Protein AF-0000000070555330 (afdb_homodimer)

Sequence (1190 aa):
LAATTPLTAVFNSAGLRGSVDVEPALAAAAGFSVRASLVGGQPRETFRWAVHRLPPRHDSSAPCDYEWIGERIQDLTGEFGQLASEQETRLATKALLPIAPRYWAGRALVLRSVQTGREACAALQPPAAPVTTYAARFEGPPVAGTLFLRQWPRFGSVYAELHWTNGTRRDAQVRWSVHRKQLGPRQQPPPGGPQAPNLTHVTPPQVPKPPERPPVAVPCYSPPDTCSQLNVGKRPGTVGTRTYHVIEGANPVLDKCKGGGDSTRDQLAVTLVDVPTGQPLAEGTLHEWVARHAVADLGTRHGKAVFHQPSPFEPTLSIVQLQNLDYVASELLIGSISIGTADTLCPGPADPYNPAKVDRAASPPEGQGTADQFPVGDLSGKYGPVAGHRAVYRHLLDPTLPLSGHESVVGRMLLVRGSDGRPLVCANLLPVSARPLTRARATFEGPLRGSVTITRADQADDPLGDAYVDLGLCWQDGRNGSADHNWHLHSVPLAAGSSDCAATKGHYNPHHVDTGPAYGCECSARAPLRCEAGDLAGRQGAVSIPNCRAGLARYHFSDSHVALSGPTGVIGLPIVFHESHFRMPRVACANLKRLLAATTPLTAVFNSAGLRGSVDVEPALAAAAGFSVRASLVGGQPRETFRWAVHRLPPRHDSSAPCDYEWIGERIQDLTGEFGQLASEQETRLATKALLPIAPRYWAGRALVLRSVQTGREACAALQPPAAPVTTYAARFEGPPVAGTLFLRQWPRFGSVYAELHWTNGTRRDAQVRWSVHRKQLGPRQQPPPGGPQAPNLTHVTPPQVPKPPERPPVAVPCYSPPDTCSQLNVGKRPGTVGTRTYHVIEGANPVLDKCKGGGDSTRDQLAVTLVDVPTGQPLAEGTLHEWVARHAVADLGTRHGKAVFHQPSPFEPTLSIVQLQNLDYVASELLIGSISIGTADTLCPGPADPYNPAKVDRAASPPEGQGTADQFPVGDLSGKYGPVAGHRAVYRHLLDPTLPLSGHESVVGRMLLVRGSDGRPLVCANLLPVSARPLTRARATFEGPLRGSVTITRADQADDPLGDAYVDLGLCWQDGRNGSADHNWHLHSVPLAAGSSDCAATKGHYNPHHVDTGPAYGCECSARAPLRCEAGDLAGRQGAVSIPNCRAGLARYHFSDSHVALSGPTGVIGLPIVFHESHFRMPRVACANLKRL

Structure (mmCIF, N/CA/C/O backbone):
data_AF-0000000070555330-model_v1
#
loop_
_entity.id
_entity.type
_entity.pdbx_description
1 polymer 'Copper/zinc superoxide dismutase'
#
loop_
_atom_site.group_PDB
_atom_site.id
_atom_site.type_symbol
_atom_site.label_atom_id
_atom_site.label_alt_id
_atom_site.label_comp_id
_atom_site.label_asym_id
_atom_site.label_entity_id
_atom_site.label_seq_id
_atom_site.pdbx_PDB_ins_code
_atom_site.Cartn_x
_atom_site.Cartn_y
_atom_site.Cartn_z
_atom_site.occupancy
_atom_site.B_iso_or_equiv
_atom_site.auth_seq_id
_atom_site.auth_comp_id
_atom_site.auth_asym_id
_atom_site.auth_atom_id
_atom_site.pdbx_PDB_model_num
ATOM 1 N N . LEU A 1 1 ? -28.703 25.328 5.406 1 33.53 1 LEU A N 1
ATOM 2 C CA . LEU A 1 1 ? -27.922 25.641 4.219 1 33.53 1 LEU A CA 1
ATOM 3 C C . LEU A 1 1 ? -28.812 26.172 3.107 1 33.53 1 LEU A C 1
ATOM 5 O O . LEU A 1 1 ? -29.828 25.578 2.777 1 33.53 1 LEU A O 1
ATOM 9 N N . ALA A 1 2 ? -28.906 27.25 2.889 1 42.56 2 ALA A N 1
ATOM 10 C CA . ALA A 1 2 ? -29.719 27.672 1.756 1 42.56 2 ALA A CA 1
ATOM 11 C C . ALA A 1 2 ? -29.422 26.812 0.523 1 42.56 2 ALA A C 1
ATOM 13 O O . ALA A 1 2 ? -28.312 26.312 0.365 1 42.56 2 ALA A O 1
ATOM 14 N N . ALA A 1 3 ? -30.422 26.094 -0.148 1 51.25 3 ALA A N 1
ATOM 15 C CA . ALA A 1 3 ? -30.547 25.359 -1.405 1 51.25 3 ALA A CA 1
ATOM 16 C C . ALA A 1 3 ? -29.5 25.828 -2.418 1 51.25 3 ALA A C 1
ATOM 18 O O . ALA A 1 3 ? -29.328 25.203 -3.469 1 51.25 3 ALA A O 1
ATOM 19 N N . THR A 1 4 ? -28.594 26.984 -2.082 1 60.88 4 THR A N 1
ATOM 20 C CA . THR A 1 4 ? -28.125 27.672 -3.285 1 60.88 4 THR A CA 1
ATOM 21 C C . THR A 1 4 ? -26.609 27.828 -3.27 1 60.88 4 THR A C 1
ATOM 23 O O . THR A 1 4 ? -26.078 28.797 -3.812 1 60.88 4 THR A O 1
ATOM 26 N N . THR A 1 5 ? -25.703 27.047 -2.459 1 78.38 5 THR A N 1
ATOM 27 C CA . THR A 1 5 ? -24.297 27.453 -2.529 1 78.38 5 THR A CA 1
ATOM 28 C C . THR A 1 5 ? -23.625 26.828 -3.742 1 78.38 5 THR A C 1
ATOM 30 O O . THR A 1 5 ? -23.609 25.609 -3.896 1 78.38 5 THR A O 1
ATOM 33 N N . PRO A 1 6 ? -23.078 27.797 -4.547 1 89.75 6 PRO A N 1
ATOM 34 C CA . PRO A 1 6 ? -22.312 27.25 -5.668 1 89.75 6 PRO A CA 1
ATOM 35 C C . PRO A 1 6 ? -21.031 26.547 -5.219 1 89.75 6 PRO A C 1
ATOM 37 O O . PRO A 1 6 ? -20.469 26.875 -4.168 1 89.75 6 PRO A O 1
ATOM 40 N N . LEU A 1 7 ? -20.625 25.547 -5.887 1 94.62 7 LEU A N 1
ATOM 41 C CA . LEU A 1 7 ? -19.391 24.812 -5.625 1 94.62 7 LEU A CA 1
ATOM 42 C C . LEU A 1 7 ? -18.484 24.812 -6.855 1 94.62 7 LEU A C 1
ATOM 44 O O . LEU A 1 7 ? -18.969 24.75 -7.988 1 94.62 7 LEU A O 1
ATOM 48 N N . THR A 1 8 ? -17.219 24.906 -6.625 1 96.12 8 THR A N 1
ATOM 49 C CA . THR A 1 8 ? -16.234 24.859 -7.707 1 96.12 8 THR A CA 1
ATOM 50 C C . THR A 1 8 ? -15.109 23.875 -7.371 1 96.12 8 THR A C 1
ATOM 52 O O . THR A 1 8 ? -14.617 23.859 -6.242 1 96.12 8 THR A O 1
ATOM 55 N N . ALA A 1 9 ? -14.742 23.047 -8.312 1 97.31 9 ALA A N 1
ATOM 56 C CA . ALA A 1 9 ? -13.562 22.188 -8.25 1 97.31 9 ALA A CA 1
ATOM 57 C C . ALA A 1 9 ? -12.484 22.672 -9.219 1 97.31 9 ALA A C 1
ATOM 59 O O . ALA A 1 9 ? -12.711 22.703 -10.438 1 97.31 9 ALA A O 1
ATOM 60 N N . VAL A 1 10 ? -11.383 23.031 -8.695 1 96.38 10 VAL A N 1
ATOM 61 C CA . VAL A 1 10 ? -10.281 23.5 -9.531 1 96.38 10 VAL A CA 1
ATOM 62 C C . VAL A 1 10 ? -9.234 22.406 -9.664 1 96.38 10 VAL A C 1
ATOM 64 O O . VAL A 1 10 ? -8.578 22.031 -8.688 1 96.38 10 VAL A O 1
ATOM 67 N N . PHE A 1 11 ? -9.008 22.016 -10.906 1 95.81 11 PHE A N 1
ATOM 68 C CA . PHE A 1 11 ? -8.164 20.859 -11.164 1 95.81 11 PHE A CA 1
ATOM 69 C C . PHE A 1 11 ? -6.738 21.281 -11.484 1 95.81 11 PHE A C 1
ATOM 71 O O . PHE A 1 11 ? -6.52 22.266 -12.18 1 95.81 11 PHE A O 1
ATOM 78 N N . ASN A 1 12 ? -5.816 20.578 -10.938 1 93.88 12 ASN A N 1
ATOM 79 C CA . ASN A 1 12 ? -4.383 20.594 -11.203 1 93.88 12 ASN A CA 1
ATOM 80 C C . ASN A 1 12 ? -3.746 19.234 -10.891 1 93.88 12 ASN A C 1
ATOM 82 O O . ASN A 1 12 ? -2.861 19.141 -10.039 1 93.88 12 ASN A O 1
ATOM 86 N N . SER A 1 13 ? -4.199 18.25 -11.594 1 93 13 SER A N 1
ATOM 87 C CA . SER A 1 13 ? -3.789 16.875 -11.328 1 93 13 SER A CA 1
ATOM 88 C C . SER A 1 13 ? -3.959 15.992 -12.555 1 93 13 SER A C 1
ATOM 90 O O . SER A 1 13 ? -4.832 16.25 -13.391 1 93 13 SER A O 1
ATOM 92 N N . ALA A 1 14 ? -3.109 15.078 -12.664 1 90.12 14 ALA A N 1
ATOM 93 C CA . ALA A 1 14 ? -3.135 14.078 -13.727 1 90.12 14 ALA A CA 1
ATOM 94 C C . ALA A 1 14 ? -3.086 14.734 -15.102 1 90.12 14 ALA A C 1
ATOM 96 O O . ALA A 1 14 ? -3.773 14.297 -16.031 1 90.12 14 ALA A O 1
ATOM 97 N N . GLY A 1 15 ? -2.418 15.836 -15.148 1 87.69 15 GLY A N 1
ATOM 98 C CA . GLY A 1 15 ? -2.221 16.516 -16.406 1 87.69 15 GLY A CA 1
ATOM 99 C C . GLY A 1 15 ? -3.41 17.375 -16.828 1 87.69 15 GLY A C 1
ATOM 100 O O . GLY A 1 15 ? -3.432 17.922 -17.922 1 87.69 15 GLY A O 1
ATOM 101 N N . LEU A 1 16 ? -4.391 17.438 -15.977 1 91.19 16 LEU A N 1
ATOM 102 C CA . LEU A 1 16 ? -5.602 18.188 -16.266 1 91.19 16 LEU A CA 1
ATOM 103 C C . LEU A 1 16 ? -5.652 19.469 -15.43 1 91.19 16 LEU A C 1
ATOM 105 O O . LEU A 1 16 ? -5.328 19.453 -14.242 1 91.19 16 LEU A O 1
ATOM 109 N N . ARG A 1 17 ? -6.012 20.547 -16.141 1 92.81 17 ARG A N 1
ATOM 110 C CA . ARG A 1 17 ? -6.254 21.828 -15.477 1 92.81 17 ARG A CA 1
ATOM 111 C C . ARG A 1 17 ? -7.625 22.391 -15.852 1 92.81 17 ARG A C 1
ATOM 113 O O . ARG A 1 17 ? -8.234 21.953 -16.828 1 92.81 17 ARG A O 1
ATOM 120 N N . GLY A 1 18 ? -8.07 23.266 -14.992 1 94.88 18 GLY A N 1
ATOM 121 C CA . GLY A 1 18 ? -9.375 23.875 -15.219 1 94.88 18 GLY A CA 1
ATOM 122 C C . GLY A 1 18 ? -10.305 23.734 -14.031 1 94.88 18 GLY A C 1
ATOM 123 O O . GLY A 1 18 ? -9.859 23.609 -12.891 1 94.88 18 GLY A O 1
ATOM 124 N N . SER A 1 19 ? -11.625 23.891 -14.344 1 96.31 19 SER A N 1
ATOM 125 C CA . SER A 1 19 ? -12.562 23.875 -13.227 1 96.31 19 SER A CA 1
ATOM 126 C C . SER A 1 19 ? -13.906 23.297 -13.641 1 96.31 19 SER A C 1
ATOM 128 O O . SER A 1 19 ? -14.219 23.219 -14.828 1 96.31 19 SER A O 1
ATOM 130 N N . VAL A 1 20 ? -14.547 22.75 -12.711 1 96.81 20 VAL A N 1
ATOM 131 C CA . VAL A 1 20 ? -15.953 22.359 -12.797 1 96.81 20 VAL A CA 1
ATOM 132 C C . VAL A 1 20 ? -16.781 23.156 -11.789 1 96.81 20 VAL A C 1
ATOM 134 O O . VAL A 1 20 ? -16.531 23.078 -10.586 1 96.81 20 VAL A O 1
ATOM 137 N N . ASP A 1 21 ? -17.766 23.906 -12.32 1 95.44 21 ASP A N 1
ATOM 138 C CA . ASP A 1 21 ? -18.625 24.75 -11.5 1 95.44 21 ASP A CA 1
ATOM 139 C C . ASP A 1 21 ? -20.031 24.172 -11.398 1 95.44 21 ASP A C 1
ATOM 141 O O . ASP A 1 21 ? -20.641 23.812 -12.414 1 95.44 21 ASP A O 1
ATOM 145 N N . VAL A 1 22 ? -20.422 24 -10.188 1 93 22 VAL A N 1
ATOM 146 C CA . VAL A 1 22 ? -21.781 23.531 -9.914 1 93 22 VAL A CA 1
ATOM 147 C C . VAL A 1 22 ? -22.609 24.672 -9.312 1 93 22 VAL A C 1
ATOM 149 O O . VAL A 1 22 ? -22.297 25.156 -8.219 1 93 22 VAL A O 1
ATOM 152 N N . GLU A 1 23 ? -23.641 25.031 -10.039 1 89.88 23 GLU A N 1
ATOM 153 C CA . GLU A 1 23 ? -24.469 26.156 -9.602 1 89.88 23 GLU A CA 1
ATOM 154 C C . GLU A 1 23 ? -25.922 25.734 -9.398 1 89.88 23 GLU A C 1
ATOM 156 O O . GLU A 1 23 ? -26.562 25.234 -10.32 1 89.88 23 GLU A O 1
ATOM 161 N N . PRO A 1 24 ? -26.344 25.969 -8.188 1 83.94 24 PRO A N 1
ATOM 162 C CA . PRO A 1 24 ? -27.766 25.688 -7.977 1 83.94 24 PRO A CA 1
ATOM 163 C C . PRO A 1 24 ? -28.672 26.562 -8.828 1 83.94 24 PRO A C 1
ATOM 165 O O . PRO A 1 24 ? -28.359 27.734 -9.07 1 83.94 24 PRO A O 1
ATOM 168 N N . ALA A 1 25 ? -29.75 25.891 -9.383 1 75.5 25 ALA A N 1
ATOM 169 C CA . ALA A 1 25 ? -30.719 26.641 -10.188 1 75.5 25 ALA A CA 1
ATOM 170 C C . ALA A 1 25 ? -31.609 27.5 -9.312 1 75.5 25 ALA A C 1
ATOM 172 O O . ALA A 1 25 ? -31.984 27.109 -8.211 1 75.5 25 ALA A O 1
ATOM 173 N N . LEU A 1 26 ? -31.703 28.812 -9.508 1 60.66 26 LEU A N 1
ATOM 174 C CA . LEU A 1 26 ? -32.5 29.766 -8.734 1 60.66 26 LEU A CA 1
ATOM 175 C C . LEU A 1 26 ? -33.969 29.359 -8.719 1 60.66 26 LEU A C 1
ATOM 177 O O . LEU A 1 26 ? -34.656 29.562 -7.723 1 60.66 26 LEU A O 1
ATOM 181 N N . ALA A 1 27 ? -34.469 28.922 -9.844 1 56.28 27 ALA A N 1
ATOM 182 C CA . ALA A 1 27 ? -35.906 28.781 -9.992 1 56.28 27 ALA A CA 1
ATOM 183 C C . ALA A 1 27 ? -36.375 27.406 -9.523 1 56.28 27 ALA A C 1
ATOM 185 O O . ALA A 1 27 ? -37.562 27.203 -9.266 1 56.28 27 ALA A O 1
ATOM 186 N N . ALA A 1 28 ? -35.562 26.406 -9.641 1 55.34 28 ALA A N 1
ATOM 187 C CA . ALA A 1 28 ? -36.062 25.078 -9.32 1 55.34 28 ALA A CA 1
ATOM 188 C C . ALA A 1 28 ? -35.344 24.5 -8.117 1 55.34 28 ALA A C 1
ATOM 190 O O . ALA A 1 28 ? -34.125 24.672 -7.977 1 55.34 28 ALA A O 1
ATOM 191 N N . ALA A 1 29 ? -36.125 24.109 -7.012 1 57.75 29 ALA A N 1
ATOM 192 C CA . ALA A 1 29 ? -35.688 23.625 -5.699 1 57.75 29 ALA A CA 1
ATOM 193 C C . ALA A 1 29 ? -34.594 22.562 -5.832 1 57.75 29 ALA A C 1
ATOM 195 O O . ALA A 1 29 ? -33.719 22.469 -4.977 1 57.75 29 ALA A O 1
ATOM 196 N N . ALA A 1 30 ? -34.562 21.797 -6.895 1 64.62 30 ALA A N 1
ATOM 197 C CA . ALA A 1 30 ? -33.656 20.672 -6.922 1 64.62 30 ALA A CA 1
ATOM 198 C C . ALA A 1 30 ? -32.75 20.734 -8.141 1 64.62 30 ALA A C 1
ATOM 200 O O . ALA A 1 30 ? -31.812 19.938 -8.273 1 64.62 30 ALA A O 1
ATOM 201 N N . GLY A 1 31 ? -32.812 21.859 -8.875 1 78.19 31 GLY A N 1
ATOM 202 C CA . GLY A 1 31 ? -32.062 21.891 -10.109 1 78.19 31 GLY A CA 1
ATOM 203 C C . GLY A 1 31 ? -30.719 22.578 -9.969 1 78.19 31 GLY A C 1
ATOM 204 O O . GLY A 1 31 ? -30.516 23.391 -9.055 1 78.19 31 GLY A O 1
ATOM 205 N N . PHE A 1 32 ? -29.719 22.141 -10.68 1 87.25 32 PHE A N 1
ATOM 206 C CA . PHE A 1 32 ? -28.422 22.812 -10.734 1 87.25 32 PHE A CA 1
ATOM 207 C C . PHE A 1 32 ? -27.797 22.703 -12.117 1 87.25 32 PHE A C 1
ATOM 209 O O . PHE A 1 32 ? -28.281 21.922 -12.953 1 87.25 32 PHE A O 1
ATOM 216 N N . SER A 1 33 ? -26.938 23.609 -12.375 1 90.06 33 SER A N 1
ATOM 217 C CA . SER A 1 33 ? -26.188 23.609 -13.617 1 90.06 33 SER A CA 1
ATOM 218 C C . SER A 1 33 ? -24.703 23.328 -13.367 1 90.06 33 SER A C 1
ATOM 220 O O . SER A 1 33 ? -24.219 23.547 -12.258 1 90.06 33 SER A O 1
ATOM 222 N N . VAL A 1 34 ? -24.094 22.766 -14.414 1 93.25 34 VAL A N 1
ATOM 223 C CA . VAL A 1 34 ? -22.672 22.438 -14.344 1 93.25 34 VAL A CA 1
ATOM 224 C C . VAL A 1 34 ? -21.953 23.062 -15.523 1 93.25 34 VAL A C 1
ATOM 226 O O . VAL A 1 34 ? -22.422 23.016 -16.656 1 93.25 34 VAL A O 1
ATOM 229 N N . ARG A 1 35 ? -20.969 23.766 -15.219 1 94.62 35 ARG A N 1
ATOM 230 C CA . ARG A 1 35 ? -20.047 24.266 -16.234 1 94.62 35 ARG A CA 1
ATOM 231 C C . ARG A 1 35 ? -18.656 23.656 -16.047 1 94.62 35 ARG A C 1
ATOM 233 O O . ARG A 1 35 ? -18.047 23.812 -14.977 1 94.62 35 ARG A O 1
ATOM 240 N N . ALA A 1 36 ? -18.109 22.969 -17.062 1 95.94 36 ALA A N 1
ATOM 241 C CA . ALA A 1 36 ? -16.781 22.359 -16.984 1 95.94 36 ALA A CA 1
ATOM 242 C C . ALA A 1 36 ? -15.844 22.922 -18.047 1 95.94 36 ALA A C 1
ATOM 244 O O . ALA A 1 36 ? -16.188 22.984 -19.234 1 95.94 36 ALA A O 1
ATOM 245 N N . SER A 1 37 ? -14.805 23.453 -17.594 1 95.19 37 SER A N 1
ATOM 246 C CA . SER A 1 37 ? -13.719 23.922 -18.453 1 95.19 37 SER A CA 1
ATOM 247 C C . SER A 1 37 ? -12.398 23.234 -18.109 1 95.19 37 SER A C 1
ATOM 249 O O . SER A 1 37 ? -11.727 23.625 -17.141 1 95.19 37 SER A O 1
ATOM 251 N N . LEU A 1 38 ? -12.039 22.266 -18.906 1 93.75 38 LEU A N 1
ATOM 252 C CA . LEU A 1 38 ? -10.875 21.438 -18.641 1 93.75 38 LEU A CA 1
ATOM 253 C C . LEU A 1 38 ? -9.867 21.516 -19.781 1 93.75 38 LEU A C 1
ATOM 255 O O . LEU A 1 38 ? -10.25 21.5 -20.953 1 93.75 38 LEU A O 1
ATOM 259 N N . VAL A 1 39 ? -8.602 21.656 -19.422 1 90.38 39 VAL A N 1
ATOM 260 C CA . VAL A 1 39 ? -7.535 21.688 -20.406 1 90.38 39 VAL A CA 1
ATOM 261 C C . VAL A 1 39 ? -6.445 20.688 -20.031 1 90.38 39 VAL A C 1
ATOM 263 O O . VAL A 1 39 ? -6.305 20.328 -18.859 1 90.38 39 VAL A O 1
ATOM 266 N N . GLY A 1 40 ? -5.586 20.359 -21.031 1 82.56 40 GLY A N 1
ATOM 267 C CA . GLY A 1 40 ? -4.531 19.375 -20.797 1 82.56 40 GLY A CA 1
ATOM 268 C C . GLY A 1 40 ? -4.91 17.984 -21.266 1 82.56 40 GLY A C 1
ATOM 269 O O . GLY A 1 40 ? -4.09 17.062 -21.203 1 82.56 40 GLY A O 1
ATOM 270 N N . GLY A 1 41 ? -6.102 17.812 -21.656 1 70.81 41 GLY A N 1
ATOM 271 C CA . GLY A 1 41 ? -6.531 16.547 -22.234 1 70.81 41 GLY A CA 1
ATOM 272 C C . GLY A 1 41 ? -6.207 16.406 -23.703 1 70.81 41 GLY A C 1
ATOM 273 O O . GLY A 1 41 ? -5.758 17.359 -24.328 1 70.81 41 GLY A O 1
ATOM 274 N N . GLN A 1 42 ? -6.246 15.188 -24.109 1 71.56 42 GLN A N 1
ATOM 275 C CA . GLN A 1 42 ? -6.086 14.898 -25.531 1 71.56 42 GLN A CA 1
ATOM 276 C C . GLN A 1 42 ? -7.355 15.242 -26.312 1 71.56 42 GLN A C 1
ATOM 278 O O . GLN A 1 42 ? -8.438 15.344 -25.734 1 71.56 42 GLN A O 1
ATOM 283 N N . PRO A 1 43 ? -7.066 15.516 -27.656 1 71.69 43 PRO A N 1
ATOM 284 C CA . PRO A 1 43 ? -8.281 15.719 -28.453 1 71.69 43 PRO A CA 1
ATOM 285 C C . PRO A 1 43 ? -9.266 14.562 -28.328 1 71.69 43 PRO A C 1
ATOM 287 O O . PRO A 1 43 ? -8.867 13.398 -28.359 1 71.69 43 PRO A O 1
ATOM 290 N N . ARG A 1 44 ? -10.469 14.789 -27.953 1 73.75 44 ARG A N 1
ATOM 291 C CA . ARG A 1 44 ? -11.578 13.844 -27.875 1 73.75 44 ARG A CA 1
ATOM 292 C C . ARG A 1 44 ? -11.516 13.047 -26.578 1 73.75 44 ARG A C 1
ATOM 294 O O . ARG A 1 44 ? -12.141 11.984 -26.469 1 73.75 44 ARG A O 1
ATOM 301 N N . GLU A 1 45 ? -10.641 13.461 -25.734 1 81.19 45 GLU A N 1
ATOM 302 C CA . GLU A 1 45 ? -10.633 12.781 -24.453 1 81.19 45 GLU A CA 1
ATOM 303 C C . GLU A 1 45 ? -11.867 13.141 -23.625 1 81.19 45 GLU A C 1
ATOM 305 O O . GLU A 1 45 ? -12.219 14.32 -23.5 1 81.19 45 GLU A O 1
ATOM 310 N N . THR A 1 46 ? -12.539 12.055 -23.172 1 87.31 46 THR A N 1
ATOM 311 C CA . THR A 1 46 ? -13.719 12.273 -22.344 1 87.31 46 THR A CA 1
ATOM 312 C C . THR A 1 46 ? -13.531 11.672 -20.953 1 87.31 46 THR A C 1
ATOM 314 O O . THR A 1 46 ? -12.672 10.812 -20.766 1 87.31 46 THR A O 1
ATOM 317 N N . PHE A 1 47 ? -14.32 12.211 -20 1 90.62 47 PHE A N 1
ATOM 318 C CA . PHE A 1 47 ? -14.133 11.82 -18.594 1 90.62 47 PHE A CA 1
ATOM 319 C C . PHE A 1 47 ? -15.461 11.438 -17.953 1 90.62 47 PHE A C 1
ATOM 321 O O . PHE A 1 47 ? -16.453 12.172 -18.078 1 90.62 47 PHE A O 1
ATOM 328 N N . ARG A 1 48 ? -15.375 10.305 -17.344 1 91.44 48 ARG A N 1
ATOM 329 C CA . ARG A 1 48 ? -16.406 10.031 -16.344 1 91.44 48 ARG A CA 1
ATOM 330 C C . ARG A 1 48 ? -16.141 10.797 -15.062 1 91.44 48 ARG A C 1
ATOM 332 O O . ARG A 1 48 ? -14.984 11.117 -14.75 1 91.44 48 ARG A O 1
ATOM 339 N N . TRP A 1 49 ? -17.203 11.148 -14.391 1 94.5 49 TRP A N 1
ATOM 340 C CA . TRP A 1 49 ? -16.969 11.969 -13.211 1 94.5 49 TRP A CA 1
ATOM 341 C C . TRP A 1 49 ? -17.938 11.609 -12.094 1 94.5 49 TRP A C 1
ATOM 343 O O . TRP A 1 49 ? -19.062 11.172 -12.359 1 94.5 49 TRP A O 1
ATOM 353 N N . ALA A 1 50 ? -17.391 11.648 -10.867 1 95.06 50 ALA A N 1
ATOM 354 C CA . ALA A 1 50 ? -18.156 11.258 -9.688 1 95.06 50 ALA A CA 1
ATOM 355 C C . ALA A 1 50 ? -17.672 12.016 -8.453 1 95.06 50 ALA A C 1
ATOM 357 O O . ALA A 1 50 ? -16.531 12.5 -8.414 1 95.06 50 ALA A O 1
ATOM 358 N N . VAL A 1 51 ? -18.594 12.148 -7.445 1 96.44 51 VAL A N 1
ATOM 359 C CA . VAL A 1 51 ? -18.25 12.711 -6.148 1 96.44 51 VAL A CA 1
ATOM 360 C C . VAL A 1 51 ? -17.875 11.586 -5.18 1 96.44 51 VAL A C 1
ATOM 362 O O . VAL A 1 51 ? -18.594 10.578 -5.09 1 96.44 51 VAL A O 1
ATOM 365 N N . HIS A 1 52 ? -16.766 11.805 -4.516 1 96.44 52 HIS A N 1
ATOM 366 C CA . HIS A 1 52 ? -16.297 10.812 -3.551 1 96.44 52 HIS A CA 1
ATOM 367 C C . HIS A 1 52 ? -16.625 11.242 -2.123 1 96.44 52 HIS A C 1
ATOM 369 O O . HIS A 1 52 ? -17.016 12.383 -1.887 1 96.44 52 HIS A O 1
ATOM 375 N N . ARG A 1 53 ? -16.469 10.352 -1.205 1 96.69 53 ARG A N 1
ATOM 376 C CA . ARG A 1 53 ? -17 10.469 0.151 1 96.69 53 ARG A CA 1
ATOM 377 C C . ARG A 1 53 ? -16.234 11.523 0.947 1 96.69 53 ARG A C 1
ATOM 379 O O . ARG A 1 53 ? -16.812 12.227 1.778 1 96.69 53 ARG A O 1
ATOM 386 N N . LEU A 1 54 ? -14.922 11.641 0.7 1 98 54 LEU A N 1
ATOM 387 C CA . LEU A 1 54 ? -14.062 12.422 1.586 1 98 54 LEU A CA 1
ATOM 388 C C . LEU A 1 54 ? -13.352 13.531 0.814 1 98 54 LEU A C 1
ATOM 390 O O . LEU A 1 54 ? -13.234 13.461 -0.411 1 98 54 LEU A O 1
ATOM 394 N N . PRO A 1 55 ? -12.953 14.539 1.559 1 97.88 55 PRO A N 1
ATOM 395 C CA . PRO A 1 55 ? -12.141 15.578 0.917 1 97.88 55 PRO A CA 1
ATOM 396 C C . PRO A 1 55 ? -10.711 15.133 0.646 1 97.88 55 PRO A C 1
ATOM 398 O O . PRO A 1 55 ? -10.156 14.328 1.403 1 97.88 55 PRO A O 1
ATOM 401 N N . PRO A 1 56 ? -10.133 15.664 -0.467 1 97.69 56 PRO A N 1
ATOM 402 C CA . PRO A 1 56 ? -8.688 15.484 -0.603 1 97.69 56 PRO A CA 1
ATOM 403 C C . PRO A 1 56 ? -7.902 16.094 0.563 1 97.69 56 PRO A C 1
ATOM 405 O O . PRO A 1 56 ? -8.32 17.109 1.129 1 97.69 56 PRO A O 1
ATOM 408 N N . ARG A 1 57 ? -6.84 15.461 0.918 1 97.44 57 ARG A N 1
ATOM 409 C CA . ARG A 1 57 ? -5.98 15.914 2.01 1 97.44 57 ARG A CA 1
ATOM 410 C C . ARG A 1 57 ? -4.668 16.484 1.477 1 97.44 57 ARG A C 1
ATOM 412 O O . ARG A 1 57 ? -3.783 15.719 1.071 1 97.44 57 ARG A O 1
ATOM 419 N N . HIS A 1 58 ? -4.488 17.766 1.652 1 97.81 58 HIS A N 1
ATOM 420 C CA . HIS A 1 58 ? -3.332 18.438 1.07 1 97.81 58 HIS A CA 1
ATOM 421 C C . HIS A 1 58 ? -2.158 18.453 2.045 1 97.81 58 HIS A C 1
ATOM 423 O O . HIS A 1 58 ? -1.117 19.047 1.754 1 97.81 58 HIS A O 1
ATOM 429 N N . ASP A 1 59 ? -2.326 17.828 3.176 1 97.06 59 ASP A N 1
ATOM 430 C CA . ASP A 1 59 ? -1.172 17.547 4.02 1 97.06 59 ASP A CA 1
ATOM 431 C C . ASP A 1 59 ? -0.511 16.234 3.604 1 97.06 59 ASP A C 1
ATOM 433 O O . ASP A 1 59 ? 0.388 15.734 4.289 1 97.06 59 ASP A O 1
ATOM 437 N N . SER A 1 60 ? -0.968 15.734 2.482 1 96.44 60 SER A N 1
ATOM 438 C CA . SER A 1 60 ? -0.347 14.617 1.771 1 96.44 60 SER A CA 1
ATOM 439 C C . SER A 1 60 ? 0.181 15.055 0.409 1 96.44 60 SER A C 1
ATOM 441 O O . SER A 1 60 ? -0.33 16.016 -0.182 1 96.44 60 SER A O 1
ATOM 443 N N . SER A 1 61 ? 1.173 14.281 -0.026 1 97.06 61 SER A N 1
ATOM 444 C CA . SER A 1 61 ? 1.737 14.539 -1.347 1 97.06 61 SER A CA 1
ATOM 445 C C . SER A 1 61 ? 0.885 13.914 -2.445 1 97.06 61 SER A C 1
ATOM 447 O O . SER A 1 61 ? 1.119 14.148 -3.633 1 97.06 61 SER A O 1
ATOM 449 N N . ALA A 1 62 ? -0.081 13.156 -2.043 1 95.75 62 ALA A N 1
ATOM 450 C CA . ALA A 1 62 ? -1.001 12.516 -2.977 1 95.75 62 ALA A CA 1
ATOM 451 C C . ALA A 1 62 ? -2.445 12.648 -2.502 1 95.75 62 ALA A C 1
ATOM 453 O O . ALA A 1 62 ? -3.113 11.641 -2.236 1 95.75 62 ALA A O 1
ATOM 454 N N . PRO A 1 63 ? -2.945 13.797 -2.549 1 96.06 63 PRO A N 1
ATOM 455 C CA . PRO A 1 63 ? -4.254 14.055 -1.946 1 96.06 63 PRO A CA 1
ATOM 456 C C . PRO A 1 63 ? -5.383 13.281 -2.629 1 96.06 63 PRO A C 1
ATOM 458 O O . PRO A 1 63 ? -6.434 13.055 -2.027 1 96.06 63 PRO A O 1
ATOM 461 N N . CYS A 1 64 ? -5.172 12.758 -3.879 1 90.94 64 CYS A N 1
ATOM 462 C CA . CYS A 1 64 ? -6.238 12.148 -4.66 1 90.94 64 CYS A CA 1
ATOM 463 C C . CYS A 1 64 ? -6.18 10.633 -4.57 1 90.94 64 CYS A C 1
ATOM 465 O O . CYS A 1 64 ? -6.98 9.938 -5.195 1 90.94 64 CYS A O 1
ATOM 467 N N . ASP A 1 65 ? -5.344 10.195 -3.732 1 90.25 65 ASP A N 1
ATOM 468 C CA . ASP A 1 65 ? -5.301 8.75 -3.539 1 90.25 65 ASP A CA 1
ATOM 469 C C . ASP A 1 65 ? -6.598 8.242 -2.912 1 90.25 65 ASP A C 1
ATOM 471 O O . ASP A 1 65 ? -7.176 8.906 -2.045 1 90.25 65 ASP A O 1
ATOM 475 N N . TYR A 1 66 ? -7.016 7.051 -3.322 1 86.25 66 TYR A N 1
ATOM 476 C CA . TYR A 1 66 ? -8.234 6.434 -2.814 1 86.25 66 TYR A CA 1
ATOM 477 C C . TYR A 1 66 ? -8.242 6.398 -1.29 1 86.25 66 TYR A C 1
ATOM 479 O O . TYR A 1 66 ? -9.289 6.562 -0.661 1 86.25 66 TYR A O 1
ATOM 487 N N . GLU A 1 67 ? -7.094 6.211 -0.756 1 88.25 67 GLU A N 1
ATOM 488 C CA . GLU A 1 67 ? -6.98 6.129 0.696 1 88.25 67 GLU A CA 1
ATOM 489 C C . GLU A 1 67 ? -7.438 7.426 1.361 1 88.25 67 GLU A C 1
ATOM 491 O O . GLU A 1 67 ? -7.852 7.422 2.521 1 88.25 67 GLU A O 1
ATOM 496 N N . TRP A 1 68 ? -7.387 8.461 0.608 1 94.06 68 TRP A N 1
ATOM 497 C CA . TRP A 1 68 ? -7.758 9.75 1.194 1 94.06 68 TRP A CA 1
ATOM 498 C C . TRP A 1 68 ? -9.188 10.125 0.818 1 94.06 68 TRP A C 1
ATOM 500 O O . TRP A 1 68 ? -9.938 10.641 1.648 1 94.06 68 TRP A O 1
ATOM 510 N N . ILE A 1 69 ? -9.602 9.844 -0.382 1 96.06 69 ILE A N 1
ATOM 511 C CA . ILE A 1 69 ? -10.859 10.414 -0.846 1 96.06 69 ILE A CA 1
ATOM 512 C C . ILE A 1 69 ? -11.984 9.383 -0.706 1 96.06 69 ILE A C 1
ATOM 514 O O . ILE A 1 69 ? -13.164 9.727 -0.78 1 96.06 69 ILE A O 1
ATOM 518 N N . GLY A 1 70 ? -11.688 8.102 -0.562 1 93.56 70 GLY A N 1
ATOM 519 C CA . GLY A 1 70 ? -12.664 7.055 -0.308 1 93.56 70 GLY A CA 1
ATOM 520 C C . GLY A 1 70 ? -13.484 6.695 -1.533 1 93.56 70 GLY A C 1
ATOM 521 O O . GLY A 1 70 ? -13.078 6.969 -2.664 1 93.56 70 GLY A O 1
ATOM 522 N N . GLU A 1 71 ? -14.633 6.074 -1.315 1 89.69 71 GLU A N 1
ATOM 523 C CA . GLU A 1 71 ? -15.453 5.52 -2.389 1 89.69 71 GLU A CA 1
ATOM 524 C C . GLU A 1 71 ? -16.312 6.594 -3.037 1 89.69 71 GLU A C 1
ATOM 526 O O . GLU A 1 71 ? -16.547 7.652 -2.451 1 89.69 71 GLU A O 1
ATOM 531 N N . ARG A 1 72 ? -16.828 6.297 -4.172 1 91.44 72 ARG A N 1
ATOM 532 C CA . ARG A 1 72 ? -17.781 7.16 -4.863 1 91.44 72 ARG A CA 1
ATOM 533 C C . ARG A 1 72 ? -19.125 7.145 -4.168 1 91.44 72 ARG A C 1
ATOM 535 O O . ARG A 1 72 ? -19.609 6.09 -3.74 1 91.44 72 ARG A O 1
ATOM 542 N N . ILE A 1 73 ? -19.719 8.266 -4.039 1 93.31 73 ILE A N 1
ATOM 543 C CA . ILE A 1 73 ? -21.031 8.305 -3.4 1 93.31 73 ILE A CA 1
ATOM 544 C C . ILE A 1 73 ? -22.078 8.812 -4.395 1 93.31 73 ILE A C 1
ATOM 546 O O . ILE A 1 73 ? -23.281 8.656 -4.172 1 93.31 73 ILE A O 1
ATOM 550 N N . GLN A 1 74 ? -21.578 9.391 -5.5 1 92.81 74 GLN A N 1
ATOM 551 C CA . GLN A 1 74 ? -22.484 9.906 -6.531 1 92.81 74 GLN A CA 1
ATOM 552 C C . GLN A 1 74 ? -21.844 9.812 -7.91 1 92.81 74 GLN A C 1
ATOM 554 O O . GLN A 1 74 ? -20.812 10.453 -8.172 1 92.81 74 GLN A O 1
ATOM 559 N N . ASP A 1 75 ? -22.453 9.031 -8.727 1 90.31 75 ASP A N 1
ATOM 560 C CA . ASP A 1 75 ? -22.047 8.984 -10.117 1 90.31 75 ASP A CA 1
ATOM 561 C C . ASP A 1 75 ? -22.734 10.07 -10.945 1 90.31 75 ASP A C 1
ATOM 563 O O . ASP A 1 75 ? -23.953 10.078 -11.062 1 90.31 75 ASP A O 1
ATOM 567 N N . LEU A 1 76 ? -22.031 10.891 -11.531 1 92.31 76 LEU A N 1
ATOM 568 C CA . LEU A 1 76 ? -22.609 12.008 -12.266 1 92.31 76 LEU A CA 1
ATOM 569 C C . LEU A 1 76 ? -22.625 11.727 -13.766 1 92.31 76 LEU A C 1
ATOM 571 O O . LEU A 1 76 ? -23.344 12.383 -14.523 1 92.31 76 LEU A O 1
ATOM 575 N N . THR A 1 77 ? -21.828 10.844 -14.156 1 89.94 77 THR A N 1
ATOM 576 C CA . THR A 1 77 ? -21.781 10.492 -15.57 1 89.94 77 THR A CA 1
ATOM 577 C C . THR A 1 77 ? -23.109 9.938 -16.047 1 89.94 77 THR A C 1
ATOM 579 O O . THR A 1 77 ? -23.562 10.242 -17.141 1 89.94 77 THR A O 1
ATOM 582 N N . GLY A 1 78 ? -23.672 9.031 -15.25 1 82.25 78 GLY A N 1
ATOM 583 C CA . GLY A 1 78 ? -24.969 8.453 -15.617 1 82.25 78 GLY A CA 1
ATOM 584 C C . GLY A 1 78 ? -26.047 9.492 -15.812 1 82.25 78 GLY A C 1
ATOM 585 O O . GLY A 1 78 ? -26.922 9.336 -16.672 1 82.25 78 GLY A O 1
ATOM 586 N N . GLU A 1 79 ? -25.938 10.586 -15.141 1 79.56 79 GLU A N 1
ATOM 587 C CA . GLU A 1 79 ? -26.969 11.633 -15.18 1 79.56 79 GLU A CA 1
ATOM 588 C C . GLU A 1 79 ? -26.672 12.648 -16.281 1 79.56 79 GLU A C 1
ATOM 590 O O . GLU A 1 79 ? -27.594 13.148 -16.922 1 79.56 79 GLU A O 1
ATOM 595 N N . PHE A 1 80 ? -25.375 12.938 -16.438 1 87.44 80 PHE A N 1
ATOM 596 C CA . PHE A 1 80 ? -25.062 14.109 -17.234 1 87.44 80 PHE A CA 1
ATOM 597 C C . PHE A 1 80 ? -24.234 13.727 -18.453 1 87.44 80 PHE A C 1
ATOM 599 O O . PHE A 1 80 ? -23.984 14.562 -19.328 1 87.44 80 PHE A O 1
ATOM 606 N N . GLY A 1 81 ? -23.922 12.586 -18.469 1 88.25 81 GLY A N 1
ATOM 607 C CA . GLY A 1 81 ? -22.984 12.203 -19.5 1 88.25 81 GLY A CA 1
ATOM 608 C C . GLY A 1 81 ? -21.531 12.5 -19.156 1 88.25 81 GLY A C 1
ATOM 609 O O . GLY A 1 81 ? -21.234 12.844 -18 1 88.25 81 GLY A O 1
ATOM 610 N N . GLN A 1 82 ? -20.688 12.383 -20.125 1 90.69 82 GLN A N 1
ATOM 611 C CA . GLN A 1 82 ? -19.25 12.547 -19.938 1 90.69 82 GLN A CA 1
ATOM 612 C C . GLN A 1 82 ? -18.828 13.992 -20.141 1 90.69 82 GLN A C 1
ATOM 614 O O . GLN A 1 82 ? -19.516 14.766 -20.812 1 90.69 82 GLN A O 1
ATOM 619 N N . LEU A 1 83 ? -17.766 14.312 -19.484 1 93.19 83 LEU A N 1
ATOM 620 C CA . LEU A 1 83 ? -17.141 15.617 -19.703 1 93.19 83 LEU A CA 1
ATOM 621 C C . LEU A 1 83 ? -16.031 15.523 -20.75 1 93.19 83 LEU A C 1
ATOM 623 O O . LEU A 1 83 ? -15.445 14.453 -20.938 1 93.19 83 LEU A O 1
ATOM 627 N N . ALA A 1 84 ? -15.836 16.656 -21.406 1 90.5 84 ALA A N 1
ATOM 628 C CA . ALA A 1 84 ? -14.789 16.688 -22.422 1 90.5 84 ALA A CA 1
ATOM 629 C C . ALA A 1 84 ? -13.68 17.656 -22.031 1 90.5 84 ALA A C 1
ATOM 631 O O . ALA A 1 84 ? -13.906 18.594 -21.266 1 90.5 84 ALA A O 1
ATOM 632 N N . SER A 1 85 ? -12.516 17.344 -22.531 1 87.31 85 SER A N 1
ATOM 633 C CA . SER A 1 85 ? -11.398 18.281 -22.375 1 87.31 85 SER A CA 1
ATOM 634 C C . SER A 1 85 ? -11.281 19.188 -23.578 1 87.31 85 SER A C 1
ATOM 636 O O . SER A 1 85 ? -11.797 18.875 -24.656 1 87.31 85 SER A O 1
ATOM 638 N N . GLU A 1 86 ? -10.703 20.344 -23.422 1 86.88 86 GLU A N 1
ATOM 639 C CA . GLU A 1 86 ? -10.391 21.328 -24.453 1 86.88 86 GLU A CA 1
ATOM 640 C C . GLU A 1 86 ? -11.656 21.969 -25.016 1 86.88 86 GLU A C 1
ATOM 642 O O . GLU A 1 86 ? -11.617 22.625 -26.062 1 86.88 86 GLU A O 1
ATOM 647 N N . GLN A 1 87 ? -12.812 21.594 -24.438 1 87.5 87 GLN A N 1
ATOM 648 C CA . GLN A 1 87 ? -14.094 22.203 -24.766 1 87.5 87 GLN A CA 1
A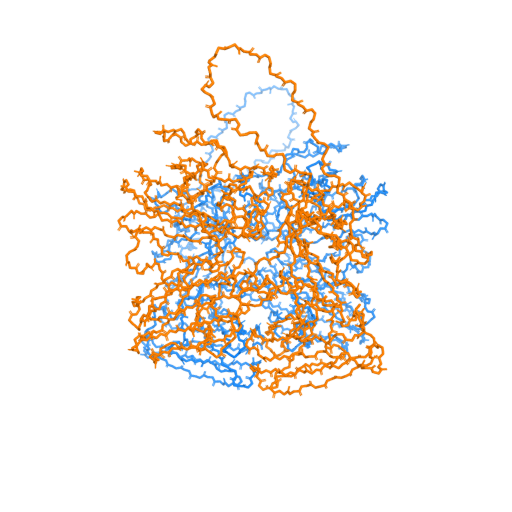TOM 649 C C . GLN A 1 87 ? -14.93 22.438 -23.516 1 87.5 87 GLN A C 1
ATOM 651 O O . GLN A 1 87 ? -14.961 21.609 -22.609 1 87.5 87 GLN A O 1
ATOM 656 N N . GLU A 1 88 ? -15.547 23.625 -23.516 1 90.94 88 GLU A N 1
ATOM 657 C CA . GLU A 1 88 ? -16.422 23.906 -22.375 1 90.94 88 GLU A CA 1
ATOM 658 C C . GLU A 1 88 ? -17.719 23.109 -22.484 1 90.94 88 GLU A C 1
ATOM 660 O O . GLU A 1 88 ? -18.328 23.031 -23.547 1 90.94 88 GLU A O 1
ATOM 665 N N . THR A 1 89 ? -18.031 22.469 -21.422 1 91.56 89 THR A N 1
ATOM 666 C CA . THR A 1 89 ? -19.281 21.719 -21.344 1 91.56 89 THR A CA 1
ATOM 667 C C . THR A 1 89 ? -20.25 22.375 -20.391 1 91.56 89 THR A C 1
ATOM 669 O O . THR A 1 89 ? -19.875 22.781 -19.281 1 91.56 89 THR A O 1
ATOM 672 N N . ARG A 1 90 ? -21.469 22.594 -20.859 1 92.25 90 ARG A N 1
ATOM 673 C CA . ARG A 1 90 ? -22.547 23.125 -20.031 1 92.25 90 ARG A CA 1
ATOM 674 C C . ARG A 1 90 ? -23.703 22.125 -19.922 1 92.25 90 ARG A C 1
ATOM 676 O O . ARG A 1 90 ? -24.188 21.609 -20.922 1 92.25 90 ARG A O 1
ATOM 683 N N . LEU A 1 91 ? -23.969 21.859 -18.703 1 90.69 91 LEU A N 1
ATOM 684 C CA . LEU A 1 91 ? -25.031 20.906 -18.422 1 90.69 91 LEU A CA 1
ATOM 685 C C . LEU A 1 91 ? -26.031 21.484 -17.422 1 90.69 91 LEU A C 1
ATOM 687 O O . LEU A 1 91 ? -25.703 22.391 -16.656 1 90.69 91 LEU A O 1
ATOM 691 N N . ALA A 1 92 ? -27.25 21.047 -17.547 1 87.19 92 ALA A N 1
ATOM 692 C CA . ALA A 1 92 ? -28.281 21.438 -16.578 1 87.19 92 ALA A CA 1
ATOM 693 C C . ALA A 1 92 ? -29.266 20.312 -16.328 1 87.19 92 ALA A C 1
ATOM 695 O O . ALA A 1 92 ? -29.516 19.484 -17.203 1 87.19 92 ALA A O 1
ATOM 696 N N . THR A 1 93 ? -29.547 20.188 -15.141 1 83.19 93 THR A N 1
ATOM 697 C CA . THR A 1 93 ? -30.562 19.188 -14.82 1 83.19 93 THR A CA 1
ATOM 698 C C . THR A 1 93 ? -31.531 19.719 -13.766 1 83.19 93 THR A C 1
ATOM 700 O O . THR A 1 93 ? -31.203 20.656 -13.031 1 83.19 93 THR A O 1
ATOM 703 N N . LYS A 1 94 ? -32.75 19.141 -13.844 1 79.56 94 LYS A N 1
ATOM 704 C CA . LYS A 1 94 ? -33.75 19.391 -12.805 1 79.56 94 LYS A CA 1
ATOM 705 C C . LYS A 1 94 ? -34 18.141 -11.977 1 79.56 94 LYS A C 1
ATOM 707 O O . LYS A 1 94 ? -34.875 18.156 -11.078 1 79.56 94 LYS A O 1
ATOM 712 N N . ALA A 1 95 ? -33.156 17.125 -12.328 1 78.19 95 ALA A N 1
ATOM 713 C CA . ALA A 1 95 ? -33.375 15.852 -11.664 1 78.19 95 ALA A CA 1
ATOM 714 C C . ALA A 1 95 ? -32.844 15.891 -10.227 1 78.19 95 ALA A C 1
ATOM 716 O O . ALA A 1 95 ? -31.859 16.562 -9.938 1 78.19 95 ALA A O 1
ATOM 717 N N . LEU A 1 96 ? -33.688 15.242 -9.383 1 81.69 96 LEU A N 1
ATOM 718 C CA . LEU A 1 96 ? -33.25 15.078 -8.008 1 81.69 96 LEU A CA 1
ATOM 719 C C . LEU A 1 96 ? -32.219 13.969 -7.902 1 81.69 96 LEU A C 1
ATOM 721 O O . LEU A 1 96 ? -32.469 12.836 -8.305 1 81.69 96 LEU A O 1
ATOM 725 N N . LEU A 1 97 ? -31.078 14.406 -7.418 1 86 97 LEU A N 1
ATOM 726 C CA . LEU A 1 97 ? -30.031 13.414 -7.203 1 86 97 LEU A CA 1
ATOM 727 C C . LEU A 1 97 ? -30.141 12.805 -5.809 1 86 97 LEU A C 1
ATOM 729 O O . LEU A 1 97 ? -30.672 13.43 -4.895 1 86 97 LEU A O 1
ATOM 733 N N . PRO A 1 98 ? -29.641 11.578 -5.648 1 86.5 98 PRO A N 1
ATOM 734 C CA . PRO A 1 98 ? -29.688 10.953 -4.324 1 86.5 98 PRO A CA 1
ATOM 735 C C . PRO A 1 98 ? -29 11.797 -3.252 1 86.5 98 PRO A C 1
ATOM 737 O O . PRO A 1 98 ? -29.453 11.828 -2.107 1 86.5 98 PRO A O 1
ATOM 740 N N . ILE A 1 99 ? -27.953 12.43 -3.582 1 90.12 99 ILE A N 1
ATOM 741 C CA . ILE A 1 99 ? -27.266 13.367 -2.707 1 90.12 99 ILE A CA 1
ATOM 742 C C . ILE A 1 99 ? -27.297 14.766 -3.316 1 90.12 99 ILE A C 1
ATOM 744 O O . ILE A 1 99 ? -26.766 14.984 -4.41 1 90.12 99 ILE A O 1
ATOM 748 N N . ALA A 1 100 ? -27.875 15.633 -2.561 1 87.44 100 ALA A N 1
ATOM 749 C CA . ALA A 1 100 ? -28 17 -3.057 1 87.44 100 ALA A CA 1
ATOM 750 C C . ALA A 1 100 ? -26.625 17.656 -3.174 1 87.44 100 ALA A C 1
ATOM 752 O O . ALA A 1 100 ? -25.75 17.438 -2.332 1 87.44 100 ALA A O 1
ATOM 753 N N . PRO A 1 101 ? -26.438 18.578 -4.137 1 87.69 101 PRO A N 1
ATOM 754 C CA . PRO A 1 101 ? -25.125 19.203 -4.398 1 87.69 101 PRO A CA 1
ATOM 755 C C . PRO A 1 101 ? -24.562 19.922 -3.178 1 87.69 101 PRO A C 1
ATOM 757 O O . PRO A 1 101 ? -23.344 19.984 -3.002 1 87.69 101 PRO A O 1
ATOM 760 N N . ARG A 1 102 ? -25.391 20.453 -2.385 1 84.62 102 ARG A N 1
ATOM 761 C CA . ARG A 1 102 ? -24.891 21.156 -1.209 1 84.62 102 ARG A CA 1
ATOM 762 C C . ARG A 1 102 ? -24.078 20.234 -0.311 1 84.62 102 ARG A C 1
ATOM 764 O O . ARG A 1 102 ? -23.172 20.672 0.383 1 84.62 102 ARG A O 1
ATOM 771 N N . TYR A 1 103 ? -24.344 18.938 -0.366 1 91.19 103 TYR A N 1
ATOM 772 C CA . TYR A 1 103 ? -23.641 17.969 0.469 1 91.19 103 TYR A CA 1
ATOM 773 C C . TYR A 1 103 ? -22.344 17.516 -0.186 1 91.19 103 TYR A C 1
ATOM 775 O O . TYR A 1 103 ? -21.625 16.688 0.371 1 91.19 103 TYR A O 1
ATOM 783 N N . TRP A 1 104 ? -22.031 18.125 -1.373 1 94.94 104 TRP A N 1
ATOM 784 C CA . TRP A 1 104 ? -20.781 17.797 -2.043 1 94.94 104 TRP A CA 1
ATOM 785 C C . TRP A 1 104 ? -19.656 18.703 -1.545 1 94.94 104 TRP A C 1
ATOM 787 O O . TRP A 1 104 ? -18.484 18.453 -1.829 1 94.94 104 TRP A O 1
ATOM 797 N N . ALA A 1 105 ? -20.016 19.672 -0.75 1 93.88 105 ALA A N 1
ATOM 798 C CA . ALA A 1 105 ? -19.031 20.656 -0.327 1 93.88 105 ALA A CA 1
ATOM 799 C C . ALA A 1 105 ? -17.875 20 0.411 1 93.88 105 ALA A C 1
ATOM 801 O O . ALA A 1 105 ? -18.078 19.266 1.378 1 93.88 105 ALA A O 1
ATOM 802 N N . GLY A 1 106 ? -16.688 20.328 -0.083 1 95.44 106 GLY A N 1
ATOM 803 C CA . GLY A 1 106 ? -15.469 19.828 0.535 1 95.44 106 GLY A CA 1
ATOM 804 C C . GLY A 1 106 ? -15.039 18.484 -0.018 1 95.44 106 GLY A C 1
ATOM 805 O O . GLY A 1 106 ? -13.875 18.094 0.123 1 95.44 106 GLY A O 1
ATOM 806 N N . ARG A 1 107 ? -15.906 17.734 -0.698 1 97.69 107 ARG A N 1
ATOM 807 C CA . ARG A 1 107 ? -15.625 16.391 -1.165 1 97.69 107 ARG A CA 1
ATOM 808 C C . ARG A 1 107 ? -14.859 16.406 -2.48 1 97.69 107 ARG A C 1
ATOM 810 O O . ARG A 1 107 ? -14.805 17.438 -3.156 1 97.69 107 ARG A O 1
ATOM 817 N N . ALA A 1 108 ? -14.266 15.281 -2.746 1 98.12 108 ALA A N 1
ATOM 818 C CA . ALA A 1 108 ? -13.469 15.172 -3.965 1 98.12 108 ALA A CA 1
ATOM 819 C C . ALA A 1 108 ? -14.352 14.906 -5.18 1 98.12 108 ALA A C 1
ATOM 821 O O . ALA A 1 108 ? -15.219 14.031 -5.141 1 98.12 108 ALA A O 1
ATOM 822 N N . LEU A 1 109 ? -14.172 15.711 -6.164 1 97.94 109 LEU A N 1
ATOM 823 C CA . LEU A 1 109 ? -14.664 15.391 -7.5 1 97.94 109 LEU A CA 1
ATOM 824 C C . LEU A 1 109 ? -13.586 14.695 -8.328 1 97.94 109 LEU A C 1
ATOM 826 O O . LEU A 1 109 ? -12.484 15.219 -8.484 1 97.94 109 LEU A O 1
ATOM 830 N N . VAL A 1 110 ? -13.953 13.531 -8.805 1 96.62 110 VAL A N 1
ATOM 831 C CA . VAL A 1 110 ? -12.969 12.742 -9.539 1 96.62 110 VAL A CA 1
ATOM 832 C C . VAL A 1 110 ? -13.383 12.633 -11.008 1 96.62 110 VAL A C 1
ATOM 834 O O . VAL A 1 110 ? -14.547 12.359 -11.312 1 96.62 110 VAL A O 1
ATOM 837 N N . LEU A 1 111 ? -12.414 12.945 -11.875 1 94.69 111 LEU A N 1
ATOM 838 C CA . LEU A 1 111 ? -12.547 12.742 -13.312 1 94.69 111 LEU A CA 1
ATOM 839 C C . LEU A 1 111 ? -11.688 11.57 -13.773 1 94.69 111 LEU A C 1
ATOM 841 O O . LEU A 1 111 ? -10.477 11.547 -13.539 1 94.69 111 LEU A O 1
ATOM 845 N N . ARG A 1 112 ? -12.281 10.648 -14.398 1 89.12 112 ARG A N 1
ATOM 846 C CA . ARG A 1 112 ? -11.547 9.508 -14.93 1 89.12 112 ARG A CA 1
ATOM 847 C C . ARG A 1 112 ? -11.688 9.422 -16.453 1 89.12 112 ARG A C 1
ATOM 849 O O . ARG A 1 112 ? -12.797 9.32 -16.969 1 89.12 112 ARG A O 1
ATOM 856 N N . SER A 1 113 ? -10.617 9.43 -17.078 1 85.81 113 SER A N 1
ATOM 857 C CA . SER A 1 113 ? -10.633 9.367 -18.531 1 85.81 113 SER A CA 1
ATOM 858 C C . SER A 1 113 ? -11.133 8.016 -19.031 1 85.81 113 SER A C 1
ATOM 860 O O . SER A 1 113 ? -10.742 6.973 -18.5 1 85.81 113 SER A O 1
ATOM 862 N N . VAL A 1 114 ? -11.969 8.125 -20 1 77.81 114 VAL A N 1
ATOM 863 C CA . VAL A 1 114 ? -12.492 6.91 -20.594 1 77.81 114 VAL A CA 1
ATOM 864 C C . VAL A 1 114 ? -11.422 6.258 -21.469 1 77.81 114 VAL A C 1
ATOM 866 O O . VAL A 1 114 ? -11.336 5.031 -21.547 1 77.81 114 VAL A O 1
ATOM 869 N N . GLN A 1 115 ? -10.633 7.102 -22.078 1 70.56 115 GLN A N 1
ATOM 870 C CA . GLN A 1 115 ? -9.672 6.621 -23.078 1 70.56 115 GLN A CA 1
ATOM 871 C C . GLN A 1 115 ? -8.375 6.18 -22.406 1 70.56 115 GLN A C 1
ATOM 873 O O . GLN A 1 115 ? -7.777 5.172 -22.797 1 70.56 115 GLN A O 1
ATOM 878 N N . THR A 1 116 ? -7.938 6.941 -21.375 1 72.56 116 THR A N 1
ATOM 879 C CA . THR A 1 116 ? -6.594 6.727 -20.844 1 72.56 116 THR A CA 1
ATOM 880 C C . THR A 1 116 ? -6.656 6.117 -19.453 1 72.56 116 THR A C 1
ATOM 882 O O . THR A 1 116 ? -5.66 5.574 -18.953 1 72.56 116 THR A O 1
ATOM 885 N N . GLY A 1 117 ? -7.727 6.254 -18.781 1 76.94 117 GLY A N 1
ATOM 886 C CA . GLY A 1 117 ? -7.867 5.75 -17.422 1 76.94 117 GLY A CA 1
ATOM 887 C C . GLY A 1 117 ? -7.223 6.652 -16.391 1 76.94 117 GLY A C 1
ATOM 888 O O . GLY A 1 117 ? -7.305 6.379 -15.188 1 76.94 117 GLY A O 1
ATOM 889 N N . ARG A 1 118 ? -6.633 7.77 -16.812 1 81 118 ARG A N 1
ATOM 890 C CA . ARG A 1 118 ? -6.051 8.672 -15.828 1 81 118 ARG A CA 1
ATOM 891 C C . ARG A 1 118 ? -7.133 9.281 -14.938 1 81 118 ARG A C 1
ATOM 893 O O . ARG A 1 118 ? -8.266 9.484 -15.383 1 81 118 ARG A O 1
ATOM 900 N N . GLU A 1 119 ? -6.738 9.555 -13.719 1 88.44 119 GLU A N 1
ATOM 901 C CA . GLU A 1 119 ? -7.695 10.078 -12.75 1 88.44 119 GLU A CA 1
ATOM 902 C C . GLU A 1 119 ? -7.238 11.414 -12.18 1 88.44 119 GLU A C 1
ATOM 904 O O . GLU A 1 119 ? -6.148 11.516 -11.617 1 88.44 119 GLU A O 1
ATOM 909 N N . ALA A 1 120 ? -8.047 12.453 -12.398 1 93 120 ALA A N 1
ATOM 910 C CA . ALA A 1 120 ? -7.836 13.766 -11.797 1 93 120 ALA A CA 1
ATOM 911 C C . ALA A 1 120 ? -8.844 14.023 -10.672 1 93 120 ALA A C 1
ATOM 913 O O . ALA A 1 120 ? -9.953 13.484 -10.688 1 93 120 ALA A O 1
ATOM 914 N N . CYS A 1 121 ? -8.367 14.797 -9.703 1 96.25 121 CYS A N 1
ATOM 915 C CA . CYS A 1 121 ? -9.328 15.094 -8.648 1 96.25 121 CYS A CA 1
ATOM 916 C C . CYS A 1 121 ? -9.133 16.5 -8.109 1 96.25 121 CYS A C 1
ATOM 918 O O . CYS A 1 121 ? -8.062 17.094 -8.289 1 96.25 121 CYS A O 1
ATOM 920 N N . ALA A 1 122 ? -10.18 17.031 -7.562 1 97.38 122 ALA A N 1
ATOM 921 C CA . ALA A 1 122 ? -10.203 18.344 -6.906 1 97.38 122 ALA A CA 1
ATOM 922 C C . ALA A 1 122 ? -11.344 18.422 -5.898 1 97.38 122 ALA A C 1
ATOM 924 O O . ALA A 1 122 ? -12.359 17.734 -6.031 1 97.38 122 ALA A O 1
ATOM 925 N N . ALA A 1 123 ? -11.117 19.25 -4.914 1 97.25 123 ALA A N 1
ATOM 926 C CA . ALA A 1 123 ? -12.164 19.438 -3.912 1 97.25 123 ALA A CA 1
ATOM 927 C C . ALA A 1 123 ? -13.25 20.375 -4.426 1 97.25 123 ALA A C 1
ATOM 929 O O . ALA A 1 123 ? -12.953 21.406 -5.039 1 97.25 123 ALA A O 1
ATOM 930 N N . LEU A 1 124 ? -14.5 19.984 -4.195 1 96.75 124 LEU A N 1
ATOM 931 C CA . LEU A 1 124 ? -15.617 20.891 -4.426 1 96.75 124 LEU A CA 1
ATOM 932 C C . LEU A 1 124 ? -15.758 21.891 -3.287 1 96.75 124 LEU A C 1
ATOM 934 O O . LEU A 1 124 ? -16.109 21.516 -2.166 1 96.75 124 LEU A O 1
ATOM 938 N N . GLN A 1 125 ? -15.492 23.141 -3.57 1 93.81 125 GLN A N 1
ATOM 939 C CA . GLN A 1 125 ? -15.516 24.172 -2.529 1 93.81 125 GLN A CA 1
ATOM 940 C C . GLN A 1 125 ? -16.328 25.391 -2.969 1 93.81 125 GLN A C 1
ATOM 942 O O . GLN A 1 125 ? -16.406 25.688 -4.164 1 93.81 125 GLN A O 1
ATOM 947 N N . PRO A 1 126 ? -16.953 26.062 -1.935 1 90.38 126 PRO A N 1
ATOM 948 C CA . PRO A 1 126 ? -17.516 27.375 -2.289 1 90.38 126 PRO A CA 1
ATOM 949 C C . PRO A 1 126 ? -16.453 28.344 -2.789 1 90.38 126 PRO A C 1
ATOM 951 O O . PRO A 1 126 ? -15.414 28.516 -2.145 1 90.38 126 PRO A O 1
ATOM 954 N N . PRO A 1 127 ? -16.828 28.844 -3.906 1 87.56 127 PRO A N 1
ATOM 955 C CA . PRO A 1 127 ? -15.812 29.75 -4.445 1 87.56 127 PRO A CA 1
ATOM 956 C C . PRO A 1 127 ? -15.602 30.984 -3.574 1 87.56 127 PRO A C 1
ATOM 958 O O . PRO A 1 127 ? -16.578 31.625 -3.154 1 87.56 127 PRO A O 1
ATOM 961 N N . ALA A 1 128 ? -14.477 31.391 -3.258 1 78.5 128 ALA A N 1
ATOM 962 C CA . ALA A 1 128 ? -14.023 32.625 -2.607 1 78.5 128 ALA A CA 1
ATOM 963 C C . ALA A 1 128 ? -14.727 32.844 -1.27 1 78.5 128 ALA A C 1
ATOM 965 O O . ALA A 1 128 ? -14.852 33.969 -0.792 1 78.5 128 ALA A O 1
ATOM 966 N N . ALA A 1 129 ? -15.234 31.812 -0.664 1 80.44 129 ALA A N 1
ATOM 967 C CA . ALA A 1 129 ? -15.859 31.969 0.649 1 80.44 129 ALA A CA 1
ATOM 968 C C . ALA A 1 129 ? -14.844 31.766 1.766 1 80.44 129 ALA A C 1
ATOM 970 O O . ALA A 1 129 ? -14.055 30.812 1.725 1 80.44 129 ALA A O 1
ATOM 971 N N . PRO A 1 130 ? -14.859 32.688 2.654 1 86.75 130 PRO A N 1
ATOM 972 C CA . PRO A 1 130 ? -13.945 32.5 3.781 1 86.75 130 PRO A CA 1
ATOM 973 C C . PRO A 1 130 ? -14.312 31.266 4.621 1 86.75 130 PRO A C 1
ATOM 975 O O . PRO A 1 130 ? -15.5 30.984 4.812 1 86.75 130 PRO A O 1
ATOM 978 N N . VAL A 1 131 ? -13.367 30.547 5.027 1 92 131 VAL A N 1
ATOM 979 C CA . VAL A 1 131 ? -13.578 29.375 5.855 1 92 131 VAL A CA 1
ATOM 980 C C . VAL A 1 131 ? -12.648 29.406 7.062 1 92 131 VAL A C 1
ATOM 982 O O . VAL A 1 131 ? -11.492 29.812 6.945 1 92 131 VAL A O 1
ATOM 985 N N . THR A 1 132 ? -13.188 29.156 8.25 1 92.88 132 THR A N 1
ATOM 986 C CA . THR A 1 132 ? -12.383 28.969 9.453 1 92.88 132 THR A CA 1
ATOM 987 C C . THR A 1 132 ? -12.328 27.484 9.828 1 92.88 132 THR A C 1
ATOM 989 O O . THR A 1 132 ? -13.367 26.812 9.883 1 92.88 132 THR A O 1
ATOM 992 N N . THR A 1 133 ? -11.156 27 10.062 1 95.62 133 THR A N 1
ATOM 993 C CA . THR A 1 133 ? -10.969 25.609 10.414 1 95.62 133 THR A CA 1
ATOM 994 C C . THR A 1 133 ? -10.578 25.453 11.883 1 95.62 133 THR A C 1
ATOM 996 O O . THR A 1 133 ? -9.727 26.203 12.383 1 95.62 133 THR A O 1
ATOM 999 N N . TYR A 1 134 ? -11.266 24.625 12.586 1 95.12 134 TYR A N 1
ATOM 1000 C CA . TYR A 1 134 ? -10.938 24.234 13.945 1 95.12 134 TYR A CA 1
ATOM 1001 C C . TYR A 1 134 ? -10.531 22.766 14.008 1 95.12 134 TYR A C 1
ATOM 1003 O O . TYR A 1 134 ? -10.906 21.969 13.133 1 95.12 134 TYR A O 1
ATOM 1011 N N . ALA A 1 135 ? -9.766 22.438 15.023 1 97.25 135 ALA A N 1
ATOM 1012 C CA . ALA A 1 135 ? -9.367 21.031 15.156 1 97.25 135 ALA A CA 1
ATOM 1013 C C . ALA A 1 135 ? -9.258 20.641 16.625 1 97.25 135 ALA A C 1
ATOM 1015 O O . ALA A 1 135 ? -8.891 21.453 17.469 1 97.25 135 ALA A O 1
ATOM 1016 N N . ALA A 1 136 ? -9.609 19.453 16.875 1 97.19 136 ALA A N 1
ATOM 1017 C CA . ALA A 1 136 ? -9.422 18.812 18.172 1 97.19 136 ALA A CA 1
ATOM 1018 C C . ALA A 1 136 ? -8.641 17.5 18.047 1 97.19 136 ALA A C 1
ATOM 1020 O O . ALA A 1 136 ? -8.938 16.688 17.188 1 97.19 136 ALA A O 1
ATOM 1021 N N . ARG A 1 137 ? -7.66 17.375 18.859 1 96.94 137 ARG A N 1
ATOM 1022 C CA . ARG A 1 137 ? -6.855 16.172 18.891 1 96.94 137 ARG A CA 1
ATOM 1023 C C . ARG A 1 137 ? -7.191 15.336 20.125 1 96.94 137 ARG A C 1
ATOM 1025 O O . ARG A 1 137 ? -7.336 15.875 21.234 1 96.94 137 ARG A O 1
ATOM 1032 N N . PHE A 1 138 ? -7.406 14.055 19.906 1 97.62 138 PHE A N 1
ATOM 1033 C CA . PHE A 1 138 ? -7.613 13.078 20.969 1 97.62 138 PHE A CA 1
ATOM 1034 C C . PHE A 1 138 ? -6.395 12.18 21.125 1 97.62 138 PHE A C 1
ATOM 1036 O O . PHE A 1 138 ? -5.934 11.57 20.156 1 97.62 138 PHE A O 1
ATOM 1043 N N . GLU A 1 139 ? -5.891 12.078 22.25 1 93.62 139 GLU A N 1
ATOM 1044 C CA . GLU A 1 139 ? -4.648 11.336 22.422 1 93.62 139 GLU A CA 1
ATOM 1045 C C . GLU A 1 139 ? -4.902 9.984 23.094 1 93.62 139 GLU A C 1
ATOM 1047 O O . GLU A 1 139 ? -4.008 9.141 23.172 1 93.62 139 GLU A O 1
ATOM 1052 N N . GLY A 1 140 ? -6.176 9.711 23.469 1 90.75 140 GLY A N 1
ATOM 1053 C CA . GLY A 1 140 ? -6.48 8.453 24.125 1 90.75 140 GLY A CA 1
ATOM 1054 C C . GLY A 1 140 ? -5.848 8.328 25.5 1 90.75 140 GLY A C 1
ATOM 1055 O O . GLY A 1 140 ? -5.234 9.273 26 1 90.75 140 GLY A O 1
ATOM 1056 N N . PRO A 1 141 ? -5.973 7.094 26.078 1 94.25 141 PRO A N 1
ATOM 1057 C CA . PRO A 1 141 ? -6.883 6.051 25.609 1 94.25 141 PRO A CA 1
ATOM 1058 C C . PRO A 1 141 ? -8.344 6.367 25.891 1 94.25 141 PRO A C 1
ATOM 1060 O O . PRO A 1 141 ? -8.641 7.188 26.766 1 94.25 141 PRO A O 1
ATOM 1063 N N . PRO A 1 142 ? -9.352 5.68 25.312 1 97.19 142 PRO A N 1
ATOM 1064 C CA . PRO A 1 142 ? -9.078 4.57 24.391 1 97.19 142 PRO A CA 1
ATOM 1065 C C . PRO A 1 142 ? -9.07 5.004 22.922 1 97.19 142 PRO A C 1
ATOM 1067 O O . PRO A 1 142 ? -8.68 4.227 22.047 1 97.19 142 PRO A O 1
ATOM 1070 N N . VAL A 1 143 ? -9.586 6.23 22.594 1 98.25 143 VAL A N 1
ATOM 1071 C CA . VAL A 1 143 ? -9.727 6.668 21.203 1 98.25 143 VAL A CA 1
ATOM 1072 C C . VAL A 1 143 ? -8.789 7.84 20.938 1 98.25 143 VAL A C 1
ATOM 1074 O O . VAL A 1 143 ? -8.727 8.789 21.734 1 98.25 143 VAL A O 1
ATOM 1077 N N . ALA A 1 144 ? -8.078 7.703 19.906 1 98.12 144 ALA A N 1
ATOM 1078 C CA . ALA A 1 144 ? -7.184 8.773 19.469 1 98.12 144 ALA A CA 1
ATOM 1079 C C . ALA A 1 144 ? -7.512 9.195 18.031 1 98.12 144 ALA A C 1
ATOM 1081 O O . ALA A 1 144 ? -8.258 8.5 17.328 1 98.12 144 ALA A O 1
ATOM 1082 N N . GLY A 1 145 ? -7.008 10.344 17.641 1 97.94 145 GLY A N 1
ATOM 1083 C CA . GLY A 1 145 ? -7.215 10.883 16.312 1 97.94 145 GLY A CA 1
ATOM 1084 C C . GLY A 1 145 ? -7.473 12.383 16.312 1 97.94 145 GLY A C 1
ATOM 1085 O O . GLY A 1 145 ? -7.105 13.078 17.25 1 97.94 145 GLY A O 1
ATOM 1086 N N . THR A 1 146 ? -7.973 12.836 15.172 1 98 146 THR A N 1
ATOM 1087 C CA . THR A 1 146 ? -8.211 14.266 15.016 1 98 146 THR A CA 1
ATOM 1088 C C . THR A 1 146 ? -9.594 14.523 14.414 1 98 146 THR A C 1
ATOM 1090 O O . THR A 1 146 ? -10.078 13.727 13.602 1 98 146 THR A O 1
ATOM 1093 N N . LEU A 1 147 ? -10.195 15.562 14.906 1 98.06 147 LEU A N 1
ATOM 1094 C CA . LEU A 1 147 ? -11.453 16.062 14.367 1 98.06 147 LEU A CA 1
ATOM 1095 C C . LEU A 1 147 ? -11.305 17.5 13.875 1 98.06 147 LEU A C 1
ATOM 1097 O O . LEU A 1 147 ? -10.758 18.344 14.586 1 98.06 147 LEU A O 1
ATOM 1101 N N . PHE A 1 148 ? -11.727 17.766 12.656 1 97.69 148 PHE A N 1
ATOM 1102 C CA . PHE A 1 148 ? -11.75 19.109 12.102 1 97.69 148 PHE A CA 1
ATOM 1103 C C . PHE A 1 148 ? -13.18 19.609 11.961 1 97.69 148 PHE A C 1
ATOM 1105 O O . PHE A 1 148 ? -14.062 18.891 11.492 1 97.69 148 PHE A O 1
ATOM 1112 N N . LEU A 1 149 ? -13.391 20.75 12.43 1 95.56 149 LEU A N 1
ATOM 1113 C CA . LEU A 1 149 ? -14.617 21.5 12.188 1 95.56 149 LEU A CA 1
ATOM 1114 C C . LEU A 1 149 ? -14.352 22.719 11.297 1 95.56 149 LEU A C 1
ATOM 1116 O O . LEU A 1 149 ? -13.547 23.578 11.648 1 95.56 149 LEU A O 1
ATOM 1120 N N . ARG A 1 150 ? -14.992 22.703 10.195 1 94.31 150 ARG A N 1
ATOM 1121 C CA . ARG A 1 150 ? -14.812 23.812 9.266 1 94.31 150 ARG A CA 1
ATOM 1122 C C . ARG A 1 150 ? -16.094 24.625 9.109 1 94.31 150 ARG A C 1
ATOM 1124 O O . ARG A 1 150 ? -17.172 24.047 8.906 1 94.31 150 ARG A O 1
ATOM 1131 N N . GLN A 1 151 ? -15.93 25.906 9.195 1 91.31 151 GLN A N 1
ATOM 1132 C CA . GLN A 1 151 ? -17.094 26.781 9.219 1 91.31 151 GLN A CA 1
ATOM 1133 C C . GLN A 1 151 ? -17.078 27.766 8.055 1 91.31 151 GLN A C 1
ATOM 1135 O O . GLN A 1 151 ? -16.125 28.547 7.922 1 91.31 151 GLN A O 1
ATOM 1140 N N . TRP A 1 152 ? -18.078 27.656 7.219 1 87.94 152 TRP A N 1
ATOM 1141 C CA . TRP A 1 152 ? -18.406 28.672 6.227 1 87.94 152 TRP A CA 1
ATOM 1142 C C . TRP A 1 152 ? -19.547 29.547 6.703 1 87.94 152 TRP A C 1
ATOM 1144 O O . TRP A 1 152 ? -20.172 29.266 7.727 1 87.94 152 TRP A O 1
ATOM 1154 N N . PRO A 1 153 ? -19.875 30.625 5.969 1 80.44 153 PRO A N 1
ATOM 1155 C CA . PRO A 1 153 ? -20.938 31.516 6.418 1 80.44 153 PRO A CA 1
ATOM 1156 C C . PRO A 1 153 ? -22.297 30.828 6.496 1 80.44 153 PRO A C 1
ATOM 1158 O O . PRO A 1 153 ? -23.094 31.156 7.375 1 80.44 153 PRO A O 1
ATOM 1161 N N . ARG A 1 154 ? -22.5 29.797 5.699 1 80.12 154 ARG A N 1
ATOM 1162 C CA . ARG A 1 154 ? -23.859 29.266 5.605 1 80.12 154 ARG A CA 1
ATOM 1163 C C . ARG A 1 154 ? -23.906 27.797 6.02 1 80.12 154 ARG A C 1
ATOM 1165 O O . ARG A 1 154 ? -24.984 27.203 6.09 1 80.12 154 ARG A O 1
ATOM 1172 N N . PHE A 1 155 ? -22.812 27.219 6.254 1 86.88 155 PHE A N 1
ATOM 1173 C CA . PHE A 1 155 ? -22.781 25.812 6.637 1 86.88 155 PHE A CA 1
ATOM 1174 C C . PHE A 1 155 ? -21.438 25.438 7.223 1 86.88 155 PHE A C 1
ATOM 1176 O O . PHE A 1 155 ? -20.547 26.281 7.355 1 86.88 155 PHE A O 1
ATOM 1183 N N . GLY A 1 156 ? -21.344 24.281 7.73 1 90.38 156 GLY A N 1
ATOM 1184 C CA . GLY A 1 156 ? -20.094 23.719 8.242 1 90.38 156 GLY A CA 1
ATOM 1185 C C . GLY A 1 156 ? -19.875 22.281 7.844 1 90.38 156 GLY A C 1
ATOM 1186 O O . GLY A 1 156 ? -20.703 21.688 7.133 1 90.38 156 GLY A O 1
ATOM 1187 N N . SER A 1 157 ? -18.766 21.812 8.094 1 93.88 157 SER A N 1
ATOM 1188 C CA . SER A 1 157 ? -18.469 20.406 7.914 1 93.88 157 SER A CA 1
ATOM 1189 C C . SER A 1 157 ? -17.641 19.859 9.07 1 93.88 157 SER A C 1
ATOM 1191 O O . SER A 1 157 ? -17.047 20.625 9.82 1 93.88 157 SER A O 1
ATOM 1193 N N . VAL A 1 158 ? -17.75 18.578 9.266 1 96.19 158 VAL A N 1
ATOM 1194 C CA . VAL A 1 158 ? -16.922 17.891 10.234 1 96.19 158 VAL A CA 1
ATOM 1195 C C . VAL A 1 158 ? -16.172 16.734 9.547 1 96.19 158 VAL A C 1
ATOM 1197 O O . VAL A 1 158 ? -16.766 15.992 8.766 1 96.19 158 VAL A O 1
ATOM 1200 N N . TYR A 1 159 ? -14.891 16.719 9.633 1 97.81 159 TYR A N 1
ATOM 1201 C CA . TYR A 1 159 ? -14.008 15.633 9.219 1 97.81 159 TYR A CA 1
ATOM 1202 C C . TYR A 1 159 ? -13.312 15 10.422 1 97.81 159 TYR A C 1
ATOM 1204 O O . TYR A 1 159 ? -12.68 15.695 11.219 1 97.81 159 TYR A O 1
ATOM 1212 N N . ALA A 1 160 ? -13.438 13.664 10.602 1 98.5 160 ALA A N 1
ATOM 1213 C CA . ALA A 1 160 ? -12.781 13.008 11.727 1 98.5 160 ALA A CA 1
ATOM 1214 C C . ALA A 1 160 ? -12.047 11.75 11.273 1 98.5 160 ALA A C 1
ATOM 1216 O O . ALA A 1 160 ? -12.516 11.031 10.398 1 98.5 160 ALA A O 1
ATOM 1217 N N . GLU A 1 161 ? -10.93 11.531 11.766 1 97.94 161 GLU A N 1
ATOM 1218 C CA . GLU A 1 161 ? -10.164 10.289 11.672 1 97.94 161 GLU A CA 1
ATOM 1219 C C . GLU A 1 161 ? -9.836 9.742 13.055 1 97.94 161 GLU A C 1
ATOM 1221 O O . GLU A 1 161 ? -8.992 10.297 13.766 1 97.94 161 GLU A O 1
ATOM 1226 N N . LEU A 1 162 ? -10.516 8.602 13.445 1 98.62 162 LEU A N 1
ATOM 1227 C CA . LEU A 1 162 ? -10.422 8.109 14.812 1 98.62 162 LEU A CA 1
ATOM 1228 C C . LEU A 1 162 ? -10.086 6.625 14.836 1 98.62 162 LEU A C 1
ATOM 1230 O O . LEU A 1 162 ? -10.539 5.867 13.977 1 98.62 162 LEU A O 1
ATOM 1234 N N . HIS A 1 163 ? -9.312 6.199 15.758 1 98.19 163 HIS A N 1
ATOM 1235 C CA . HIS A 1 163 ? -8.945 4.801 15.953 1 98.19 163 HIS A CA 1
ATOM 1236 C C . HIS A 1 163 ? -8.742 4.484 17.422 1 98.19 163 HIS A C 1
ATOM 1238 O O . HIS A 1 163 ? -8.68 5.391 18.266 1 98.19 163 HIS A O 1
ATOM 1244 N N . TRP A 1 164 ? -8.625 3.244 17.734 1 97.69 164 TRP A N 1
ATOM 1245 C CA . TRP A 1 164 ? -8.445 2.781 19.109 1 97.69 164 TRP A CA 1
ATOM 1246 C C . TRP A 1 164 ? -6.969 2.793 19.484 1 97.69 164 TRP A C 1
ATOM 1248 O O . TRP A 1 164 ? -6.094 2.641 18.641 1 97.69 164 TRP A O 1
ATOM 1258 N N . THR A 1 165 ? -6.66 2.951 20.797 1 97.5 165 THR A N 1
ATOM 1259 C CA . THR A 1 165 ? -5.281 2.91 21.281 1 97.5 165 THR A CA 1
ATOM 1260 C C . THR A 1 165 ? -5.137 1.931 22.438 1 97.5 165 THR A C 1
ATOM 1262 O O . THR A 1 165 ? -4.074 1.84 23.047 1 97.5 165 THR A O 1
ATOM 1265 N N . ASN A 1 166 ? -6.18 1.214 22.812 1 96.25 166 ASN A N 1
ATOM 1266 C CA . ASN A 1 166 ? -6.156 0.361 24 1 96.25 166 ASN A CA 1
ATOM 1267 C C . ASN A 1 166 ? -6.195 -1.118 23.625 1 96.25 166 ASN A C 1
ATOM 1269 O O . ASN A 1 166 ? -6.574 -1.959 24.438 1 96.25 166 ASN A O 1
ATOM 1273 N N . GLY A 1 167 ? -5.941 -1.408 22.438 1 93.88 167 GLY A N 1
ATOM 1274 C CA . GLY A 1 167 ? -5.918 -2.795 22 1 93.88 167 GLY A CA 1
ATOM 1275 C C . GLY A 1 167 ? -7.215 -3.234 21.344 1 93.88 167 GLY A C 1
ATOM 1276 O O . GLY A 1 167 ? -7.273 -4.301 20.734 1 93.88 167 GLY A O 1
ATOM 1277 N N . THR A 1 168 ? -8.266 -2.369 21.438 1 94.12 168 THR A N 1
ATOM 1278 C CA . THR A 1 168 ? -9.531 -2.658 20.766 1 94.12 168 THR A CA 1
ATOM 1279 C C . THR A 1 168 ? -9.344 -2.666 19.25 1 94.12 168 THR A C 1
ATOM 1281 O O . THR A 1 168 ? -8.656 -1.809 18.688 1 94.12 168 THR A O 1
ATOM 1284 N N . ARG A 1 169 ? -9.938 -3.721 18.625 1 93.5 169 ARG A N 1
ATOM 1285 C CA . ARG A 1 169 ? -9.867 -3.82 17.172 1 93.5 169 ARG A CA 1
ATOM 1286 C C . ARG A 1 169 ? -11.242 -4.098 16.578 1 93.5 169 ARG A C 1
ATOM 1288 O O . ARG A 1 169 ? -11.445 -5.117 15.906 1 93.5 169 ARG A O 1
ATOM 1295 N N . ARG A 1 170 ? -12.117 -3.215 16.734 1 94.06 170 ARG A N 1
ATOM 1296 C CA . ARG A 1 170 ? -13.461 -3.277 16.156 1 94.06 170 ARG A CA 1
ATOM 1297 C C . ARG A 1 170 ? -13.883 -1.919 15.609 1 94.06 170 ARG A C 1
ATOM 1299 O O . ARG A 1 170 ? -13.461 -0.879 16.125 1 94.06 170 ARG A O 1
ATOM 1306 N N . ASP A 1 171 ? -14.734 -1.956 14.586 1 94.69 171 ASP A N 1
ATOM 1307 C CA . ASP A 1 171 ? -15.344 -0.721 14.109 1 94.69 171 ASP A CA 1
ATOM 1308 C C . ASP A 1 171 ? -16.453 -0.255 15.055 1 94.69 171 ASP A C 1
ATOM 1310 O O . ASP A 1 171 ? -17.188 -1.073 15.602 1 94.69 171 ASP A O 1
ATOM 1314 N N . ALA A 1 172 ? -16.469 1 15.266 1 95.88 172 ALA A N 1
ATOM 1315 C CA . ALA A 1 172 ? -17.484 1.556 16.172 1 95.88 172 ALA A CA 1
ATOM 1316 C C . ALA A 1 172 ? -17.922 2.943 15.719 1 95.88 172 ALA A C 1
ATOM 1318 O O . ALA A 1 172 ? -17.344 3.508 14.781 1 95.88 172 ALA A O 1
ATOM 1319 N N . GLN A 1 173 ? -19.031 3.361 16.344 1 96.69 173 GLN A N 1
ATOM 1320 C CA . GLN A 1 173 ? -19.531 4.715 16.141 1 96.69 173 GLN A CA 1
ATOM 1321 C C . GLN A 1 173 ? -19.547 5.5 17.453 1 96.69 173 GLN A C 1
ATOM 1323 O O . GLN A 1 173 ? -19.828 4.941 18.516 1 96.69 173 GLN A O 1
ATOM 1328 N N . VAL A 1 174 ? -19.203 6.73 17.312 1 98.12 174 VAL A N 1
ATOM 1329 C CA . VAL A 1 174 ? -19.266 7.633 18.453 1 98.12 174 VAL A CA 1
ATOM 1330 C C . VAL A 1 174 ? -20.062 8.883 18.094 1 98.12 174 VAL A C 1
ATOM 1332 O O . VAL A 1 174 ? -20.125 9.266 16.922 1 98.12 174 VAL A O 1
ATOM 1335 N N . ARG A 1 175 ? -20.656 9.477 19.109 1 97.69 175 ARG A N 1
ATOM 1336 C CA . ARG A 1 175 ? -21.312 10.766 18.953 1 97.69 175 ARG A CA 1
ATOM 1337 C C . ARG A 1 175 ? -20.406 11.898 19.438 1 97.69 175 ARG A C 1
ATOM 1339 O O . ARG A 1 175 ? -19.719 11.758 20.453 1 97.69 175 ARG A O 1
ATOM 1346 N N . TRP A 1 176 ? -20.375 12.961 18.688 1 97 176 TRP A N 1
ATOM 1347 C CA . TRP A 1 176 ? -19.531 14.086 19.078 1 97 176 TRP A CA 1
ATOM 1348 C C . TRP A 1 176 ? -20.375 15.305 19.422 1 97 176 TRP A C 1
ATOM 1350 O O . TRP A 1 176 ? -21.516 15.445 18.938 1 97 176 TRP A O 1
ATOM 1360 N N . SER A 1 177 ? -19.922 16.141 20.312 1 94.75 177 SER A N 1
ATOM 1361 C CA . SER A 1 177 ? -20.5 17.422 20.688 1 94.75 177 SER A CA 1
ATOM 1362 C C . SER A 1 177 ? -19.422 18.391 21.172 1 94.75 177 SER A C 1
ATOM 1364 O O . SER A 1 177 ? -18.281 17.984 21.422 1 94.75 177 SER A O 1
ATOM 1366 N N . VAL A 1 178 ? -19.781 19.641 21.172 1 94.5 178 VAL A N 1
ATOM 1367 C CA . VAL A 1 178 ? -18.859 20.672 21.641 1 94.5 178 VAL A CA 1
ATOM 1368 C C . VAL A 1 178 ? -19.312 21.188 23 1 94.5 178 VAL A C 1
ATOM 1370 O O . VAL A 1 178 ? -20.516 21.438 23.219 1 94.5 178 VAL A O 1
ATOM 1373 N N . HIS A 1 179 ? -18.328 21.297 23.812 1 92.19 179 HIS A N 1
ATOM 1374 C CA . HIS A 1 179 ? -18.578 21.766 25.172 1 92.19 179 HIS A CA 1
ATOM 1375 C C . HIS A 1 179 ? -17.703 22.969 25.516 1 92.19 179 HIS A C 1
ATOM 1377 O O . HIS A 1 179 ? -16.625 23.125 24.953 1 92.19 179 HIS A O 1
ATOM 1383 N N . ARG A 1 180 ? -18.203 23.781 26.391 1 89.81 180 ARG A N 1
ATOM 1384 C CA . ARG A 1 180 ? -17.438 24.906 26.953 1 89.81 180 ARG A CA 1
ATOM 1385 C C . ARG A 1 180 ? -16.938 24.578 28.344 1 89.81 180 ARG A C 1
ATOM 1387 O O . ARG A 1 180 ? -17.703 24.125 29.203 1 89.81 180 ARG A O 1
ATOM 1394 N N . LYS A 1 181 ? -15.656 24.719 28.422 1 83.12 181 LYS A N 1
ATOM 1395 C CA . LYS A 1 181 ? -15.055 24.5 29.734 1 83.12 181 LYS A CA 1
ATOM 1396 C C . LYS A 1 181 ? -14.68 25.828 30.391 1 83.12 181 LYS A C 1
ATOM 1398 O O . LYS A 1 181 ? -14.047 26.688 29.766 1 83.12 181 LYS A O 1
ATOM 1403 N N . GLN A 1 182 ? -15.273 26.156 31.578 1 72.06 182 GLN A N 1
ATOM 1404 C CA . GLN A 1 182 ? -14.938 27.375 32.312 1 72.06 182 GLN A CA 1
ATOM 1405 C C . GLN A 1 182 ? -13.68 27.188 33.156 1 72.06 182 GLN A C 1
ATOM 1407 O O . GLN A 1 182 ? -13.578 26.219 33.938 1 72.06 182 GLN A O 1
ATOM 1412 N N . LEU A 1 183 ? -12.562 27.594 32.625 1 59.03 183 LEU A N 1
ATOM 1413 C CA . LEU A 1 183 ? -11.336 27.5 33.406 1 59.03 183 LEU A CA 1
ATOM 1414 C C . LEU A 1 183 ? -11.43 28.359 34.656 1 59.03 183 LEU A C 1
ATOM 1416 O O . LEU A 1 183 ? -11.844 29.516 34.594 1 59.03 183 LEU A O 1
ATOM 1420 N N . GLY A 1 184 ? -11.703 27.812 35.781 1 53.34 184 GLY A N 1
ATOM 1421 C CA . GLY A 1 184 ? -11.695 28.562 37.031 1 53.34 184 GLY A CA 1
ATOM 1422 C C . GLY A 1 184 ? -10.547 29.547 37.125 1 53.34 184 GLY A C 1
ATOM 1423 O O . GLY A 1 184 ? -9.609 29.5 36.344 1 53.34 184 GLY A O 1
ATOM 1424 N N . PRO A 1 185 ? -10.625 30.656 37.875 1 46.19 185 PRO A N 1
ATOM 1425 C CA . PRO A 1 185 ? -9.555 31.656 38.062 1 46.19 185 PRO A CA 1
ATOM 1426 C C . PRO A 1 185 ? -8.195 31.016 38.312 1 46.19 185 PRO A C 1
ATOM 1428 O O . PRO A 1 185 ? -8.109 30 39.031 1 46.19 185 PRO A O 1
ATOM 1431 N N . ARG A 1 186 ? -7.223 31.234 37.438 1 44.84 186 ARG A N 1
ATOM 1432 C CA . ARG A 1 186 ? -5.859 30.797 37.75 1 44.84 186 ARG A CA 1
ATOM 1433 C C . ARG A 1 186 ? -5.48 31.172 39.188 1 44.84 186 ARG A C 1
ATOM 1435 O O . ARG A 1 186 ? -5.539 32.344 39.562 1 44.84 186 ARG A O 1
ATOM 1442 N N . GLN A 1 187 ? -5.547 30.344 40.094 1 36.72 187 GLN A N 1
ATOM 1443 C CA . GLN A 1 187 ? -4.887 30.734 41.344 1 36.72 187 GLN A CA 1
ATOM 1444 C C . GLN A 1 187 ? -3.43 31.109 41.094 1 36.72 187 GLN A C 1
ATOM 1446 O O . GLN A 1 187 ? -2.684 30.359 40.469 1 36.72 187 GLN A O 1
ATOM 1451 N N . GLN A 1 188 ? -3.1 32.438 41.125 1 33.69 188 GLN A N 1
ATOM 1452 C CA . GLN A 1 188 ? -1.727 32.938 41.156 1 33.69 188 GLN A CA 1
ATOM 1453 C C . GLN A 1 188 ? -0.865 32.094 42.094 1 33.69 188 GLN A C 1
ATOM 1455 O O . GLN A 1 188 ? -1.26 31.812 43.25 1 33.69 188 GLN A O 1
ATOM 1460 N N . PRO A 1 189 ? 0.084 31.422 41.594 1 38.94 189 PRO A N 1
ATOM 1461 C CA . PRO A 1 189 ? 0.971 30.812 42.562 1 38.94 189 PRO A CA 1
ATOM 1462 C C . PRO A 1 189 ? 1.382 31.766 43.688 1 38.94 189 PRO A C 1
ATOM 1464 O O . PRO A 1 189 ? 1.463 32.969 43.469 1 38.94 189 PRO A O 1
ATOM 1467 N N . PRO A 1 190 ? 1.2 31.469 44.906 1 35.5 190 PRO A N 1
ATOM 1468 C CA . PRO A 1 190 ? 1.687 32.375 45.938 1 35.5 190 PRO A CA 1
ATOM 1469 C C . PRO A 1 190 ? 3.133 32.812 45.719 1 35.5 190 PRO A C 1
ATOM 1471 O O . PRO A 1 190 ? 3.916 32.062 45.125 1 35.5 190 PRO A O 1
ATOM 1474 N N . PRO A 1 191 ? 3.494 34.094 45.719 1 34.84 191 PRO A N 1
ATOM 1475 C CA . PRO A 1 191 ? 4.836 34.656 45.5 1 34.84 191 PRO A CA 1
ATOM 1476 C C . PRO A 1 191 ? 5.902 33.969 46.344 1 34.84 191 PRO A C 1
ATOM 1478 O O . PRO A 1 191 ? 6.988 34.531 46.531 1 34.84 191 PRO A O 1
ATOM 1481 N N . GLY A 1 192 ? 5.586 32.875 47.188 1 32.44 192 GLY A N 1
ATOM 1482 C CA . GLY A 1 192 ? 6.582 32.562 48.219 1 32.44 192 GLY A CA 1
ATOM 1483 C C . GLY A 1 192 ? 7.93 32.188 47.625 1 32.44 192 GLY A C 1
ATOM 1484 O O . GLY A 1 192 ? 8 31.594 46.562 1 32.44 192 GLY A O 1
ATOM 1485 N N . GLY A 1 193 ? 8.945 33.094 47.844 1 31.58 193 GLY A N 1
ATOM 1486 C CA . GLY A 1 193 ? 10.383 32.938 47.625 1 31.58 193 GLY A CA 1
ATOM 1487 C C . GLY A 1 193 ? 10.906 31.578 48.031 1 31.58 193 GLY A C 1
ATOM 1488 O O . GLY A 1 193 ? 10.258 30.828 48.75 1 31.58 193 GLY A O 1
ATOM 1489 N N . PRO A 1 194 ? 11.609 30.938 47.125 1 32.19 194 PRO A N 1
ATOM 1490 C CA . PRO A 1 194 ? 12.234 29.656 47.469 1 32.19 194 PRO A CA 1
ATOM 1491 C C . PRO A 1 194 ? 12.883 29.656 48.844 1 32.19 194 PRO A C 1
ATOM 1493 O O . PRO A 1 194 ? 13.875 30.359 49.062 1 32.19 194 PRO A O 1
ATOM 1496 N N . GLN A 1 195 ? 12.07 29.891 49.906 1 29.78 195 GLN A N 1
ATOM 1497 C CA . GLN A 1 195 ? 12.859 29.734 51.125 1 29.78 195 GLN A CA 1
ATOM 1498 C C . GLN A 1 195 ? 13.562 28.375 51.156 1 29.78 195 GLN A C 1
ATOM 1500 O O . GLN A 1 195 ? 13.047 27.391 50.625 1 29.78 195 GLN A O 1
ATOM 1505 N N . ALA A 1 196 ? 14.828 28.391 51.562 1 34 196 ALA A N 1
ATOM 1506 C CA . ALA A 1 196 ? 15.812 27.312 51.719 1 34 196 ALA A CA 1
ATOM 1507 C C . ALA A 1 196 ? 15.227 26.156 52.5 1 34 196 ALA A C 1
ATOM 1509 O O . ALA A 1 196 ? 14.789 26.312 53.656 1 34 196 ALA A O 1
ATOM 1510 N N . PRO A 1 197 ? 14.516 25.156 51.812 1 28.98 197 PRO A N 1
ATOM 1511 C CA . PRO A 1 197 ? 13.906 24.094 52.625 1 28.98 197 PRO A CA 1
ATOM 1512 C C . PRO A 1 197 ? 14.875 23.484 53.625 1 28.98 197 PRO A C 1
ATOM 1514 O O . PRO A 1 197 ? 15.977 23.062 53.25 1 28.98 197 PRO A O 1
ATOM 1517 N N . ASN A 1 198 ? 14.938 24.141 54.812 1 27.14 198 ASN A N 1
ATOM 1518 C CA . ASN A 1 198 ? 15.594 23.453 55.906 1 27.14 198 ASN A CA 1
ATOM 1519 C C . ASN A 1 198 ? 15.141 22 56.031 1 27.14 198 ASN A C 1
ATOM 1521 O O . ASN A 1 198 ? 13.961 21.688 55.812 1 27.14 198 ASN A O 1
ATOM 1525 N N . LEU A 1 199 ? 16.062 20.984 56.094 1 28.11 199 LEU A N 1
ATOM 1526 C CA . LEU A 1 199 ? 16.156 19.531 56.062 1 28.11 199 LEU A CA 1
ATOM 1527 C C . LEU A 1 199 ? 15.172 18.891 57.031 1 28.11 199 LEU A C 1
ATOM 1529 O O . LEU A 1 199 ? 15.086 17.656 57.094 1 28.11 199 LEU A O 1
ATOM 1533 N N . THR A 1 200 ? 14.836 19.688 58.094 1 27.64 200 THR A N 1
ATOM 1534 C CA . THR A 1 200 ? 14.555 18.797 59.219 1 27.64 200 THR A CA 1
ATOM 1535 C C . THR A 1 200 ? 13.258 18.031 59 1 27.64 200 THR A C 1
ATOM 1537 O O . THR A 1 200 ? 13.227 16.797 59.125 1 27.64 200 THR A O 1
ATOM 1540 N N . HIS A 1 201 ? 12.195 18.5 59.75 1 29.08 201 HIS A N 1
ATOM 1541 C CA . HIS A 1 201 ? 11.133 17.703 60.344 1 29.08 201 HIS A CA 1
ATOM 1542 C C . HIS A 1 201 ? 10.109 17.281 59.281 1 29.08 201 HIS A C 1
ATOM 1544 O O . HIS A 1 201 ? 9.734 18.094 58.438 1 29.08 201 HIS A O 1
ATOM 1550 N N . VAL A 1 202 ? 9.992 15.961 59.062 1 32.16 202 VAL A N 1
ATOM 1551 C CA . VAL A 1 202 ? 9.125 15.141 58.219 1 32.16 202 VAL A CA 1
ATOM 1552 C C . VAL A 1 202 ? 7.668 15.531 58.438 1 32.16 202 VAL A C 1
ATOM 1554 O O . VAL A 1 202 ? 7.074 15.164 59.469 1 32.16 202 VAL A O 1
ATOM 1557 N N . THR A 1 203 ? 7.395 16.844 58.438 1 34.09 203 THR A N 1
ATOM 1558 C CA . THR A 1 203 ? 5.992 17.062 58.75 1 34.09 203 THR A CA 1
ATOM 1559 C C . THR A 1 203 ? 5.078 16.25 57.844 1 34.09 203 THR A C 1
ATOM 1561 O O . THR A 1 203 ? 5.352 16.109 56.656 1 34.09 203 THR A O 1
ATOM 1564 N N . PRO A 1 204 ? 4.145 15.539 58.531 1 35.16 204 PRO A N 1
ATOM 1565 C CA . PRO A 1 204 ? 3.234 14.602 57.844 1 35.16 204 PRO A CA 1
ATOM 1566 C C . PRO A 1 204 ? 2.555 15.219 56.625 1 35.16 204 PRO A C 1
ATOM 1568 O O . PRO A 1 204 ? 2.328 16.438 56.594 1 35.16 204 PRO A O 1
ATOM 1571 N N . PRO A 1 205 ? 2.699 14.578 55.469 1 31 205 PRO A N 1
ATOM 1572 C CA . PRO A 1 205 ? 2.225 15.125 54.219 1 31 205 PRO A CA 1
ATOM 1573 C C . PRO A 1 205 ? 0.781 15.617 54.281 1 31 205 PRO A C 1
ATOM 1575 O O . PRO A 1 205 ? -0.077 14.945 54.875 1 31 205 PRO A O 1
ATOM 1578 N N . GLN A 1 206 ? 0.62 16.906 54.5 1 32.03 206 GLN A N 1
ATOM 1579 C CA . GLN A 1 206 ? -0.702 17.516 54.531 1 32.03 206 GLN A CA 1
ATOM 1580 C C . GLN A 1 206 ? -1.607 16.922 53.469 1 32.03 206 GLN A C 1
ATOM 1582 O O . GLN A 1 206 ? -1.139 16.531 52.375 1 32.03 206 GLN A O 1
ATOM 1587 N N . VAL A 1 207 ? -2.764 16.438 53.875 1 35.03 207 VAL A N 1
ATOM 1588 C CA . VAL A 1 207 ? -3.879 15.891 53.094 1 35.03 207 VAL A CA 1
ATOM 1589 C C . VAL A 1 207 ? -4.145 16.766 51.875 1 35.03 207 VAL A C 1
ATOM 1591 O O . VAL A 1 207 ? -4.324 17.984 52 1 35.03 207 VAL A O 1
ATOM 1594 N N . PRO A 1 208 ? -3.678 16.281 50.719 1 33.53 208 PRO A N 1
ATOM 1595 C CA . PRO A 1 208 ? -3.883 17.109 49.531 1 33.53 208 PRO A CA 1
ATOM 1596 C C . PRO A 1 208 ? -5.297 17.672 49.438 1 33.53 208 PRO A C 1
ATOM 1598 O O . PRO A 1 208 ? -6.258 17.016 49.875 1 33.53 208 PRO A O 1
ATOM 1601 N N . LYS A 1 209 ? -5.477 18.922 49.531 1 41.41 209 LYS A N 1
ATOM 1602 C CA . LYS A 1 209 ? -6.77 19.578 49.406 1 41.41 209 LYS A CA 1
ATOM 1603 C C . LYS A 1 209 ? -7.605 18.906 48.312 1 41.41 209 LYS A C 1
ATOM 1605 O O . LYS A 1 209 ? -7.062 18.391 47.312 1 41.41 209 LYS A O 1
ATOM 1610 N N . PRO A 1 210 ? -8.781 18.531 48.75 1 36.97 210 PRO A N 1
ATOM 1611 C CA . PRO A 1 210 ? -9.648 17.906 47.75 1 36.97 210 PRO A CA 1
ATOM 1612 C C . PRO A 1 210 ? -9.562 18.578 46.375 1 36.97 210 PRO A C 1
ATOM 1614 O O . PRO A 1 210 ? -9.438 19.812 46.312 1 36.97 210 PRO A O 1
ATOM 1617 N N . PRO A 1 211 ? -8.992 17.922 45.344 1 36.97 211 PRO A N 1
ATOM 1618 C CA . PRO A 1 211 ? -8.875 18.562 44.031 1 36.97 211 PRO A CA 1
ATOM 1619 C C . PRO A 1 211 ? -10.086 19.422 43.719 1 36.97 211 PRO A C 1
ATOM 1621 O O . PRO A 1 211 ? -11.211 19.125 44.125 1 36.97 211 PRO A O 1
ATOM 1624 N N . GLU A 1 212 ? -9.93 20.734 43.531 1 40.59 212 GLU A N 1
ATOM 1625 C CA . GLU A 1 212 ? -10.938 21.656 43.031 1 40.59 212 GLU A CA 1
ATOM 1626 C C . GLU A 1 212 ? -11.844 20.953 42 1 40.59 212 GLU A C 1
ATOM 1628 O O . GLU A 1 212 ? -11.438 19.984 41.375 1 40.59 212 GLU A O 1
ATOM 1633 N N . ARG A 1 213 ? -13.117 21.156 42.062 1 45.97 213 ARG A N 1
ATOM 1634 C CA . ARG A 1 213 ? -14.156 20.609 41.219 1 45.97 213 ARG A CA 1
ATOM 1635 C C . ARG A 1 213 ? -13.758 20.688 39.719 1 45.97 213 ARG A C 1
ATOM 1637 O O . ARG A 1 213 ? -13.312 21.719 39.25 1 45.97 213 ARG A O 1
ATOM 1644 N N . PRO A 1 214 ? -13.547 19.609 39.031 1 51.44 214 PRO A N 1
ATOM 1645 C CA . PRO A 1 214 ? -13.242 19.656 37.625 1 51.44 214 PRO A CA 1
ATOM 1646 C C . PRO A 1 214 ? -14.156 20.594 36.844 1 51.44 214 PRO A C 1
ATOM 1648 O O . PRO A 1 214 ? -15.32 20.781 37.219 1 51.44 214 PRO A O 1
ATOM 1651 N N . PRO A 1 215 ? -13.57 21.609 36.156 1 55.31 215 PRO A N 1
ATOM 1652 C CA . PRO A 1 215 ? -14.43 22.5 35.375 1 55.31 215 PRO A CA 1
ATOM 1653 C C . PRO A 1 215 ? -15.594 21.766 34.688 1 55.31 215 PRO A C 1
ATOM 1655 O O . PRO A 1 215 ? -15.414 20.656 34.188 1 55.31 215 PRO A O 1
ATOM 1658 N N . VAL A 1 216 ? -16.766 22.078 35.125 1 62.03 216 VAL A N 1
ATOM 1659 C CA . VAL A 1 216 ? -17.984 21.5 34.594 1 62.03 216 VAL A CA 1
ATOM 1660 C C . VAL A 1 216 ? -18.109 21.844 33.094 1 62.03 216 VAL A C 1
ATOM 1662 O O . VAL A 1 216 ? -18.078 23.016 32.719 1 62.03 216 VAL A O 1
ATOM 1665 N N . ALA A 1 217 ? -17.906 20.969 32.156 1 74.88 217 ALA A N 1
ATOM 1666 C CA . ALA A 1 217 ? -18.141 21.125 30.719 1 74.88 217 ALA A CA 1
ATOM 1667 C C . ALA A 1 217 ? -19.625 21.234 30.406 1 74.88 217 ALA A C 1
ATOM 1669 O O . ALA A 1 217 ? -20.422 20.406 30.828 1 74.88 217 ALA A O 1
ATOM 1670 N N . VAL A 1 218 ? -20.047 22.453 29.969 1 83.12 218 VAL A N 1
ATOM 1671 C CA . VAL A 1 218 ? -21.422 22.672 29.547 1 83.12 218 VAL A CA 1
ATOM 1672 C C . VAL A 1 218 ? -21.531 22.5 28.031 1 83.12 218 VAL A C 1
ATOM 1674 O O . VAL A 1 218 ? -20.766 23.094 27.281 1 83.12 218 VAL A O 1
ATOM 1677 N N . PRO A 1 219 ? -22.406 21.641 27.641 1 87.62 219 PRO A N 1
ATOM 1678 C CA . PRO A 1 219 ? -22.594 21.484 26.188 1 87.62 219 PRO A CA 1
ATOM 1679 C C . PRO A 1 219 ? -23.016 22.797 25.516 1 87.62 219 PRO A C 1
ATOM 1681 O O . PRO A 1 219 ? -23.891 23.5 26.016 1 87.62 219 PRO A O 1
ATOM 1684 N N . CYS A 1 220 ? -22.391 23.125 24.438 1 89.19 220 CYS A N 1
ATOM 1685 C CA . CYS A 1 220 ? -22.766 24.359 23.766 1 89.19 220 CYS A CA 1
ATOM 1686 C C . CYS A 1 220 ? -23.188 24.078 22.328 1 89.19 220 CYS A C 1
ATOM 1688 O O . CYS A 1 220 ? -23.859 24.906 21.703 1 89.19 220 CYS A O 1
ATOM 1690 N N . TYR A 1 221 ? -22.781 22.969 21.75 1 90.38 221 TYR A N 1
ATOM 1691 C CA . TYR A 1 221 ? -23.234 22.609 20.422 1 90.38 221 TYR A CA 1
ATOM 1692 C C . TYR A 1 221 ? -23.422 21.109 20.281 1 90.38 221 TYR A C 1
ATOM 1694 O O . TYR A 1 221 ? -22.516 20.344 20.641 1 90.38 221 TYR A O 1
ATOM 1702 N N . SER A 1 222 ? -24.547 20.719 19.812 1 90.44 222 SER A N 1
ATOM 1703 C CA . SER A 1 222 ? -24.844 19.359 19.406 1 90.44 222 SER A CA 1
ATOM 1704 C C . SER A 1 222 ? -25.266 19.281 17.953 1 90.44 222 SER A C 1
ATOM 1706 O O . SER A 1 222 ? -26.234 19.906 17.531 1 90.44 222 SER A O 1
ATOM 1708 N N . PRO A 1 223 ? -24.5 18.531 17.234 1 90.44 223 PRO A N 1
ATOM 1709 C CA . PRO A 1 223 ? -24.859 18.453 15.82 1 90.44 223 PRO A CA 1
ATOM 1710 C C . PRO A 1 223 ? -26.188 17.734 15.594 1 90.44 223 PRO A C 1
ATOM 1712 O O . PRO A 1 223 ? -26.656 17 16.469 1 90.44 223 PRO A O 1
ATOM 1715 N N . PRO A 1 224 ? -26.766 17.984 14.398 1 89.81 224 PRO A N 1
ATOM 1716 C CA . PRO A 1 224 ? -27.953 17.203 14.039 1 89.81 224 PRO A CA 1
ATOM 1717 C C . PRO A 1 224 ? -27.688 15.703 13.969 1 89.81 224 PRO A C 1
ATOM 1719 O O . PRO A 1 224 ? -26.531 15.289 13.812 1 89.81 224 PRO A O 1
ATOM 1722 N N . ASP A 1 225 ? -28.688 14.93 14.055 1 90.56 225 ASP A N 1
ATOM 1723 C CA . ASP A 1 225 ? -28.594 13.477 14.125 1 90.56 225 ASP A CA 1
ATOM 1724 C C . ASP A 1 225 ? -27.875 12.922 12.891 1 90.56 225 ASP A C 1
ATOM 1726 O O . ASP A 1 225 ? -27.109 11.969 12.992 1 90.56 225 ASP A O 1
ATOM 1730 N N . THR A 1 226 ? -28.094 13.547 11.758 1 89.69 226 THR A N 1
ATOM 1731 C CA . THR A 1 226 ? -27.531 13.055 10.5 1 89.69 226 THR A CA 1
ATOM 1732 C C . THR A 1 226 ? -26.016 13.234 10.461 1 89.69 226 THR A C 1
ATOM 1734 O O . THR A 1 226 ? -25.344 12.617 9.648 1 89.69 226 THR A O 1
ATOM 1737 N N . CYS A 1 227 ? -25.531 14.078 11.352 1 93.12 227 CYS A N 1
ATOM 1738 C CA . CYS A 1 227 ? -24.109 14.367 11.336 1 93.12 227 CYS A CA 1
ATOM 1739 C C . CYS A 1 227 ? -23.484 14.164 12.711 1 93.12 227 CYS A C 1
ATOM 1741 O O . CYS A 1 227 ? -22.406 14.68 12.992 1 93.12 227 CYS A O 1
ATOM 1743 N N . SER A 1 228 ? -24.188 13.477 13.555 1 94.19 228 SER A N 1
ATOM 1744 C CA . SER A 1 228 ? -23.766 13.414 14.945 1 94.19 228 SER A CA 1
ATOM 1745 C C . SER A 1 228 ? -22.828 12.234 15.195 1 94.19 228 SER A C 1
ATOM 1747 O O . SER A 1 228 ? -22.172 12.156 16.234 1 94.19 228 SER A O 1
ATOM 1749 N N . GLN A 1 229 ? -22.781 11.336 14.219 1 97.25 229 GLN A N 1
ATOM 1750 C CA . GLN A 1 229 ? -22 10.125 14.453 1 97.25 229 GLN A CA 1
ATOM 1751 C C . GLN A 1 229 ? -20.719 10.117 13.633 1 97.25 229 GLN A C 1
ATOM 1753 O O . GLN A 1 229 ? -20.719 10.555 12.477 1 97.25 229 GLN A O 1
ATOM 1758 N N . LEU A 1 230 ? -19.641 9.625 14.25 1 98.25 230 LEU A N 1
ATOM 1759 C CA . LEU A 1 230 ? -18.328 9.469 13.625 1 98.25 230 LEU A CA 1
ATOM 1760 C C . LEU A 1 230 ? -17.844 8.023 13.719 1 98.25 230 LEU A C 1
ATOM 1762 O O . LEU A 1 230 ? -18.234 7.297 14.641 1 98.25 230 LEU A O 1
ATOM 1766 N N . ASN A 1 231 ? -16.984 7.66 12.789 1 97.81 231 ASN A N 1
ATOM 1767 C CA . ASN A 1 231 ? -16.422 6.312 12.766 1 97.81 231 ASN A CA 1
ATOM 1768 C C . ASN A 1 231 ? -15.164 6.219 13.609 1 97.81 231 ASN A C 1
ATOM 1770 O O . ASN A 1 231 ? -14.328 7.129 13.594 1 97.81 231 ASN A O 1
ATOM 1774 N N . VAL A 1 232 ? -15.039 5.199 14.406 1 98.19 232 VAL A N 1
ATOM 1775 C CA . VAL A 1 232 ? -13.781 4.742 14.992 1 98.19 232 VAL A CA 1
ATOM 1776 C C . VAL A 1 232 ? -13.359 3.428 14.336 1 98.19 232 VAL A C 1
ATOM 1778 O O . VAL A 1 232 ? -14.039 2.41 14.477 1 98.19 232 VAL A O 1
ATOM 1781 N N . GLY A 1 233 ? -12.227 3.451 13.672 1 96.94 233 GLY A N 1
ATOM 1782 C CA . GLY A 1 233 ? -11.859 2.303 12.859 1 96.94 233 GLY A CA 1
ATOM 1783 C C . GLY A 1 233 ? -10.992 1.302 13.594 1 96.94 233 GLY A C 1
ATOM 1784 O O . GLY A 1 233 ? -10.188 1.679 14.445 1 96.94 233 GLY A O 1
ATOM 1785 N N . LYS A 1 234 ? -11.07 0.061 13.227 1 95.31 234 LYS A N 1
ATOM 1786 C CA . LYS A 1 234 ? -10.312 -1.025 13.844 1 95.31 234 LYS A CA 1
ATOM 1787 C C . LYS A 1 234 ? -8.867 -1.029 13.359 1 95.31 234 LYS A C 1
ATOM 1789 O O . LYS A 1 234 ? -8.008 -1.69 13.953 1 95.31 234 LYS A O 1
ATOM 1794 N N . ARG A 1 235 ? -8.586 -0.379 12.266 1 91.94 235 ARG A N 1
ATOM 1795 C CA . ARG A 1 235 ? -7.238 -0.283 11.719 1 91.94 235 ARG A CA 1
ATOM 1796 C C . ARG A 1 235 ? -6.852 1.17 11.469 1 91.94 235 ARG A C 1
ATOM 1798 O O . ARG A 1 235 ? -7.305 1.78 10.5 1 91.94 235 ARG A O 1
ATOM 1805 N N . PRO A 1 236 ? -5.918 1.652 12.211 1 94.25 236 PRO A N 1
ATOM 1806 C CA . PRO A 1 236 ? -5.516 3.053 12.055 1 94.25 236 PRO A CA 1
ATOM 1807 C C . PRO A 1 236 ? -4.973 3.359 10.664 1 94.25 236 PRO A C 1
ATOM 1809 O O . PRO A 1 236 ? -4.277 2.529 10.07 1 94.25 236 PRO A O 1
ATOM 1812 N N . GLY A 1 237 ? -5.312 4.52 10.188 1 89.12 237 GLY A N 1
ATOM 1813 C CA . GLY A 1 237 ? -4.75 5.012 8.945 1 89.12 237 GLY A CA 1
ATOM 1814 C C . GLY A 1 237 ? -5.52 4.559 7.719 1 89.12 237 GLY A C 1
ATOM 1815 O O . GLY A 1 237 ? -5.137 4.867 6.586 1 89.12 237 GLY A O 1
ATOM 1816 N N . THR A 1 238 ? -6.609 3.877 7.887 1 89.12 238 THR A N 1
ATOM 1817 C CA . THR A 1 238 ? -7.383 3.385 6.75 1 89.12 238 THR A CA 1
ATOM 1818 C C . THR A 1 238 ? -8.633 4.23 6.535 1 89.12 238 THR A C 1
ATOM 1820 O O . THR A 1 238 ? -9.023 5.008 7.41 1 89.12 238 THR A O 1
ATOM 1823 N N . VAL A 1 239 ? -9.227 4.059 5.395 1 88.44 239 VAL A N 1
ATOM 1824 C CA . VAL A 1 239 ? -10.367 4.875 4.988 1 88.44 239 VAL A CA 1
ATOM 1825 C C . VAL A 1 239 ? -11.531 4.645 5.945 1 88.44 239 VAL A C 1
ATOM 1827 O O . VAL A 1 239 ? -12.328 5.555 6.191 1 88.44 239 VAL A O 1
ATOM 1830 N N . GLY A 1 240 ? -11.594 3.525 6.621 1 89.88 240 GLY A N 1
ATOM 1831 C CA . GLY A 1 240 ? -12.68 3.188 7.527 1 89.88 240 GLY A CA 1
ATOM 1832 C C . GLY A 1 240 ? -12.656 3.99 8.812 1 89.88 240 GLY A C 1
ATOM 1833 O O . GLY A 1 240 ? -13.648 4.051 9.539 1 89.88 240 GLY A O 1
ATOM 1834 N N . THR A 1 241 ? -11.531 4.633 9.047 1 96.38 241 THR A N 1
ATOM 1835 C CA . THR A 1 241 ? -11.398 5.438 10.258 1 96.38 241 THR A CA 1
ATOM 1836 C C . THR A 1 241 ? -11.938 6.848 10.031 1 96.38 241 THR A C 1
ATOM 1838 O O . THR A 1 241 ? -12 7.648 10.961 1 96.38 241 THR A O 1
ATOM 1841 N N . ARG A 1 242 ? -12.359 7.184 8.859 1 97.56 242 ARG A N 1
ATOM 1842 C CA . ARG A 1 242 ? -12.641 8.57 8.508 1 97.56 242 ARG A CA 1
ATOM 1843 C C . ARG A 1 242 ? -14.133 8.797 8.305 1 97.56 242 ARG A C 1
ATOM 1845 O O . ARG A 1 242 ? -14.836 7.918 7.793 1 97.56 242 ARG A O 1
ATOM 1852 N N . THR A 1 243 ? -14.547 9.93 8.766 1 98.06 243 THR A N 1
ATOM 1853 C CA . THR A 1 243 ? -15.922 10.398 8.586 1 98.06 243 THR A CA 1
ATOM 1854 C C . THR A 1 243 ? -15.938 11.836 8.07 1 98.06 243 THR A C 1
ATOM 1856 O O . THR A 1 243 ? -15.094 12.648 8.445 1 98.06 243 THR A O 1
ATOM 1859 N N . TYR A 1 244 ? -16.859 12.125 7.18 1 97.69 244 TYR A N 1
ATOM 1860 C CA . TYR A 1 244 ? -17.078 13.492 6.711 1 97.69 244 TYR A CA 1
ATOM 1861 C C . TYR A 1 244 ? -18.562 13.805 6.602 1 97.69 244 TYR A C 1
ATOM 1863 O O . TYR A 1 244 ? -19.312 13.055 5.98 1 97.69 244 TYR A O 1
ATOM 1871 N N . HIS A 1 245 ? -19.031 14.883 7.262 1 96.06 245 HIS A N 1
ATOM 1872 C CA . HIS A 1 245 ? -20.391 15.375 7.172 1 96.06 245 HIS A CA 1
ATOM 1873 C C . HIS A 1 245 ? -20.422 16.859 6.832 1 96.06 245 HIS A C 1
ATOM 1875 O O . HIS A 1 245 ? -19.594 17.625 7.316 1 96.06 245 HIS A O 1
ATOM 1881 N N . VAL A 1 246 ? -21.359 17.156 5.98 1 93.81 246 VAL A N 1
ATOM 1882 C CA . VAL A 1 246 ? -21.719 18.562 5.789 1 93.81 246 VAL A CA 1
ATOM 1883 C C . VAL A 1 246 ? -22.875 18.938 6.727 1 93.81 246 VAL A C 1
ATOM 1885 O O . VAL A 1 246 ? -23.891 18.234 6.781 1 93.81 246 VAL A O 1
ATOM 1888 N N . ILE A 1 247 ? -22.641 19.953 7.535 1 90.94 247 ILE A N 1
ATOM 1889 C CA . ILE A 1 247 ? -23.609 20.391 8.523 1 90.94 247 ILE A CA 1
ATOM 1890 C C . ILE A 1 247 ? -24.391 21.594 7.992 1 90.94 247 ILE A C 1
ATOM 1892 O O . ILE A 1 247 ? -23.812 22.656 7.727 1 90.94 247 ILE A O 1
ATOM 1896 N N . GLU A 1 248 ? -25.734 21.312 7.879 1 80.31 248 GLU A N 1
ATOM 1897 C CA . GLU A 1 248 ? -26.578 22.375 7.355 1 80.31 248 GLU A CA 1
ATOM 1898 C C . GLU A 1 248 ? -27.031 23.312 8.461 1 80.31 248 GLU A C 1
ATOM 1900 O O . GLU A 1 248 ? -27.203 22.906 9.609 1 80.31 248 GLU A O 1
ATOM 1905 N N . GLY A 1 249 ? -27.438 24.578 8.055 1 65.69 249 GLY A N 1
ATOM 1906 C CA . GLY A 1 249 ? -28.062 25.609 8.875 1 65.69 249 GLY A CA 1
ATOM 1907 C C . GLY A 1 249 ? -27.109 26.75 9.211 1 65.69 249 GLY A C 1
ATOM 1908 O O . GLY A 1 249 ? -25.891 26.609 9.078 1 65.69 249 GLY A O 1
ATOM 1909 N N . ALA A 1 250 ? -27.75 28 9.195 1 54.03 250 ALA A N 1
ATOM 1910 C CA . ALA A 1 250 ? -27.219 29.359 9.211 1 54.03 250 ALA A CA 1
ATOM 1911 C C . ALA A 1 250 ? -26.141 29.516 10.273 1 54.03 250 ALA A C 1
ATOM 1913 O O . ALA A 1 250 ? -25.125 30.188 10.047 1 54.03 250 ALA A O 1
ATOM 1914 N N . ASN A 1 251 ? -26.297 29.391 11.57 1 57.88 251 ASN A N 1
ATOM 1915 C CA . ASN A 1 251 ? -25.312 29.938 12.508 1 57.88 251 ASN A CA 1
ATOM 1916 C C . ASN A 1 251 ? -24.078 29.031 12.594 1 57.88 251 ASN A C 1
ATOM 1918 O O . ASN A 1 251 ? -24.203 27.812 12.68 1 57.88 251 ASN A O 1
ATOM 1922 N N . PRO A 1 252 ? -23.016 29.734 12.266 1 61.66 252 PRO A N 1
ATOM 1923 C CA . PRO A 1 252 ? -21.766 28.953 12.367 1 61.66 252 PRO A CA 1
ATOM 1924 C C . PRO A 1 252 ? -21.75 28.031 13.578 1 61.66 252 PRO A C 1
ATOM 1926 O O . PRO A 1 252 ? -22.312 28.359 14.625 1 61.66 252 PRO A O 1
ATOM 1929 N N . VAL A 1 253 ? -21.547 26.688 13.406 1 64.06 253 VAL A N 1
ATOM 1930 C CA . VAL A 1 253 ? -21.516 25.578 14.352 1 64.06 253 VAL A CA 1
ATOM 1931 C C . VAL A 1 253 ? -20.984 26.062 15.703 1 64.06 253 VAL A C 1
ATOM 1933 O O . VAL A 1 253 ? -21.516 25.672 16.75 1 64.06 253 VAL A O 1
ATOM 1936 N N . LEU A 1 254 ? -20.109 27.031 15.617 1 78 254 LEU A N 1
ATOM 1937 C CA . LEU A 1 254 ? -19.438 27.375 16.859 1 78 254 LEU A CA 1
ATOM 1938 C C . LEU A 1 254 ? -19.938 28.719 17.391 1 78 254 LEU A C 1
ATOM 1940 O O . LEU A 1 254 ? -19.594 29.109 18.5 1 78 254 LEU A O 1
ATOM 1944 N N . ASP A 1 255 ? -20.781 29.438 16.609 1 76.38 255 ASP A N 1
ATOM 1945 C CA . ASP A 1 255 ? -21.266 30.75 17.047 1 76.38 255 ASP A CA 1
ATOM 1946 C C . ASP A 1 255 ? -22.094 30.625 18.328 1 76.38 255 ASP A C 1
ATOM 1948 O O . ASP A 1 255 ? -22.078 31.531 19.172 1 76.38 255 ASP A O 1
ATOM 1952 N N . LYS A 1 256 ? -22.641 29.469 18.422 1 69.88 256 LYS A N 1
ATOM 1953 C CA . LYS A 1 256 ? -23.453 29.234 19.609 1 69.88 256 LYS A CA 1
ATOM 1954 C C . LYS A 1 256 ? -22.594 29.078 20.859 1 69.88 256 LYS A C 1
ATOM 1956 O O . LYS A 1 256 ? -23.062 29.266 21.984 1 69.88 256 LYS A O 1
ATOM 1961 N N . CYS A 1 257 ? -21.453 28.672 20.578 1 79.62 257 CYS A N 1
ATOM 1962 C CA . CYS A 1 257 ? -20.547 28.422 21.703 1 79.62 257 CYS A CA 1
ATOM 1963 C C . CYS A 1 257 ? -19.766 29.672 22.078 1 79.62 257 CYS A C 1
ATOM 1965 O O . CYS A 1 257 ? -19.219 29.766 23.172 1 79.62 257 CYS A O 1
ATOM 1967 N N . LYS A 1 258 ? -19.734 30.609 21.156 1 67.5 258 LYS A N 1
ATOM 1968 C CA . LYS A 1 258 ? -18.984 31.844 21.438 1 67.5 258 LYS A CA 1
ATOM 1969 C C . LYS A 1 258 ? -19.828 32.812 22.266 1 67.5 258 LYS A C 1
ATOM 1971 O O . LYS A 1 258 ? -20.938 33.188 21.859 1 67.5 258 LYS A O 1
ATOM 1976 N N . GLY A 1 259 ? -20.406 32.469 23.406 1 56.06 259 GLY A N 1
ATOM 1977 C CA . GLY A 1 259 ? -21.188 33.312 24.281 1 56.06 259 GLY A CA 1
ATOM 1978 C C . GLY A 1 259 ? -20.875 34.781 24.094 1 56.06 259 GLY A C 1
ATOM 1979 O O . GLY A 1 259 ? -19.828 35.156 23.547 1 56.06 259 GLY A O 1
ATOM 1980 N N . GLY A 1 260 ? -21.906 35.719 23.922 1 47.22 260 GLY A N 1
ATOM 1981 C CA . GLY A 1 260 ? -21.844 37.156 23.969 1 47.22 260 GLY A CA 1
ATOM 1982 C C . GLY A 1 260 ? -20.859 37.688 25 1 47.22 260 GLY A C 1
ATOM 1983 O O . GLY A 1 260 ? -20.672 38.906 25.125 1 47.22 260 GLY A O 1
ATOM 1984 N N . GLY A 1 261 ? -20.891 37.156 26.297 1 42.81 261 GLY A N 1
ATOM 1985 C CA . GLY A 1 261 ? -20.156 37.875 27.328 1 42.81 261 GLY A CA 1
ATOM 1986 C C . GLY A 1 261 ? -18.656 37.875 27.125 1 42.81 261 GLY A C 1
ATOM 1987 O O . GLY A 1 261 ? -18.141 37.062 26.328 1 42.81 261 GLY A O 1
ATOM 1988 N N . ASP A 1 262 ? -17.844 38.875 27.609 1 40.03 262 ASP A N 1
ATOM 1989 C CA . ASP A 1 262 ? -16.438 39.312 27.656 1 40.03 262 ASP A CA 1
ATOM 1990 C C . ASP A 1 262 ? -15.523 38.125 27.984 1 40.03 262 ASP A C 1
ATOM 1992 O O . ASP A 1 262 ? -14.352 38.344 28.312 1 40.03 262 ASP A O 1
ATOM 1996 N N . SER A 1 263 ? -15.93 36.969 28.562 1 44.34 263 SER A N 1
ATOM 1997 C CA . SER A 1 263 ? -14.844 36.188 29.172 1 44.34 263 SER A CA 1
ATOM 1998 C C . SER A 1 263 ? -14.062 35.406 28.125 1 44.34 263 SER A C 1
ATOM 2000 O O . SER A 1 263 ? -14.578 34.469 27.516 1 44.34 263 SER A O 1
ATOM 2002 N N . THR A 1 264 ? -13.133 35.938 27.422 1 49.97 264 THR A N 1
ATOM 2003 C CA . THR A 1 264 ? -11.992 35.594 26.578 1 49.97 264 THR A CA 1
ATOM 2004 C C . THR A 1 264 ? -11.352 34.281 27.016 1 49.97 264 THR A C 1
ATOM 2006 O O . THR A 1 264 ? -10.406 33.812 26.391 1 49.97 264 THR A O 1
ATOM 2009 N N . ARG A 1 265 ? -11.852 33.719 28.203 1 57.25 265 ARG A N 1
ATOM 2010 C CA . ARG A 1 265 ? -11.023 32.688 28.797 1 57.25 265 ARG A CA 1
ATOM 2011 C C . ARG A 1 265 ? -11.656 31.297 28.594 1 57.25 265 ARG A C 1
ATOM 2013 O O . ARG A 1 265 ? -11.164 30.297 29.125 1 57.25 265 ARG A O 1
ATOM 2020 N N . ASP A 1 266 ? -12.727 31.125 27.766 1 70.19 266 ASP A N 1
ATOM 2021 C CA . ASP A 1 266 ? -13.344 29.812 27.688 1 70.19 266 ASP A CA 1
ATOM 2022 C C . ASP A 1 266 ? -12.695 28.953 26.609 1 70.19 266 ASP A C 1
ATOM 2024 O O . ASP A 1 266 ? -12.414 29.438 25.516 1 70.19 266 ASP A O 1
ATOM 2028 N N . GLN A 1 267 ? -12.344 27.719 27.141 1 85.81 267 GLN A N 1
ATOM 2029 C CA . GLN A 1 267 ? -11.758 26.734 26.234 1 85.81 267 GLN A CA 1
ATOM 2030 C C . GLN A 1 267 ? -12.82 25.781 25.703 1 85.81 267 GLN A C 1
ATOM 2032 O O . GLN A 1 267 ? -13.68 25.328 26.453 1 85.81 267 GLN A O 1
ATOM 2037 N N . LEU A 1 268 ? -12.969 25.656 24.391 1 91.44 268 LEU A N 1
ATOM 2038 C CA . LEU A 1 268 ? -13.898 24.703 23.781 1 91.44 268 LEU A CA 1
ATOM 2039 C C . LEU A 1 268 ? -13.273 23.312 23.703 1 91.44 268 LEU A C 1
ATOM 2041 O O . LEU A 1 268 ? -12.062 23.188 23.531 1 91.44 268 LEU A O 1
ATOM 2045 N N . ALA A 1 269 ? -14.141 22.344 23.953 1 94.25 269 ALA A N 1
ATOM 2046 C CA . ALA A 1 269 ? -13.703 20.953 23.875 1 94.25 269 ALA A CA 1
ATOM 2047 C C . ALA A 1 269 ? -14.711 20.109 23.109 1 94.25 269 ALA A C 1
ATOM 2049 O O . ALA A 1 269 ? -15.906 20.375 23.125 1 94.25 269 ALA A O 1
ATOM 2050 N N . VAL A 1 270 ? -14.18 19.188 22.359 1 96.44 270 VAL A N 1
ATOM 2051 C CA . VAL A 1 270 ? -15.023 18.188 21.703 1 96.44 270 VAL A CA 1
ATOM 2052 C C . VAL A 1 270 ? -15.039 16.906 22.531 1 96.44 270 VAL A C 1
ATOM 2054 O O . VAL A 1 270 ? -13.992 16.422 22.969 1 96.44 270 VAL A O 1
ATOM 2057 N N . THR A 1 271 ? -16.234 16.359 22.719 1 96.56 271 THR A N 1
ATOM 2058 C CA . THR A 1 271 ? -16.375 15.109 23.453 1 96.56 271 THR A CA 1
ATOM 2059 C C . THR A 1 271 ? -16.891 14.008 22.531 1 96.56 271 THR A C 1
ATOM 2061 O O . THR A 1 271 ? -17.734 14.25 21.672 1 96.56 271 THR A O 1
ATOM 2064 N N . LEU A 1 272 ? -16.375 12.812 22.703 1 98.12 272 LEU A N 1
ATOM 2065 C CA . LEU A 1 272 ? -16.812 11.609 22 1 98.12 272 LEU A CA 1
ATOM 2066 C C . LEU A 1 272 ? -17.469 10.625 22.969 1 98.12 272 LEU A C 1
ATOM 2068 O O . LEU A 1 272 ? -16.875 10.25 23.984 1 98.12 272 LEU A O 1
ATOM 2072 N N . VAL A 1 273 ? -18.641 10.242 22.594 1 97.44 273 VAL A N 1
ATOM 2073 C CA . VAL A 1 273 ? -19.406 9.328 23.438 1 97.44 273 VAL A CA 1
ATOM 2074 C C . VAL A 1 273 ? -19.781 8.086 22.641 1 97.44 273 VAL A C 1
ATOM 2076 O O . VAL A 1 273 ? -20.219 8.188 21.484 1 97.44 273 VAL A O 1
ATOM 2079 N N . ASP A 1 274 ? -19.547 6.98 23.297 1 96.69 274 ASP A N 1
ATOM 2080 C CA . ASP A 1 274 ? -19.922 5.723 22.641 1 96.69 274 ASP A CA 1
ATOM 2081 C C . ASP A 1 274 ? -21.422 5.672 22.359 1 96.69 274 ASP A C 1
ATOM 2083 O O . ASP A 1 274 ? -22.234 5.883 23.25 1 96.69 274 ASP A O 1
ATOM 2087 N N . VAL A 1 275 ? -21.828 5.312 21.203 1 94.56 275 VAL A N 1
ATOM 2088 C CA . VAL A 1 275 ? -23.234 5.359 20.812 1 94.56 275 VAL A CA 1
ATOM 2089 C C . VAL A 1 275 ? -24.016 4.277 21.562 1 94.56 275 VAL A C 1
ATOM 2091 O O . VAL A 1 275 ? -25.047 4.559 22.172 1 94.56 275 VAL A O 1
ATOM 2094 N N . PRO A 1 276 ? -23.5 3.053 21.547 1 91.62 276 PRO A N 1
ATOM 2095 C CA . PRO A 1 276 ? -24.297 1.996 22.188 1 91.62 276 PRO A CA 1
ATOM 2096 C C . PRO A 1 276 ? -24.391 2.164 23.703 1 91.62 276 PRO A C 1
ATOM 2098 O O . PRO A 1 276 ? -25.438 1.888 24.297 1 91.62 276 PRO A O 1
ATOM 2101 N N . THR A 1 277 ? -23.375 2.629 24.438 1 92.75 277 THR A N 1
ATOM 2102 C CA . THR A 1 277 ? -23.328 2.602 25.891 1 92.75 277 THR A CA 1
ATOM 2103 C C . THR A 1 277 ? -23.531 4 26.469 1 92.75 277 THR A C 1
ATOM 2105 O O . THR A 1 277 ? -23.844 4.152 27.656 1 92.75 277 THR A O 1
ATOM 2108 N N . GLY A 1 278 ? -23.219 5.023 25.719 1 93.19 278 GLY A N 1
ATOM 2109 C CA . GLY A 1 278 ? -23.297 6.391 26.203 1 93.19 278 GLY A CA 1
ATOM 2110 C C . GLY A 1 278 ? -22.094 6.797 27.047 1 93.19 278 GLY A C 1
ATOM 2111 O O . GLY A 1 278 ? -22.047 7.914 27.562 1 93.19 278 GLY A O 1
ATOM 2112 N N . GLN A 1 279 ? -21.141 5.938 27.094 1 94.81 279 GLN A N 1
ATOM 2113 C CA . GLN A 1 279 ? -19.969 6.215 27.906 1 94.81 279 GLN A CA 1
ATOM 2114 C C . GLN A 1 279 ? -19 7.156 27.172 1 94.81 279 GLN A C 1
ATOM 2116 O O . GLN A 1 279 ? -18.781 7.008 25.969 1 94.81 279 GLN A O 1
ATOM 2121 N N . PRO A 1 280 ? -18.469 8.133 27.922 1 95.25 280 PRO A N 1
ATOM 2122 C CA . PRO A 1 280 ? -17.453 8.992 27.312 1 95.25 280 PRO A CA 1
ATOM 2123 C C . PRO A 1 280 ? -16.188 8.227 26.938 1 95.25 280 PRO A C 1
ATOM 2125 O O . PRO A 1 280 ? -15.695 7.422 27.719 1 95.25 280 PRO A O 1
ATOM 2128 N N . LEU A 1 281 ? -15.656 8.5 25.734 1 97.5 281 LEU A N 1
ATOM 2129 C CA . LEU A 1 281 ? -14.492 7.766 25.25 1 97.5 281 LEU A CA 1
ATOM 2130 C C . LEU A 1 281 ? -13.281 8.688 25.109 1 97.5 281 LEU A C 1
ATOM 2132 O O . LEU A 1 281 ? -12.141 8.242 25.219 1 97.5 281 LEU A O 1
ATOM 2136 N N . ALA A 1 282 ? -13.547 9.93 24.781 1 97.56 282 ALA A N 1
ATOM 2137 C CA . ALA A 1 282 ? -12.422 10.844 24.578 1 97.56 282 ALA A CA 1
ATOM 2138 C C . ALA A 1 282 ? -12.883 12.297 24.641 1 97.56 282 ALA A C 1
ATOM 2140 O O . ALA A 1 282 ? -14.062 12.594 24.438 1 97.56 282 ALA A O 1
ATOM 2141 N N . GLU A 1 283 ? -12 13.125 24.922 1 96.19 283 GLU A N 1
ATOM 2142 C CA . GLU A 1 283 ? -12.188 14.57 24.922 1 96.19 283 GLU A CA 1
ATOM 2143 C C . GLU A 1 283 ? -10.945 15.289 24.391 1 96.19 283 GLU A C 1
ATOM 2145 O O . GLU A 1 283 ? -9.82 14.906 24.719 1 96.19 283 GLU A O 1
ATOM 2150 N N . GLY A 1 284 ? -11.148 16.25 23.531 1 96.06 284 GLY A N 1
ATOM 2151 C CA . GLY A 1 284 ? -10.062 17.047 22.984 1 96.06 284 GLY A CA 1
ATOM 2152 C C . GLY A 1 284 ? -10.375 18.531 22.953 1 96.06 284 GLY A C 1
ATOM 2153 O O . GLY A 1 284 ? -11.5 18.922 22.641 1 96.06 284 GLY A O 1
ATOM 2154 N N . THR A 1 285 ? -9.375 19.328 23.297 1 94.19 285 THR A N 1
ATOM 2155 C CA . THR A 1 285 ? -9.555 20.781 23.203 1 94.19 285 THR A CA 1
ATOM 2156 C C . THR A 1 285 ? -9.68 21.219 21.75 1 94.19 285 THR A C 1
ATOM 2158 O O . THR A 1 285 ? -8.914 20.781 20.891 1 94.19 285 THR A O 1
ATOM 2161 N N . LEU A 1 286 ? -10.664 22.016 21.5 1 94.75 286 LEU A N 1
ATOM 2162 C CA . LEU A 1 286 ? -10.883 22.547 20.172 1 94.75 286 LEU A CA 1
ATOM 2163 C C . LEU A 1 286 ? -10.094 23.828 19.953 1 94.75 286 LEU A C 1
ATOM 2165 O O . LEU A 1 286 ? -10.289 24.797 20.688 1 94.75 286 LEU A O 1
ATOM 2169 N N . HIS A 1 287 ? -9.172 23.812 18.984 1 94.38 287 HIS A N 1
ATOM 2170 C CA . HIS A 1 287 ? -8.359 24.969 18.641 1 94.38 287 HIS A CA 1
ATOM 2171 C C . HIS A 1 287 ? -8.672 25.469 17.234 1 94.38 287 HIS A C 1
ATOM 2173 O O . HIS A 1 287 ? -8.969 24.672 16.344 1 94.38 287 HIS A O 1
ATOM 2179 N N . GLU A 1 288 ? -8.68 26.75 17.125 1 93.62 288 GLU A N 1
ATOM 2180 C CA . GLU A 1 288 ? -8.617 27.234 15.75 1 93.62 288 GLU A CA 1
ATOM 2181 C C . GLU A 1 288 ? -7.312 26.812 15.078 1 93.62 288 GLU A C 1
ATOM 2183 O O . GLU A 1 288 ? -6.234 26.984 15.648 1 93.62 288 GLU A O 1
ATOM 2188 N N . TRP A 1 289 ? -7.371 26.25 13.977 1 96.25 289 TRP A N 1
ATOM 2189 C CA . TRP A 1 289 ? -6.191 25.797 13.25 1 96.25 289 TRP A CA 1
ATOM 2190 C C . TRP A 1 289 ? -5.328 26.984 12.82 1 96.25 289 TRP A C 1
ATOM 2192 O O . TRP A 1 289 ? -5.832 27.953 12.242 1 96.25 289 TRP A O 1
ATOM 2202 N N . VAL A 1 290 ? -4.09 26.875 13.156 1 95.19 290 VAL A N 1
ATOM 2203 C CA . VAL A 1 290 ? -3.152 27.922 12.75 1 95.19 290 VAL A CA 1
ATOM 2204 C C . VAL A 1 290 ? -2.592 27.609 11.367 1 95.19 290 VAL A C 1
ATOM 2206 O O . VAL A 1 290 ? -1.984 26.547 11.164 1 95.19 290 VAL A O 1
ATOM 2209 N N . ALA A 1 291 ? -2.787 28.5 10.438 1 95.94 291 ALA A N 1
ATOM 2210 C CA . ALA A 1 291 ? -2.215 28.328 9.109 1 95.94 291 ALA A CA 1
ATOM 2211 C C . ALA A 1 291 ? -0.698 28.172 9.18 1 95.94 291 ALA A C 1
ATOM 2213 O O . ALA A 1 291 ? -0.042 28.797 10.016 1 95.94 291 ALA A O 1
ATOM 2214 N N . ARG A 1 292 ? -0.178 27.406 8.289 1 96.5 292 ARG A N 1
ATOM 2215 C CA . ARG A 1 292 ? 1.265 27.188 8.266 1 96.5 292 ARG A CA 1
ATOM 2216 C C . ARG A 1 292 ? 1.945 28.109 7.266 1 96.5 292 ARG A C 1
ATOM 2218 O O . ARG A 1 292 ? 1.474 28.266 6.141 1 96.5 292 ARG A O 1
ATOM 2225 N N . HIS A 1 293 ? 2.984 28.734 7.762 1 96 293 HIS A N 1
ATOM 2226 C CA . HIS A 1 293 ? 3.846 29.594 6.965 1 96 293 HIS A CA 1
ATOM 2227 C C . HIS A 1 293 ? 5.305 29.172 7.07 1 96 293 HIS A C 1
ATOM 2229 O O . HIS A 1 293 ? 5.797 28.891 8.164 1 96 293 HIS A O 1
ATOM 2235 N N . ALA A 1 294 ? 5.918 29.016 5.965 1 97.81 294 ALA A N 1
ATOM 2236 C CA . ALA A 1 294 ? 7.34 28.672 5.949 1 97.81 294 ALA A CA 1
ATOM 2237 C C . ALA A 1 294 ? 8.094 29.547 4.949 1 97.81 294 ALA A C 1
ATOM 2239 O O . ALA A 1 294 ? 7.582 29.859 3.871 1 97.81 294 ALA A O 1
ATOM 2240 N N . VAL A 1 295 ? 9.32 29.922 5.328 1 97.94 295 VAL A N 1
ATOM 2241 C CA . VAL A 1 295 ? 10.117 30.812 4.488 1 97.94 295 VAL A CA 1
ATOM 2242 C C . VAL A 1 295 ? 11.539 30.25 4.359 1 97.94 295 VAL A C 1
ATOM 2244 O O . VAL A 1 295 ? 12.125 29.797 5.344 1 97.94 295 VAL A O 1
ATOM 2247 N N . ALA A 1 296 ? 12 30.156 3.207 1 98.38 296 ALA A N 1
ATOM 2248 C CA . ALA A 1 296 ? 13.414 29.969 2.92 1 98.38 296 ALA A CA 1
ATOM 2249 C C . ALA A 1 296 ? 14.039 31.266 2.414 1 98.38 296 ALA A C 1
ATOM 2251 O O . ALA A 1 296 ? 13.742 31.719 1.307 1 98.38 296 ALA A O 1
ATOM 2252 N N . ASP A 1 297 ? 14.906 31.828 3.205 1 97.38 297 ASP A N 1
ATOM 2253 C CA . ASP A 1 297 ? 15.562 33.094 2.879 1 97.38 297 ASP A CA 1
ATOM 2254 C C . ASP A 1 297 ? 16.969 32.844 2.338 1 97.38 297 ASP A C 1
ATOM 2256 O O . ASP A 1 297 ? 17.875 32.5 3.094 1 97.38 297 ASP A O 1
ATOM 2260 N N . LEU A 1 298 ? 17.188 33.125 1.092 1 96.75 298 LEU A N 1
ATOM 2261 C CA . LEU A 1 298 ? 18.469 32.875 0.437 1 96.75 298 LEU A CA 1
ATOM 2262 C C . LEU A 1 298 ? 19.328 34.125 0.46 1 96.75 298 LEU A C 1
ATOM 2264 O O . LEU A 1 298 ? 20.344 34.219 -0.247 1 96.75 298 LEU A O 1
ATOM 2268 N N . GLY A 1 299 ? 18.891 35.156 1.24 1 95.69 299 GLY A N 1
ATOM 2269 C CA . GLY A 1 299 ? 19.641 36.375 1.377 1 95.69 299 GLY A CA 1
ATOM 2270 C C . GLY A 1 299 ? 19.188 37.469 0.414 1 95.69 299 GLY A C 1
ATOM 2271 O O . GLY A 1 299 ? 18.391 37.188 -0.5 1 95.69 299 GLY A O 1
ATOM 2272 N N . THR A 1 300 ? 19.734 38.625 0.611 1 94.88 300 THR A N 1
ATOM 2273 C CA . THR A 1 300 ? 19.359 39.781 -0.191 1 94.88 300 THR A CA 1
ATOM 2274 C C . THR A 1 300 ? 19.797 39.625 -1.642 1 94.88 300 THR A C 1
ATOM 2276 O O . THR A 1 300 ? 19.172 40.156 -2.557 1 94.88 300 THR A O 1
ATOM 2279 N N . ARG A 1 301 ? 20.734 38.875 -1.818 1 95.44 301 ARG A N 1
ATOM 2280 C CA . ARG A 1 301 ? 21.297 38.719 -3.154 1 95.44 301 ARG A CA 1
ATOM 2281 C C . ARG A 1 301 ? 20.422 37.781 -3.994 1 95.44 301 ARG A C 1
ATOM 2283 O O . ARG A 1 301 ? 20.266 38 -5.195 1 95.44 301 ARG A O 1
ATOM 2290 N N . HIS A 1 302 ? 19.891 36.781 -3.363 1 96.75 302 HIS A N 1
ATOM 2291 C CA . HIS A 1 302 ? 19.266 35.719 -4.172 1 96.75 302 HIS A CA 1
ATOM 2292 C C . HIS A 1 302 ? 17.75 35.688 -3.963 1 96.75 302 HIS A C 1
ATOM 2294 O O . HIS A 1 302 ? 17.031 35.094 -4.754 1 96.75 302 HIS A O 1
ATOM 2300 N N . GLY A 1 303 ? 17.281 36.281 -2.902 1 97.62 303 GLY A N 1
ATOM 2301 C CA . GLY A 1 303 ? 15.844 36.344 -2.701 1 97.62 303 GLY A CA 1
ATOM 2302 C C . GLY A 1 303 ? 15.32 35.312 -1.722 1 97.62 303 GLY A C 1
ATOM 2303 O O . GLY A 1 303 ? 15.969 35.031 -0.721 1 97.62 303 GLY A O 1
ATOM 2304 N N . LYS A 1 304 ? 13.992 34.938 -1.87 1 97.94 304 LYS A N 1
ATOM 2305 C CA . LYS A 1 304 ? 13.383 34.031 -0.903 1 97.94 304 LYS A CA 1
ATOM 2306 C C . LYS A 1 304 ? 12.211 33.281 -1.521 1 97.94 304 LYS A C 1
ATOM 2308 O O . LYS A 1 304 ? 11.766 33.625 -2.619 1 97.94 304 LYS A O 1
ATOM 2313 N N . ALA A 1 305 ? 11.82 32.25 -0.929 1 98.5 305 ALA A N 1
ATOM 2314 C CA . ALA A 1 305 ? 10.602 31.5 -1.216 1 98.5 305 ALA A CA 1
ATOM 2315 C C . ALA A 1 305 ? 9.688 31.438 0.008 1 98.5 305 ALA A C 1
ATOM 2317 O O . ALA A 1 305 ? 10.156 31.219 1.127 1 98.5 305 ALA A O 1
ATOM 2318 N N . VAL A 1 306 ? 8.406 31.703 -0.198 1 98.5 306 VAL A N 1
ATOM 2319 C CA . VAL A 1 306 ? 7.414 31.734 0.871 1 98.5 306 VAL A CA 1
ATOM 2320 C C . VAL A 1 306 ? 6.289 30.75 0.547 1 98.5 306 VAL A C 1
ATOM 2322 O O . VAL A 1 306 ? 5.77 30.734 -0.572 1 98.5 306 VAL A O 1
ATOM 2325 N N . PHE A 1 307 ? 5.965 29.953 1.482 1 98.75 307 PHE A N 1
ATOM 2326 C CA . PHE A 1 307 ? 4.887 28.984 1.328 1 98.75 307 PHE A CA 1
ATOM 2327 C C . PHE A 1 307 ? 3.83 29.172 2.412 1 98.75 307 PHE A C 1
ATOM 2329 O O . PHE A 1 307 ? 4.164 29.438 3.57 1 98.75 307 PHE A O 1
ATOM 2336 N N . HIS A 1 308 ? 2.568 29.094 2.01 1 98.31 308 HIS A N 1
ATOM 2337 C CA . HIS A 1 308 ? 1.447 29.297 2.92 1 98.31 308 HIS A CA 1
ATOM 2338 C C . HIS A 1 308 ? 0.362 28.25 2.703 1 98.31 308 HIS A C 1
ATOM 2340 O O . HIS A 1 308 ? -0.12 28.062 1.581 1 98.31 308 HIS A O 1
ATOM 2346 N N . GLN A 1 309 ? -0.038 27.547 3.734 1 97.62 309 GLN A N 1
ATOM 2347 C CA . GLN A 1 309 ? -1.14 26.594 3.684 1 97.62 309 GLN A CA 1
ATOM 2348 C C . GLN A 1 309 ? -2.152 26.859 4.793 1 97.62 309 GLN A C 1
ATOM 2350 O O . GLN A 1 309 ? -1.85 26.688 5.973 1 97.62 309 GLN A O 1
ATOM 2355 N N . PRO A 1 310 ? -3.387 27.203 4.461 1 96.88 310 PRO A N 1
ATOM 2356 C CA . PRO A 1 310 ? -4.383 27.578 5.469 1 96.88 310 PRO A CA 1
ATOM 2357 C C . PRO A 1 310 ? -4.762 26.406 6.379 1 96.88 310 PRO A C 1
ATOM 2359 O O . PRO A 1 310 ? -4.941 26.594 7.586 1 96.88 310 PRO A O 1
ATOM 2362 N N . SER A 1 311 ? -4.945 25.312 5.82 1 97.56 311 SER A N 1
ATOM 2363 C CA . SER A 1 311 ? -5.289 24.078 6.531 1 97.56 311 SER A CA 1
ATOM 2364 C C . SER A 1 311 ? -4.941 22.844 5.703 1 97.56 311 SER A C 1
ATOM 2366 O O . SER A 1 311 ? -4.523 22.969 4.551 1 97.56 311 SER A O 1
ATOM 2368 N N . PRO A 1 312 ? -5.102 21.609 6.25 1 97.44 312 PRO A N 1
ATOM 2369 C CA . PRO A 1 312 ? -4.805 20.391 5.492 1 97.44 312 PRO A CA 1
ATOM 2370 C C . PRO A 1 312 ? -5.762 20.172 4.32 1 97.44 312 PRO A C 1
ATOM 2372 O O . PRO A 1 312 ? -5.566 19.266 3.518 1 97.44 312 PRO A O 1
ATOM 2375 N N . PHE A 1 313 ? -6.766 21.078 4.16 1 97.5 313 PHE A N 1
ATOM 2376 C CA . PHE A 1 313 ? -7.785 20.875 3.137 1 97.5 313 PHE A CA 1
ATOM 2377 C C . PHE A 1 313 ? -7.602 21.859 1.986 1 97.5 313 PHE A C 1
ATOM 2379 O O . PHE A 1 313 ? -8.367 21.844 1.02 1 97.5 313 PHE A O 1
ATOM 2386 N N . GLU A 1 314 ? -6.605 22.688 2.08 1 96.19 314 GLU A N 1
ATOM 2387 C CA . GLU A 1 314 ? -6.305 23.641 1.015 1 96.19 314 GLU A CA 1
ATOM 2388 C C . GLU A 1 314 ? -4.914 23.391 0.432 1 96.19 314 GLU A C 1
ATOM 2390 O O . GLU A 1 314 ? -3.986 23.031 1.157 1 96.19 314 GLU A O 1
ATOM 2395 N N . PRO A 1 315 ? -4.781 23.625 -0.862 1 96.75 315 PRO A N 1
ATOM 2396 C CA . PRO A 1 315 ? -3.434 23.594 -1.437 1 96.75 315 PRO A CA 1
ATOM 2397 C C . PRO A 1 315 ? -2.512 24.656 -0.85 1 96.75 315 PRO A C 1
ATOM 2399 O O . PRO A 1 315 ? -2.979 25.594 -0.194 1 96.75 315 PRO A O 1
ATOM 2402 N N . THR A 1 316 ? -1.272 24.5 -1.043 1 98.44 316 THR A N 1
ATOM 2403 C CA . THR A 1 316 ? -0.26 25.438 -0.581 1 98.44 316 THR A CA 1
ATOM 2404 C C . THR A 1 316 ? -0.047 26.547 -1.604 1 98.44 316 THR A C 1
ATOM 2406 O O . THR A 1 316 ? 0.134 26.281 -2.793 1 98.44 316 THR A O 1
ATOM 2409 N N . LEU A 1 317 ? -0.136 27.781 -1.108 1 97.88 317 LEU A N 1
ATOM 2410 C CA . LEU A 1 317 ? 0.286 28.906 -1.924 1 97.88 317 LEU A CA 1
ATOM 2411 C C . LEU A 1 317 ? 1.805 29.062 -1.908 1 97.88 317 LEU A C 1
ATOM 2413 O O . LEU A 1 317 ? 2.408 29.188 -0.841 1 97.88 317 LEU A O 1
ATOM 2417 N N . SER A 1 318 ? 2.365 29.016 -3.096 1 98.44 318 SER A N 1
ATOM 2418 C CA . SER A 1 318 ? 3.812 29.141 -3.238 1 98.44 318 SER A CA 1
ATOM 2419 C C . SER A 1 318 ? 4.188 30.469 -3.891 1 98.44 318 SER A C 1
ATOM 2421 O O . SER A 1 318 ? 3.691 30.797 -4.969 1 98.44 318 SER A O 1
ATOM 2423 N N . ILE A 1 319 ? 5.035 31.156 -3.213 1 98.12 319 ILE A N 1
ATOM 2424 C CA . ILE A 1 319 ? 5.598 32.406 -3.75 1 98.12 319 ILE A CA 1
ATOM 2425 C C . ILE A 1 319 ? 7.121 32.281 -3.803 1 98.12 319 ILE A C 1
ATOM 2427 O O . ILE A 1 319 ? 7.781 32.219 -2.764 1 98.12 319 ILE A O 1
ATOM 2431 N N . VAL A 1 320 ? 7.641 32.281 -5.008 1 98.31 320 VAL A N 1
ATOM 2432 C CA . VAL A 1 320 ? 9.078 32.156 -5.207 1 98.31 320 VAL A CA 1
ATOM 2433 C C . VAL A 1 320 ? 9.617 33.406 -5.906 1 98.31 320 VAL A C 1
ATOM 2435 O O . VAL A 1 320 ? 9.164 33.75 -7 1 98.31 320 VAL A O 1
ATOM 2438 N N . GLN A 1 321 ? 10.453 34.094 -5.219 1 97.88 321 GLN A N 1
ATOM 2439 C CA . GLN A 1 321 ? 11.109 35.25 -5.77 1 97.88 321 GLN A CA 1
ATOM 2440 C C . GLN A 1 321 ? 12.625 35.156 -5.672 1 97.88 321 GLN A C 1
ATOM 2442 O O . GLN A 1 321 ? 13.211 35.406 -4.613 1 97.88 321 GLN A O 1
ATOM 2447 N N . LEU A 1 322 ? 13.258 34.875 -6.746 1 97.56 322 LEU A N 1
ATOM 2448 C CA . LEU A 1 322 ? 14.703 34.656 -6.777 1 97.56 322 LEU A CA 1
ATOM 2449 C C . LEU A 1 322 ? 15.375 35.656 -7.734 1 97.56 322 LEU A C 1
ATOM 2451 O O . LEU A 1 322 ? 14.766 36.062 -8.719 1 97.56 322 LEU A O 1
ATOM 2455 N N . GLN A 1 323 ? 16.578 35.969 -7.398 1 96.25 323 GLN A N 1
ATOM 2456 C CA . GLN A 1 323 ? 17.391 36.875 -8.219 1 96.25 323 GLN A CA 1
ATOM 2457 C C . GLN A 1 323 ? 18.828 36.375 -8.312 1 96.25 323 GLN A C 1
ATOM 2459 O O . GLN A 1 323 ? 19.234 35.469 -7.586 1 96.25 323 GLN A O 1
ATOM 2464 N N . ASN A 1 324 ? 19.562 36.938 -9.312 1 94.88 324 ASN A N 1
ATOM 2465 C CA . ASN A 1 324 ? 20.984 36.688 -9.516 1 94.88 324 ASN A CA 1
ATOM 2466 C C . ASN A 1 324 ? 21.25 35.188 -9.766 1 94.88 324 ASN A C 1
ATOM 2468 O O . ASN A 1 324 ? 22.141 34.594 -9.141 1 94.88 324 ASN A O 1
ATOM 2472 N N . LEU A 1 325 ? 20.484 34.594 -10.516 1 91.88 325 LEU A N 1
ATOM 2473 C CA . LEU A 1 325 ? 20.688 33.188 -10.906 1 91.88 325 LEU A CA 1
ATOM 2474 C C . LEU A 1 325 ? 21.719 33.094 -12.031 1 91.88 325 LEU A C 1
ATOM 2476 O O . LEU A 1 325 ? 22.25 32.031 -12.305 1 91.88 325 LEU A O 1
ATOM 2480 N N . ASP A 1 326 ? 22.125 34.219 -12.672 1 82.44 326 ASP A N 1
ATOM 2481 C CA . ASP A 1 326 ? 23.188 34.469 -13.633 1 82.44 326 ASP A CA 1
ATOM 2482 C C . ASP A 1 326 ? 23.25 33.375 -14.703 1 82.44 326 ASP A C 1
ATOM 2484 O O . ASP A 1 326 ? 24.328 32.969 -15.125 1 82.44 326 ASP A O 1
ATOM 2488 N N . TYR A 1 327 ? 22.141 32.812 -14.984 1 84.12 327 TYR A N 1
ATOM 2489 C CA . TYR A 1 327 ? 21.984 31.844 -16.078 1 84.12 327 TYR A CA 1
ATOM 2490 C C . TYR A 1 327 ? 22.781 30.562 -15.797 1 84.12 327 TYR A C 1
ATOM 2492 O O . TYR A 1 327 ? 23.125 29.828 -16.719 1 84.12 327 TYR A O 1
ATOM 2500 N N . VAL A 1 328 ? 23.078 30.438 -14.461 1 90.12 328 VAL A N 1
ATOM 2501 C CA . VAL A 1 328 ? 23.828 29.234 -14.117 1 90.12 328 VAL A CA 1
ATOM 2502 C C . VAL A 1 328 ? 22.922 28.25 -13.375 1 90.12 328 VAL A C 1
ATOM 2504 O O . VAL A 1 328 ? 23.234 27.062 -13.297 1 90.12 328 VAL A O 1
ATOM 2507 N N . ALA A 1 329 ? 21.859 28.797 -12.875 1 93.69 329 ALA A N 1
ATOM 2508 C CA . ALA A 1 329 ? 20.922 27.922 -12.164 1 93.69 329 ALA A CA 1
ATOM 2509 C C . ALA A 1 329 ? 20.25 26.938 -13.117 1 93.69 329 ALA A C 1
ATOM 2511 O O . ALA A 1 329 ? 19.922 27.297 -14.25 1 93.69 329 ALA A O 1
ATOM 2512 N N . SER A 1 330 ? 20.078 25.75 -12.641 1 94.88 330 SER A N 1
ATOM 2513 C CA . SER A 1 330 ? 19.453 24.719 -13.469 1 94.88 330 SER A CA 1
ATOM 2514 C C . SER A 1 330 ? 18.203 24.141 -12.812 1 94.88 330 SER A C 1
ATOM 2516 O O . SER A 1 330 ? 17.234 23.812 -13.492 1 94.88 330 SER A O 1
ATOM 2518 N N . GLU A 1 331 ? 18.234 23.984 -11.5 1 95.62 331 GLU A N 1
ATOM 2519 C CA . GLU A 1 331 ? 17.109 23.391 -10.797 1 95.62 331 GLU A CA 1
ATOM 2520 C C . GLU A 1 331 ? 16.812 24.125 -9.492 1 95.62 331 GLU A C 1
ATOM 2522 O O . GLU A 1 331 ? 17.734 24.672 -8.867 1 95.62 331 GLU A O 1
ATOM 2527 N N . LEU A 1 332 ? 15.609 24.234 -9.148 1 97.19 332 LEU A N 1
ATOM 2528 C CA . LEU A 1 332 ? 15.125 24.656 -7.84 1 97.19 332 LEU A CA 1
ATOM 2529 C C . LEU A 1 332 ? 14.453 23.5 -7.105 1 97.19 332 LEU A C 1
ATOM 2531 O O . LEU A 1 332 ? 13.422 22.984 -7.551 1 97.19 332 LEU A O 1
ATOM 2535 N N . LEU A 1 333 ? 15.039 23.109 -5.922 1 97.5 333 LEU A N 1
ATOM 2536 C CA . LEU A 1 333 ? 14.609 21.875 -5.27 1 97.5 333 LEU A CA 1
ATOM 2537 C C . LEU A 1 333 ? 14.398 22.094 -3.775 1 97.5 333 LEU A C 1
ATOM 2539 O O . LEU A 1 333 ? 15.055 22.953 -3.17 1 97.5 333 LEU A O 1
ATOM 2543 N N . ILE A 1 334 ? 13.406 21.438 -3.262 1 98.06 334 ILE A N 1
ATOM 2544 C CA . ILE A 1 334 ? 13.383 21.156 -1.829 1 98.06 334 ILE A CA 1
ATOM 2545 C C . ILE A 1 334 ? 13.914 19.75 -1.567 1 98.06 334 ILE A C 1
ATOM 2547 O O . ILE A 1 334 ? 13.398 18.766 -2.119 1 98.06 334 ILE A O 1
ATOM 2551 N N . GLY A 1 335 ? 14.891 19.656 -0.736 1 96.56 335 GLY A N 1
ATOM 2552 C CA . GLY A 1 335 ? 15.523 18.375 -0.477 1 96.56 335 GLY A CA 1
ATOM 2553 C C . GLY A 1 335 ? 14.852 17.594 0.628 1 96.56 335 GLY A C 1
ATOM 2554 O O . GLY A 1 335 ? 13.875 18.047 1.224 1 96.56 335 GLY A O 1
ATOM 2555 N N . SER A 1 336 ? 15.383 16.391 0.887 1 95.5 336 SER A N 1
ATOM 2556 C CA . SER A 1 336 ? 14.836 15.508 1.915 1 95.5 336 SER A CA 1
ATOM 2557 C C . SER A 1 336 ? 15.422 15.828 3.287 1 95.5 336 SER A C 1
ATOM 2559 O O . SER A 1 336 ? 14.93 15.336 4.305 1 95.5 336 SER A O 1
ATOM 2561 N N . ILE A 1 337 ? 16.453 16.656 3.291 1 95.44 337 ILE A N 1
ATOM 2562 C CA . ILE A 1 337 ? 17.172 16.922 4.531 1 95.44 337 ILE A CA 1
ATOM 2563 C C . ILE A 1 337 ? 17.172 18.422 4.82 1 95.44 337 ILE A C 1
ATOM 2565 O O . ILE A 1 337 ? 16.688 19.219 4.012 1 95.44 337 ILE A O 1
ATOM 2569 N N . SER A 1 338 ? 17.641 18.734 6.016 1 94.88 338 SER A N 1
ATOM 2570 C CA . SER A 1 338 ? 17.875 20.125 6.43 1 94.88 338 SER A CA 1
ATOM 2571 C C . SER A 1 338 ? 19.359 20.438 6.457 1 94.88 338 SER A C 1
ATOM 2573 O O . SER A 1 338 ? 20.203 19.547 6.434 1 94.88 338 SER A O 1
ATOM 2575 N N . ILE A 1 339 ? 19.594 21.734 6.41 1 93.75 339 ILE A N 1
ATOM 2576 C CA . ILE A 1 339 ? 20.953 22.203 6.672 1 93.75 339 ILE A CA 1
ATOM 2577 C C . ILE A 1 339 ? 21.25 22.141 8.172 1 93.75 339 ILE A C 1
ATOM 2579 O O . ILE A 1 339 ? 20.5 22.703 8.969 1 93.75 339 ILE A O 1
ATOM 2583 N N . GLY A 1 340 ? 22.266 21.406 8.453 1 86.69 340 GLY A N 1
ATOM 2584 C CA . GLY A 1 340 ? 22.625 21.281 9.859 1 86.69 340 GLY A CA 1
ATOM 2585 C C . GLY A 1 340 ? 23.516 22.406 10.352 1 86.69 340 GLY A C 1
ATOM 2586 O O . GLY A 1 340 ? 24 23.203 9.562 1 86.69 340 GLY A O 1
ATOM 2587 N N . THR A 1 341 ? 23.719 22.406 11.648 1 78.38 341 THR A N 1
ATOM 2588 C CA . THR A 1 341 ? 24.516 23.453 12.273 1 78.38 341 THR A CA 1
ATOM 2589 C C . THR A 1 341 ? 25.984 23.328 11.867 1 78.38 341 THR A C 1
ATOM 2591 O O . THR A 1 341 ? 26.719 24.328 11.844 1 78.38 341 THR A O 1
ATOM 2594 N N . ALA A 1 342 ? 26.312 22.156 11.57 1 77.38 342 ALA A N 1
ATOM 2595 C CA . ALA A 1 342 ? 27.719 21.906 11.242 1 77.38 342 ALA A CA 1
ATOM 2596 C C . ALA A 1 342 ? 28 22.188 9.766 1 77.38 342 ALA A C 1
ATOM 2598 O O . ALA A 1 342 ? 29.156 22.203 9.336 1 77.38 342 ALA A O 1
ATOM 2599 N N . ASP A 1 343 ? 26.953 22.469 9.055 1 84.75 343 ASP A N 1
ATOM 2600 C CA . ASP A 1 343 ? 27.125 22.625 7.617 1 84.75 343 ASP A CA 1
ATOM 2601 C C . ASP A 1 343 ? 27.531 24.047 7.258 1 84.75 343 ASP A C 1
ATOM 2603 O O . ASP A 1 343 ? 26.922 25.016 7.734 1 84.75 343 ASP A O 1
ATOM 2607 N N . THR A 1 344 ? 28.547 24.094 6.477 1 83.31 344 THR A N 1
ATOM 2608 C CA . THR A 1 344 ? 29 25.406 6 1 83.31 344 THR A CA 1
ATOM 2609 C C . THR A 1 344 ? 28.625 25.594 4.535 1 83.31 344 THR A C 1
ATOM 2611 O O . THR A 1 344 ? 28.625 26.719 4.035 1 83.31 344 THR A O 1
ATOM 2614 N N . LEU A 1 345 ? 28.406 24.531 3.869 1 88.75 345 LEU A N 1
ATOM 2615 C CA . LEU A 1 345 ? 27.938 24.516 2.488 1 88.75 345 LEU A CA 1
ATOM 2616 C C . LEU A 1 345 ? 26.609 23.781 2.381 1 88.75 345 LEU A C 1
ATOM 2618 O O . LEU A 1 345 ? 26.188 23.109 3.326 1 88.75 345 LEU A O 1
ATOM 2622 N N . CYS A 1 346 ? 26.031 23.984 1.233 1 93.12 346 CYS A N 1
ATOM 2623 C CA . CYS A 1 346 ? 24.812 23.234 1.001 1 93.12 346 CYS A CA 1
ATOM 2624 C C . CYS A 1 346 ? 25.078 21.734 0.989 1 93.12 346 CYS A C 1
ATOM 2626 O O . CYS A 1 346 ? 25.828 21.234 0.133 1 93.12 346 CYS A O 1
ATOM 2628 N N . PRO A 1 347 ? 24.469 21.016 1.89 1 87.62 347 PRO A N 1
ATOM 2629 C CA . PRO A 1 347 ? 24.797 19.594 1.985 1 87.62 347 PRO A CA 1
ATOM 2630 C C . PRO A 1 347 ? 24.078 18.75 0.931 1 87.62 347 PRO A C 1
ATOM 2632 O O . PRO A 1 347 ? 23.078 19.188 0.355 1 87.62 347 PRO A O 1
ATOM 2635 N N . GLY A 1 348 ? 24.719 17.484 0.475 1 78.62 348 GLY A N 1
ATOM 2636 C CA . GLY A 1 348 ? 24.078 16.469 -0.331 1 78.62 348 GLY A CA 1
ATOM 2637 C C . GLY A 1 348 ? 23.562 15.297 0.49 1 78.62 348 GLY A C 1
ATOM 2638 O O . GLY A 1 348 ? 23.75 15.25 1.706 1 78.62 348 GLY A O 1
ATOM 2639 N N . PRO A 1 349 ? 22.781 14.273 -0.037 1 68.12 349 PRO A N 1
ATOM 2640 C CA . PRO A 1 349 ? 22.359 14.289 -1.441 1 68.12 349 PRO A CA 1
ATOM 2641 C C . PRO A 1 349 ? 21.281 15.328 -1.722 1 68.12 349 PRO A C 1
ATOM 2643 O O . PRO A 1 349 ? 20.516 15.688 -0.821 1 68.12 349 PRO A O 1
ATOM 2646 N N . ALA A 1 350 ? 21.359 15.758 -2.994 1 77.12 350 ALA A N 1
ATOM 2647 C CA . ALA A 1 350 ? 20.469 16.859 -3.355 1 77.12 350 ALA A CA 1
ATOM 2648 C C . ALA A 1 350 ? 19.297 16.375 -4.215 1 77.12 350 ALA A C 1
ATOM 2650 O O . ALA A 1 350 ? 18.891 17.047 -5.16 1 77.12 350 ALA A O 1
ATOM 2651 N N . ASP A 1 351 ? 18.703 15.227 -3.84 1 88.81 351 ASP A N 1
ATOM 2652 C CA . ASP A 1 351 ? 17.516 14.789 -4.57 1 88.81 351 ASP A CA 1
ATOM 2653 C C . ASP A 1 351 ? 16.266 15.461 -4.031 1 88.81 351 ASP A C 1
ATOM 2655 O O . ASP A 1 351 ? 16.188 15.781 -2.842 1 88.81 351 ASP A O 1
ATOM 2659 N N . PRO A 1 352 ? 15.359 15.734 -4.984 1 96.12 352 PRO A N 1
ATOM 2660 C CA . PRO A 1 352 ? 14.117 16.344 -4.496 1 96.12 352 PRO A CA 1
ATOM 2661 C C . PRO A 1 352 ? 13.359 15.438 -3.533 1 96.12 352 PRO A C 1
ATOM 2663 O O . PRO A 1 352 ? 13.336 14.219 -3.713 1 96.12 352 PRO A O 1
ATOM 2666 N N . TYR A 1 353 ? 12.758 16.062 -2.504 1 97.5 353 TYR A N 1
ATOM 2667 C CA . TYR A 1 353 ? 11.883 15.328 -1.587 1 97.5 353 TYR A CA 1
ATOM 2668 C C . TYR A 1 353 ? 10.742 14.656 -2.34 1 97.5 353 TYR A C 1
ATOM 2670 O O . TYR A 1 353 ? 10.016 15.312 -3.094 1 97.5 353 TYR A O 1
ATOM 2678 N N . ASN A 1 354 ? 10.57 13.336 -2.174 1 96.69 354 ASN A N 1
ATOM 2679 C CA . ASN A 1 354 ? 9.656 12.594 -3.033 1 96.69 354 ASN A CA 1
ATOM 2680 C C . ASN A 1 354 ? 8.898 11.523 -2.252 1 96.69 354 ASN A C 1
ATOM 2682 O O . ASN A 1 354 ? 8.961 10.336 -2.588 1 96.69 354 ASN A O 1
ATOM 2686 N N . PRO A 1 355 ? 8.094 11.953 -1.273 1 95.31 355 PRO A N 1
ATOM 2687 C CA . PRO A 1 355 ? 7.359 10.953 -0.49 1 95.31 355 PRO A CA 1
ATOM 2688 C C . PRO A 1 355 ? 6.332 10.188 -1.319 1 95.31 355 PRO A C 1
ATOM 2690 O O . PRO A 1 355 ? 5.98 9.055 -0.985 1 95.31 355 PRO A O 1
ATOM 2693 N N . ALA A 1 356 ? 5.855 10.758 -2.418 1 93.69 356 ALA A N 1
ATOM 2694 C CA . ALA A 1 356 ? 4.871 10.109 -3.277 1 93.69 356 ALA A CA 1
ATOM 2695 C C . ALA A 1 356 ? 5.547 9.141 -4.246 1 93.69 356 ALA A C 1
ATOM 2697 O O . ALA A 1 356 ? 4.871 8.414 -4.984 1 93.69 356 ALA A O 1
ATOM 2698 N N . LYS A 1 357 ? 6.895 9.133 -4.285 1 87.94 357 LYS A N 1
ATOM 2699 C CA . LYS A 1 357 ? 7.684 8.234 -5.117 1 87.94 357 LYS A CA 1
ATOM 2700 C C . LYS A 1 357 ? 7.336 8.406 -6.594 1 87.94 357 LYS A C 1
ATOM 2702 O O . LYS A 1 357 ? 7.117 7.418 -7.305 1 87.94 357 LYS A O 1
ATOM 2707 N N . VAL A 1 358 ? 7.25 9.578 -6.953 1 87.94 358 VAL A N 1
ATOM 2708 C CA . VAL A 1 358 ? 7.031 9.906 -8.359 1 87.94 358 VAL A CA 1
ATOM 2709 C C . VAL A 1 358 ? 8.273 9.562 -9.172 1 87.94 358 VAL A C 1
ATOM 2711 O O . VAL A 1 358 ? 9.398 9.836 -8.742 1 87.94 358 VAL A O 1
ATOM 2714 N N . ASP A 1 359 ? 8.109 8.945 -10.297 1 77.69 359 ASP A N 1
ATOM 2715 C CA . ASP A 1 359 ? 9.219 8.688 -11.211 1 77.69 359 ASP A CA 1
ATOM 2716 C C . ASP A 1 359 ? 9.633 9.953 -11.953 1 77.69 359 ASP A C 1
ATOM 2718 O O . ASP A 1 359 ? 8.953 10.375 -12.898 1 77.69 359 ASP A O 1
ATOM 2722 N N . ARG A 1 360 ? 10.742 10.414 -11.625 1 80.5 360 ARG A N 1
ATOM 2723 C CA . ARG A 1 360 ? 11.195 11.688 -12.18 1 80.5 360 ARG A CA 1
ATOM 2724 C C . ARG A 1 360 ? 11.414 11.586 -13.688 1 80.5 360 ARG A C 1
ATOM 2726 O O . ARG A 1 360 ? 11.203 12.555 -14.414 1 80.5 360 ARG A O 1
ATOM 2733 N N . ALA A 1 361 ? 11.844 10.562 -14.039 1 73.69 361 ALA A N 1
ATOM 2734 C CA . ALA A 1 361 ? 12.117 10.367 -15.461 1 73.69 361 ALA A CA 1
ATOM 2735 C C . ALA A 1 361 ? 10.82 10.398 -16.281 1 73.69 361 ALA A C 1
ATOM 2737 O O . ALA A 1 361 ? 10.852 10.664 -17.484 1 73.69 361 ALA A O 1
ATOM 2738 N N . ALA A 1 362 ? 9.781 10.164 -15.516 1 72.31 362 ALA A N 1
ATOM 2739 C CA . ALA A 1 362 ? 8.484 10.141 -16.188 1 72.31 362 ALA A CA 1
ATOM 2740 C C . ALA A 1 362 ? 7.793 11.5 -16.109 1 72.31 362 ALA A C 1
ATOM 2742 O O . ALA A 1 362 ? 6.723 11.695 -16.688 1 72.31 362 ALA A O 1
ATOM 2743 N N . SER A 1 363 ? 8.375 12.414 -15.5 1 84.25 363 SER A N 1
ATOM 2744 C CA . SER A 1 363 ? 7.793 13.75 -15.367 1 84.25 363 SER A CA 1
ATOM 2745 C C . SER A 1 363 ? 7.812 14.492 -16.703 1 84.25 363 SER A C 1
ATOM 2747 O O . SER A 1 363 ? 8.766 14.375 -17.469 1 84.25 363 SER A O 1
ATOM 2749 N N . PRO A 1 364 ? 6.73 15.258 -17.016 1 81.56 364 PRO A N 1
ATOM 2750 C CA . PRO A 1 364 ? 6.75 16.125 -18.203 1 81.56 364 PRO A CA 1
ATOM 2751 C C . PRO A 1 364 ? 7.836 17.203 -18.109 1 81.56 364 PRO A C 1
ATOM 2753 O O . PRO A 1 364 ? 8.469 17.359 -17.078 1 81.56 364 PRO A O 1
ATOM 2756 N N . PRO A 1 365 ? 7.996 17.859 -19.266 1 83.25 365 PRO A N 1
ATOM 2757 C CA . PRO A 1 365 ? 8.938 18.984 -19.203 1 83.25 365 PRO A CA 1
ATOM 2758 C C . PRO A 1 365 ? 8.562 20.016 -18.125 1 83.25 365 PRO A C 1
ATOM 2760 O O . PRO A 1 365 ? 7.395 20.125 -17.766 1 83.25 365 PRO A O 1
ATOM 2763 N N . GLU A 1 366 ? 9.5 20.75 -17.688 1 90.88 366 GLU A N 1
ATOM 2764 C CA . GLU A 1 366 ? 9.328 21.703 -16.609 1 90.88 366 GLU A CA 1
ATOM 2765 C C . GLU A 1 366 ? 8.203 22.688 -16.906 1 90.88 366 GLU A C 1
ATOM 2767 O O . GLU A 1 366 ? 8.148 23.266 -17.984 1 90.88 366 GLU A O 1
ATOM 2772 N N . GLY A 1 367 ? 7.336 22.75 -16.016 1 89.62 367 GLY A N 1
ATOM 2773 C CA . GLY A 1 367 ? 6.262 23.734 -16.094 1 89.62 367 GLY A CA 1
ATOM 2774 C C . GLY A 1 367 ? 5.105 23.281 -16.969 1 89.62 367 GLY A C 1
ATOM 2775 O O . GLY A 1 367 ? 4.105 24 -17.094 1 89.62 367 GLY A O 1
ATOM 2776 N N . GLN A 1 368 ? 5.129 22.141 -17.578 1 84.44 368 GLN A N 1
ATOM 2777 C CA . GLN A 1 368 ? 4.098 21.734 -18.531 1 84.44 368 GLN A CA 1
ATOM 2778 C C . GLN A 1 368 ? 3.146 20.719 -17.906 1 84.44 368 GLN A C 1
ATOM 2780 O O . GLN A 1 368 ? 2.039 20.516 -18.406 1 84.44 368 GLN A O 1
ATOM 2785 N N . GLY A 1 369 ? 3.41 20.141 -16.875 1 87.75 369 GLY A N 1
ATOM 2786 C CA . GLY A 1 369 ? 2.533 19.172 -16.234 1 87.75 369 GLY A CA 1
ATOM 2787 C C . GLY A 1 369 ? 1.847 19.703 -14.992 1 87.75 369 GLY A C 1
ATOM 2788 O O . GLY A 1 369 ? 1.816 20.922 -14.773 1 87.75 369 GLY A O 1
ATOM 2789 N N . THR A 1 370 ? 1.09 18.859 -14.391 1 92.44 370 THR A N 1
ATOM 2790 C CA . THR A 1 370 ? 0.454 19.203 -13.125 1 92.44 370 THR A CA 1
ATOM 2791 C C . THR A 1 370 ? 1.345 18.812 -11.953 1 92.44 370 THR A C 1
ATOM 2793 O O . THR A 1 370 ? 2.318 18.078 -12.117 1 92.44 370 THR A O 1
ATOM 2796 N N . ALA A 1 371 ? 1.034 19.312 -10.812 1 94.69 371 ALA A N 1
ATOM 2797 C CA . ALA A 1 371 ? 1.908 19.219 -9.641 1 94.69 371 ALA A CA 1
ATOM 2798 C C . ALA A 1 371 ? 2.186 17.766 -9.266 1 94.69 371 ALA A C 1
ATOM 2800 O O . ALA A 1 371 ? 3.297 17.438 -8.852 1 94.69 371 ALA A O 1
ATOM 2801 N N . ASP A 1 372 ? 1.214 16.922 -9.43 1 93.19 372 ASP A N 1
ATOM 2802 C CA . ASP A 1 372 ? 1.309 15.531 -8.984 1 93.19 372 ASP A CA 1
ATOM 2803 C C . ASP A 1 372 ? 2.193 14.711 -9.914 1 93.19 372 ASP A C 1
ATOM 2805 O O . ASP A 1 372 ? 2.572 13.586 -9.594 1 93.19 372 ASP A O 1
ATOM 2809 N N . GLN A 1 373 ? 2.59 15.258 -11 1 90.06 373 GLN A N 1
ATOM 2810 C CA . GLN A 1 373 ? 3.418 14.547 -11.969 1 90.06 373 GLN A CA 1
ATOM 2811 C C . GLN A 1 373 ? 4.902 14.758 -11.68 1 90.06 373 GLN A C 1
ATOM 2813 O O . GLN A 1 373 ? 5.758 14.258 -12.414 1 90.06 373 GLN A O 1
ATOM 2818 N N . PHE A 1 374 ? 5.199 15.508 -10.602 1 93.56 374 PHE A N 1
ATOM 2819 C CA . PHE A 1 374 ? 6.562 15.789 -10.18 1 93.56 374 PHE A CA 1
ATOM 2820 C C . PHE A 1 374 ? 6.758 15.422 -8.711 1 93.56 374 PHE A C 1
ATOM 2822 O O . PHE A 1 374 ? 5.809 15.445 -7.926 1 93.56 374 PHE A O 1
ATOM 2829 N N . PRO A 1 375 ? 8.055 15.07 -8.375 1 96.06 375 PRO A N 1
ATOM 2830 C CA . PRO A 1 375 ? 8.312 14.961 -6.938 1 96.06 375 PRO A CA 1
ATOM 2831 C C . PRO A 1 375 ? 7.922 16.219 -6.172 1 96.06 375 PRO A C 1
ATOM 2833 O O . PRO A 1 375 ? 8.008 17.328 -6.711 1 96.06 375 PRO A O 1
ATOM 2836 N N . VAL A 1 376 ? 7.613 16.047 -4.953 1 98.06 376 VAL A N 1
ATOM 2837 C CA . VAL A 1 376 ? 7.16 17.141 -4.094 1 98.06 376 VAL A CA 1
ATOM 2838 C C . VAL A 1 376 ? 8.188 18.281 -4.117 1 98.06 376 VAL A C 1
ATOM 2840 O O . VAL A 1 376 ? 7.816 19.453 -4.238 1 98.06 376 VAL A O 1
ATOM 2843 N N . GLY A 1 377 ? 9.438 17.906 -4.066 1 98.25 377 GLY A N 1
ATOM 2844 C CA . GLY A 1 377 ? 10.484 18.906 -3.902 1 98.25 377 GLY A CA 1
ATOM 2845 C C . GLY A 1 377 ? 10.984 19.469 -5.219 1 98.25 377 GLY A C 1
ATOM 2846 O O . GLY A 1 377 ? 11.82 20.375 -5.234 1 98.25 377 GLY A O 1
ATOM 2847 N N . ASP A 1 378 ? 10.508 19.016 -6.34 1 97.5 378 ASP A N 1
ATOM 2848 C CA . ASP A 1 378 ? 10.953 19.516 -7.641 1 97.5 378 ASP A CA 1
ATOM 2849 C C . ASP A 1 378 ? 10.188 20.766 -8.047 1 97.5 378 ASP A C 1
ATOM 2851 O O . ASP A 1 378 ? 9.367 20.719 -8.969 1 97.5 378 ASP A O 1
ATOM 2855 N N . LEU A 1 379 ? 10.586 21.844 -7.559 1 98 379 LEU A N 1
ATOM 2856 C CA . LEU A 1 379 ? 9.859 23.078 -7.789 1 98 379 LEU A CA 1
ATOM 2857 C C . LEU A 1 379 ? 10.07 23.578 -9.219 1 98 379 LEU A C 1
ATOM 2859 O O . LEU A 1 379 ? 9.164 24.156 -9.82 1 98 379 LEU A O 1
ATOM 2863 N N . SER A 1 380 ? 11.281 23.469 -9.742 1 96.88 380 SER A N 1
ATOM 2864 C CA . SER A 1 380 ? 11.492 23.891 -11.125 1 96.88 380 SER A CA 1
ATOM 2865 C C . SER A 1 380 ? 10.672 23.047 -12.094 1 96.88 380 SER A C 1
ATOM 2867 O O . SER A 1 380 ? 10.219 23.547 -13.125 1 96.88 380 SER A O 1
ATOM 2869 N N . GLY A 1 381 ? 10.516 21.75 -11.742 1 95.88 381 GLY A N 1
ATOM 2870 C CA . GLY A 1 381 ? 9.617 20.922 -12.523 1 95.88 381 GLY A CA 1
ATOM 2871 C C . GLY A 1 381 ? 8.172 21.359 -12.453 1 95.88 381 GLY A C 1
ATOM 2872 O O . GLY A 1 381 ? 7.516 21.531 -13.477 1 95.88 381 GLY A O 1
ATOM 2873 N N . LYS A 1 382 ? 7.75 21.641 -11.289 1 96.25 382 LYS A N 1
ATOM 2874 C CA . LYS A 1 382 ? 6.352 21.969 -11.023 1 96.25 382 LYS A CA 1
ATOM 2875 C C . LYS A 1 382 ? 6.008 23.375 -11.5 1 96.25 382 LYS A C 1
ATOM 2877 O O . LYS A 1 382 ? 4.938 23.609 -12.062 1 96.25 382 LYS A O 1
ATOM 2882 N N . TYR A 1 383 ? 6.934 24.344 -11.219 1 97 383 TYR A N 1
ATOM 2883 C CA . TYR A 1 383 ? 6.582 25.766 -11.344 1 97 383 TYR A CA 1
ATOM 2884 C C . TYR A 1 383 ? 7.164 26.359 -12.617 1 97 383 TYR A C 1
ATOM 2886 O O . TYR A 1 383 ? 6.789 27.453 -13.023 1 97 383 TYR A O 1
ATOM 2894 N N . GLY A 1 384 ? 8.039 25.609 -13.234 1 95.69 384 GLY A N 1
ATOM 2895 C CA . GLY A 1 384 ? 8.719 26.109 -14.414 1 95.69 384 GLY A CA 1
ATOM 2896 C C . GLY A 1 384 ? 10.227 26.203 -14.25 1 95.69 384 GLY A C 1
ATOM 2897 O O . GLY A 1 384 ? 10.727 26.203 -13.117 1 95.69 384 GLY A O 1
ATOM 2898 N N . PRO A 1 385 ? 10.922 26.375 -15.336 1 95.06 385 PRO A N 1
ATOM 2899 C CA . PRO A 1 385 ? 12.383 26.328 -15.305 1 95.06 385 PRO A CA 1
ATOM 2900 C C . PRO A 1 385 ? 12.992 27.578 -14.656 1 95.06 385 PRO A C 1
ATOM 2902 O O . PRO A 1 385 ? 12.469 28.688 -14.812 1 95.06 385 PRO A O 1
ATOM 2905 N N . VAL A 1 386 ? 14.078 27.344 -13.945 1 96 386 VAL A N 1
ATOM 2906 C CA . VAL A 1 386 ? 14.914 28.438 -13.469 1 96 386 VAL A CA 1
ATOM 2907 C C . VAL A 1 386 ? 16.109 28.625 -14.406 1 96 386 VAL A C 1
ATOM 2909 O O . VAL A 1 386 ? 16.734 29.672 -14.422 1 96 386 VAL A O 1
ATOM 2912 N N . ALA A 1 387 ? 16.328 27.562 -15.094 1 94.38 387 ALA A N 1
ATOM 2913 C CA . ALA A 1 387 ? 17.406 27.609 -16.078 1 94.38 387 ALA A CA 1
ATOM 2914 C C . ALA A 1 387 ? 17.141 28.688 -17.125 1 94.38 387 ALA A C 1
ATOM 2916 O O . ALA A 1 387 ? 16.016 28.844 -17.594 1 94.38 387 ALA A O 1
ATOM 2917 N N . GLY A 1 388 ? 18.234 29.391 -17.469 1 92.62 388 GLY A N 1
ATOM 2918 C CA . GLY A 1 388 ? 18.125 30.406 -18.5 1 92.62 388 GLY A CA 1
ATOM 2919 C C . GLY A 1 388 ? 17.547 31.719 -17.984 1 92.62 388 GLY A C 1
ATOM 2920 O O . GLY A 1 388 ? 17.281 32.625 -18.781 1 92.62 388 GLY A O 1
ATOM 2921 N N . HIS A 1 389 ? 17.359 31.859 -16.703 1 93.62 389 HIS A N 1
ATOM 2922 C CA . HIS A 1 389 ? 16.781 33.062 -16.141 1 93.62 389 HIS A CA 1
ATOM 2923 C C . HIS A 1 389 ? 17.75 33.75 -15.188 1 93.62 389 HIS A C 1
ATOM 2925 O O . HIS A 1 389 ? 18.5 33.094 -14.477 1 93.62 389 HIS A O 1
ATOM 2931 N N . ARG A 1 390 ? 17.719 35 -15.227 1 93.62 390 ARG A N 1
ATOM 2932 C CA . ARG A 1 390 ? 18.469 35.781 -14.25 1 93.62 390 ARG A CA 1
ATOM 2933 C C . ARG A 1 390 ? 17.688 35.938 -12.945 1 93.62 390 ARG A C 1
ATOM 2935 O O . ARG A 1 390 ? 18.281 36 -11.867 1 93.62 390 ARG A O 1
ATOM 2942 N N . ALA A 1 391 ? 16.422 36.094 -13.102 1 95.12 391 ALA A N 1
ATOM 2943 C CA . ALA A 1 391 ? 15.484 36.219 -11.984 1 95.12 391 ALA A CA 1
ATOM 2944 C C . ALA A 1 391 ? 14.188 35.438 -12.273 1 95.12 391 ALA A C 1
ATOM 2946 O O . ALA A 1 391 ? 13.828 35.25 -13.438 1 95.12 391 ALA A O 1
ATOM 2947 N N . VAL A 1 392 ? 13.609 34.938 -11.242 1 96.5 392 VAL A N 1
ATOM 2948 C CA . VAL A 1 392 ? 12.359 34.188 -11.422 1 96.5 392 VAL A CA 1
ATOM 2949 C C . VAL A 1 392 ? 11.352 34.656 -10.367 1 96.5 392 VAL A C 1
ATOM 2951 O O . VAL A 1 392 ? 11.711 34.906 -9.211 1 96.5 392 VAL A O 1
ATOM 2954 N N . TYR A 1 393 ? 10.117 34.844 -10.758 1 96.06 393 TYR A N 1
ATOM 2955 C CA . TYR A 1 393 ? 8.984 35.062 -9.867 1 96.06 393 TYR A CA 1
ATOM 2956 C C . TYR A 1 393 ? 7.859 34.062 -10.164 1 96.06 393 TYR A C 1
ATOM 2958 O O . TYR A 1 393 ? 7.41 33.969 -11.312 1 96.06 393 TYR A O 1
ATOM 2966 N N . ARG A 1 394 ? 7.492 33.25 -9.203 1 96.94 394 ARG A N 1
ATOM 2967 C CA . ARG A 1 394 ? 6.383 32.312 -9.305 1 96.94 394 ARG A CA 1
ATOM 2968 C C . ARG A 1 394 ? 5.348 32.562 -8.211 1 96.94 394 ARG A C 1
ATOM 2970 O O . ARG A 1 394 ? 5.703 32.875 -7.074 1 96.94 394 ARG A O 1
ATOM 2977 N N . HIS A 1 395 ? 4.113 32.5 -8.523 1 95.31 395 HIS A N 1
ATOM 2978 C CA . HIS A 1 395 ? 2.965 32.625 -7.633 1 95.31 395 HIS A CA 1
ATOM 2979 C C . HIS A 1 395 ? 1.845 31.672 -8.023 1 95.31 395 HIS A C 1
ATOM 2981 O O . HIS A 1 395 ? 1.131 31.906 -9 1 95.31 395 HIS A O 1
ATOM 2987 N N . LEU A 1 396 ? 1.705 30.578 -7.293 1 96.19 396 LEU A N 1
ATOM 2988 C CA . LEU A 1 396 ? 0.742 29.578 -7.715 1 96.19 396 LEU A CA 1
ATOM 2989 C C . LEU A 1 396 ? 0.339 28.688 -6.543 1 96.19 396 LEU A C 1
ATOM 2991 O O . LEU A 1 396 ? 0.996 28.688 -5.5 1 96.19 396 LEU A O 1
ATOM 2995 N N . LEU A 1 397 ? -0.741 27.938 -6.723 1 96.31 397 LEU A N 1
ATOM 2996 C CA . LEU A 1 397 ? -1.218 26.969 -5.742 1 96.31 397 LEU A CA 1
ATOM 2997 C C . LEU A 1 397 ? -0.692 25.562 -6.066 1 96.31 397 LEU A C 1
ATOM 2999 O O . LEU A 1 397 ? -0.779 25.125 -7.207 1 96.31 397 LEU A O 1
ATOM 3003 N N . ASP A 1 398 ? -0.11 24.922 -5.129 1 97.75 398 ASP A N 1
ATOM 3004 C CA . ASP A 1 398 ? 0.41 23.562 -5.258 1 97.75 398 ASP A CA 1
ATOM 3005 C C . ASP A 1 398 ? -0.359 22.594 -4.367 1 97.75 398 ASP A C 1
ATOM 3007 O O . ASP A 1 398 ? -0.19 22.594 -3.145 1 97.75 398 ASP A O 1
ATOM 3011 N N . PRO A 1 399 ? -1.152 21.703 -4.949 1 97.88 399 PRO A N 1
ATOM 3012 C CA . PRO A 1 399 ? -1.969 20.797 -4.141 1 97.88 399 PRO A CA 1
ATOM 3013 C C . PRO A 1 399 ? -1.158 19.641 -3.549 1 97.88 399 PRO A C 1
ATOM 3015 O O . PRO A 1 399 ? -1.684 18.859 -2.752 1 97.88 399 PRO A O 1
ATOM 3018 N N . THR A 1 400 ? 0.146 19.5 -3.893 1 98.12 400 THR A N 1
ATOM 3019 C CA . THR A 1 400 ? 0.912 18.344 -3.467 1 98.12 400 THR A CA 1
ATOM 3020 C C . THR A 1 400 ? 2.111 18.766 -2.621 1 98.12 400 THR A C 1
ATOM 3022 O O . THR A 1 400 ? 3.08 18.016 -2.49 1 98.12 400 THR A O 1
ATOM 3025 N N . LEU A 1 401 ? 2.088 19.969 -2.09 1 98.62 401 LEU A N 1
ATOM 3026 C CA . LEU A 1 401 ? 3.164 20.469 -1.245 1 98.62 401 LEU A CA 1
ATOM 3027 C C . LEU A 1 401 ? 2.684 20.672 0.188 1 98.62 401 LEU A C 1
ATOM 3029 O O . LEU A 1 401 ? 2.273 21.766 0.562 1 98.62 401 LEU A O 1
ATOM 3033 N N . PRO A 1 402 ? 2.889 19.672 1.012 1 98.5 402 PRO A N 1
ATOM 3034 C CA . PRO A 1 402 ? 2.357 19.781 2.373 1 98.5 402 PRO A CA 1
ATOM 3035 C C . PRO A 1 402 ? 3.227 20.656 3.279 1 98.5 402 PRO A C 1
ATOM 3037 O O . PRO A 1 402 ? 4.457 20.547 3.238 1 98.5 402 PRO A O 1
ATOM 3040 N N . LEU A 1 403 ? 2.541 21.453 4.109 1 98.38 403 LEU A N 1
ATOM 3041 C CA . LEU A 1 403 ? 3.242 22.219 5.141 1 98.38 403 LEU A CA 1
ATOM 3042 C C . LEU A 1 403 ? 2.91 21.688 6.531 1 98.38 403 LEU A C 1
ATOM 3044 O O . LEU A 1 403 ? 3.447 22.172 7.527 1 98.38 403 LEU A O 1
ATOM 3048 N N . SER A 1 404 ? 2.061 20.719 6.551 1 96.88 404 SER A N 1
ATOM 3049 C CA . SER A 1 404 ? 1.726 20.047 7.793 1 96.88 404 SER A CA 1
ATOM 3050 C C . SER A 1 404 ? 1.701 18.531 7.602 1 96.88 404 SER A C 1
ATOM 3052 O O . SER A 1 404 ? 1.674 18.047 6.469 1 96.88 404 SER A O 1
ATOM 3054 N N . GLY A 1 405 ? 1.797 17.844 8.727 1 96.38 405 GLY A N 1
ATOM 3055 C CA . GLY A 1 405 ? 1.772 16.391 8.664 1 96.38 405 GLY A CA 1
ATOM 3056 C C . GLY A 1 405 ? 3.143 15.773 8.438 1 96.38 405 GLY A C 1
ATOM 3057 O O . GLY A 1 405 ? 4.145 16.484 8.375 1 96.38 405 GLY A O 1
ATOM 3058 N N . HIS A 1 406 ? 3.174 14.508 8.289 1 96.75 406 HIS A N 1
ATOM 3059 C CA . HIS A 1 406 ? 4.445 13.789 8.266 1 96.75 406 HIS A CA 1
ATOM 3060 C C . HIS A 1 406 ? 5.188 14.023 6.953 1 96.75 406 HIS A C 1
ATOM 3062 O O . HIS A 1 406 ? 6.387 13.758 6.859 1 96.75 406 HIS A O 1
ATOM 3068 N N . GLU A 1 407 ? 4.5 14.539 5.949 1 97.81 407 GLU A N 1
ATOM 3069 C CA . GLU A 1 407 ? 5.152 14.773 4.668 1 97.81 407 GLU A CA 1
ATOM 3070 C C . GLU A 1 407 ? 5.477 16.25 4.477 1 97.81 407 GLU A C 1
ATOM 3072 O O . GLU A 1 407 ? 5.801 16.688 3.369 1 97.81 407 GLU A O 1
ATOM 3077 N N . SER A 1 408 ? 5.414 17 5.523 1 98.12 408 SER A N 1
ATOM 3078 C CA . SER A 1 408 ? 5.656 18.453 5.473 1 98.12 408 SER A CA 1
ATOM 3079 C C . SER A 1 408 ? 7.051 18.75 4.941 1 98.12 408 SER A C 1
ATOM 3081 O O . SER A 1 408 ? 8.008 18.047 5.262 1 98.12 408 SER A O 1
ATOM 3083 N N . VAL A 1 409 ? 7.156 19.844 4.195 1 98.31 409 VAL A N 1
ATOM 3084 C CA . VAL A 1 409 ? 8.453 20.266 3.672 1 98.31 409 VAL A CA 1
ATOM 3085 C C . VAL A 1 409 ? 9.109 21.234 4.645 1 98.31 409 VAL A C 1
ATOM 3087 O O . VAL A 1 409 ? 10.266 21.625 4.457 1 98.31 409 VAL A O 1
ATOM 3090 N N . VAL A 1 410 ? 8.406 21.609 5.66 1 97.94 410 VAL A N 1
ATOM 3091 C CA . VAL A 1 410 ? 8.953 22.562 6.613 1 97.94 410 VAL A CA 1
ATOM 3092 C C . VAL A 1 410 ? 10.195 21.984 7.285 1 97.94 410 VAL A C 1
ATOM 3094 O O . VAL A 1 410 ? 10.195 20.828 7.699 1 97.94 410 VAL A O 1
ATOM 3097 N N . GLY A 1 411 ? 11.172 22.781 7.375 1 96.56 411 GLY A N 1
ATOM 3098 C CA . GLY A 1 411 ? 12.445 22.375 7.945 1 96.56 411 GLY A CA 1
ATOM 3099 C C . GLY A 1 411 ? 13.438 21.891 6.902 1 96.56 411 GLY A C 1
ATOM 3100 O O . GLY A 1 411 ? 14.648 21.875 7.148 1 96.56 411 GLY A O 1
ATOM 3101 N N . ARG A 1 412 ? 12.977 21.516 5.77 1 97.19 412 ARG A N 1
ATOM 3102 C CA . ARG A 1 412 ? 13.828 20.969 4.723 1 97.19 412 ARG A CA 1
ATOM 3103 C C . ARG A 1 412 ? 14.539 22.078 3.951 1 97.19 412 ARG A C 1
ATOM 3105 O O . ARG A 1 412 ? 14.164 23.234 4.043 1 97.19 412 ARG A O 1
ATOM 3112 N N . MET A 1 413 ? 15.508 21.656 3.225 1 97.06 413 MET A N 1
ATOM 3113 C CA . MET A 1 413 ? 16.391 22.594 2.543 1 97.06 413 MET A CA 1
ATOM 3114 C C . MET A 1 413 ? 15.844 22.953 1.164 1 97.06 413 MET A C 1
ATOM 3116 O O . MET A 1 413 ? 15.547 22.078 0.363 1 97.06 413 MET A O 1
ATOM 3120 N N . LEU A 1 414 ? 15.703 24.219 0.947 1 97.69 414 LEU A N 1
ATOM 3121 C CA . LEU A 1 414 ? 15.562 24.734 -0.409 1 97.69 414 LEU A CA 1
ATOM 3122 C C . LEU A 1 414 ? 16.922 24.891 -1.077 1 97.69 414 LEU A C 1
ATOM 3124 O O . LEU A 1 414 ? 17.859 25.422 -0.479 1 97.69 414 LEU A O 1
ATOM 3128 N N . LEU A 1 415 ? 17.062 24.422 -2.312 1 96.94 415 LEU A N 1
ATOM 3129 C CA . LEU A 1 415 ? 18.359 24.391 -2.992 1 96.94 415 LEU A CA 1
ATOM 3130 C C . LEU A 1 415 ? 18.234 24.891 -4.434 1 96.94 415 LEU A C 1
ATOM 3132 O O . LEU A 1 415 ? 17.344 24.422 -5.168 1 96.94 415 LEU A O 1
ATOM 3136 N N . VAL A 1 416 ? 19.047 25.812 -4.785 1 96.44 416 VAL A N 1
ATOM 3137 C CA . VAL A 1 416 ? 19.266 26.141 -6.188 1 96.44 416 VAL A CA 1
ATOM 3138 C C . VAL A 1 416 ? 20.531 25.438 -6.688 1 96.44 416 VAL A C 1
ATOM 3140 O O . VAL A 1 416 ? 21.625 25.641 -6.16 1 96.44 416 VAL A O 1
ATOM 3143 N N . ARG A 1 417 ? 20.344 24.656 -7.656 1 95.25 417 ARG A N 1
ATOM 3144 C CA . ARG A 1 417 ? 21.453 23.891 -8.203 1 95.25 417 ARG A CA 1
ATOM 3145 C C . ARG A 1 417 ? 21.875 24.422 -9.57 1 95.25 417 ARG A C 1
ATOM 3147 O O . ARG A 1 417 ? 21.016 24.812 -10.375 1 95.25 417 ARG A O 1
ATOM 3154 N N . GLY A 1 418 ? 23.188 24.312 -9.766 1 93.12 418 GLY A N 1
ATOM 3155 C CA . GLY A 1 418 ? 23.719 24.781 -11.039 1 93.12 418 GLY A CA 1
ATOM 3156 C C . GLY A 1 418 ? 23.719 23.703 -12.109 1 93.12 418 GLY A C 1
ATOM 3157 O O . GLY A 1 418 ? 23.453 22.531 -11.82 1 93.12 418 GLY A O 1
ATOM 3158 N N . SER A 1 419 ? 24 24.109 -13.336 1 89.75 419 SER A N 1
ATOM 3159 C CA . SER A 1 419 ? 24.031 23.219 -14.484 1 89.75 419 SER A CA 1
ATOM 3160 C C . SER A 1 419 ? 25.125 22.172 -14.352 1 89.75 419 SER A C 1
ATOM 3162 O O . SER A 1 419 ? 25.062 21.109 -14.977 1 89.75 419 SER A O 1
ATOM 3164 N N . ASP A 1 420 ? 26.062 22.5 -13.531 1 87.56 420 ASP A N 1
ATOM 3165 C CA . ASP A 1 420 ? 27.141 21.547 -13.305 1 87.56 420 ASP A CA 1
ATOM 3166 C C . ASP A 1 420 ? 26.781 20.562 -12.195 1 87.56 420 ASP A C 1
ATOM 3168 O O . ASP A 1 420 ? 27.594 19.703 -11.828 1 87.56 420 ASP A O 1
ATOM 3172 N N . GLY A 1 421 ? 25.641 20.75 -11.695 1 87 421 GLY A N 1
ATOM 3173 C CA . GLY A 1 421 ? 25.188 19.828 -10.664 1 87 421 GLY A CA 1
ATOM 3174 C C . GLY A 1 421 ? 25.562 20.281 -9.266 1 87 421 GLY A C 1
ATOM 3175 O O . GLY A 1 421 ? 25.141 19.656 -8.281 1 87 421 GLY A O 1
ATOM 3176 N N . ARG A 1 422 ? 26.344 21.422 -9.203 1 89.19 422 ARG A N 1
ATOM 3177 C CA . ARG A 1 422 ? 26.781 21.891 -7.898 1 89.19 422 ARG A CA 1
ATOM 3178 C C . ARG A 1 422 ? 25.766 22.844 -7.277 1 89.19 422 ARG A C 1
ATOM 3180 O O . ARG A 1 422 ? 25.062 23.562 -7.984 1 89.19 422 ARG A O 1
ATOM 3187 N N . PRO A 1 423 ? 25.656 22.859 -5.91 1 93.31 423 PRO A N 1
ATOM 3188 C CA . PRO A 1 423 ? 24.75 23.797 -5.23 1 93.31 423 PRO A CA 1
ATOM 3189 C C . PRO A 1 423 ? 25.188 25.25 -5.367 1 93.31 423 PRO A C 1
ATOM 3191 O O . PRO A 1 423 ? 26.375 25.547 -5.234 1 93.31 423 PRO A O 1
ATOM 3194 N N . LEU A 1 424 ? 24.297 26.078 -5.664 1 93.31 424 LEU A N 1
ATOM 3195 C CA . LEU A 1 424 ? 24.594 27.516 -5.766 1 93.31 424 LEU A CA 1
ATOM 3196 C C . LEU A 1 424 ? 24.281 28.219 -4.453 1 93.31 424 LEU A C 1
ATOM 3198 O O . LEU A 1 424 ? 25.125 28.969 -3.939 1 93.31 424 LEU A O 1
ATOM 3202 N N . VAL A 1 425 ? 23.141 28.047 -4.008 1 94.56 425 VAL A N 1
ATOM 3203 C CA . VAL A 1 425 ? 22.703 28.641 -2.752 1 94.56 425 VAL A CA 1
ATOM 3204 C C . VAL A 1 425 ? 21.609 27.797 -2.123 1 94.56 425 VAL A C 1
ATOM 3206 O O . VAL A 1 425 ? 20.891 27.078 -2.826 1 94.56 425 VAL A O 1
ATOM 3209 N N . CYS A 1 426 ? 21.531 27.781 -0.848 1 96.44 426 CYS A N 1
ATOM 3210 C CA . CYS A 1 426 ? 20.516 26.984 -0.159 1 96.44 426 CYS A CA 1
ATOM 3211 C C . CYS A 1 426 ? 20.125 27.641 1.159 1 96.44 426 CYS A C 1
ATOM 3213 O O . CYS A 1 426 ? 20.844 28.5 1.673 1 96.44 426 CYS A O 1
ATOM 3215 N N . ALA A 1 427 ? 18.938 27.328 1.667 1 96.81 427 ALA A N 1
ATOM 3216 C CA . ALA A 1 427 ? 18.422 27.75 2.963 1 96.81 427 ALA A CA 1
ATOM 3217 C C . ALA A 1 427 ? 17.328 26.812 3.455 1 96.81 427 ALA A C 1
ATOM 3219 O O . ALA A 1 427 ? 16.609 26.219 2.65 1 96.81 427 ALA A O 1
ATOM 3220 N N . ASN A 1 428 ? 17.219 26.625 4.754 1 96.75 428 ASN A N 1
ATOM 3221 C CA . ASN A 1 428 ? 16.141 25.828 5.297 1 96.75 428 ASN A CA 1
ATOM 3222 C C . ASN A 1 428 ? 14.805 26.562 5.234 1 96.75 428 ASN A C 1
ATOM 3224 O O . ASN A 1 428 ? 14.758 27.781 5.391 1 96.75 428 ASN A O 1
ATOM 3228 N N . LEU A 1 429 ? 13.773 25.812 4.969 1 97.88 429 LEU A N 1
ATOM 3229 C CA . LEU A 1 429 ? 12.414 26.328 5.141 1 97.88 429 LEU A CA 1
ATOM 3230 C C . LEU A 1 429 ? 12.055 26.422 6.617 1 97.88 429 LEU A C 1
ATOM 3232 O O . LEU A 1 429 ? 11.719 25.406 7.242 1 97.88 429 LEU A O 1
ATOM 3236 N N . LEU A 1 430 ? 11.953 27.625 7.117 1 95.19 430 LEU A N 1
ATOM 3237 C CA . LEU A 1 430 ? 11.68 27.797 8.539 1 95.19 430 LEU A CA 1
ATOM 3238 C C . LEU A 1 430 ? 10.234 28.219 8.766 1 95.19 430 LEU A C 1
ATOM 3240 O O . LEU A 1 430 ? 9.695 29.031 8.008 1 95.19 430 LEU A O 1
ATOM 3244 N N . PRO A 1 431 ? 9.664 27.609 9.797 1 94.69 431 PRO A N 1
ATOM 3245 C CA . PRO A 1 431 ? 8.312 28.078 10.109 1 94.69 431 PRO A CA 1
ATOM 3246 C C . PRO A 1 431 ? 8.289 29.516 10.641 1 94.69 431 PRO A C 1
ATOM 3248 O O . PRO A 1 431 ? 9.195 29.922 11.375 1 94.69 431 PRO A O 1
ATOM 3251 N N . VAL A 1 432 ? 7.312 30.219 10.25 1 90.69 432 VAL A N 1
ATOM 3252 C CA . VAL A 1 432 ? 7.121 31.578 10.75 1 90.69 432 VAL A CA 1
ATOM 3253 C C . VAL A 1 432 ? 6.219 31.547 11.977 1 90.69 432 VAL A C 1
ATOM 3255 O O . VAL A 1 432 ? 5.129 30.984 11.945 1 90.69 432 VAL A O 1
ATOM 3258 N N . SER A 1 433 ? 6.711 32.062 13.039 1 87.38 433 SER A N 1
ATOM 3259 C CA . SER A 1 433 ? 5.961 32.094 14.289 1 87.38 433 SER A CA 1
ATOM 3260 C C . SER A 1 433 ? 6.137 33.438 15 1 87.38 433 SER A C 1
ATOM 3262 O O . SER A 1 433 ? 7.113 34.125 14.758 1 87.38 433 SER A O 1
ATOM 3264 N N . ALA A 1 434 ? 5.125 33.75 15.805 1 86.31 434 ALA A N 1
ATOM 3265 C CA . ALA A 1 434 ? 5.184 35 16.562 1 86.31 434 ALA A CA 1
ATOM 3266 C C . ALA A 1 434 ? 6.211 34.938 17.688 1 86.31 434 ALA A C 1
ATOM 3268 O O . ALA A 1 434 ? 6.852 35.938 18.031 1 86.31 434 ALA A O 1
ATOM 3269 N N . ARG A 1 435 ? 6.344 33.781 18.234 1 88.62 435 ARG A N 1
ATOM 3270 C CA . ARG A 1 435 ? 7.305 33.5 19.297 1 88.62 435 ARG A CA 1
ATOM 3271 C C . ARG A 1 435 ? 8.508 32.75 18.781 1 88.62 435 ARG A C 1
ATOM 3273 O O . ARG A 1 435 ? 8.445 32.125 17.703 1 88.62 435 ARG A O 1
ATOM 3280 N N . PRO A 1 436 ? 9.547 32.875 19.562 1 90.31 436 PRO A N 1
ATOM 3281 C CA . PRO A 1 436 ? 10.711 32.062 19.156 1 90.31 436 PRO A CA 1
ATOM 3282 C C . PRO A 1 436 ? 10.422 30.562 19.141 1 90.31 436 PRO A C 1
ATOM 3284 O O . PRO A 1 436 ? 9.664 30.078 19.984 1 90.31 436 PRO A O 1
ATOM 3287 N N . LEU A 1 437 ? 11.039 29.922 18.266 1 92.31 437 LEU A N 1
ATOM 3288 C CA . LEU A 1 437 ? 10.898 28.484 18.172 1 92.31 437 LEU A CA 1
ATOM 3289 C C . LEU A 1 437 ? 11.516 27.797 19.391 1 92.31 437 LEU A C 1
ATOM 3291 O O . LEU A 1 437 ? 12.5 28.281 19.953 1 92.31 437 LEU A O 1
ATOM 3295 N N . THR A 1 438 ? 10.898 26.781 19.859 1 93.94 438 THR A N 1
ATOM 3296 C CA . THR A 1 438 ? 11.484 25.922 20.875 1 93.94 438 THR A CA 1
ATOM 3297 C C . THR A 1 438 ? 12.375 24.859 20.25 1 93.94 438 THR A C 1
ATOM 3299 O O . THR A 1 438 ? 11.953 24.172 19.312 1 93.94 438 THR A O 1
ATOM 3302 N N . ARG A 1 439 ? 13.617 24.719 20.797 1 94.88 439 ARG A N 1
ATOM 3303 C CA . ARG A 1 439 ? 14.57 23.766 20.25 1 94.88 439 ARG A CA 1
ATOM 3304 C C . ARG A 1 439 ? 15.234 22.953 21.375 1 94.88 439 ARG A C 1
ATOM 3306 O O . ARG A 1 439 ? 15.539 23.5 22.438 1 94.88 439 ARG A O 1
ATOM 3313 N N . ALA A 1 440 ? 15.344 21.734 21.109 1 97.19 440 ALA A N 1
ATOM 3314 C CA . ALA A 1 440 ? 16.078 20.828 22 1 97.19 440 ALA A CA 1
ATOM 3315 C C . ALA A 1 440 ? 17.031 19.938 21.203 1 97.19 440 ALA A C 1
ATOM 3317 O O . ALA A 1 440 ? 16.766 19.594 20.047 1 97.19 440 ALA A O 1
ATOM 3318 N N . ARG A 1 441 ? 18.141 19.578 21.875 1 97.75 441 ARG A N 1
ATOM 3319 C CA . ARG A 1 441 ? 19.156 18.812 21.156 1 97.75 441 ARG A CA 1
ATOM 3320 C C . ARG A 1 441 ? 19.75 17.734 22.047 1 97.75 441 ARG A C 1
ATOM 3322 O O . ARG A 1 441 ? 20.016 17.969 23.219 1 97.75 441 ARG A O 1
ATOM 3329 N N . ALA A 1 442 ? 19.844 16.562 21.547 1 97.88 442 ALA A N 1
ATOM 3330 C CA . ALA A 1 442 ? 20.672 15.5 22.109 1 97.88 442 ALA A CA 1
ATOM 3331 C C . ALA A 1 442 ? 22 15.383 21.375 1 97.88 442 ALA A C 1
ATOM 3333 O O . ALA A 1 442 ? 22.016 15.148 20.156 1 97.88 442 ALA A O 1
ATOM 3334 N N . THR A 1 443 ? 23.078 15.461 22.109 1 97 443 THR A N 1
ATOM 3335 C CA . THR A 1 443 ? 24.406 15.438 21.5 1 97 443 THR A CA 1
ATOM 3336 C C . THR A 1 443 ? 25.125 14.141 21.859 1 97 443 THR A C 1
ATOM 3338 O O . THR A 1 443 ? 25.188 13.758 23.031 1 97 443 THR A O 1
ATOM 3341 N N . PHE A 1 444 ? 25.656 13.508 20.875 1 96.94 444 PHE A N 1
ATOM 3342 C CA . PHE A 1 444 ? 26.406 12.258 21.031 1 96.94 444 PHE A CA 1
ATOM 3343 C C . PHE A 1 444 ? 27.891 12.484 20.797 1 96.94 444 PHE A C 1
ATOM 3345 O O . PHE A 1 444 ? 28.281 13.008 19.75 1 96.94 444 PHE A O 1
ATOM 3352 N N . GLU A 1 445 ? 28.75 11.992 21.75 1 93.88 445 GLU A N 1
ATOM 3353 C CA . GLU A 1 445 ? 30.188 12.234 21.656 1 93.88 445 GLU A CA 1
ATOM 3354 C C . GLU A 1 445 ? 30.984 10.945 21.859 1 93.88 445 GLU A C 1
ATOM 3356 O O . GLU A 1 445 ? 32.219 10.977 21.984 1 93.88 445 GLU A O 1
ATOM 3361 N N . GLY A 1 446 ? 30.359 9.852 21.938 1 94.62 446 GLY A N 1
ATOM 3362 C CA . GLY A 1 446 ? 31.031 8.562 22.031 1 94.62 446 GLY A CA 1
ATOM 3363 C C . GLY A 1 446 ? 31.297 7.922 20.688 1 94.62 446 GLY A C 1
ATOM 3364 O O . GLY A 1 446 ? 31.703 8.594 19.75 1 94.62 446 GLY A O 1
ATOM 3365 N N . PRO A 1 447 ? 31.172 6.605 20.641 1 95.88 447 PRO A N 1
ATOM 3366 C CA . PRO A 1 447 ? 31.328 5.961 19.328 1 95.88 447 PRO A CA 1
ATOM 3367 C C . PRO A 1 447 ? 30.406 6.559 18.266 1 95.88 447 PRO A C 1
ATOM 3369 O O . PRO A 1 447 ? 30.797 6.664 17.094 1 95.88 447 PRO A O 1
ATOM 3372 N N . LEU A 1 448 ? 29.219 6.762 18.688 1 97.69 448 LEU A N 1
ATOM 3373 C CA . LEU A 1 448 ? 28.328 7.531 17.844 1 97.69 448 LEU A CA 1
ATOM 3374 C C . LEU A 1 448 ? 28.562 9.031 18.016 1 97.69 448 LEU A C 1
ATOM 3376 O O . LEU A 1 448 ? 28.562 9.531 19.141 1 97.69 448 LEU A O 1
ATOM 3380 N N . ARG A 1 449 ? 28.766 9.688 16.906 1 96.88 449 ARG A N 1
ATOM 3381 C CA . ARG A 1 449 ? 28.984 11.133 16.922 1 96.88 449 ARG A CA 1
ATOM 3382 C C . ARG A 1 449 ? 27.859 11.859 16.188 1 96.88 449 ARG A C 1
ATOM 3384 O O . ARG A 1 449 ? 27.406 11.398 15.133 1 96.88 449 ARG A O 1
ATOM 3391 N N . GLY A 1 450 ? 27.438 13.008 16.734 1 96.56 450 GLY A N 1
ATOM 3392 C CA . GLY A 1 450 ? 26.453 13.828 16.047 1 96.56 450 GLY A CA 1
ATOM 3393 C C . GLY A 1 450 ? 25.359 14.328 16.984 1 96.56 450 GLY A C 1
ATOM 3394 O O . GLY A 1 450 ? 25.609 14.602 18.156 1 96.56 450 GLY A O 1
ATOM 3395 N N . SER A 1 451 ? 24.219 14.562 16.406 1 96.88 451 SER A N 1
ATOM 3396 C CA . SER A 1 451 ? 23.156 15.117 17.25 1 96.88 451 SER A CA 1
ATOM 3397 C C . SER A 1 451 ? 21.781 14.883 16.625 1 96.88 451 SER A C 1
ATOM 3399 O O . SER A 1 451 ? 21.672 14.555 15.445 1 96.88 451 SER A O 1
ATOM 3401 N N . VAL A 1 452 ? 20.828 14.883 17.453 1 97.62 452 VAL A N 1
ATOM 3402 C CA . VAL A 1 452 ? 19.422 14.953 17.094 1 97.62 452 VAL A CA 1
ATOM 3403 C C . VAL A 1 452 ? 18.828 16.25 17.625 1 97.62 452 VAL A C 1
ATOM 3405 O O . VAL A 1 452 ? 18.891 16.531 18.828 1 97.62 452 VAL A O 1
ATOM 3408 N N . THR A 1 453 ? 18.266 17.047 16.75 1 97.19 453 THR A N 1
ATOM 3409 C CA . THR A 1 453 ? 17.656 18.312 17.141 1 97.19 453 THR A CA 1
ATOM 3410 C C . THR A 1 453 ? 16.156 18.312 16.812 1 97.19 453 THR A C 1
ATOM 3412 O O . THR A 1 453 ? 15.758 17.938 15.719 1 97.19 453 THR A O 1
ATOM 3415 N N . ILE A 1 454 ? 15.367 18.688 17.766 1 97.06 454 ILE A N 1
ATOM 3416 C CA . ILE A 1 454 ? 13.922 18.812 17.578 1 97.06 454 ILE A CA 1
ATOM 3417 C C . ILE A 1 454 ? 13.516 20.281 17.688 1 97.06 454 ILE A C 1
ATOM 3419 O O . ILE A 1 454 ? 13.883 20.969 18.656 1 97.06 454 ILE A O 1
ATOM 3423 N N . THR A 1 455 ? 12.828 20.75 16.703 1 95.25 455 THR A N 1
ATOM 3424 C CA . THR A 1 455 ? 12.352 22.125 16.641 1 95.25 455 THR A CA 1
ATOM 3425 C C . THR A 1 455 ? 10.836 22.172 16.516 1 95.25 455 THR A C 1
ATOM 3427 O O . THR A 1 455 ? 10.242 21.375 15.797 1 95.25 455 THR A O 1
ATOM 3430 N N . ARG A 1 456 ? 10.242 23.062 17.203 1 93.06 456 ARG A N 1
ATOM 3431 C CA . ARG A 1 456 ? 8.797 23.234 17.109 1 93.06 456 ARG A CA 1
ATOM 3432 C C . ARG A 1 456 ? 8.398 24.672 17.422 1 93.06 456 ARG A C 1
ATOM 3434 O O . ARG A 1 456 ? 9.094 25.359 18.188 1 93.06 456 ARG A O 1
ATOM 3441 N N . ALA A 1 457 ? 7.348 25.078 16.766 1 88.69 457 ALA A N 1
ATOM 3442 C CA . ALA A 1 457 ? 6.754 26.344 17.219 1 88.69 457 ALA A CA 1
ATOM 3443 C C . ALA A 1 457 ? 6.242 26.234 18.656 1 88.69 457 ALA A C 1
ATOM 3445 O O . ALA A 1 457 ? 5.891 25.156 19.109 1 88.69 457 ALA A O 1
ATOM 3446 N N . ASP A 1 458 ? 6.191 27.312 19.25 1 82.62 458 ASP A N 1
ATOM 3447 C CA . ASP A 1 458 ? 5.703 27.344 20.625 1 82.62 458 ASP A CA 1
ATOM 3448 C C . ASP A 1 458 ? 4.273 26.828 20.719 1 82.62 458 ASP A C 1
ATOM 3450 O O . ASP A 1 458 ? 3.436 27.156 19.875 1 82.62 458 ASP A O 1
ATOM 3454 N N . GLN A 1 459 ? 4.039 26.062 21.75 1 80.69 459 GLN A N 1
ATOM 3455 C CA . GLN A 1 459 ? 2.732 25.438 21.922 1 80.69 459 GLN A CA 1
ATOM 3456 C C . GLN A 1 459 ? 1.635 26.484 22.078 1 80.69 459 GLN A C 1
ATOM 3458 O O . GLN A 1 459 ? 0.486 26.25 21.703 1 80.69 459 GLN A O 1
ATOM 3463 N N . ALA A 1 460 ? 2.008 27.531 22.625 1 81.44 460 ALA A N 1
ATOM 3464 C CA . ALA A 1 460 ? 1.041 28.609 22.797 1 81.44 460 ALA A CA 1
ATOM 3465 C C . ALA A 1 460 ? 0.634 29.203 21.453 1 81.44 460 ALA A C 1
ATOM 3467 O O . ALA A 1 460 ? -0.514 29.625 21.281 1 81.44 460 ALA A O 1
ATOM 3468 N N . ASP A 1 461 ? 1.601 29.172 20.594 1 83.31 461 ASP A N 1
ATOM 3469 C CA . ASP A 1 461 ? 1.343 29.719 19.266 1 83.31 461 ASP A CA 1
ATOM 3470 C C . ASP A 1 461 ? 0.622 28.719 18.375 1 83.31 461 ASP A C 1
ATOM 3472 O O . ASP A 1 461 ? -0.262 29.078 17.594 1 83.31 461 ASP A O 1
ATOM 3476 N N . ASP A 1 462 ? 1.021 27.531 18.531 1 88.5 462 ASP A N 1
ATOM 3477 C CA . ASP A 1 462 ? 0.448 26.484 17.688 1 88.5 462 ASP A CA 1
ATOM 3478 C C . ASP A 1 462 ? 0.307 25.172 18.453 1 88.5 462 ASP A C 1
ATOM 3480 O O . ASP A 1 462 ? 1.167 24.297 18.359 1 88.5 462 ASP A O 1
ATOM 3484 N N . PRO A 1 463 ? -0.811 25.062 19.094 1 88.5 463 PRO A N 1
ATOM 3485 C CA . PRO A 1 463 ? -1.001 23.875 19.922 1 88.5 463 PRO A CA 1
ATOM 3486 C C . PRO A 1 463 ? -1.011 22.578 19.125 1 88.5 463 PRO A C 1
ATOM 3488 O O . PRO A 1 463 ? -0.732 21.5 19.672 1 88.5 463 PRO A O 1
ATOM 3491 N N . LEU A 1 464 ? -1.309 22.656 17.844 1 92.75 464 LEU A N 1
ATOM 3492 C CA . LEU A 1 464 ? -1.431 21.453 17.031 1 92.75 464 LEU A CA 1
ATOM 3493 C C . LEU A 1 464 ? -0.309 21.375 15.992 1 92.75 464 LEU A C 1
ATOM 3495 O O . LEU A 1 464 ? -0.399 20.625 15.023 1 92.75 464 LEU A O 1
ATOM 3499 N N . GLY A 1 465 ? 0.725 22.141 16.234 1 93 465 GLY A N 1
ATOM 3500 C CA . GLY A 1 465 ? 1.824 22.219 15.289 1 93 465 GLY A CA 1
ATOM 3501 C C . GLY A 1 465 ? 2.67 20.953 15.266 1 93 465 GLY A C 1
ATOM 3502 O O . GLY A 1 465 ? 2.631 20.156 16.203 1 93 465 GLY A O 1
ATOM 3503 N N . ASP A 1 466 ? 3.449 20.75 14.203 1 95.75 466 ASP A N 1
ATOM 3504 C CA . ASP A 1 466 ? 4.363 19.625 14.055 1 95.75 466 ASP A CA 1
ATOM 3505 C C . ASP A 1 466 ? 5.723 19.922 14.68 1 95.75 466 ASP A C 1
ATOM 3507 O O . ASP A 1 466 ? 6.086 21.094 14.836 1 95.75 466 ASP A O 1
ATOM 3511 N N . ALA A 1 467 ? 6.383 18.875 15.031 1 96.56 467 ALA A N 1
ATOM 3512 C CA . ALA A 1 467 ? 7.797 18.969 15.398 1 96.56 467 ALA A CA 1
ATOM 3513 C C . ALA A 1 467 ? 8.688 18.562 14.227 1 96.56 467 ALA A C 1
ATOM 3515 O O . ALA A 1 467 ? 8.359 17.641 13.477 1 96.56 467 ALA A O 1
ATOM 3516 N N . TYR A 1 468 ? 9.781 19.25 14.094 1 96.81 468 TYR A N 1
ATOM 3517 C CA . TYR A 1 468 ? 10.758 18.953 13.047 1 96.81 468 TYR A CA 1
ATOM 3518 C C . TYR A 1 468 ? 12.039 18.375 13.633 1 96.81 468 TYR A C 1
ATOM 3520 O O . TYR A 1 468 ? 12.68 19.016 14.477 1 96.81 468 TYR A O 1
ATOM 3528 N N . VAL A 1 469 ? 12.383 17.188 13.188 1 97.38 469 VAL A N 1
ATOM 3529 C CA . VAL A 1 469 ? 13.477 16.422 13.781 1 97.38 469 VAL A CA 1
ATOM 3530 C C . VAL A 1 469 ? 14.617 16.297 12.773 1 97.38 469 VAL A C 1
ATOM 3532 O O . VAL A 1 469 ? 14.438 15.75 11.688 1 97.38 469 VAL A O 1
ATOM 3535 N N . ASP A 1 470 ? 15.781 16.75 13.195 1 96 470 ASP A N 1
ATOM 3536 C CA . ASP A 1 470 ? 16.984 16.703 12.359 1 96 470 ASP A CA 1
ATOM 3537 C C . ASP A 1 470 ? 18.047 15.797 12.992 1 96 470 ASP A C 1
ATOM 3539 O O . ASP A 1 470 ? 18.344 15.93 14.18 1 96 470 ASP A O 1
ATOM 3543 N N . LEU A 1 471 ? 18.562 14.898 12.188 1 96.75 471 LEU A N 1
ATOM 3544 C CA . LEU A 1 471 ? 19.656 14.047 12.633 1 96.75 471 LEU A CA 1
ATOM 3545 C C . LEU A 1 471 ? 20.906 14.297 11.82 1 96.75 471 LEU A C 1
ATOM 3547 O O . LEU A 1 471 ? 20.844 14.5 10.602 1 96.75 471 LEU A O 1
ATOM 3551 N N . GLY A 1 472 ? 22.016 14.352 12.359 1 95.19 472 GLY A N 1
ATOM 3552 C CA . GLY A 1 472 ? 23.344 14.242 11.812 1 95.19 472 GLY A CA 1
ATOM 3553 C C . GLY A 1 472 ? 24.234 13.297 12.594 1 95.19 472 GLY A C 1
ATOM 3554 O O . GLY A 1 472 ? 24.656 13.617 13.711 1 95.19 472 GLY A O 1
ATOM 3555 N N . LEU A 1 473 ? 24.516 12.023 11.984 1 96.88 473 LEU A N 1
ATOM 3556 C CA . LEU A 1 473 ? 25.156 10.984 12.781 1 96.88 473 LEU A CA 1
ATOM 3557 C C . LEU A 1 473 ? 26.219 10.25 11.969 1 96.88 473 LEU A C 1
ATOM 3559 O O . LEU A 1 473 ? 26.062 10.062 10.758 1 96.88 473 LEU A O 1
ATOM 3563 N N . CYS A 1 474 ? 27.266 9.828 12.57 1 97.06 474 CYS A N 1
ATOM 3564 C CA . CYS A 1 474 ? 28.25 8.93 11.992 1 97.06 474 CYS A CA 1
ATOM 3565 C C . CYS A 1 474 ? 28.984 8.148 13.086 1 97.06 474 CYS A C 1
ATOM 3567 O O . CYS A 1 474 ? 28.953 8.531 14.258 1 97.06 474 CYS A O 1
ATOM 3569 N N . TRP A 1 475 ? 29.578 7.062 12.727 1 98.12 475 TRP A N 1
ATOM 3570 C CA . TRP A 1 475 ? 30.406 6.293 13.648 1 98.12 475 TRP A CA 1
ATOM 3571 C C . TRP A 1 475 ? 31.844 6.797 13.633 1 98.12 475 TRP A C 1
ATOM 3573 O O . TRP A 1 475 ? 32.469 6.887 12.578 1 98.12 475 TRP A O 1
ATOM 3583 N N . GLN A 1 476 ? 32.438 7.047 14.766 1 96.12 476 GLN A N 1
ATOM 3584 C CA . GLN A 1 476 ? 33.781 7.594 14.805 1 96.12 476 GLN A CA 1
ATOM 3585 C C . GLN A 1 476 ? 34.75 6.594 15.406 1 96.12 476 GLN A C 1
ATOM 3587 O O . GLN A 1 476 ? 35.938 6.898 15.562 1 96.12 476 GLN A O 1
ATOM 3592 N N . ASP A 1 477 ? 34.375 5.41 15.75 1 94.12 477 ASP A N 1
ATOM 3593 C CA . ASP A 1 477 ? 35.281 4.434 16.375 1 94.12 477 ASP A CA 1
ATOM 3594 C C . ASP A 1 477 ? 35.938 3.531 15.328 1 94.12 477 ASP A C 1
ATOM 3596 O O . ASP A 1 477 ? 36.469 2.471 15.656 1 94.12 477 ASP A O 1
ATOM 3600 N N . GLY A 1 478 ? 35.781 3.82 14.117 1 91.62 478 GLY A N 1
ATOM 3601 C CA . GLY A 1 478 ? 36.469 3.115 13.047 1 91.62 478 GLY A CA 1
ATOM 3602 C C . GLY A 1 478 ? 35.625 2.012 12.422 1 91.62 478 GLY A C 1
ATOM 3603 O O . GLY A 1 478 ? 36.031 1.42 11.422 1 91.62 478 GLY A O 1
ATOM 3604 N N . ARG A 1 479 ? 34.5 1.751 12.93 1 93.31 479 ARG A N 1
ATOM 3605 C CA . ARG A 1 479 ? 33.688 0.681 12.367 1 93.31 479 ARG A CA 1
ATOM 3606 C C . ARG A 1 479 ? 33.125 1.073 11 1 93.31 479 ARG A C 1
ATOM 3608 O O . ARG A 1 479 ? 33.125 2.254 10.641 1 93.31 479 ARG A O 1
ATOM 3615 N N . ASN A 1 480 ? 32.688 0.053 10.258 1 93.94 480 ASN A N 1
ATOM 3616 C CA . ASN A 1 480 ? 31.984 0.301 9.008 1 93.94 480 ASN A CA 1
ATOM 3617 C C . ASN A 1 480 ? 30.578 0.851 9.266 1 93.94 480 ASN A C 1
ATOM 3619 O O . ASN A 1 480 ? 30.062 0.747 10.375 1 93.94 480 ASN A O 1
ATOM 3623 N N . GLY A 1 481 ? 30.078 1.478 8.242 1 96.06 481 GLY A N 1
ATOM 3624 C CA . GLY A 1 481 ? 28.688 1.886 8.344 1 96.06 481 GLY A CA 1
ATOM 3625 C C . GLY A 1 481 ? 27.75 0.748 8.719 1 96.06 481 GLY A C 1
ATOM 3626 O O . GLY A 1 481 ? 28.094 -0.424 8.531 1 96.06 481 GLY A O 1
ATOM 3627 N N . SER A 1 482 ? 26.656 1.117 9.359 1 96.75 482 SER A N 1
ATOM 3628 C CA . SER A 1 482 ? 25.641 0.144 9.75 1 96.75 482 SER A CA 1
ATOM 3629 C C . SER A 1 482 ? 24.234 0.643 9.406 1 96.75 482 SER A C 1
ATOM 3631 O O . SER A 1 482 ? 24.031 1.846 9.234 1 96.75 482 SER A O 1
ATOM 3633 N N . ALA A 1 483 ? 23.328 -0.312 9.234 1 96.56 483 ALA A N 1
ATOM 3634 C CA . ALA A 1 483 ? 22.016 0.054 8.719 1 96.56 483 ALA A CA 1
ATOM 3635 C C . ALA A 1 483 ? 20.922 -0.343 9.695 1 96.56 483 ALA A C 1
ATOM 3637 O O . ALA A 1 483 ? 21.109 -1.205 10.547 1 96.56 483 ALA A O 1
ATOM 3638 N N . ASP A 1 484 ? 19.781 0.369 9.609 1 96.81 484 ASP A N 1
ATOM 3639 C CA . ASP A 1 484 ? 18.516 -0.03 10.211 1 96.81 484 ASP A CA 1
ATOM 3640 C C . ASP A 1 484 ? 18.578 0.027 11.734 1 96.81 484 ASP A C 1
ATOM 3642 O O . ASP A 1 484 ? 18.219 -0.938 12.414 1 96.81 484 ASP A O 1
ATOM 3646 N N . HIS A 1 485 ? 19.016 1.146 12.258 1 98.31 485 HIS A N 1
ATOM 3647 C CA . HIS A 1 485 ? 18.984 1.401 13.688 1 98.31 485 HIS A CA 1
ATOM 3648 C C . HIS A 1 485 ? 17.641 1.954 14.117 1 98.31 485 HIS A C 1
ATOM 3650 O O . HIS A 1 485 ? 17.219 3.012 13.648 1 98.31 485 HIS A O 1
ATOM 3656 N N . ASN A 1 486 ? 16.969 1.207 14.992 1 97.88 486 ASN A N 1
ATOM 3657 C CA . ASN A 1 486 ? 15.852 1.845 15.672 1 97.88 486 ASN A CA 1
ATOM 3658 C C . ASN A 1 486 ? 16.328 2.938 16.625 1 97.88 486 ASN A C 1
ATOM 3660 O O . ASN A 1 486 ? 17.422 2.863 17.172 1 97.88 486 ASN A O 1
ATOM 3664 N N . TRP A 1 487 ? 15.508 3.938 16.797 1 98.69 487 TRP A N 1
ATOM 3665 C CA . TRP A 1 487 ? 15.82 5.031 17.703 1 98.69 487 TRP A CA 1
ATOM 3666 C C . TRP A 1 487 ? 14.555 5.535 18.391 1 98.69 487 TRP A C 1
ATOM 3668 O O . TRP A 1 487 ? 13.477 5.547 17.797 1 98.69 487 TRP A O 1
ATOM 3678 N N . HIS A 1 488 ? 14.695 5.832 19.75 1 98.69 488 HIS A N 1
ATOM 3679 C CA . HIS A 1 488 ? 13.516 6.102 20.562 1 98.69 488 HIS A CA 1
ATOM 3680 C C . HIS A 1 488 ? 13.805 7.156 21.625 1 98.69 488 HIS A C 1
ATOM 3682 O O . HIS A 1 488 ? 14.969 7.422 21.938 1 98.69 488 HIS A O 1
ATOM 3688 N N . LEU A 1 489 ? 12.75 7.824 22.016 1 98.62 489 LEU A N 1
ATOM 3689 C CA . LEU A 1 489 ? 12.758 8.531 23.297 1 98.62 489 LEU A CA 1
ATOM 3690 C C . LEU A 1 489 ? 12.391 7.594 24.438 1 98.62 489 LEU A C 1
ATOM 3692 O O . LEU A 1 489 ? 11.312 6.988 24.422 1 98.62 489 LEU A O 1
ATOM 3696 N N . HIS A 1 490 ? 13.289 7.449 25.359 1 98.62 490 HIS A N 1
ATOM 3697 C CA . HIS A 1 490 ? 13.031 6.594 26.516 1 98.62 490 HIS A CA 1
ATOM 3698 C C . HIS A 1 490 ? 12.531 7.41 27.703 1 98.62 490 HIS A C 1
ATOM 3700 O O . HIS A 1 490 ? 12.562 8.641 27.672 1 98.62 490 HIS A O 1
ATOM 3706 N N . SER A 1 491 ? 12.031 6.746 28.75 1 97.94 491 SER A N 1
ATOM 3707 C CA . SER A 1 491 ? 11.172 7.371 29.734 1 97.94 491 SER A CA 1
ATOM 3708 C C . SER A 1 491 ? 11.977 7.875 30.938 1 97.94 491 SER A C 1
ATOM 3710 O O . SER A 1 491 ? 11.469 8.633 31.766 1 97.94 491 SER A O 1
ATOM 3712 N N . VAL A 1 492 ? 13.266 7.434 31.078 1 98.06 492 VAL A N 1
ATOM 3713 C CA . VAL A 1 492 ? 14.062 7.82 32.219 1 98.06 492 VAL A CA 1
ATOM 3714 C C . VAL A 1 492 ? 15.328 8.531 31.766 1 98.06 492 VAL A C 1
ATOM 3716 O O . VAL A 1 492 ? 16.109 7.984 30.984 1 98.06 492 VAL A O 1
ATOM 3719 N N . PRO A 1 493 ? 15.516 9.734 32.281 1 97.88 493 PRO A N 1
ATOM 3720 C CA . PRO A 1 493 ? 16.703 10.5 31.891 1 97.88 493 PRO A CA 1
ATOM 3721 C C . PRO A 1 493 ? 18 9.773 32.219 1 97.88 493 PRO A C 1
ATOM 3723 O O . PRO A 1 493 ? 18.094 9.086 33.25 1 97.88 493 PRO A O 1
ATOM 3726 N N . LEU A 1 494 ? 18.922 9.938 31.375 1 97.31 494 LEU A N 1
ATOM 3727 C CA . LEU A 1 494 ? 20.266 9.453 31.641 1 97.31 494 LEU A CA 1
ATOM 3728 C C . LEU A 1 494 ? 20.922 10.266 32.75 1 97.31 494 LEU A C 1
ATOM 3730 O O . LEU A 1 494 ? 20.891 11.5 32.719 1 97.31 494 LEU A O 1
ATOM 3734 N N . ALA A 1 495 ? 21.562 9.555 33.688 1 95.25 495 ALA A N 1
ATOM 3735 C CA . ALA A 1 495 ? 22.25 10.258 34.75 1 95.25 495 ALA A CA 1
ATOM 3736 C C . ALA A 1 495 ? 23.438 11.047 34.219 1 95.25 495 ALA A C 1
ATOM 3738 O O . ALA A 1 495 ? 24.062 10.648 33.219 1 95.25 495 ALA A O 1
ATOM 3739 N N . ALA A 1 496 ? 23.75 12.141 34.906 1 90.06 496 ALA A N 1
ATOM 3740 C CA . ALA A 1 496 ? 24.859 12.992 34.469 1 90.06 496 ALA A CA 1
ATOM 3741 C C . ALA A 1 496 ? 26.156 12.195 34.375 1 90.06 496 ALA A C 1
ATOM 3743 O O . ALA A 1 496 ? 26.531 11.508 35.344 1 90.06 496 ALA A O 1
ATOM 3744 N N . GLY A 1 497 ? 26.797 12.258 33.344 1 88 497 GLY A N 1
ATOM 3745 C CA . GLY A 1 497 ? 28.094 11.625 33.156 1 88 497 GLY A CA 1
ATOM 3746 C C . GLY A 1 497 ? 28 10.141 32.844 1 88 497 GLY A C 1
ATOM 3747 O O . GLY A 1 497 ? 29.016 9.484 32.594 1 88 497 GLY A O 1
ATOM 3748 N N . SER A 1 498 ? 26.781 9.656 32.812 1 91 498 SER A N 1
ATOM 3749 C CA . SER A 1 498 ? 26.609 8.227 32.562 1 91 498 SER A CA 1
ATOM 3750 C C . SER A 1 498 ? 26.438 7.93 31.078 1 91 498 SER A C 1
ATOM 3752 O O . SER A 1 498 ? 25.953 8.766 30.328 1 91 498 SER A O 1
ATOM 3754 N N . SER A 1 499 ? 26.859 6.766 30.719 1 90.62 499 SER A N 1
ATOM 3755 C CA . SER A 1 499 ? 26.656 6.273 29.359 1 90.62 499 SER A CA 1
ATOM 3756 C C . SER A 1 499 ? 25.844 4.98 29.359 1 90.62 499 SER A C 1
ATOM 3758 O O . SER A 1 499 ? 25.844 4.246 28.375 1 90.62 499 SER A O 1
ATOM 3760 N N . ASP A 1 500 ? 25.219 4.684 30.5 1 95.5 500 ASP A N 1
ATOM 3761 C CA . ASP A 1 500 ? 24.438 3.461 30.625 1 95.5 500 ASP A CA 1
ATOM 3762 C C . ASP A 1 500 ? 23.047 3.635 30.047 1 95.5 500 ASP A C 1
ATOM 3764 O O . ASP A 1 500 ? 22.109 4 30.75 1 95.5 500 ASP A O 1
ATOM 3768 N N . CYS A 1 501 ? 22.891 3.221 28.844 1 97 501 CYS A N 1
ATOM 3769 C CA . CYS A 1 501 ? 21.625 3.41 28.141 1 97 501 CYS A CA 1
ATOM 3770 C C . CYS A 1 501 ? 20.562 2.477 28.688 1 97 501 CYS A C 1
ATOM 3772 O O . CYS A 1 501 ? 19.359 2.717 28.5 1 97 501 CYS A O 1
ATOM 3774 N N . ALA A 1 502 ? 20.953 1.372 29.281 1 96.56 502 ALA A N 1
ATOM 3775 C CA . ALA A 1 502 ? 19.984 0.452 29.875 1 96.56 502 ALA A CA 1
ATOM 3776 C C . ALA A 1 502 ? 19.188 1.129 30.984 1 96.56 502 ALA A C 1
ATOM 3778 O O . ALA A 1 502 ? 18 0.834 31.172 1 96.56 502 ALA A O 1
ATOM 3779 N N . ALA A 1 503 ? 19.781 2.014 31.609 1 97.06 503 ALA A N 1
ATOM 3780 C CA . ALA A 1 503 ? 19.172 2.701 32.75 1 97.06 503 ALA A CA 1
ATOM 3781 C C . ALA A 1 503 ? 18.047 3.615 32.281 1 97.06 503 ALA A C 1
ATOM 3783 O O . ALA A 1 503 ? 17.234 4.074 33.094 1 97.06 503 ALA A O 1
ATOM 3784 N N . THR A 1 504 ? 17.922 3.883 31 1 97.81 504 THR A N 1
ATOM 3785 C CA . THR A 1 504 ? 16.922 4.805 30.484 1 97.81 504 THR A CA 1
ATOM 3786 C C . THR A 1 504 ? 15.562 4.113 30.359 1 97.81 504 THR A C 1
ATOM 3788 O O . THR A 1 504 ? 14.555 4.762 30.078 1 97.81 504 THR A O 1
ATOM 3791 N N . LYS A 1 505 ? 15.516 2.828 30.5 1 97.38 505 LYS A N 1
ATOM 3792 C CA . LYS A 1 505 ? 14.312 2.002 30.5 1 97.38 505 LYS A CA 1
ATOM 3793 C C . LYS A 1 505 ? 13.609 2.053 29.141 1 97.38 505 LYS A C 1
ATOM 3795 O O . LYS A 1 505 ? 14.258 2.084 28.094 1 97.38 505 LYS A O 1
ATOM 3800 N N . GLY A 1 506 ? 12.281 1.841 29.109 1 97.31 506 GLY A N 1
ATOM 3801 C CA . GLY A 1 506 ? 11.562 1.646 27.859 1 97.31 506 GLY A CA 1
ATOM 3802 C C . GLY A 1 506 ? 11.125 2.947 27.219 1 97.31 506 GLY A C 1
ATOM 3803 O O . GLY A 1 506 ? 11.492 4.031 27.672 1 97.31 506 GLY A O 1
ATOM 3804 N N . HIS A 1 507 ? 10.344 2.848 26.141 1 97.94 507 HIS A N 1
ATOM 3805 C CA . HIS A 1 507 ? 9.867 3.992 25.375 1 97.94 507 HIS A CA 1
ATOM 3806 C C . HIS A 1 507 ? 9.016 4.918 26.234 1 97.94 507 HIS A C 1
ATOM 3808 O O . HIS A 1 507 ? 8.266 4.453 27.094 1 97.94 507 HIS A O 1
ATOM 3814 N N . TYR A 1 508 ? 9.125 6.207 26 1 98.25 508 TYR A N 1
ATOM 3815 C CA . TYR A 1 508 ? 8.219 7.188 26.594 1 98.25 508 TYR A CA 1
ATOM 3816 C C . TYR A 1 508 ? 6.805 7 26.062 1 98.25 508 TYR A C 1
ATOM 3818 O O . TYR A 1 508 ? 6.559 7.148 24.859 1 98.25 508 TYR A O 1
ATOM 3826 N N . ASN A 1 509 ? 5.855 6.59 26.922 1 97.81 509 ASN A N 1
ATOM 3827 C CA . ASN A 1 509 ? 4.48 6.297 26.531 1 97.81 509 ASN A CA 1
ATOM 3828 C C . ASN A 1 509 ? 3.479 6.938 27.5 1 97.81 509 ASN A C 1
ATOM 3830 O O . ASN A 1 509 ? 2.701 6.238 28.141 1 97.81 509 ASN A O 1
ATOM 3834 N N . PRO A 1 510 ? 3.424 8.297 27.531 1 96.94 510 PRO A N 1
ATOM 3835 C CA . PRO A 1 510 ? 2.551 8.992 28.469 1 96.94 510 PRO A CA 1
ATOM 3836 C C . PRO A 1 510 ? 1.068 8.734 28.203 1 96.94 510 PRO A C 1
ATOM 3838 O O . PRO A 1 510 ? 0.237 8.914 29.094 1 96.94 510 PRO A O 1
ATOM 3841 N N . HIS A 1 511 ? 0.7 8.242 27 1 96.38 511 HIS A N 1
ATOM 3842 C CA . HIS A 1 511 ? -0.701 8.047 26.641 1 96.38 511 HIS A CA 1
ATOM 3843 C C . HIS A 1 511 ? -1.111 6.586 26.797 1 96.38 511 HIS A C 1
ATOM 3845 O O . HIS A 1 511 ? -2.236 6.215 26.453 1 96.38 511 HIS A O 1
ATOM 3851 N N . HIS A 1 512 ? -0.188 5.758 27.188 1 96.88 512 HIS A N 1
ATOM 3852 C CA . HIS A 1 512 ? -0.438 4.355 27.516 1 96.88 512 HIS A CA 1
ATOM 3853 C C . HIS A 1 512 ? -1.046 3.615 26.328 1 96.88 512 HIS A C 1
ATOM 3855 O O . HIS A 1 512 ? -2.025 2.885 26.484 1 96.88 512 HIS A O 1
ATOM 3861 N N . VAL A 1 513 ? -0.475 3.857 25.172 1 97.31 513 VAL A N 1
ATOM 3862 C CA . VAL A 1 513 ? -0.922 3.145 23.969 1 97.31 513 VAL A CA 1
ATOM 3863 C C . VAL A 1 513 ? -0.558 1.665 24.094 1 97.31 513 VAL A C 1
ATOM 3865 O O . VAL A 1 513 ? 0.52 1.321 24.578 1 97.31 513 VAL A O 1
ATOM 3868 N N . ASP A 1 514 ? -1.507 0.849 23.656 1 96.69 514 ASP A N 1
ATOM 3869 C CA . ASP A 1 514 ? -1.288 -0.594 23.672 1 96.69 514 ASP A CA 1
ATOM 3870 C C . ASP A 1 514 ? -0.179 -1 22.703 1 96.69 514 ASP A C 1
ATOM 3872 O O . ASP A 1 514 ? -0.15 -0.543 21.562 1 96.69 514 ASP A O 1
ATOM 3876 N N . THR A 1 515 ? 0.744 -1.865 23.156 1 95.56 515 THR A N 1
ATOM 3877 C CA . THR A 1 515 ? 1.863 -2.295 22.328 1 95.56 515 THR A CA 1
ATOM 3878 C C . THR A 1 515 ? 1.793 -3.795 22.047 1 95.56 515 THR A C 1
ATOM 3880 O O . THR A 1 515 ? 2.824 -4.465 21.969 1 95.56 515 THR A O 1
ATOM 3883 N N . GLY A 1 516 ? 0.652 -4.324 21.938 1 91.38 516 GLY A N 1
ATOM 3884 C CA . GLY A 1 516 ? 0.43 -5.73 21.641 1 91.38 516 GLY A CA 1
ATOM 3885 C C . GLY A 1 516 ? 0.786 -6.105 20.203 1 91.38 516 GLY A C 1
ATOM 3886 O O . GLY A 1 516 ? 1.507 -5.371 19.531 1 91.38 516 GLY A O 1
ATOM 3887 N N . PRO A 1 517 ? 0.327 -7.262 19.688 1 85.38 517 PRO A N 1
ATOM 3888 C CA . PRO A 1 517 ? 0.766 -7.863 18.438 1 85.38 517 PRO A CA 1
ATOM 3889 C C . PRO A 1 517 ? 0.493 -6.965 17.219 1 85.38 517 PRO A C 1
ATOM 3891 O O . PRO A 1 517 ? 1.206 -7.043 16.219 1 85.38 517 PRO A O 1
ATOM 3894 N N . ALA A 1 518 ? -0.504 -6.176 17.375 1 90.62 518 ALA A N 1
ATOM 3895 C CA . ALA A 1 518 ? -0.883 -5.371 16.219 1 90.62 518 ALA A CA 1
ATOM 3896 C C . ALA A 1 518 ? -0.063 -4.086 16.156 1 90.62 518 ALA A C 1
ATOM 3898 O O . ALA A 1 518 ? -0.069 -3.389 15.133 1 90.62 518 ALA A O 1
ATOM 3899 N N . TYR A 1 519 ? 0.646 -3.746 17.156 1 94.19 519 TYR A N 1
ATOM 3900 C CA . TYR A 1 519 ? 1.312 -2.457 17.312 1 94.19 519 TYR A CA 1
ATOM 3901 C C . TYR A 1 519 ? 2.287 -2.207 16.156 1 94.19 519 TYR A C 1
ATOM 3903 O O . TYR A 1 519 ? 2.279 -1.134 15.555 1 94.19 519 TYR A O 1
ATOM 3911 N N . GLY A 1 520 ? 3.045 -3.229 15.883 1 90.75 520 GLY A N 1
ATOM 3912 C CA . GLY A 1 520 ? 4.07 -3.068 14.859 1 90.75 520 GLY A CA 1
ATOM 3913 C C . GLY A 1 520 ? 3.512 -2.684 13.508 1 90.75 520 GLY A C 1
ATOM 3914 O O . GLY A 1 520 ? 4.156 -1.955 12.75 1 90.75 520 GLY A O 1
ATOM 3915 N N . CYS A 1 521 ? 2.33 -3.049 13.242 1 91.5 521 CYS A N 1
ATOM 3916 C CA . CYS A 1 521 ? 1.706 -2.775 11.953 1 91.5 521 CYS A CA 1
ATOM 3917 C C . CYS A 1 521 ? 0.883 -1.494 12.008 1 91.5 521 CYS A C 1
ATOM 3919 O O . CYS A 1 521 ? 0.552 -0.921 10.969 1 91.5 521 CYS A O 1
ATOM 3921 N N . GLU A 1 522 ? 0.602 -1.094 13.188 1 94.62 522 GLU A N 1
ATOM 3922 C CA . GLU A 1 522 ? -0.329 0.022 13.328 1 94.62 522 GLU A CA 1
ATOM 3923 C C . GLU A 1 522 ? 0.412 1.331 13.586 1 94.62 522 GLU A C 1
ATOM 3925 O O . GLU A 1 522 ? -0.057 2.402 13.195 1 94.62 522 GLU A O 1
ATOM 3930 N N . CYS A 1 523 ? 1.525 1.259 14.242 1 96.25 523 CYS A N 1
ATOM 3931 C CA . CYS A 1 523 ? 2.35 2.441 14.461 1 96.25 523 CYS A CA 1
ATOM 3932 C C . CYS A 1 523 ? 3.045 2.871 13.18 1 96.25 523 CYS A C 1
ATOM 3934 O O . CYS A 1 523 ? 3.863 2.129 12.633 1 96.25 523 CYS A O 1
ATOM 3936 N N . SER A 1 524 ? 2.68 4.07 12.766 1 94.94 524 SER A N 1
ATOM 3937 C CA . SER A 1 524 ? 3.24 4.574 11.516 1 94.94 524 SER A CA 1
ATOM 3938 C C . SER A 1 524 ? 3.174 6.098 11.453 1 94.94 524 SER A C 1
ATOM 3940 O O . SER A 1 524 ? 2.568 6.73 12.32 1 94.94 524 SER A O 1
ATOM 3942 N N . ALA A 1 525 ? 3.783 6.609 10.406 1 94 525 ALA A N 1
ATOM 3943 C CA . ALA A 1 525 ? 3.742 8.055 10.195 1 94 525 ALA A CA 1
ATOM 3944 C C . ALA A 1 525 ? 2.324 8.523 9.883 1 94 525 ALA A C 1
ATOM 3946 O O . ALA A 1 525 ? 1.964 9.664 10.18 1 94 525 ALA A O 1
ATOM 3947 N N . ARG A 1 526 ? 1.495 7.621 9.352 1 93 526 ARG A N 1
ATOM 3948 C CA . ARG A 1 526 ? 0.128 7.953 8.969 1 93 526 ARG A CA 1
ATOM 3949 C C . ARG A 1 526 ? -0.801 7.934 10.18 1 93 526 ARG A C 1
ATOM 3951 O O . ARG A 1 526 ? -1.873 8.539 10.156 1 93 526 ARG A O 1
ATOM 3958 N N . ALA A 1 527 ? -0.371 7.207 11.211 1 96.06 527 ALA A N 1
ATOM 3959 C CA . ALA A 1 527 ? -1.133 7.137 12.461 1 96.06 527 ALA A CA 1
ATOM 3960 C C . ALA A 1 527 ? -0.234 7.387 13.664 1 96.06 527 ALA A C 1
ATOM 3962 O O . ALA A 1 527 ? -0.086 6.516 14.523 1 96.06 527 ALA A O 1
ATOM 3963 N N . PRO A 1 528 ? 0.21 8.586 13.727 1 96.62 528 PRO A N 1
ATOM 3964 C CA . PRO A 1 528 ? 1.217 8.867 14.758 1 96.62 528 PRO A CA 1
ATOM 3965 C C . PRO A 1 528 ? 0.681 8.695 16.172 1 96.62 528 PRO A C 1
ATOM 3967 O O . PRO A 1 528 ? 1.426 8.297 17.078 1 96.62 528 PRO A O 1
ATOM 3970 N N . LEU A 1 529 ? -0.616 8.891 16.375 1 97.38 529 LEU A N 1
ATOM 3971 C CA . LEU A 1 529 ? -1.181 8.828 17.719 1 97.38 529 LEU A CA 1
ATOM 3972 C C . LEU A 1 529 ? -1.403 7.383 18.156 1 97.38 529 LEU A C 1
ATOM 3974 O O . LEU A 1 529 ? -1.746 7.117 19.312 1 97.38 529 LEU A O 1
ATOM 3978 N N . ARG A 1 530 ? -1.213 6.473 17.188 1 97.56 530 ARG A N 1
ATOM 3979 C CA . ARG A 1 530 ? -1.241 5.055 17.531 1 97.56 530 ARG A CA 1
ATOM 3980 C C . ARG A 1 530 ? 0.117 4.586 18.031 1 97.56 530 ARG A C 1
ATOM 3982 O O . ARG A 1 530 ? 0.228 3.504 18.609 1 97.56 530 ARG A O 1
ATOM 3989 N N . CYS A 1 531 ? 1.094 5.391 17.953 1 97.75 531 CYS A N 1
ATOM 3990 C CA . CYS A 1 531 ? 2.447 5.074 18.391 1 97.75 531 CYS A CA 1
ATOM 3991 C C . CYS A 1 531 ? 2.697 5.605 19.797 1 97.75 531 CYS A C 1
ATOM 3993 O O . CYS A 1 531 ? 2.135 6.633 20.188 1 97.75 531 CYS A O 1
ATOM 3995 N N . GLU A 1 532 ? 3.547 4.887 20.516 1 97.75 532 GLU A N 1
ATOM 3996 C CA . GLU A 1 532 ? 4.117 5.543 21.688 1 97.75 532 GLU A CA 1
ATOM 3997 C C . GLU A 1 532 ? 4.762 6.875 21.312 1 97.75 532 GLU A C 1
ATOM 3999 O O . GLU A 1 532 ? 5.402 6.988 20.266 1 97.75 532 GLU A O 1
ATOM 4004 N N . ALA A 1 533 ? 4.574 7.844 22.219 1 97.44 533 ALA A N 1
ATOM 4005 C CA . ALA A 1 533 ? 5.148 9.156 21.938 1 97.44 533 ALA A CA 1
ATOM 4006 C C . ALA A 1 533 ? 6.648 9.047 21.672 1 97.44 533 ALA A C 1
ATOM 4008 O O . ALA A 1 533 ? 7.195 9.805 20.875 1 97.44 533 ALA A O 1
ATOM 4009 N N . GLY A 1 534 ? 7.273 8.062 22.281 1 98.44 534 GLY A N 1
ATOM 4010 C CA . GLY A 1 534 ? 8.719 7.934 22.156 1 98.44 534 GLY A CA 1
ATOM 4011 C C . GLY A 1 534 ? 9.141 7.016 21.031 1 98.44 534 GLY A C 1
ATOM 4012 O O . GLY A 1 534 ? 10.336 6.871 20.75 1 98.44 534 GLY A O 1
ATOM 4013 N N . ASP A 1 535 ? 8.242 6.336 20.344 1 97.94 535 ASP A N 1
ATOM 4014 C CA . ASP A 1 535 ? 8.586 5.414 19.266 1 97.94 535 ASP A CA 1
ATOM 4015 C C . ASP A 1 535 ? 8.828 6.16 17.953 1 97.94 535 ASP A C 1
ATOM 4017 O O . ASP A 1 535 ? 8.086 5.992 16.984 1 97.94 535 ASP A O 1
ATOM 4021 N N . LEU A 1 536 ? 9.938 6.793 17.891 1 98.19 536 LEU A N 1
ATOM 4022 C CA . LEU A 1 536 ? 10.273 7.605 16.734 1 98.19 536 LEU A CA 1
ATOM 4023 C C . LEU A 1 536 ? 10.562 6.727 15.516 1 98.19 536 LEU A C 1
ATOM 4025 O O . LEU A 1 536 ? 10.133 7.047 14.406 1 98.19 536 LEU A O 1
ATOM 4029 N N . ALA A 1 537 ? 11.219 5.656 15.734 1 97.44 537 ALA A N 1
ATOM 4030 C CA . ALA A 1 537 ? 11.531 4.754 14.625 1 97.44 537 ALA A CA 1
ATOM 4031 C C . ALA A 1 537 ? 10.266 4.145 14.039 1 97.44 537 ALA A C 1
ATOM 4033 O O . ALA A 1 537 ? 10.156 3.955 12.828 1 97.44 537 ALA A O 1
ATOM 4034 N N . GLY A 1 538 ? 9.352 3.768 14.93 1 95.38 538 GLY A N 1
ATOM 4035 C CA . GLY A 1 538 ? 8.086 3.25 14.438 1 95.38 538 GLY A CA 1
ATOM 4036 C C . GLY A 1 538 ? 7.348 4.23 13.555 1 95.38 538 GLY A C 1
ATOM 4037 O O . GLY A 1 538 ? 6.738 3.838 12.555 1 95.38 538 GLY A O 1
ATOM 4038 N N . ARG A 1 539 ? 7.449 5.457 13.836 1 95.19 539 ARG A N 1
ATOM 4039 C CA . ARG A 1 539 ? 6.723 6.484 13.094 1 95.19 539 ARG A CA 1
ATOM 4040 C C . ARG A 1 539 ? 7.516 6.945 11.875 1 95.19 539 ARG A C 1
ATOM 4042 O O . ARG A 1 539 ? 6.941 7.184 10.812 1 95.19 539 ARG A O 1
ATOM 4049 N N . GLN A 1 540 ? 8.836 7.031 12.031 1 95.5 540 GLN A N 1
ATOM 4050 C CA . GLN A 1 540 ? 9.625 7.691 11 1 95.5 540 GLN A CA 1
ATOM 4051 C C . GLN A 1 540 ? 10.5 6.688 10.25 1 95.5 540 GLN A C 1
ATOM 4053 O O . GLN A 1 540 ? 11.055 7.004 9.203 1 95.5 540 GLN A O 1
ATOM 4058 N N . GLY A 1 541 ? 10.633 5.559 10.805 1 95.38 541 GLY A N 1
ATOM 4059 C CA . GLY A 1 541 ? 11.516 4.57 10.211 1 95.38 541 GLY A CA 1
ATOM 4060 C C . GLY A 1 541 ? 12.875 4.504 10.883 1 95.38 541 GLY A C 1
ATOM 4061 O O . GLY A 1 541 ? 13.258 5.422 11.609 1 95.38 541 GLY A O 1
ATOM 4062 N N . ALA A 1 542 ? 13.609 3.408 10.641 1 97.19 542 ALA A N 1
ATOM 4063 C CA . ALA A 1 542 ? 14.969 3.232 11.141 1 97.19 542 ALA A CA 1
ATOM 4064 C C . ALA A 1 542 ? 15.961 4.066 10.336 1 97.19 542 ALA A C 1
ATOM 4066 O O . ALA A 1 542 ? 15.625 4.59 9.273 1 97.19 542 ALA A O 1
ATOM 4067 N N . VAL A 1 543 ? 17.125 4.238 10.891 1 97.88 543 VAL A N 1
ATOM 4068 C CA . VAL A 1 543 ? 18.125 5.059 10.211 1 97.88 543 VAL A CA 1
ATOM 4069 C C . VAL A 1 543 ? 19.406 4.262 10.008 1 97.88 543 VAL A C 1
ATOM 4071 O O . VAL A 1 543 ? 19.688 3.334 10.773 1 97.88 543 VAL A O 1
ATOM 4074 N N . SER A 1 544 ? 20.125 4.531 8.961 1 97.88 544 SER A N 1
ATOM 4075 C CA . SER A 1 544 ? 21.469 4 8.695 1 97.88 544 SER A CA 1
ATOM 4076 C C . SER A 1 544 ? 22.547 5.035 8.992 1 97.88 544 SER A C 1
ATOM 4078 O O . SER A 1 544 ? 22.359 6.223 8.727 1 97.88 544 SER A O 1
ATOM 4080 N N . ILE A 1 545 ? 23.625 4.562 9.555 1 98.25 545 ILE A N 1
ATOM 4081 C CA . ILE A 1 545 ? 24.656 5.461 10.031 1 98.25 545 ILE A CA 1
ATOM 4082 C C . ILE A 1 545 ? 26 5.078 9.406 1 98.25 545 ILE A C 1
ATOM 4084 O O . ILE A 1 545 ? 26.484 3.959 9.594 1 98.25 545 ILE A O 1
ATOM 4088 N N . PRO A 1 546 ? 26.594 5.98 8.711 1 97.44 546 PRO A N 1
ATOM 4089 C CA . PRO A 1 546 ? 27.891 5.699 8.078 1 97.44 546 PRO A CA 1
ATOM 4090 C C . PRO A 1 546 ? 29.062 5.887 9.039 1 97.44 546 PRO A C 1
ATOM 4092 O O . PRO A 1 546 ? 28.875 6.324 10.18 1 97.44 546 PRO A O 1
ATOM 4095 N N . ASN A 1 547 ? 30.25 5.426 8.539 1 97.56 547 ASN A N 1
ATOM 4096 C CA . ASN A 1 547 ? 31.5 5.852 9.18 1 97.56 547 ASN A CA 1
ATOM 4097 C C . ASN A 1 547 ? 31.75 7.344 8.977 1 97.56 547 ASN A C 1
ATOM 4099 O O . ASN A 1 547 ? 31.484 7.879 7.902 1 97.56 547 ASN A O 1
ATOM 4103 N N . CYS A 1 548 ? 32.312 8.008 9.969 1 95.44 548 CYS A N 1
ATOM 4104 C CA . CYS A 1 548 ? 32.562 9.453 9.898 1 95.44 548 CYS A CA 1
ATOM 4105 C C . CYS A 1 548 ? 33.438 9.805 8.711 1 95.44 548 CYS A C 1
ATOM 4107 O O . CYS A 1 548 ? 33.344 10.898 8.156 1 95.44 548 CYS A O 1
ATOM 4109 N N . ARG A 1 549 ? 34.219 8.883 8.234 1 95 549 ARG A N 1
ATOM 4110 C CA . ARG A 1 549 ? 35.094 9.117 7.074 1 95 549 ARG A CA 1
ATOM 4111 C C . ARG A 1 549 ? 34.25 9.312 5.812 1 95 549 ARG A C 1
ATOM 4113 O O . ARG A 1 549 ? 34.688 9.969 4.867 1 95 549 ARG A O 1
ATOM 4120 N N . ALA A 1 550 ? 33.062 8.711 5.832 1 92.81 550 ALA A N 1
ATOM 4121 C CA . ALA A 1 550 ? 32.188 8.82 4.68 1 92.81 550 ALA A CA 1
ATOM 4122 C C . ALA A 1 550 ? 31.25 10.016 4.816 1 92.81 550 ALA A C 1
ATOM 4124 O O . ALA A 1 550 ? 30.453 10.297 3.918 1 92.81 550 ALA A O 1
ATOM 4125 N N . GLY A 1 551 ? 31.312 10.766 5.918 1 90.19 551 GLY A N 1
ATOM 4126 C CA . GLY A 1 551 ? 30.438 11.898 6.172 1 90.19 551 GLY A CA 1
ATOM 4127 C C . GLY A 1 551 ? 29.328 11.594 7.148 1 90.19 551 GLY A C 1
ATOM 4128 O O . GLY A 1 551 ? 29.266 10.492 7.699 1 90.19 551 GLY A O 1
ATOM 4129 N N . LEU A 1 552 ? 28.438 12.562 7.367 1 91.56 552 LEU A N 1
ATOM 4130 C CA . LEU A 1 552 ? 27.312 12.406 8.297 1 91.56 552 LEU A CA 1
ATOM 4131 C C . LEU A 1 552 ? 26.078 11.922 7.566 1 91.56 552 LEU A C 1
ATOM 4133 O O . LEU A 1 552 ? 25.781 12.375 6.457 1 91.56 552 LEU A O 1
ATOM 4137 N N . ALA A 1 553 ? 25.438 10.938 8.164 1 93.38 553 ALA A N 1
ATOM 4138 C CA . ALA A 1 553 ? 24.062 10.656 7.73 1 93.38 553 ALA A CA 1
ATOM 4139 C C . ALA A 1 553 ? 23.109 11.766 8.18 1 93.38 553 ALA A C 1
ATOM 4141 O O . ALA A 1 553 ? 23.109 12.148 9.352 1 93.38 553 ALA A O 1
ATOM 4142 N N . ARG A 1 554 ? 22.375 12.273 7.281 1 93.38 554 ARG A N 1
ATOM 4143 C CA . ARG A 1 554 ? 21.438 13.344 7.594 1 93.38 554 ARG A CA 1
ATOM 4144 C C . ARG A 1 554 ? 20 12.891 7.344 1 93.38 554 ARG A C 1
ATOM 4146 O O . ARG A 1 554 ? 19.703 12.281 6.312 1 93.38 554 ARG A O 1
ATOM 4153 N N . TYR A 1 555 ? 19.203 13.188 8.297 1 95.38 555 TYR A N 1
ATOM 4154 C CA . TYR A 1 555 ? 17.766 12.93 8.188 1 95.38 555 TYR A CA 1
ATOM 4155 C C . TYR A 1 555 ? 16.969 14.141 8.641 1 95.38 555 TYR A C 1
ATOM 4157 O O . TYR A 1 555 ? 17.406 14.914 9.492 1 95.38 555 TYR A O 1
ATOM 4165 N N . HIS A 1 556 ? 15.82 14.328 8.039 1 96.19 556 HIS A N 1
ATOM 4166 C CA . HIS A 1 556 ? 14.82 15.289 8.477 1 96.19 556 HIS A CA 1
ATOM 4167 C C . HIS A 1 556 ? 13.43 14.672 8.484 1 96.19 556 HIS A C 1
ATOM 4169 O O . HIS A 1 556 ? 13.008 14.07 7.492 1 96.19 556 HIS A O 1
ATOM 4175 N N . PHE A 1 557 ? 12.75 14.812 9.625 1 97.56 557 PHE A N 1
ATOM 4176 C CA . PHE A 1 557 ? 11.391 14.289 9.758 1 97.56 557 PHE A CA 1
ATOM 4177 C C . PHE A 1 557 ? 10.445 15.359 10.289 1 97.56 557 PHE A C 1
ATOM 4179 O O . PHE A 1 557 ? 10.859 16.234 11.07 1 97.56 557 PHE A O 1
ATOM 4186 N N . SER A 1 558 ? 9.234 15.336 9.789 1 97.25 558 SER A N 1
ATOM 4187 C CA . SER A 1 558 ? 8.133 16.047 10.414 1 97.25 558 SER A CA 1
ATOM 4188 C C . SER A 1 558 ? 7.285 15.117 11.273 1 97.25 558 SER A C 1
ATOM 4190 O O . SER A 1 558 ? 6.828 14.078 10.805 1 97.25 558 SER A O 1
ATOM 4192 N N . ASP A 1 559 ? 7.109 15.477 12.531 1 96.5 559 ASP A N 1
ATOM 4193 C CA . ASP A 1 559 ? 6.453 14.609 13.5 1 96.5 559 ASP A CA 1
ATOM 4194 C C . ASP A 1 559 ? 5.281 15.32 14.172 1 96.5 559 ASP A C 1
ATOM 4196 O O . ASP A 1 559 ? 5.469 16.344 14.828 1 96.5 559 ASP A O 1
ATOM 4200 N N . SER A 1 560 ? 4.109 14.703 14.133 1 93.5 560 SER A N 1
ATOM 4201 C CA . SER A 1 560 ? 2.912 15.352 14.656 1 93.5 560 SER A CA 1
ATOM 4202 C C . SER A 1 560 ? 2.586 14.859 16.062 1 93.5 560 SER A C 1
ATOM 4204 O O . SER A 1 560 ? 1.51 15.141 16.594 1 93.5 560 SER A O 1
ATOM 4206 N N . HIS A 1 561 ? 3.453 14.109 16.688 1 94.75 561 HIS A N 1
ATOM 4207 C CA . HIS A 1 561 ? 3.139 13.5 17.969 1 94.75 561 HIS A CA 1
ATOM 4208 C C . HIS A 1 561 ? 4.055 14.023 19.062 1 94.75 561 HIS A C 1
ATOM 4210 O O . HIS A 1 561 ? 3.615 14.242 20.203 1 94.75 561 HIS A O 1
ATOM 4216 N N . VAL A 1 562 ? 5.277 14.352 18.797 1 93.5 562 VAL A N 1
ATOM 4217 C CA . VAL A 1 562 ? 6.277 14.75 19.797 1 93.5 562 VAL A CA 1
ATOM 4218 C C . VAL A 1 562 ? 5.984 16.156 20.297 1 93.5 562 VAL A C 1
ATOM 4220 O O . VAL A 1 562 ? 5.734 17.062 19.5 1 93.5 562 VAL A O 1
ATOM 4223 N N . ALA A 1 563 ? 5.992 16.312 21.609 1 93 563 ALA A N 1
ATOM 4224 C CA . ALA A 1 563 ? 5.812 17.625 22.234 1 93 563 ALA A CA 1
ATOM 4225 C C . ALA A 1 563 ? 7.086 18.062 22.953 1 93 563 ALA A C 1
ATOM 4227 O O . ALA A 1 563 ? 7.789 17.234 23.547 1 93 563 ALA A O 1
ATOM 4228 N N . LEU A 1 564 ? 7.324 19.359 22.875 1 94.75 564 LEU A N 1
ATOM 4229 C CA . LEU A 1 564 ? 8.516 19.875 23.547 1 94.75 564 LEU A CA 1
ATOM 4230 C C . LEU A 1 564 ? 8.148 20.625 24.812 1 94.75 564 LEU A C 1
ATOM 4232 O O . LEU A 1 564 ? 9.023 20.984 25.609 1 94.75 564 LEU A O 1
ATOM 4236 N N . SER A 1 565 ? 6.879 20.828 24.969 1 90.88 565 SER A N 1
ATOM 4237 C CA . SER A 1 565 ? 6.406 21.5 26.172 1 90.88 565 SER A CA 1
ATOM 4238 C C . SER A 1 565 ? 5.117 20.875 26.688 1 90.88 565 SER A C 1
ATOM 4240 O O . SER A 1 565 ? 4.562 19.969 26.047 1 90.88 565 SER A O 1
ATOM 4242 N N . GLY A 1 566 ? 4.781 21.281 27.875 1 88.12 566 GLY A N 1
ATOM 4243 C CA . GLY A 1 566 ? 3.561 20.75 28.453 1 88.12 566 GLY A CA 1
ATOM 4244 C C . GLY A 1 566 ? 3.775 19.438 29.188 1 88.12 566 GLY A C 1
ATOM 4245 O O . GLY A 1 566 ? 4.914 19.016 29.406 1 88.12 566 GLY A O 1
ATOM 4246 N N . PRO A 1 567 ? 2.66 18.812 29.562 1 88.88 567 PRO A N 1
ATOM 4247 C CA . PRO A 1 567 ? 2.746 17.609 30.406 1 88.88 567 PRO A CA 1
ATOM 4248 C C . PRO A 1 567 ? 3.408 16.438 29.688 1 88.88 567 PRO A C 1
ATOM 4250 O O . PRO A 1 567 ? 3.908 15.523 30.344 1 88.88 567 PRO A O 1
ATOM 4253 N N . THR A 1 568 ? 3.41 16.453 28.422 1 93.56 568 THR A N 1
ATOM 4254 C CA . THR A 1 568 ? 4 15.336 27.688 1 93.56 568 THR A CA 1
ATOM 4255 C C . THR A 1 568 ? 5.273 15.781 26.969 1 93.56 568 THR A C 1
ATOM 4257 O O . THR A 1 568 ? 5.723 15.117 26.031 1 93.56 568 THR A O 1
ATOM 4260 N N . GLY A 1 569 ? 5.816 16.922 27.359 1 95.25 569 GLY A N 1
ATOM 4261 C CA . GLY A 1 569 ? 7.055 17.406 26.781 1 95.25 569 GLY A CA 1
ATOM 4262 C C . GLY A 1 569 ? 8.219 16.453 26.969 1 95.25 569 GLY A C 1
ATOM 4263 O O . GLY A 1 569 ? 8.344 15.812 28.016 1 95.25 569 GLY A O 1
ATOM 4264 N N . VAL A 1 570 ? 9.133 16.438 26 1 97.25 570 VAL A N 1
ATOM 4265 C CA . VAL A 1 570 ? 10.133 15.375 26 1 97.25 570 VAL A CA 1
ATOM 4266 C C . VAL A 1 570 ? 11.5 15.961 26.344 1 97.25 570 VAL A C 1
ATOM 4268 O O . VAL A 1 570 ? 12.5 15.234 26.391 1 97.25 570 VAL A O 1
ATOM 4271 N N . ILE A 1 571 ? 11.594 17.281 26.562 1 97.5 571 ILE A N 1
ATOM 4272 C CA . ILE A 1 571 ? 12.883 17.859 26.938 1 97.5 571 ILE A CA 1
ATOM 4273 C C . ILE A 1 571 ? 13.375 17.219 28.234 1 97.5 571 ILE A C 1
ATOM 4275 O O . ILE A 1 571 ? 12.609 17.094 29.203 1 97.5 571 ILE A O 1
ATOM 4279 N N . GLY A 1 572 ? 14.602 16.812 28.266 1 97.25 572 GLY A N 1
ATOM 4280 C CA . GLY A 1 572 ? 15.188 16.125 29.406 1 97.25 572 GLY A CA 1
ATOM 4281 C C . GLY A 1 572 ? 15.25 14.617 29.219 1 97.25 572 GLY A C 1
ATOM 4282 O O . GLY A 1 572 ? 16.031 13.938 29.891 1 97.25 572 GLY A O 1
ATOM 4283 N N . LEU A 1 573 ? 14.469 14.062 28.328 1 98.12 573 LEU A N 1
ATOM 4284 C CA . LEU A 1 573 ? 14.453 12.633 28.078 1 98.12 573 LEU A CA 1
ATOM 4285 C C . LEU A 1 573 ? 15.547 12.242 27.094 1 98.12 573 LEU A C 1
ATOM 4287 O O . LEU A 1 573 ? 16.016 13.07 26.312 1 98.12 573 LEU A O 1
ATOM 4291 N N . PRO A 1 574 ? 15.977 11.016 27.172 1 98.5 574 PRO A N 1
ATOM 4292 C CA . PRO A 1 574 ? 17.078 10.586 26.312 1 98.5 574 PRO A CA 1
ATOM 4293 C C . PRO A 1 574 ? 16.609 10.023 24.969 1 98.5 574 PRO A C 1
ATOM 4295 O O . PRO A 1 574 ? 15.609 9.312 24.922 1 98.5 574 PRO A O 1
ATOM 4298 N N . ILE A 1 575 ? 17.328 10.375 23.938 1 98.62 575 ILE A N 1
ATOM 4299 C CA . ILE A 1 575 ? 17.266 9.656 22.672 1 98.62 575 ILE A CA 1
ATOM 4300 C C . ILE A 1 575 ? 18.188 8.43 22.734 1 98.62 575 ILE A C 1
ATOM 4302 O O . ILE A 1 575 ? 19.344 8.531 23.125 1 98.62 575 ILE A O 1
ATOM 4306 N N . VAL A 1 576 ? 17.672 7.289 22.359 1 98.69 576 VAL A N 1
ATOM 4307 C CA . VAL A 1 576 ? 18.406 6.035 22.422 1 98.69 576 VAL A CA 1
ATOM 4308 C C . VAL A 1 576 ? 18.453 5.398 21.031 1 98.69 576 VAL A C 1
ATOM 4310 O O . VAL A 1 576 ? 17.406 5.238 20.375 1 98.69 576 VAL A O 1
ATOM 4313 N N . PHE A 1 577 ? 19.625 5.062 20.516 1 98.56 577 PHE A N 1
ATOM 4314 C CA . PHE A 1 577 ? 19.812 4.301 19.297 1 98.56 577 PHE A CA 1
ATOM 4315 C C . PHE A 1 577 ? 20.078 2.832 19.594 1 98.56 577 PHE A C 1
ATOM 4317 O O . PHE A 1 577 ? 20.844 2.518 20.516 1 98.56 577 PHE A O 1
ATOM 4324 N N . HIS A 1 578 ? 19.453 1.986 18.875 1 98.25 578 HIS A N 1
ATOM 4325 C CA . HIS A 1 578 ? 19.609 0.545 19.031 1 98.25 578 HIS A CA 1
ATOM 4326 C C . HIS A 1 578 ? 20.578 -0.016 18 1 98.25 578 HIS A C 1
ATOM 4328 O O . HIS A 1 578 ? 21.016 0.704 17.094 1 98.25 578 HIS A O 1
ATOM 4334 N N . GLU A 1 579 ? 20.875 -1.288 18.203 1 97.19 579 GLU A N 1
ATOM 4335 C CA . GLU A 1 579 ? 21.812 -1.983 17.328 1 97.19 579 GLU A CA 1
ATOM 4336 C C . GLU A 1 579 ? 21.25 -2.121 15.914 1 97.19 579 GLU A C 1
ATOM 4338 O O . GLU A 1 579 ? 20.047 -2.023 15.711 1 97.19 579 GLU A O 1
ATOM 4343 N N . SER A 1 580 ? 22.188 -2.285 14.945 1 96.69 580 SER A N 1
ATOM 4344 C CA . SER A 1 580 ? 21.828 -2.365 13.531 1 96.69 580 SER A CA 1
ATOM 4345 C C . SER A 1 580 ? 20.906 -3.543 13.266 1 96.69 580 SER A C 1
ATOM 4347 O O . SER A 1 580 ? 20.828 -4.48 14.062 1 96.69 580 SER A O 1
ATOM 4349 N N . HIS A 1 581 ? 20.141 -3.418 12.117 1 95.44 581 HIS A N 1
ATOM 4350 C CA . HIS A 1 581 ? 19.25 -4.457 11.609 1 95.44 581 HIS A CA 1
ATOM 4351 C C . HIS A 1 581 ? 18.141 -4.766 12.602 1 95.44 581 HIS A C 1
ATOM 4353 O O . HIS A 1 581 ? 17.812 -5.934 12.828 1 95.44 581 HIS A O 1
ATOM 4359 N N . PHE A 1 582 ? 17.656 -3.74 13.289 1 94.31 582 PHE A N 1
ATOM 4360 C CA . PHE A 1 582 ? 16.469 -3.732 14.133 1 94.31 582 PHE A CA 1
ATOM 4361 C C . PHE A 1 582 ? 16.703 -4.543 15.406 1 94.31 582 PHE A C 1
ATOM 4363 O O . PHE A 1 582 ? 15.75 -4.984 16.047 1 94.31 582 PHE A O 1
ATOM 4370 N N . ARG A 1 583 ? 17.969 -4.812 15.797 1 93.94 583 ARG A N 1
ATOM 4371 C CA . ARG A 1 583 ? 18.266 -5.609 16.984 1 93.94 583 ARG A CA 1
ATOM 4372 C C . ARG A 1 583 ? 18.094 -4.781 18.25 1 93.94 583 ARG A C 1
ATOM 4374 O O . ARG A 1 583 ? 18.188 -3.553 18.219 1 93.94 583 ARG A O 1
ATOM 4381 N N . MET A 1 584 ? 17.922 -5.316 19.344 1 93.12 584 MET A N 1
ATOM 4382 C CA . MET A 1 584 ? 17.375 -4.734 20.562 1 93.12 584 MET A CA 1
ATOM 4383 C C . MET A 1 584 ? 18.453 -3.992 21.344 1 93.12 584 MET A C 1
ATOM 4385 O O . MET A 1 584 ? 18.188 -2.963 21.969 1 93.12 584 MET A O 1
ATOM 4389 N N . PRO A 1 585 ? 19.719 -4.445 21.375 1 96.19 585 PRO A N 1
ATOM 4390 C CA . PRO A 1 585 ? 20.688 -3.797 22.25 1 96.19 585 PRO A CA 1
ATOM 4391 C C . PRO A 1 585 ? 20.812 -2.297 22 1 96.19 585 PRO A C 1
ATOM 4393 O O . PRO A 1 585 ? 20.656 -1.847 20.859 1 96.19 585 PRO A O 1
ATOM 4396 N N . ARG A 1 586 ? 21.047 -1.554 23.031 1 97.88 586 ARG A N 1
ATOM 4397 C CA . ARG A 1 586 ? 21.203 -0.105 23 1 97.88 586 ARG A CA 1
ATOM 4398 C C . ARG A 1 586 ? 22.672 0.273 22.766 1 97.88 586 ARG A C 1
ATOM 4400 O O . ARG A 1 586 ? 23.547 -0.192 23.484 1 97.88 586 ARG A O 1
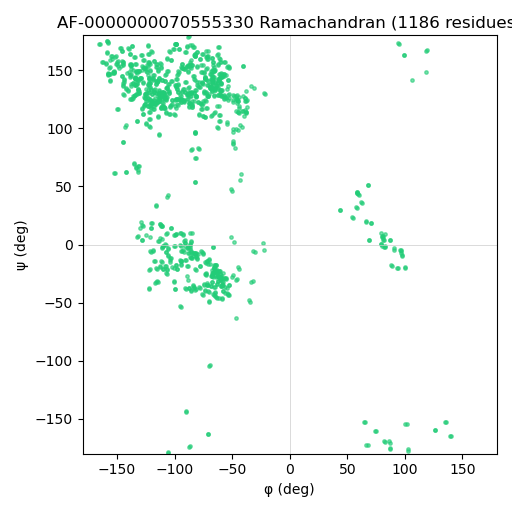ATOM 4407 N N . VAL A 1 587 ? 22.906 1.151 21.781 1 97.12 587 VAL A N 1
ATOM 4408 C CA . VAL A 1 587 ? 24.297 1.349 21.406 1 97.12 587 VAL A CA 1
ATOM 4409 C C . VAL A 1 587 ? 24.719 2.785 21.719 1 97.12 587 VAL A C 1
ATOM 4411 O O . VAL A 1 587 ? 25.906 3.082 21.812 1 97.12 587 VAL A O 1
ATOM 4414 N N . ALA A 1 588 ? 23.781 3.715 21.844 1 97.81 588 ALA A N 1
ATOM 4415 C CA . ALA A 1 588 ? 24.078 5.105 22.172 1 97.81 588 ALA A CA 1
ATOM 4416 C C . ALA A 1 588 ? 22.859 5.801 22.766 1 97.81 588 ALA A C 1
ATOM 4418 O O . ALA A 1 588 ? 21.719 5.488 22.406 1 97.81 588 ALA A O 1
ATOM 4419 N N . CYS A 1 589 ? 23.078 6.719 23.688 1 98.19 589 CYS A N 1
ATOM 4420 C CA . CYS A 1 589 ? 21.984 7.496 24.281 1 98.19 589 CYS A CA 1
ATOM 4421 C C . CYS A 1 589 ? 22.484 8.852 24.766 1 98.19 589 CYS A C 1
ATOM 4423 O O . CYS A 1 589 ? 23.672 9 25.094 1 98.19 589 CYS A O 1
ATOM 4425 N N . ALA A 1 590 ? 21.656 9.852 24.703 1 98.25 590 ALA A N 1
ATOM 4426 C CA . ALA A 1 590 ? 21.938 11.211 25.172 1 98.25 590 ALA A CA 1
ATOM 4427 C C . ALA A 1 590 ? 20.656 11.953 25.5 1 98.25 590 ALA A C 1
ATOM 4429 O O . ALA A 1 590 ? 19.656 11.82 24.781 1 98.25 590 ALA A O 1
ATOM 4430 N N . ASN A 1 591 ? 20.641 12.727 26.531 1 98.31 591 ASN A N 1
ATOM 4431 C CA . ASN A 1 591 ? 19.469 13.5 26.922 1 98.31 591 ASN A CA 1
ATOM 4432 C C . ASN A 1 591 ? 19.234 14.68 25.984 1 98.31 591 ASN A C 1
ATOM 4434 O O . ASN A 1 591 ? 20.188 15.328 25.547 1 98.31 591 ASN A O 1
ATOM 4438 N N . LEU A 1 592 ? 17.969 14.938 25.719 1 98.19 592 LEU A N 1
ATOM 4439 C CA . LEU A 1 592 ? 17.594 16.172 25.047 1 98.19 592 LEU A CA 1
ATOM 4440 C C . LEU A 1 592 ? 17.719 17.375 25.969 1 98.19 592 LEU A C 1
ATOM 4442 O O . LEU A 1 592 ? 17.188 17.359 27.078 1 98.19 592 LEU A O 1
ATOM 4446 N N . LYS A 1 593 ? 18.359 18.359 25.516 1 97.44 593 LYS A N 1
ATOM 4447 C CA . LYS A 1 593 ? 18.531 19.609 26.266 1 97.44 593 LYS A CA 1
ATOM 4448 C C . LYS A 1 593 ? 17.984 20.797 25.484 1 97.44 593 LYS A C 1
ATOM 4450 O O . LYS A 1 593 ? 18.125 20.875 24.266 1 97.44 593 LYS A O 1
ATOM 4455 N N . ARG A 1 594 ? 17.438 21.656 26.234 1 95.81 594 ARG A N 1
ATOM 4456 C CA . ARG A 1 594 ? 16.922 22.875 25.609 1 95.81 594 ARG A CA 1
ATOM 4457 C C . ARG A 1 594 ? 18.062 23.719 25.047 1 95.81 594 ARG A C 1
ATOM 4459 O O . ARG A 1 594 ? 19.109 23.859 25.688 1 95.81 594 ARG A O 1
ATOM 4466 N N . LEU A 1 595 ? 17.844 24.234 23.906 1 93.12 595 LEU A N 1
ATOM 4467 C CA . LEU A 1 595 ? 18.797 25.141 23.297 1 93.12 595 LEU A CA 1
ATOM 4468 C C . LEU A 1 595 ? 18.453 26.594 23.594 1 93.12 595 LEU A C 1
ATOM 4470 O O . LEU A 1 595 ? 17.266 26.953 23.672 1 93.12 595 LEU A O 1
ATOM 4474 N N . LEU B 1 1 ? 24.562 -16.969 -24.891 1 34.25 1 LEU B N 1
ATOM 4475 C CA . LEU B 1 1 ? 23.453 -16.391 -25.625 1 34.25 1 LEU B CA 1
ATOM 4476 C C . LEU B 1 1 ? 23.906 -15.82 -26.969 1 34.25 1 LEU B C 1
ATOM 4478 O O . LEU B 1 1 ? 24.875 -15.055 -27.016 1 34.25 1 LEU B O 1
ATOM 4482 N N . ALA B 1 2 ? 23.781 -16.391 -27.922 1 44 2 ALA B N 1
ATOM 4483 C CA . ALA B 1 2 ? 24.188 -15.75 -29.172 1 44 2 ALA B CA 1
ATOM 4484 C C . ALA B 1 2 ? 23.672 -14.312 -29.25 1 44 2 ALA B C 1
ATOM 4486 O O . ALA B 1 2 ? 22.641 -13.984 -28.656 1 44 2 ALA B O 1
ATOM 4487 N N . ALA B 1 3 ? 24.516 -13.234 -29.453 1 51.91 3 ALA B N 1
ATOM 4488 C CA . ALA B 1 3 ? 24.328 -11.828 -29.781 1 51.91 3 ALA B CA 1
ATOM 4489 C C . ALA B 1 3 ? 22.984 -11.602 -30.469 1 51.91 3 ALA B C 1
ATOM 4491 O O . ALA B 1 3 ? 22.562 -10.461 -30.672 1 51.91 3 ALA B O 1
ATOM 4492 N N . THR B 1 4 ? 22.094 -12.82 -30.656 1 61 4 THR B N 1
ATOM 4493 C CA . THR B 1 4 ? 21.188 -12.617 -31.781 1 61 4 THR B CA 1
ATOM 4494 C C . THR B 1 4 ? 19.75 -12.945 -31.375 1 61 4 THR B C 1
ATOM 4496 O O . THR B 1 4 ? 18.906 -13.25 -32.219 1 61 4 THR B O 1
ATOM 4499 N N . THR B 1 5 ? 19.297 -13.117 -30 1 78.75 5 THR B N 1
ATOM 4500 C CA . THR B 1 5 ? 17.922 -13.555 -29.844 1 78.75 5 THR B CA 1
ATOM 4501 C C . THR B 1 5 ? 16.969 -12.359 -29.891 1 78.75 5 THR B C 1
ATOM 4503 O O . THR B 1 5 ? 17.094 -11.422 -29.109 1 78.75 5 THR B O 1
ATOM 4506 N N . PRO B 1 6 ? 16.031 -12.516 -30.859 1 89.75 6 PRO B N 1
ATOM 4507 C CA . PRO B 1 6 ? 15.016 -11.445 -30.875 1 89.75 6 PRO B CA 1
ATOM 4508 C C . PRO B 1 6 ? 14.086 -11.492 -29.672 1 89.75 6 PRO B C 1
ATOM 4510 O O . PRO B 1 6 ? 13.883 -12.555 -29.078 1 89.75 6 PRO B O 1
ATOM 4513 N N . LEU B 1 7 ? 13.641 -10.398 -29.219 1 94.62 7 LEU B N 1
ATOM 4514 C CA . LEU B 1 7 ? 12.695 -10.281 -28.109 1 94.62 7 LEU B CA 1
ATOM 4515 C C . LEU B 1 7 ? 11.438 -9.531 -28.547 1 94.62 7 LEU B C 1
ATOM 4517 O O . LEU B 1 7 ? 11.516 -8.602 -29.359 1 94.62 7 LEU B O 1
ATOM 4521 N N . THR B 1 8 ? 10.336 -9.945 -28.047 1 96.12 8 THR B N 1
ATOM 4522 C CA . THR B 1 8 ? 9.062 -9.289 -28.328 1 96.12 8 THR B CA 1
ATOM 4523 C C . THR B 1 8 ? 8.281 -9.039 -27.047 1 96.12 8 THR B C 1
ATOM 4525 O O . THR B 1 8 ? 8.219 -9.906 -26.172 1 96.12 8 THR B O 1
ATOM 4528 N N . ALA B 1 9 ? 7.746 -7.852 -26.891 1 97.31 9 ALA B N 1
ATOM 4529 C CA . ALA B 1 9 ? 6.801 -7.5 -25.828 1 97.31 9 ALA B CA 1
ATOM 4530 C C . ALA B 1 9 ? 5.398 -7.289 -26.406 1 97.31 9 ALA B C 1
ATOM 4532 O O . ALA B 1 9 ? 5.184 -6.398 -27.234 1 97.31 9 ALA B O 1
ATOM 4533 N N . VAL B 1 10 ? 4.504 -8.086 -25.969 1 96.38 10 VAL B N 1
ATOM 4534 C CA . VAL B 1 10 ? 3.127 -7.969 -26.438 1 96.38 10 VAL B CA 1
ATOM 4535 C C . VAL B 1 10 ? 2.271 -7.281 -25.375 1 96.38 10 VAL B C 1
ATOM 4537 O O . VAL B 1 10 ? 2.053 -7.832 -24.297 1 96.38 10 VAL B O 1
ATOM 4540 N N . PHE B 1 11 ? 1.702 -6.168 -25.781 1 95.88 11 PHE B N 1
ATOM 4541 C CA . PHE B 1 11 ? 1.01 -5.32 -24.812 1 95.88 11 PHE B CA 1
ATOM 4542 C C . PHE B 1 11 ? -0.488 -5.598 -24.828 1 95.88 11 PHE B C 1
ATOM 4544 O O . PHE B 1 11 ? -1.079 -5.805 -25.891 1 95.88 11 PHE B O 1
ATOM 4551 N N . ASN B 1 12 ? -1.059 -5.656 -23.688 1 93.81 12 ASN B N 1
ATOM 4552 C CA . ASN B 1 12 ? -2.482 -5.68 -23.359 1 93.81 12 ASN B CA 1
ATOM 4553 C C . ASN B 1 12 ? -2.758 -5.082 -21.984 1 93.81 12 ASN B C 1
ATOM 4555 O O . ASN B 1 12 ? -3.279 -5.766 -21.094 1 93.81 12 ASN B O 1
ATOM 4559 N N . SER B 1 13 ? -2.424 -3.832 -21.859 1 93.12 13 SER B N 1
ATOM 4560 C CA . SER B 1 13 ? -2.5 -3.154 -20.562 1 93.12 13 SER B CA 1
ATOM 4561 C C . SER B 1 13 ? -2.631 -1.645 -20.734 1 93.12 13 SER B C 1
ATOM 4563 O O . SER B 1 13 ? -2.146 -1.084 -21.719 1 93.12 13 SER B O 1
ATOM 4565 N N . ALA B 1 14 ? -3.318 -1.076 -19.859 1 90.12 14 ALA B N 1
ATOM 4566 C CA . ALA B 1 14 ? -3.506 0.371 -19.797 1 90.12 14 ALA B CA 1
ATOM 4567 C C . ALA B 1 14 ? -4.125 0.904 -21.078 1 90.12 14 ALA B C 1
ATOM 4569 O O . ALA B 1 14 ? -3.744 1.974 -21.562 1 90.12 14 ALA B O 1
ATOM 4570 N N . GLY B 1 15 ? -4.918 0.078 -21.656 1 87.81 15 GLY B N 1
ATOM 4571 C CA . GLY B 1 15 ? -5.641 0.487 -22.859 1 87.81 15 GLY B CA 1
ATOM 4572 C C . GLY B 1 15 ? -4.805 0.389 -24.109 1 87.81 15 GLY B C 1
ATOM 4573 O O . GLY B 1 15 ? -5.246 0.796 -25.188 1 87.81 15 GLY B O 1
ATOM 4574 N N . LEU B 1 16 ? -3.621 -0.11 -23.984 1 91.25 16 LEU B N 1
ATOM 4575 C CA . LEU B 1 16 ? -2.713 -0.237 -25.109 1 91.25 16 LEU B CA 1
ATOM 4576 C C . LEU B 1 16 ? -2.576 -1.694 -25.547 1 91.25 16 LEU B C 1
ATOM 4578 O O . LEU B 1 16 ? -2.471 -2.586 -24.703 1 91.25 16 LEU B O 1
ATOM 4582 N N . ARG B 1 17 ? -2.637 -1.878 -26.859 1 92.88 17 ARG B N 1
ATOM 4583 C CA . ARG B 1 17 ? -2.385 -3.184 -27.469 1 92.88 17 ARG B CA 1
ATOM 4584 C C . ARG B 1 17 ? -1.323 -3.086 -28.562 1 92.88 17 ARG B C 1
ATOM 4586 O O . ARG B 1 17 ? -1.03 -1.995 -29.047 1 92.88 17 ARG B O 1
ATOM 4593 N N . GLY B 1 18 ? -0.761 -4.223 -28.828 1 94.88 18 GLY B N 1
ATOM 4594 C CA . GLY B 1 18 ? 0.278 -4.27 -29.844 1 94.88 18 GLY B CA 1
ATOM 4595 C C . GLY B 1 18 ? 1.567 -4.898 -29.344 1 94.88 18 GLY B C 1
ATOM 4596 O O . GLY B 1 18 ? 1.555 -5.699 -28.406 1 94.88 18 GLY B O 1
ATOM 4597 N N . SER B 1 19 ? 2.658 -4.57 -30.094 1 96.31 19 SER B N 1
ATOM 4598 C CA . SER B 1 19 ? 3.91 -5.219 -29.719 1 96.31 19 SER B CA 1
ATOM 4599 C C . SER B 1 19 ? 5.109 -4.324 -30.016 1 96.31 19 SER B C 1
ATOM 4601 O O . SER B 1 19 ? 5.004 -3.373 -30.797 1 96.31 19 SER B O 1
ATOM 4603 N N . VAL B 1 20 ? 6.109 -4.527 -29.297 1 96.88 20 VAL B N 1
ATOM 4604 C CA . VAL B 1 20 ? 7.438 -3.988 -29.547 1 96.88 20 VAL B CA 1
ATOM 4605 C C . VAL B 1 20 ? 8.422 -5.129 -29.781 1 96.88 20 VAL B C 1
ATOM 4607 O O . VAL B 1 20 ? 8.609 -5.984 -28.922 1 96.88 20 VAL B O 1
ATOM 4610 N N . ASP B 1 21 ? 9.039 -5.102 -30.984 1 95.44 21 ASP B N 1
ATOM 4611 C CA . ASP B 1 21 ? 9.992 -6.137 -31.375 1 95.44 21 ASP B CA 1
ATOM 4612 C C . ASP B 1 21 ? 11.422 -5.598 -31.375 1 95.44 21 ASP B C 1
ATOM 4614 O O . ASP B 1 21 ? 11.695 -4.539 -31.953 1 95.44 21 ASP B O 1
ATOM 4618 N N . VAL B 1 22 ? 12.234 -6.293 -30.656 1 92.94 22 VAL B N 1
ATOM 4619 C CA . VAL B 1 22 ? 13.656 -5.973 -30.641 1 92.94 22 VAL B CA 1
ATOM 4620 C C . VAL B 1 22 ? 14.445 -7.055 -31.359 1 92.94 22 VAL B C 1
ATOM 4622 O O . VAL B 1 22 ? 14.469 -8.211 -30.938 1 92.94 22 VAL B O 1
ATOM 4625 N N . GLU B 1 23 ? 15.109 -6.625 -32.406 1 89.88 23 GLU B N 1
ATOM 4626 C CA . GLU B 1 23 ? 15.844 -7.578 -33.25 1 89.88 23 GLU B CA 1
ATOM 4627 C C . GLU B 1 23 ? 17.328 -7.219 -33.312 1 89.88 23 GLU B C 1
ATOM 4629 O O . GLU B 1 23 ? 17.688 -6.117 -33.719 1 89.88 23 GLU B O 1
ATOM 4634 N N . PRO B 1 24 ? 18.094 -8.188 -32.875 1 84 24 PRO B N 1
ATOM 4635 C CA . PRO B 1 24 ? 19.531 -7.922 -33.031 1 84 24 PRO B CA 1
ATOM 4636 C C . PRO B 1 24 ? 19.953 -7.77 -34.5 1 84 24 PRO B C 1
ATOM 4638 O O . PRO B 1 24 ? 19.391 -8.438 -35.375 1 84 24 PRO B O 1
ATOM 4641 N N . ALA B 1 25 ? 20.859 -6.746 -34.719 1 75.62 25 ALA B N 1
ATOM 4642 C CA . ALA B 1 25 ? 21.375 -6.523 -36.062 1 75.62 25 ALA B CA 1
ATOM 4643 C C . ALA B 1 25 ? 22.375 -7.605 -36.469 1 75.62 25 ALA B C 1
ATOM 4645 O O . ALA B 1 25 ? 23.156 -8.062 -35.625 1 75.62 25 ALA B O 1
ATOM 4646 N N . LEU B 1 26 ? 22.188 -8.328 -37.562 1 60.97 26 LEU B N 1
ATOM 4647 C CA . LEU B 1 26 ? 23.047 -9.414 -38.031 1 60.97 26 LEU B CA 1
ATOM 4648 C C . LEU B 1 26 ? 24.469 -8.922 -38.25 1 60.97 26 LEU B C 1
ATOM 4650 O O . LEU B 1 26 ? 25.422 -9.664 -38.031 1 60.97 26 LEU B O 1
ATOM 4654 N N . ALA B 1 27 ? 24.609 -7.742 -38.781 1 56.59 27 ALA B N 1
ATOM 4655 C CA . ALA B 1 27 ? 25.922 -7.316 -39.281 1 56.59 27 ALA B CA 1
ATOM 4656 C C . ALA B 1 27 ? 26.719 -6.637 -38.188 1 56.59 27 ALA B C 1
ATOM 4658 O O . ALA B 1 27 ? 27.938 -6.48 -38.281 1 56.59 27 ALA B O 1
ATOM 4659 N N . ALA B 1 28 ? 26.078 -6.027 -37.219 1 56.03 28 ALA B N 1
ATOM 4660 C CA . ALA B 1 28 ? 26.859 -5.27 -36.25 1 56.03 28 ALA B CA 1
ATOM 4661 C C . ALA B 1 28 ? 26.672 -5.852 -34.844 1 56.03 28 ALA B C 1
ATOM 4663 O O . ALA B 1 28 ? 25.562 -6.223 -34.469 1 56.03 28 ALA B O 1
ATOM 4664 N N . ALA B 1 29 ? 27.812 -6.281 -34.156 1 58 29 ALA B N 1
ATOM 4665 C CA . ALA B 1 29 ? 27.922 -6.977 -32.875 1 58 29 ALA B CA 1
ATOM 4666 C C . ALA B 1 29 ? 27.031 -6.32 -31.828 1 58 29 ALA B C 1
ATOM 4668 O O . ALA B 1 29 ? 26.484 -6.996 -30.953 1 58 29 ALA B O 1
ATOM 4669 N N . ALA B 1 30 ? 26.812 -5.023 -31.922 1 64.81 30 ALA B N 1
ATOM 4670 C CA . ALA B 1 30 ? 26.125 -4.367 -30.812 1 64.81 30 ALA B CA 1
ATOM 4671 C C . ALA B 1 30 ? 24.844 -3.682 -31.281 1 64.81 30 ALA B C 1
ATOM 4673 O O . ALA B 1 30 ? 24.062 -3.184 -30.469 1 64.81 30 ALA B O 1
ATOM 4674 N N . GLY B 1 31 ? 24.5 -3.912 -32.562 1 78.19 31 GLY B N 1
ATOM 4675 C CA . GLY B 1 31 ? 23.375 -3.16 -33.062 1 78.19 31 GLY B CA 1
ATOM 4676 C C . GLY B 1 31 ? 22.062 -3.936 -33 1 78.19 31 GLY B C 1
ATOM 4677 O O . GLY B 1 31 ? 22.078 -5.168 -33 1 78.19 31 GLY B O 1
ATOM 4678 N N . PHE B 1 32 ? 20.953 -3.277 -32.781 1 87.31 32 PHE B N 1
ATOM 4679 C CA . PHE B 1 32 ? 19.641 -3.893 -32.875 1 87.31 32 PHE B CA 1
ATOM 4680 C C . PHE B 1 32 ? 18.609 -2.91 -33.406 1 87.31 32 PHE B C 1
ATOM 4682 O O . PHE B 1 32 ? 18.891 -1.715 -33.531 1 87.31 32 PHE B O 1
ATOM 4689 N N . SER B 1 33 ? 17.578 -3.479 -33.938 1 90.06 33 SER B N 1
ATOM 4690 C CA . SER B 1 33 ? 16.453 -2.693 -34.438 1 90.06 33 SER B CA 1
ATOM 4691 C C . SER B 1 33 ? 15.211 -2.914 -33.594 1 90.06 33 SER B C 1
ATOM 4693 O O . SER B 1 33 ? 15.102 -3.932 -32.906 1 90.06 33 SER B O 1
ATOM 4695 N N . VAL B 1 34 ? 14.391 -1.875 -33.594 1 93.19 34 VAL B N 1
ATOM 4696 C CA . VAL B 1 34 ? 13.141 -1.924 -32.844 1 93.19 34 VAL B CA 1
ATOM 4697 C C . VAL B 1 34 ? 11.961 -1.612 -33.75 1 93.19 34 VAL B C 1
ATOM 4699 O O . VAL B 1 34 ? 12.031 -0.683 -34.562 1 93.19 34 VAL B O 1
ATOM 4702 N N . ARG B 1 35 ? 11.055 -2.455 -33.719 1 94.62 35 ARG B N 1
ATOM 4703 C CA . ARG B 1 35 ? 9.773 -2.199 -34.375 1 94.62 35 ARG B CA 1
ATOM 4704 C C . ARG B 1 35 ? 8.641 -2.143 -33.375 1 94.62 35 ARG B C 1
ATOM 4706 O O . ARG B 1 35 ? 8.43 -3.096 -32.625 1 94.62 35 ARG B O 1
ATOM 4713 N N . ALA B 1 36 ? 7.895 -1.029 -33.312 1 95.94 36 ALA B N 1
ATOM 4714 C CA . ALA B 1 36 ? 6.793 -0.863 -32.375 1 95.94 36 ALA B CA 1
ATOM 4715 C C . ALA B 1 36 ? 5.473 -0.635 -33.094 1 95.94 36 ALA B C 1
ATOM 4717 O O . ALA B 1 36 ? 5.387 0.229 -33.969 1 95.94 36 ALA B O 1
ATOM 4718 N N . SER B 1 37 ? 4.574 -1.463 -32.844 1 95.19 37 SER B N 1
ATOM 4719 C CA . SER B 1 37 ? 3.207 -1.337 -33.312 1 95.19 37 SER B CA 1
ATOM 4720 C C . SER B 1 37 ? 2.209 -1.322 -32.188 1 95.19 37 SER B C 1
ATOM 4722 O O . SER B 1 37 ? 1.859 -2.375 -31.641 1 95.19 37 SER B O 1
ATOM 4724 N N . LEU B 1 38 ? 1.741 -0.148 -31.859 1 93.81 38 LEU B N 1
ATOM 4725 C CA . LEU B 1 38 ? 0.879 0.041 -30.688 1 93.81 38 LEU B CA 1
ATOM 4726 C C . LEU B 1 38 ? -0.456 0.654 -31.109 1 93.81 38 LEU B C 1
ATOM 4728 O O . LEU B 1 38 ? -0.5 1.558 -31.938 1 93.81 38 LEU B O 1
ATOM 4732 N N . VAL B 1 39 ? -1.523 0.114 -30.547 1 90.44 39 VAL B N 1
ATOM 4733 C CA . VAL B 1 39 ? -2.859 0.64 -30.812 1 90.44 39 VAL B CA 1
ATOM 4734 C C . VAL B 1 39 ? -3.588 0.882 -29.484 1 90.44 39 VAL B C 1
ATOM 4736 O O . VAL B 1 39 ? -3.26 0.272 -28.469 1 90.44 39 VAL B O 1
ATOM 4739 N N . GLY B 1 40 ? -4.672 1.69 -29.562 1 82.88 40 GLY B N 1
ATOM 4740 C CA . GLY B 1 40 ? -5.426 2.035 -28.375 1 82.88 40 GLY B CA 1
ATOM 4741 C C . GLY B 1 40 ? -5.02 3.369 -27.766 1 82.88 40 GLY B C 1
ATOM 4742 O O . GLY B 1 40 ? -5.625 3.83 -26.797 1 82.88 40 GLY B O 1
ATOM 4743 N N . GLY B 1 41 ? -4.016 3.951 -28.312 1 71.44 41 GLY B N 1
ATOM 4744 C CA . GLY B 1 41 ? -3.615 5.285 -27.891 1 71.44 41 GLY B CA 1
ATOM 4745 C C . GLY B 1 41 ? -4.406 6.387 -28.562 1 71.44 41 GLY B C 1
ATOM 4746 O O . GLY B 1 41 ? -5.191 6.121 -29.484 1 71.44 41 GLY B O 1
ATOM 4747 N N . GLN B 1 42 ? -4.316 7.52 -27.969 1 71.19 42 GLN B N 1
ATOM 4748 C CA . GLN B 1 42 ? -4.914 8.711 -28.562 1 71.19 42 GLN B CA 1
ATOM 4749 C C . GLN B 1 42 ? -4.059 9.234 -29.703 1 71.19 42 GLN B C 1
ATOM 4751 O O . GLN B 1 42 ? -2.871 8.93 -29.797 1 71.19 42 GLN B O 1
ATOM 4756 N N . PRO B 1 43 ? -4.816 9.953 -30.625 1 71.69 43 PRO B N 1
ATOM 4757 C CA . PRO B 1 43 ? -4 10.578 -31.672 1 71.69 43 PRO B CA 1
ATOM 4758 C C . PRO B 1 43 ? -2.867 11.43 -31.094 1 71.69 43 PRO B C 1
ATOM 4760 O O . PRO B 1 43 ? -3.076 12.18 -30.141 1 71.69 43 PRO B O 1
ATOM 4763 N N . ARG B 1 44 ? -1.659 11.211 -31.469 1 73.94 44 ARG B N 1
ATOM 4764 C CA . ARG B 1 44 ? -0.461 11.961 -31.109 1 73.94 44 ARG B CA 1
ATOM 4765 C C . ARG B 1 44 ? 0.042 11.57 -29.719 1 73.94 44 ARG B C 1
ATOM 4767 O O . ARG B 1 44 ? 0.817 12.305 -29.109 1 73.94 44 ARG B O 1
ATOM 4774 N N . GLU B 1 45 ? -0.544 10.531 -29.219 1 81.12 45 GLU B N 1
ATOM 4775 C CA . GLU B 1 45 ? -0.007 10.07 -27.953 1 81.12 45 GLU B CA 1
ATOM 4776 C C . GLU B 1 45 ? 1.362 9.422 -28.125 1 81.12 45 GLU B C 1
ATOM 4778 O O . GLU B 1 45 ? 1.545 8.578 -29.016 1 81.12 45 GLU B O 1
ATOM 4783 N N . THR B 1 46 ? 2.309 9.945 -27.297 1 87.31 46 THR B N 1
ATOM 4784 C CA . THR B 1 46 ? 3.65 9.383 -27.359 1 87.31 46 THR B CA 1
ATOM 4785 C C . THR B 1 46 ? 4.039 8.766 -26.016 1 87.31 46 THR B C 1
ATOM 4787 O O . THR B 1 46 ? 3.438 9.078 -24.984 1 87.31 46 THR B O 1
ATOM 4790 N N . PHE B 1 47 ? 5.023 7.832 -26.094 1 90.62 47 PHE B N 1
ATOM 4791 C CA . PHE B 1 47 ? 5.383 7.07 -24.891 1 90.62 47 PHE B CA 1
ATOM 4792 C C . PHE B 1 47 ? 6.891 7.07 -24.688 1 90.62 47 PHE B C 1
ATOM 4794 O O . PHE B 1 47 ? 7.652 6.805 -25.625 1 90.62 47 PHE B O 1
ATOM 4801 N N . ARG B 1 48 ? 7.195 7.406 -23.469 1 91.44 48 ARG B N 1
ATOM 4802 C CA . ARG B 1 48 ? 8.531 7.031 -23.016 1 91.44 48 ARG B CA 1
ATOM 4803 C C . ARG B 1 48 ? 8.602 5.543 -22.688 1 91.44 48 ARG B C 1
ATOM 4805 O O . ARG B 1 48 ? 7.59 4.926 -22.344 1 91.44 48 ARG B O 1
ATOM 4812 N N . TRP B 1 49 ? 9.758 4.98 -22.891 1 94.44 49 TRP B N 1
ATOM 4813 C CA . TRP B 1 49 ? 9.82 3.537 -22.688 1 94.44 49 TRP B CA 1
ATOM 4814 C C . TRP B 1 49 ? 11.164 3.131 -22.078 1 94.44 49 TRP B C 1
ATOM 4816 O O . TRP B 1 49 ? 12.18 3.785 -22.312 1 94.44 49 TRP B O 1
ATOM 4826 N N . ALA B 1 50 ? 11.062 2.146 -21.172 1 95 50 ALA B N 1
ATOM 4827 C CA . ALA B 1 50 ? 12.227 1.678 -20.438 1 95 50 ALA B CA 1
ATOM 4828 C C . ALA B 1 50 ? 12.086 0.205 -20.062 1 95 50 ALA B C 1
ATOM 4830 O O . ALA B 1 50 ? 10.977 -0.323 -20 1 95 50 ALA B O 1
ATOM 4831 N N . VAL B 1 51 ? 13.273 -0.469 -19.859 1 96.44 51 VAL B N 1
ATOM 4832 C CA . VAL B 1 51 ? 13.312 -1.839 -19.359 1 96.44 51 VAL B CA 1
ATOM 4833 C C . VAL B 1 51 ? 13.469 -1.827 -17.844 1 96.44 51 VAL B C 1
ATOM 4835 O O . VAL B 1 51 ? 14.312 -1.099 -17.312 1 96.44 51 VAL B O 1
ATOM 4838 N N . HIS B 1 52 ? 12.625 -2.611 -17.219 1 96.5 52 HIS B N 1
ATOM 4839 C CA . HIS B 1 52 ? 12.672 -2.699 -15.766 1 96.5 52 HIS B CA 1
ATOM 4840 C C . HIS B 1 52 ? 13.398 -3.963 -15.312 1 96.5 52 HIS B C 1
ATOM 4842 O O . HIS B 1 52 ? 13.664 -4.855 -16.125 1 96.5 52 HIS B O 1
ATOM 4848 N N . ARG B 1 53 ? 13.711 -4.039 -14.062 1 96.81 53 ARG B N 1
ATOM 4849 C CA . ARG B 1 53 ? 14.641 -5.008 -13.5 1 96.81 53 ARG B CA 1
ATOM 4850 C C . ARG B 1 53 ? 14.047 -6.41 -13.516 1 96.81 53 ARG B C 1
ATOM 4852 O O . ARG B 1 53 ? 14.766 -7.395 -13.711 1 96.81 53 ARG B O 1
ATOM 4859 N N . LEU B 1 54 ? 12.727 -6.523 -13.305 1 98.06 54 LEU B N 1
ATOM 4860 C CA . LEU B 1 54 ? 12.117 -7.82 -13.031 1 98.06 54 LEU B CA 1
ATOM 4861 C C . LEU B 1 54 ? 11.023 -8.125 -14.047 1 98.06 54 LEU B C 1
ATOM 4863 O O . LEU B 1 54 ? 10.508 -7.219 -14.703 1 98.06 54 LEU B O 1
ATOM 4867 N N . PRO B 1 55 ? 10.75 -9.406 -14.188 1 97.88 55 PRO B N 1
ATOM 4868 C CA . PRO B 1 55 ? 9.625 -9.773 -15.047 1 97.88 55 PRO B CA 1
ATOM 4869 C C . PRO B 1 55 ? 8.273 -9.492 -14.398 1 97.88 55 PRO B C 1
ATOM 4871 O O . PRO B 1 55 ? 8.141 -9.562 -13.172 1 97.88 55 PRO B O 1
ATOM 4874 N N . PRO B 1 56 ? 7.273 -9.156 -15.258 1 97.69 56 PRO B N 1
ATOM 4875 C CA . PRO B 1 56 ? 5.91 -9.156 -14.719 1 97.69 56 PRO B CA 1
ATOM 4876 C C . PRO B 1 56 ? 5.492 -10.523 -14.18 1 97.69 56 PRO B C 1
ATOM 4878 O O . PRO B 1 56 ? 5.91 -11.555 -14.711 1 97.69 56 PRO B O 1
ATOM 4881 N N . ARG B 1 57 ? 4.73 -10.516 -13.148 1 97.44 57 ARG B N 1
ATOM 4882 C CA . ARG B 1 57 ? 4.238 -11.742 -12.523 1 97.44 57 ARG B CA 1
ATOM 4883 C C . ARG B 1 57 ? 2.752 -11.938 -12.797 1 97.44 57 ARG B C 1
ATOM 4885 O O . ARG B 1 57 ? 1.911 -11.25 -12.211 1 97.44 57 ARG B O 1
ATOM 4892 N N . HIS B 1 58 ? 2.449 -12.969 -13.539 1 97.81 58 HIS B N 1
ATOM 4893 C CA . HIS B 1 58 ? 1.077 -13.18 -13.984 1 97.81 58 HIS B CA 1
ATOM 4894 C C . HIS B 1 58 ? 0.317 -14.07 -13.008 1 97.81 58 HIS B C 1
ATOM 4896 O O . HIS B 1 58 ? -0.84 -14.422 -13.25 1 97.81 58 HIS B O 1
ATOM 4902 N N . ASP B 1 59 ? 0.954 -14.438 -11.938 1 97.06 59 ASP B N 1
ATOM 4903 C CA . ASP B 1 59 ? 0.214 -15.008 -10.812 1 97.06 59 ASP B CA 1
ATOM 4904 C C . ASP B 1 59 ? -0.339 -13.922 -9.906 1 97.06 59 ASP B C 1
ATOM 4906 O O . ASP B 1 59 ? -0.858 -14.211 -8.82 1 97.06 59 ASP B O 1
ATOM 4910 N N . SER B 1 60 ? -0.238 -12.719 -10.383 1 96.44 60 SER B N 1
ATOM 4911 C CA . SER B 1 60 ? -0.885 -11.547 -9.812 1 96.44 60 SER B CA 1
ATOM 4912 C C . SER B 1 60 ? -1.905 -10.945 -10.773 1 96.44 60 SER B C 1
ATOM 4914 O O . SER B 1 60 ? -1.778 -11.094 -11.992 1 96.44 60 SER B O 1
ATOM 4916 N N . SER B 1 61 ? -2.846 -10.242 -10.148 1 97.12 61 SER B N 1
ATOM 4917 C CA . SER B 1 61 ? -3.857 -9.555 -10.945 1 97.12 61 SER B CA 1
ATOM 4918 C C . SER B 1 61 ? -3.348 -8.211 -11.453 1 97.12 61 SER B C 1
ATOM 4920 O O . SER B 1 61 ? -4.008 -7.559 -12.266 1 97.12 61 SER B O 1
ATOM 4922 N N . ALA B 1 62 ? -2.201 -7.844 -10.992 1 95.81 62 ALA B N 1
ATOM 4923 C CA . ALA B 1 62 ? -1.567 -6.594 -11.406 1 95.81 62 ALA B CA 1
ATOM 4924 C C . ALA B 1 62 ? -0.086 -6.805 -11.711 1 95.81 62 ALA B C 1
ATOM 4926 O O . ALA B 1 62 ? 0.775 -6.211 -11.055 1 95.81 62 ALA B O 1
ATOM 4927 N N . PRO B 1 63 ? 0.186 -7.477 -12.727 1 96.12 63 PRO B N 1
ATOM 4928 C CA . PRO B 1 63 ? 1.568 -7.883 -12.992 1 96.12 63 PRO B CA 1
ATOM 4929 C C . PRO B 1 63 ? 2.496 -6.695 -13.234 1 96.12 63 PRO B C 1
ATOM 4931 O O . PRO B 1 63 ? 3.713 -6.812 -13.078 1 96.12 63 PRO B O 1
ATOM 4934 N N . CYS B 1 64 ? 1.95 -5.477 -13.555 1 91.19 64 CYS B N 1
ATOM 4935 C CA . CYS B 1 64 ? 2.766 -4.336 -13.953 1 91.19 64 CYS B CA 1
ATOM 4936 C C . CYS B 1 64 ? 2.975 -3.375 -12.789 1 91.19 64 CYS B C 1
ATOM 4938 O O . CYS B 1 64 ? 3.609 -2.33 -12.945 1 91.19 64 CYS B O 1
ATOM 4940 N N . ASP B 1 65 ? 2.553 -3.814 -11.688 1 90.44 65 ASP B N 1
ATOM 4941 C CA . ASP B 1 65 ? 2.803 -2.977 -10.516 1 90.44 65 ASP B CA 1
ATOM 4942 C C . ASP B 1 65 ? 4.297 -2.891 -10.211 1 90.44 65 ASP B C 1
ATOM 4944 O O . ASP B 1 65 ? 5.023 -3.875 -10.359 1 90.44 65 ASP B O 1
ATOM 4948 N N . TYR B 1 66 ? 4.707 -1.711 -9.758 1 86.81 66 TYR B N 1
ATOM 4949 C CA . TYR B 1 66 ? 6.109 -1.472 -9.43 1 86.81 66 TYR B CA 1
ATOM 4950 C C . TYR B 1 66 ? 6.633 -2.533 -8.477 1 86.81 66 TYR B C 1
ATOM 4952 O O . TYR B 1 66 ? 7.797 -2.939 -8.562 1 86.81 66 TYR B O 1
ATOM 4960 N N . GLU B 1 67 ? 5.789 -2.969 -7.621 1 88.5 67 GLU B N 1
ATOM 4961 C CA . GLU B 1 67 ? 6.188 -3.973 -6.641 1 88.5 67 GLU B CA 1
ATOM 4962 C C . GLU B 1 67 ? 6.641 -5.262 -7.324 1 88.5 67 GLU B C 1
ATOM 4964 O O . GLU B 1 67 ? 7.414 -6.031 -6.754 1 88.5 67 GLU B O 1
ATOM 4969 N N . TRP B 1 68 ? 6.184 -5.434 -8.508 1 94.06 68 TRP B N 1
ATOM 4970 C CA . TRP B 1 68 ? 6.531 -6.668 -9.195 1 94.06 68 TRP B CA 1
ATOM 4971 C C . TRP B 1 68 ? 7.672 -6.438 -10.18 1 94.06 68 TRP B C 1
ATOM 4973 O O . TRP B 1 68 ? 8.578 -7.27 -10.305 1 94.06 68 TRP B O 1
ATOM 4983 N N . ILE B 1 69 ? 7.695 -5.32 -10.852 1 96.19 69 ILE B N 1
ATOM 4984 C CA . ILE B 1 69 ? 8.617 -5.184 -11.977 1 96.19 69 ILE B CA 1
ATOM 4985 C C . ILE B 1 69 ? 9.859 -4.418 -11.531 1 96.19 69 ILE B C 1
ATOM 4987 O O . ILE B 1 69 ? 10.883 -4.422 -12.227 1 96.19 69 ILE B O 1
ATOM 4991 N N . GLY B 1 70 ? 9.836 -3.709 -10.422 1 93.75 70 GLY B N 1
ATOM 4992 C CA . GLY B 1 70 ? 10.992 -3.033 -9.859 1 93.75 70 GLY B CA 1
ATOM 4993 C C . GLY B 1 70 ? 11.383 -1.781 -10.617 1 93.75 70 GLY B C 1
ATOM 4994 O O . GLY B 1 70 ? 10.57 -1.223 -11.359 1 93.75 70 GLY B O 1
ATOM 4995 N N . GLU B 1 71 ? 12.617 -1.328 -10.43 1 89.88 71 GLU B N 1
ATOM 4996 C CA . GLU B 1 71 ? 13.086 -0.055 -10.961 1 89.88 71 GLU B CA 1
ATOM 4997 C C . GLU B 1 71 ? 13.508 -0.19 -12.422 1 89.88 71 GLU B C 1
ATOM 4999 O O . GLU B 1 71 ? 13.766 -1.298 -12.898 1 89.88 71 GLU B O 1
ATOM 5004 N N . ARG B 1 72 ? 13.625 0.894 -13.078 1 91.5 72 ARG B N 1
ATOM 5005 C CA . ARG B 1 72 ? 14.141 0.946 -14.438 1 91.5 72 ARG B CA 1
ATOM 5006 C C . ARG B 1 72 ? 15.641 0.663 -14.469 1 91.5 72 ARG B C 1
ATOM 5008 O O . ARG B 1 72 ? 16.391 1.146 -13.609 1 91.5 72 ARG B O 1
ATOM 5015 N N . ILE B 1 73 ? 16.062 -0.1 -15.398 1 93.44 73 ILE B N 1
ATOM 5016 C CA . ILE B 1 73 ? 17.484 -0.381 -15.484 1 93.44 73 ILE B CA 1
ATOM 5017 C C . ILE B 1 73 ? 18.047 0.142 -16.812 1 93.44 73 ILE B C 1
ATOM 5019 O O . ILE B 1 73 ? 19.25 0.265 -16.969 1 93.44 73 ILE B O 1
ATOM 5023 N N . GLN B 1 74 ? 17.125 0.465 -17.734 1 92.81 74 GLN B N 1
ATOM 5024 C CA . GLN B 1 74 ? 17.531 0.992 -19.031 1 92.81 74 GLN B CA 1
ATOM 5025 C C . GLN B 1 74 ? 16.469 1.946 -19.594 1 92.81 74 GLN B C 1
ATOM 5027 O O . GLN B 1 74 ? 15.344 1.54 -19.859 1 92.81 74 GLN B O 1
ATOM 5032 N N . ASP B 1 75 ? 16.891 3.154 -19.734 1 90.31 75 ASP B N 1
ATOM 5033 C CA . ASP B 1 75 ? 16.031 4.129 -20.391 1 90.31 75 ASP B CA 1
ATOM 5034 C C . ASP B 1 75 ? 16.234 4.086 -21.906 1 90.31 75 ASP B C 1
ATOM 5036 O O . ASP B 1 75 ? 17.328 4.348 -22.406 1 90.31 75 ASP B O 1
ATOM 5040 N N . LEU B 1 76 ? 15.25 3.85 -22.641 1 92.31 76 LEU B N 1
ATOM 5041 C CA . LEU B 1 76 ? 15.367 3.705 -24.078 1 92.31 76 LEU B CA 1
ATOM 5042 C C . LEU B 1 76 ? 14.906 4.973 -24.797 1 92.31 76 LEU B C 1
ATOM 5044 O O . LEU B 1 76 ? 15.219 5.184 -25.969 1 92.31 76 LEU B O 1
ATOM 5048 N N . THR B 1 77 ? 14.18 5.734 -24.109 1 90 77 THR B N 1
ATOM 5049 C CA . THR B 1 77 ? 13.695 6.98 -24.703 1 90 77 THR B CA 1
ATOM 5050 C C . THR B 1 77 ? 14.867 7.898 -25.047 1 90 77 THR B C 1
ATOM 5052 O O . THR B 1 77 ? 14.859 8.547 -26.094 1 90 77 THR B O 1
ATOM 5055 N N . GLY B 1 78 ? 15.789 8.039 -24.109 1 82.44 78 GLY B N 1
ATOM 5056 C CA . GLY B 1 78 ? 16.938 8.891 -24.359 1 82.44 78 GLY B CA 1
ATOM 5057 C C . GLY B 1 78 ? 17.719 8.492 -25.594 1 82.44 78 GLY B C 1
ATOM 5058 O O . GLY B 1 78 ? 18.25 9.352 -26.312 1 82.44 78 GLY B O 1
ATOM 5059 N N . GLU B 1 79 ? 17.688 7.25 -25.922 1 79.56 79 GLU B N 1
ATOM 5060 C CA . GLU B 1 79 ? 18.469 6.723 -27.047 1 79.56 79 GLU B CA 1
ATOM 5061 C C . GLU B 1 79 ? 17.672 6.773 -28.344 1 79.56 79 GLU B C 1
ATOM 5063 O O . GLU B 1 79 ? 18.234 7.035 -29.406 1 79.56 79 GLU B O 1
ATOM 5068 N N . PHE B 1 80 ? 16.375 6.484 -28.219 1 87.38 80 PHE B N 1
ATOM 5069 C CA . PHE B 1 80 ? 15.633 6.207 -29.438 1 87.38 80 PHE B CA 1
ATOM 5070 C C . PHE B 1 80 ? 14.5 7.211 -29.625 1 87.38 80 PHE B C 1
ATOM 5072 O O . PHE B 1 80 ? 13.844 7.23 -30.656 1 87.38 80 PHE B O 1
ATOM 5079 N N . GLY B 1 81 ? 14.391 7.949 -28.703 1 88.31 81 GLY B N 1
ATOM 5080 C CA . GLY B 1 81 ? 13.227 8.812 -28.75 1 88.31 81 GLY B CA 1
ATOM 5081 C C . GLY B 1 81 ? 11.961 8.133 -28.25 1 88.31 81 GLY B C 1
ATOM 5082 O O . GLY B 1 81 ? 12.016 7.035 -27.688 1 88.31 81 GLY B O 1
ATOM 5083 N N . GLN B 1 82 ? 10.852 8.781 -28.453 1 90.75 82 GLN B N 1
ATOM 5084 C CA . GLN B 1 82 ? 9.555 8.312 -27.969 1 90.75 82 GLN B CA 1
ATOM 5085 C C . GLN B 1 82 ? 8.875 7.406 -28.984 1 90.75 82 GLN B C 1
ATOM 5087 O O . GLN B 1 82 ? 9.18 7.465 -30.188 1 90.75 82 GLN B O 1
ATOM 5092 N N . LEU B 1 83 ? 8.062 6.562 -28.453 1 93.19 83 LEU B N 1
ATOM 5093 C CA . LEU B 1 83 ? 7.215 5.742 -29.312 1 93.19 83 LEU B CA 1
ATOM 5094 C C . LEU B 1 83 ? 5.844 6.383 -29.5 1 93.19 83 LEU B C 1
ATOM 5096 O O . LEU B 1 83 ? 5.398 7.16 -28.656 1 93.19 83 LEU B O 1
ATOM 5100 N N . ALA B 1 84 ? 5.266 6.039 -30.656 1 90.56 84 ALA B N 1
ATOM 5101 C CA . ALA B 1 84 ? 3.939 6.586 -30.922 1 90.56 84 ALA B CA 1
ATOM 5102 C C . ALA B 1 84 ? 2.895 5.477 -31 1 90.56 84 ALA B C 1
ATOM 5104 O O . ALA B 1 84 ? 3.223 4.328 -31.297 1 90.56 84 ALA B O 1
ATOM 5105 N N . SER B 1 85 ? 1.692 5.883 -30.672 1 87.38 85 SER B N 1
ATOM 5106 C CA . SER B 1 85 ? 0.573 4.969 -30.875 1 87.38 85 SER B CA 1
ATOM 5107 C C . SER B 1 85 ? -0.091 5.191 -32.219 1 87.38 85 SER B C 1
ATOM 5109 O O . SER B 1 85 ? 0.063 6.254 -32.844 1 87.38 85 SER B O 1
ATOM 5111 N N . GLU B 1 86 ? -0.744 4.191 -32.75 1 86.81 86 GLU B N 1
ATOM 5112 C CA . GLU B 1 86 ? -1.536 4.215 -34 1 86.81 86 GLU B CA 1
ATOM 5113 C C . GLU B 1 86 ? -0.646 4.387 -35.219 1 86.81 86 GLU B C 1
ATOM 5115 O O . GLU B 1 86 ? -1.137 4.684 -36.312 1 86.81 86 GLU B O 1
ATOM 5120 N N . GLN B 1 87 ? 0.68 4.402 -34.969 1 87.56 87 GLN B N 1
ATOM 5121 C CA . GLN B 1 87 ? 1.662 4.434 -36.062 1 87.56 87 GLN B CA 1
ATOM 5122 C C . GLN B 1 87 ? 2.832 3.498 -35.781 1 87.56 87 GLN B C 1
ATOM 5124 O O . GLN B 1 87 ? 3.307 3.43 -34.625 1 87.56 87 GLN B O 1
ATOM 5129 N N . GLU B 1 88 ? 3.217 2.766 -36.812 1 90.88 88 GLU B N 1
ATOM 5130 C CA . GLU B 1 88 ? 4.375 1.896 -36.656 1 90.88 88 GLU B CA 1
ATOM 5131 C C . GLU B 1 88 ? 5.664 2.705 -36.562 1 90.88 88 GLU B C 1
ATOM 5133 O O . GLU B 1 88 ? 5.879 3.615 -37.375 1 90.88 88 GLU B O 1
ATOM 5138 N N . THR B 1 89 ? 6.414 2.436 -35.562 1 91.69 89 THR B N 1
ATOM 5139 C CA . THR B 1 89 ? 7.711 3.078 -35.406 1 91.69 89 THR B CA 1
ATOM 5140 C C . THR B 1 89 ? 8.844 2.084 -35.625 1 91.69 89 THR B C 1
ATOM 5142 O O . THR B 1 89 ? 8.805 0.962 -35.125 1 91.69 89 THR B O 1
ATOM 5145 N N . ARG B 1 90 ? 9.773 2.451 -36.5 1 92.31 90 ARG B N 1
ATOM 5146 C CA . ARG B 1 90 ? 10.969 1.652 -36.719 1 92.31 90 ARG B CA 1
ATOM 5147 C C . ARG B 1 90 ? 12.227 2.424 -36.344 1 92.31 90 ARG B C 1
ATOM 5149 O O . ARG B 1 90 ? 12.406 3.57 -36.75 1 92.31 90 ARG B O 1
ATOM 5156 N N . LEU B 1 91 ? 12.938 1.785 -35.531 1 90.69 91 LEU B N 1
ATOM 5157 C CA . LEU B 1 91 ? 14.164 2.395 -35.031 1 90.69 91 LEU B CA 1
ATOM 5158 C C . LEU B 1 91 ? 15.344 1.439 -35.156 1 90.69 91 LEU B C 1
ATOM 5160 O O . LEU B 1 91 ? 15.156 0.222 -35.25 1 90.69 91 LEU B O 1
ATOM 5164 N N . ALA B 1 92 ? 16.5 2.021 -35.344 1 87.19 92 ALA B N 1
ATOM 5165 C CA . ALA B 1 92 ? 17.719 1.214 -35.406 1 87.19 92 ALA B CA 1
ATOM 5166 C C . ALA B 1 92 ? 18.891 1.952 -34.781 1 87.19 92 ALA B C 1
ATOM 5168 O O . ALA B 1 92 ? 18.938 3.184 -34.812 1 87.19 92 ALA B O 1
ATOM 5169 N N . THR B 1 93 ? 19.578 1.233 -34.062 1 83.19 93 THR B N 1
ATOM 5170 C CA . THR B 1 93 ? 20.781 1.834 -33.5 1 83.19 93 THR B CA 1
ATOM 5171 C C . THR B 1 93 ? 21.953 0.862 -33.562 1 83.19 93 THR B C 1
ATOM 5173 O O . THR B 1 93 ? 21.75 -0.349 -33.688 1 83.19 93 THR B O 1
ATOM 5176 N N . LYS B 1 94 ? 23.141 1.491 -33.594 1 79.56 94 LYS B N 1
ATOM 5177 C CA . LYS B 1 94 ? 24.391 0.727 -33.5 1 79.56 94 LYS B CA 1
ATOM 5178 C C . LYS B 1 94 ? 25.109 1.03 -32.188 1 79.56 94 LYS B C 1
ATOM 5180 O O . LYS B 1 94 ? 26.188 0.514 -31.922 1 79.56 94 LYS B O 1
ATOM 5185 N N . ALA B 1 95 ? 24.344 1.842 -31.391 1 78.06 95 ALA B N 1
ATOM 5186 C CA . ALA B 1 95 ? 24.953 2.27 -30.141 1 78.06 95 ALA B CA 1
ATOM 5187 C C . ALA B 1 95 ? 24.953 1.138 -29.109 1 78.06 95 ALA B C 1
ATOM 5189 O O . ALA B 1 95 ? 24.031 0.323 -29.078 1 78.06 95 ALA B O 1
ATOM 5190 N N . LEU B 1 96 ? 26.125 1.106 -28.422 1 81.94 96 LEU B N 1
ATOM 5191 C CA . LEU B 1 96 ? 26.219 0.162 -27.312 1 81.94 96 LEU B CA 1
ATOM 5192 C C . LEU B 1 96 ? 25.453 0.686 -26.094 1 81.94 96 LEU B C 1
ATOM 5194 O O . LEU B 1 96 ? 25.719 1.79 -25.609 1 81.94 96 LEU B O 1
ATOM 5198 N N . LEU B 1 97 ? 24.5 -0.124 -25.734 1 86.12 97 LEU B N 1
ATOM 5199 C CA . LEU B 1 97 ? 23.766 0.24 -24.531 1 86.12 97 LEU B CA 1
ATOM 5200 C C . LEU B 1 97 ? 24.422 -0.328 -23.281 1 86.12 97 LEU B C 1
ATOM 5202 O O . LEU B 1 97 ? 25.141 -1.329 -23.359 1 86.12 97 LEU B O 1
ATOM 5206 N N . PRO B 1 98 ? 24.219 0.328 -22.141 1 86.5 98 PRO B N 1
ATOM 5207 C CA . PRO B 1 98 ? 24.797 -0.188 -20.891 1 86.5 98 PRO B CA 1
ATOM 5208 C C . PRO B 1 98 ? 24.406 -1.635 -20.609 1 86.5 98 PRO B C 1
ATOM 5210 O O . PRO B 1 98 ? 25.203 -2.41 -20.094 1 86.5 98 PRO B O 1
ATOM 5213 N N . ILE B 1 99 ? 23.219 -1.997 -20.922 1 90.25 99 ILE B N 1
ATOM 5214 C CA . ILE B 1 99 ? 22.734 -3.367 -20.812 1 90.25 99 ILE B CA 1
ATOM 5215 C C . ILE B 1 99 ? 22.344 -3.877 -22.203 1 90.25 99 ILE B C 1
ATOM 5217 O O . ILE B 1 99 ? 21.453 -3.324 -22.844 1 90.25 99 ILE B O 1
ATOM 5221 N N . ALA B 1 100 ? 23.031 -4.918 -22.578 1 87.5 100 ALA B N 1
ATOM 5222 C CA . ALA B 1 100 ? 22.75 -5.477 -23.906 1 87.5 100 ALA B CA 1
ATOM 5223 C C . ALA B 1 100 ? 21.344 -6.051 -23.969 1 87.5 100 ALA B C 1
ATOM 5225 O O . ALA B 1 100 ? 20.844 -6.637 -23 1 87.5 100 ALA B O 1
ATOM 5226 N N . PRO B 1 101 ? 20.688 -6.023 -25.141 1 87.69 101 PRO B N 1
ATOM 5227 C CA . PRO B 1 101 ? 19.297 -6.457 -25.297 1 87.69 101 PRO B CA 1
ATOM 5228 C C . PRO B 1 101 ? 19.078 -7.91 -24.891 1 87.69 101 PRO B C 1
ATOM 5230 O O . PRO B 1 101 ? 18 -8.266 -24.406 1 87.69 101 PRO B O 1
ATOM 5233 N N . ARG B 1 102 ? 20.031 -8.719 -25.062 1 84.81 102 ARG B N 1
ATOM 5234 C CA . ARG B 1 102 ? 19.859 -10.117 -24.688 1 84.81 102 ARG B CA 1
ATOM 5235 C C . ARG B 1 102 ? 19.562 -10.25 -23.188 1 84.81 102 ARG B C 1
ATOM 5237 O O . ARG B 1 102 ? 18.875 -11.188 -22.781 1 84.81 102 ARG B O 1
ATOM 5244 N N . TYR B 1 103 ? 19.984 -9.289 -22.391 1 91.19 103 TYR B N 1
ATOM 5245 C CA . TYR B 1 103 ? 19.766 -9.328 -20.953 1 91.19 103 TYR B CA 1
ATOM 5246 C C . TYR B 1 103 ? 18.406 -8.75 -20.578 1 91.19 103 TYR B C 1
ATOM 5248 O O . TYR B 1 103 ? 18.062 -8.695 -19.391 1 91.19 103 TYR B O 1
ATOM 5256 N N . TRP B 1 104 ? 17.641 -8.359 -21.641 1 94.94 104 TRP B N 1
ATOM 5257 C CA . TRP B 1 104 ? 16.297 -7.855 -21.391 1 94.94 104 TRP B CA 1
ATOM 5258 C C . TRP B 1 104 ? 15.281 -9 -21.344 1 94.94 104 TRP B C 1
ATOM 5260 O O . TRP B 1 104 ? 14.133 -8.805 -20.938 1 94.94 104 TRP B O 1
ATOM 5270 N N . ALA B 1 105 ? 15.742 -10.164 -21.672 1 93.94 105 ALA B N 1
ATOM 5271 C CA . ALA B 1 105 ? 14.82 -11.289 -21.797 1 93.94 105 ALA B CA 1
ATOM 5272 C C . ALA B 1 105 ? 14.094 -11.555 -20.484 1 93.94 105 ALA B C 1
ATOM 5274 O O . ALA B 1 105 ? 14.727 -11.703 -19.438 1 93.94 105 ALA B O 1
ATOM 5275 N N . GLY B 1 106 ? 12.781 -11.609 -20.609 1 95.38 106 GLY B N 1
ATOM 5276 C CA . GLY B 1 106 ? 11.945 -11.891 -19.453 1 95.38 106 GLY B CA 1
ATOM 5277 C C . GLY B 1 106 ? 11.555 -10.648 -18.688 1 95.38 106 GLY B C 1
ATOM 5278 O O . GLY B 1 106 ? 10.586 -10.664 -17.922 1 95.38 106 GLY B O 1
ATOM 5279 N N . ARG B 1 107 ? 12.242 -9.523 -18.859 1 97.62 107 ARG B N 1
ATOM 5280 C CA . ARG B 1 107 ? 12.031 -8.305 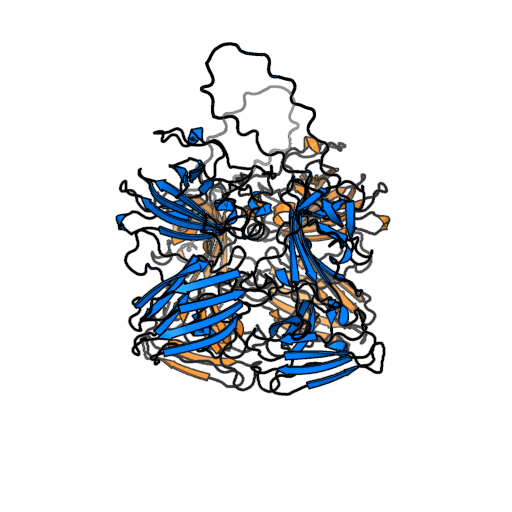-18.078 1 97.62 107 ARG B CA 1
ATOM 5281 C C . ARG B 1 107 ? 10.859 -7.5 -18.641 1 97.62 107 ARG B C 1
ATOM 5283 O O . ARG B 1 107 ? 10.422 -7.723 -19.766 1 97.62 107 ARG B O 1
ATOM 5290 N N . ALA B 1 108 ? 10.391 -6.625 -17.781 1 98.12 108 ALA B N 1
ATOM 5291 C CA . ALA B 1 108 ? 9.25 -5.801 -18.172 1 98.12 108 ALA B CA 1
ATOM 5292 C C . ALA B 1 108 ? 9.703 -4.613 -19.031 1 98.12 108 ALA B C 1
ATOM 5294 O O . ALA B 1 108 ? 10.648 -3.906 -18.672 1 98.12 108 ALA B O 1
ATOM 5295 N N . LEU B 1 109 ? 9.07 -4.484 -20.141 1 97.94 109 LEU B N 1
ATOM 5296 C CA . LEU B 1 109 ? 9.125 -3.234 -20.891 1 97.94 109 LEU B CA 1
ATOM 5297 C C . LEU B 1 109 ? 7.949 -2.332 -20.531 1 97.94 109 LEU B C 1
ATOM 5299 O O . LEU B 1 109 ? 6.789 -2.742 -20.625 1 97.94 109 LEU B O 1
ATOM 5303 N N . VAL B 1 110 ? 8.297 -1.136 -20.109 1 96.62 110 VAL B N 1
ATOM 5304 C CA . VAL B 1 110 ? 7.254 -0.226 -19.656 1 96.62 110 VAL B CA 1
ATOM 5305 C C . VAL B 1 110 ? 7.145 0.962 -20.609 1 96.62 110 VAL B C 1
ATOM 5307 O O . VAL B 1 110 ? 8.156 1.549 -20.984 1 96.62 110 VAL B O 1
ATOM 5310 N N . LEU B 1 111 ? 5.906 1.226 -21.016 1 94.69 111 LEU B N 1
ATOM 5311 C CA . LEU B 1 111 ? 5.566 2.416 -21.781 1 94.69 111 LEU B CA 1
ATOM 5312 C C . LEU B 1 111 ? 4.793 3.416 -20.938 1 94.69 111 LEU B C 1
ATOM 5314 O O . LEU B 1 111 ? 3.764 3.074 -20.344 1 94.69 111 LEU B O 1
ATOM 5318 N N . ARG B 1 112 ? 5.266 4.574 -20.875 1 89.06 112 ARG B N 1
ATOM 5319 C CA . ARG B 1 112 ? 4.582 5.621 -20.125 1 89.06 112 ARG B CA 1
ATOM 5320 C C . ARG B 1 112 ? 4.203 6.785 -21.031 1 89.06 112 ARG B C 1
ATOM 5322 O O . ARG B 1 112 ? 5.07 7.398 -21.672 1 89.06 112 ARG B O 1
ATOM 5329 N N . SER B 1 113 ? 3.006 7.086 -21.062 1 85.75 113 SER B N 1
ATOM 5330 C CA . SER B 1 113 ? 2.527 8.172 -21.906 1 85.75 113 SER B CA 1
ATOM 5331 C C . SER B 1 113 ? 3.031 9.523 -21.406 1 85.75 113 SER B C 1
ATOM 5333 O O . SER B 1 113 ? 3.01 9.789 -20.203 1 85.75 113 SER B O 1
ATOM 5335 N N . VAL B 1 114 ? 3.463 10.258 -22.359 1 77.62 114 VAL B N 1
ATOM 5336 C CA . VAL B 1 114 ? 3.93 11.602 -22.031 1 77.62 114 VAL B CA 1
ATOM 5337 C C . VAL B 1 114 ? 2.738 12.508 -21.734 1 77.62 114 VAL B C 1
ATOM 5339 O O . VAL B 1 114 ? 2.818 13.383 -20.875 1 77.62 114 VAL B O 1
ATOM 5342 N N . GLN B 1 115 ? 1.672 12.258 -22.438 1 70.5 115 GLN B N 1
ATOM 5343 C CA . GLN B 1 115 ? 0.516 13.141 -22.359 1 70.5 115 GLN B CA 1
ATOM 5344 C C . GLN B 1 115 ? -0.395 12.766 -21.188 1 70.5 115 GLN B C 1
ATOM 5346 O O . GLN B 1 115 ? -0.922 13.641 -20.5 1 70.5 115 GLN B O 1
ATOM 5351 N N . THR B 1 116 ? -0.568 11.445 -20.969 1 72.31 116 THR B N 1
ATOM 5352 C CA . THR B 1 116 ? -1.598 11.008 -20.047 1 72.31 116 THR B CA 1
ATOM 5353 C C . THR B 1 116 ? -0.969 10.43 -18.781 1 72.31 116 THR B C 1
ATOM 5355 O O . THR B 1 116 ? -1.64 10.289 -17.75 1 72.31 116 THR B O 1
ATOM 5358 N N . GLY B 1 117 ? 0.222 10.031 -18.828 1 76.88 117 GLY B N 1
ATOM 5359 C CA . GLY B 1 117 ? 0.895 9.422 -17.688 1 76.88 117 GLY B CA 1
ATOM 5360 C C . GLY B 1 117 ? 0.516 7.965 -17.484 1 76.88 117 GLY B C 1
ATOM 5361 O O . GLY B 1 117 ? 1.04 7.301 -16.594 1 76.88 117 GLY B O 1
ATOM 5362 N N . ARG B 1 118 ? -0.349 7.414 -18.344 1 80.94 118 ARG B N 1
ATOM 5363 C CA . ARG B 1 118 ? -0.687 6.004 -18.188 1 80.94 118 ARG B CA 1
ATOM 5364 C C . ARG B 1 118 ? 0.527 5.121 -18.453 1 80.94 118 ARG B C 1
ATOM 5366 O O . ARG B 1 118 ? 1.397 5.473 -19.25 1 80.94 118 ARG B O 1
ATOM 5373 N N . GLU B 1 119 ? 0.538 3.996 -17.781 1 88.38 119 GLU B N 1
ATOM 5374 C CA . GLU B 1 119 ? 1.681 3.094 -17.875 1 88.38 119 GLU B CA 1
ATOM 5375 C C . GLU B 1 119 ? 1.246 1.704 -18.344 1 88.38 119 GLU B C 1
ATOM 5377 O O . GLU B 1 119 ? 0.412 1.065 -17.688 1 88.38 119 GLU B O 1
ATOM 5382 N N . ALA B 1 120 ? 1.764 1.272 -19.484 1 93 120 ALA B N 1
ATOM 5383 C CA . ALA B 1 120 ? 1.574 -0.086 -19.984 1 93 120 ALA B CA 1
ATOM 5384 C C . ALA B 1 120 ? 2.852 -0.91 -19.828 1 93 120 ALA B C 1
ATOM 5386 O O . ALA B 1 120 ? 3.955 -0.361 -19.844 1 93 120 ALA B O 1
ATOM 5387 N N . CYS B 1 121 ? 2.625 -2.207 -19.641 1 96.31 121 CYS B N 1
ATOM 5388 C CA . CYS B 1 121 ? 3.836 -3.016 -19.547 1 96.31 121 CYS B CA 1
ATOM 5389 C C . CYS B 1 121 ? 3.619 -4.395 -20.172 1 96.31 121 CYS B C 1
ATOM 5391 O O . CYS B 1 121 ? 2.479 -4.828 -20.344 1 96.31 121 CYS B O 1
ATOM 5393 N N . ALA B 1 122 ? 4.699 -4.992 -20.562 1 97.38 122 ALA B N 1
ATOM 5394 C CA . ALA B 1 122 ? 4.742 -6.344 -21.109 1 97.38 122 ALA B CA 1
ATOM 5395 C C . ALA B 1 122 ? 6.133 -6.957 -20.953 1 97.38 122 ALA B C 1
ATOM 5397 O O . ALA B 1 122 ? 7.133 -6.238 -20.891 1 97.38 122 ALA B O 1
ATOM 5398 N N . ALA B 1 123 ? 6.121 -8.25 -20.859 1 97.31 123 ALA B N 1
ATOM 5399 C CA . ALA B 1 123 ? 7.406 -8.938 -20.75 1 97.31 123 ALA B CA 1
ATOM 5400 C C . ALA B 1 123 ? 8.094 -9.047 -22.109 1 97.31 123 ALA B C 1
ATOM 5402 O O . ALA B 1 123 ? 7.453 -9.352 -23.109 1 97.31 123 ALA B O 1
ATOM 5403 N N . LEU B 1 124 ? 9.391 -8.758 -22.109 1 96.75 124 LEU B N 1
ATOM 5404 C CA . LEU B 1 124 ? 10.219 -9.031 -23.281 1 96.75 124 LEU B CA 1
ATOM 5405 C C . LEU B 1 124 ? 10.586 -10.508 -23.359 1 96.75 124 LEU B C 1
ATOM 5407 O O . LEU B 1 124 ? 11.359 -11 -22.531 1 96.75 124 LEU B O 1
ATOM 5411 N N . GLN B 1 125 ? 10.047 -11.203 -24.344 1 93.75 125 GLN B N 1
ATOM 5412 C CA . GLN B 1 125 ? 10.266 -12.641 -24.438 1 93.75 125 GLN B CA 1
ATOM 5413 C C . GLN B 1 125 ? 10.68 -13.031 -25.859 1 93.75 125 GLN B C 1
ATOM 5415 O O . GLN B 1 125 ? 10.312 -12.367 -26.828 1 93.75 125 GLN B O 1
ATOM 5420 N N . PRO B 1 126 ? 11.523 -14.141 -25.938 1 90.31 126 PRO B N 1
ATOM 5421 C CA . PRO B 1 126 ? 11.719 -14.688 -27.281 1 90.31 126 PRO B CA 1
ATOM 5422 C C . PRO B 1 126 ? 10.414 -15.156 -27.922 1 90.31 126 PRO B C 1
ATOM 5424 O O . PRO B 1 126 ? 9.641 -15.891 -27.297 1 90.31 126 PRO B O 1
ATOM 5427 N N . PRO B 1 127 ? 10.312 -14.648 -29.078 1 87.56 127 PRO B N 1
ATOM 5428 C CA . PRO B 1 127 ? 9.047 -15.031 -29.719 1 87.56 127 PRO B CA 1
ATOM 5429 C C . PRO B 1 127 ? 8.961 -16.531 -30 1 87.56 127 PRO B C 1
ATOM 5431 O O . PRO B 1 127 ? 9.914 -17.109 -30.531 1 87.56 127 PRO B O 1
ATOM 5434 N N . ALA B 1 128 ? 7.949 -17.203 -29.719 1 78.5 128 ALA B N 1
ATOM 5435 C CA . ALA B 1 128 ? 7.562 -18.578 -30.047 1 78.5 128 ALA B CA 1
ATOM 5436 C C . ALA B 1 128 ? 8.641 -19.562 -29.625 1 78.5 128 ALA B C 1
ATOM 5438 O O . ALA B 1 128 ? 8.75 -20.656 -30.188 1 78.5 128 ALA B O 1
ATOM 5439 N N . ALA B 1 129 ? 9.477 -19.234 -28.688 1 80.31 129 ALA B N 1
ATOM 5440 C CA . ALA B 1 129 ? 10.477 -20.188 -28.219 1 80.31 129 ALA B CA 1
ATOM 5441 C C . ALA B 1 129 ? 9.945 -21 -27.047 1 80.31 129 ALA B C 1
ATOM 5443 O O . ALA B 1 129 ? 9.352 -20.438 -26.125 1 80.31 129 ALA B O 1
ATOM 5444 N N . PRO B 1 130 ? 10.125 -22.281 -27.188 1 86.81 130 PRO B N 1
ATOM 5445 C CA . PRO B 1 130 ? 9.695 -23.078 -26.047 1 86.81 130 PRO B CA 1
ATOM 5446 C C . PRO B 1 130 ? 10.508 -22.797 -24.797 1 86.81 130 PRO B C 1
ATOM 5448 O O . PRO B 1 130 ? 11.719 -22.547 -24.875 1 86.81 130 PRO B O 1
ATOM 5451 N N . VAL B 1 131 ? 9.875 -22.75 -23.703 1 92 131 VAL B N 1
ATOM 5452 C CA . VAL B 1 131 ? 10.547 -22.5 -22.438 1 92 131 VAL B CA 1
ATOM 5453 C C . VAL B 1 131 ? 10.086 -23.531 -21.406 1 92 131 VAL B C 1
ATOM 5455 O O . VAL B 1 131 ? 8.906 -23.891 -21.359 1 92 131 VAL B O 1
ATOM 5458 N N . THR B 1 132 ? 11.031 -24.125 -20.688 1 92.94 132 THR B N 1
ATOM 5459 C CA . THR B 1 132 ? 10.734 -24.984 -19.547 1 92.94 132 THR B CA 1
ATOM 5460 C C . THR B 1 132 ? 11.031 -24.25 -18.234 1 92.94 132 THR B C 1
ATOM 5462 O O . THR B 1 132 ? 12.109 -23.672 -18.078 1 92.94 132 THR B O 1
ATOM 5465 N N . THR B 1 133 ? 10.102 -24.281 -17.344 1 95.69 133 THR B N 1
ATOM 5466 C CA . THR B 1 133 ? 10.25 -23.594 -16.062 1 95.69 133 THR B CA 1
ATOM 5467 C C . THR B 1 133 ? 10.414 -24.609 -14.93 1 95.69 133 THR B C 1
ATOM 5469 O O . THR B 1 133 ? 9.688 -25.609 -14.867 1 95.69 133 THR B O 1
ATOM 5472 N N . TYR B 1 134 ? 11.422 -24.453 -14.141 1 95.25 134 TYR B N 1
ATOM 5473 C CA . TYR B 1 134 ? 11.648 -25.203 -12.914 1 95.25 134 TYR B CA 1
ATOM 5474 C C . TYR B 1 134 ? 11.516 -24.312 -11.688 1 95.25 134 TYR B C 1
ATOM 5476 O O . TYR B 1 134 ? 11.688 -23.094 -11.789 1 95.25 134 TYR B O 1
ATOM 5484 N N . ALA B 1 135 ? 11.203 -24.938 -10.578 1 97.31 135 ALA B N 1
ATOM 5485 C CA . ALA B 1 135 ? 11.094 -24.141 -9.359 1 97.31 135 ALA B CA 1
ATOM 5486 C C . ALA B 1 135 ? 11.562 -24.938 -8.141 1 97.31 135 ALA B C 1
ATOM 5488 O O . ALA B 1 135 ? 11.391 -26.156 -8.086 1 97.31 135 ALA B O 1
ATOM 5489 N N . ALA B 1 136 ? 12.148 -24.25 -7.262 1 97.25 136 ALA B N 1
ATOM 5490 C CA . ALA B 1 136 ? 12.523 -24.766 -5.949 1 97.25 136 ALA B CA 1
ATOM 5491 C C . ALA B 1 136 ? 11.953 -23.906 -4.828 1 97.25 136 ALA B C 1
ATOM 5493 O O . ALA B 1 136 ? 12.055 -22.688 -4.867 1 97.25 136 ALA B O 1
ATOM 5494 N N . ARG B 1 137 ? 11.328 -24.562 -3.916 1 97 137 ARG B N 1
ATOM 5495 C CA . ARG B 1 137 ? 10.781 -23.875 -2.742 1 97 137 ARG B CA 1
ATOM 5496 C C . ARG B 1 137 ? 11.641 -24.141 -1.51 1 97 137 ARG B C 1
ATOM 5498 O O . ARG B 1 137 ? 12.062 -25.281 -1.273 1 97 137 ARG B O 1
ATOM 5505 N N . PHE B 1 138 ? 11.969 -23.078 -0.805 1 97.69 138 PHE B N 1
ATOM 5506 C CA . PHE B 1 138 ? 12.68 -23.141 0.468 1 97.69 138 PHE B CA 1
ATOM 5507 C C . PHE B 1 138 ? 11.734 -22.828 1.627 1 97.69 138 PHE B C 1
ATOM 5509 O O . PHE B 1 138 ? 11.062 -21.797 1.629 1 97.69 138 PHE B O 1
ATOM 5516 N N . GLU B 1 139 ? 11.664 -23.641 2.559 1 93.81 139 GLU B N 1
ATOM 5517 C CA . GLU B 1 139 ? 10.688 -23.453 3.627 1 93.81 139 GLU B CA 1
ATOM 5518 C C . GLU B 1 139 ? 11.359 -22.969 4.91 1 93.81 139 GLU B C 1
ATOM 5520 O O . GLU B 1 139 ? 10.688 -22.594 5.867 1 93.81 139 GLU B O 1
ATOM 5525 N N . GLY B 1 140 ? 12.703 -22.875 4.895 1 91 140 GLY B N 1
ATOM 5526 C CA . GLY B 1 140 ? 13.406 -22.438 6.09 1 91 140 GLY B CA 1
ATOM 5527 C C . GLY B 1 140 ? 13.32 -23.438 7.23 1 91 140 GLY B C 1
ATOM 5528 O O . GLY B 1 140 ? 12.773 -24.531 7.062 1 91 140 GLY B O 1
ATOM 5529 N N . PRO B 1 141 ? 13.82 -23 8.406 1 94.38 141 PRO B N 1
ATOM 5530 C CA . PRO B 1 141 ? 14.656 -21.812 8.555 1 94.38 141 PRO B CA 1
ATOM 5531 C C . PRO B 1 141 ? 16.078 -22 8.008 1 94.38 141 PRO B C 1
ATOM 5533 O O . PRO B 1 141 ? 16.531 -23.141 7.855 1 94.38 141 PRO B O 1
ATOM 5536 N N . PRO B 1 142 ? 16.906 -20.969 7.805 1 97.25 142 PRO B N 1
ATOM 5537 C CA . PRO B 1 142 ? 16.5 -19.609 8.141 1 97.25 142 PRO B CA 1
ATOM 5538 C C . PRO B 1 142 ? 15.93 -18.844 6.945 1 97.25 142 PRO B C 1
ATOM 5540 O O . PRO B 1 142 ? 15.391 -17.75 7.102 1 97.25 142 PRO B O 1
ATOM 5543 N N . VAL B 1 143 ? 16.109 -19.359 5.691 1 98.31 143 VAL B N 1
ATOM 5544 C CA . VAL B 1 143 ? 15.703 -18.641 4.488 1 98.31 143 VAL B CA 1
ATOM 5545 C C . VAL B 1 143 ? 14.555 -19.391 3.805 1 98.31 143 VAL B C 1
ATOM 5547 O O . VAL B 1 143 ? 14.617 -20.609 3.631 1 98.31 143 VAL B O 1
ATOM 5550 N N . ALA B 1 144 ? 13.562 -18.656 3.529 1 98.19 144 ALA B N 1
ATOM 5551 C CA . ALA B 1 144 ? 12.414 -19.203 2.797 1 98.19 144 ALA B CA 1
ATOM 5552 C C . ALA B 1 144 ? 12.164 -18.406 1.516 1 98.19 144 ALA B C 1
ATOM 5554 O O . ALA B 1 144 ? 12.727 -17.328 1.324 1 98.19 144 ALA B O 1
ATOM 5555 N N . GLY B 1 145 ? 11.391 -19 0.629 1 98 145 GLY B N 1
ATOM 5556 C CA . GLY B 1 145 ? 11.047 -18.375 -0.64 1 98 145 GLY B CA 1
ATOM 5557 C C . GLY B 1 145 ? 11.047 -19.344 -1.802 1 98 145 GLY B C 1
ATOM 5558 O O . GLY B 1 145 ? 10.922 -20.562 -1.604 1 98 145 GLY B O 1
ATOM 5559 N N . THR B 1 146 ? 11.055 -18.766 -2.986 1 98 146 THR B N 1
ATOM 5560 C CA . THR B 1 146 ? 11 -19.594 -4.188 1 98 146 THR B CA 1
ATOM 5561 C C . THR B 1 146 ? 12.031 -19.125 -5.211 1 98 146 THR B C 1
ATOM 5563 O O . THR B 1 146 ? 12.336 -17.922 -5.297 1 98 146 THR B O 1
ATOM 5566 N N . LEU B 1 147 ? 12.602 -20.094 -5.867 1 98.06 147 LEU B N 1
ATOM 5567 C CA . LEU B 1 147 ? 13.508 -19.859 -6.984 1 98.06 147 LEU B CA 1
ATOM 5568 C C . LEU B 1 147 ? 12.977 -20.5 -8.258 1 98.06 147 LEU B C 1
ATOM 5570 O O . LEU B 1 147 ? 12.586 -21.672 -8.25 1 98.06 147 LEU B O 1
ATOM 5574 N N . PHE B 1 148 ? 12.922 -19.75 -9.336 1 97.81 148 PHE B N 1
ATOM 5575 C CA . PHE B 1 148 ? 12.547 -20.266 -10.648 1 97.81 148 PHE B CA 1
ATOM 5576 C C . PHE B 1 148 ? 13.75 -20.281 -11.586 1 97.81 148 PHE B C 1
ATOM 5578 O O . PHE B 1 148 ? 14.516 -19.312 -11.648 1 97.81 148 PHE B O 1
ATOM 5585 N N . LEU B 1 149 ? 13.93 -21.359 -12.195 1 95.69 149 LEU B N 1
ATOM 5586 C CA . LEU B 1 149 ? 14.875 -21.516 -13.297 1 95.69 149 LEU B CA 1
ATOM 5587 C C . LEU B 1 149 ? 14.141 -21.75 -14.609 1 95.69 149 LEU B C 1
ATOM 5589 O O . LEU B 1 149 ? 13.383 -22.719 -14.742 1 95.69 149 LEU B O 1
ATOM 5593 N N . ARG B 1 150 ? 14.344 -20.859 -15.492 1 94.44 150 ARG B N 1
ATOM 5594 C CA . ARG B 1 150 ? 13.695 -20.969 -16.797 1 94.44 150 ARG B CA 1
ATOM 5595 C C . ARG B 1 150 ? 14.711 -21.203 -17.906 1 94.44 150 ARG B C 1
ATOM 5597 O O . ARG B 1 150 ? 15.727 -20.5 -17.984 1 94.44 150 ARG B O 1
ATOM 5604 N N . GLN B 1 151 ? 14.391 -22.172 -18.719 1 91.44 151 GLN B N 1
ATOM 5605 C CA . GLN B 1 151 ? 15.352 -22.594 -19.719 1 91.44 151 GLN B CA 1
ATOM 5606 C C . GLN B 1 151 ? 14.781 -22.453 -21.125 1 91.44 151 GLN B C 1
ATOM 5608 O O . GLN B 1 151 ? 13.734 -23.031 -21.453 1 91.44 151 GLN B O 1
ATOM 5613 N N . TRP B 1 152 ? 15.438 -21.609 -21.906 1 88.06 152 TRP B N 1
ATOM 5614 C CA . TRP B 1 152 ? 15.242 -21.547 -23.344 1 88.06 152 TRP B CA 1
ATOM 5615 C C . TRP B 1 152 ? 16.344 -22.328 -24.078 1 88.06 152 TRP B C 1
ATOM 5617 O O . TRP B 1 152 ? 17.312 -22.766 -23.453 1 88.06 152 TRP B O 1
ATOM 5627 N N . PRO B 1 153 ? 16.219 -22.484 -25.391 1 80.62 153 PRO B N 1
ATOM 5628 C CA . PRO B 1 153 ? 17.234 -23.25 -26.125 1 80.62 153 PRO B CA 1
ATOM 5629 C C . PRO B 1 153 ? 18.625 -22.625 -26.047 1 80.62 153 PRO B C 1
ATOM 5631 O O . PRO B 1 153 ? 19.625 -23.359 -26.016 1 80.62 153 PRO B O 1
ATOM 5634 N N . ARG B 1 154 ? 18.703 -21.328 -25.875 1 80.31 154 ARG B N 1
ATOM 5635 C CA . ARG B 1 154 ? 20.016 -20.688 -26.016 1 80.31 154 ARG B CA 1
ATOM 5636 C C . ARG B 1 154 ? 20.406 -19.969 -24.734 1 80.31 154 ARG B C 1
ATOM 5638 O O . ARG B 1 154 ? 21.531 -19.453 -24.625 1 80.31 154 ARG B O 1
ATOM 5645 N N . PHE B 1 155 ? 19.562 -19.922 -23.797 1 87.12 155 PHE B N 1
ATOM 5646 C CA . PHE B 1 155 ? 19.891 -19.234 -22.547 1 87.12 155 PHE B CA 1
ATOM 5647 C C . PHE B 1 155 ? 18.891 -19.609 -21.453 1 87.12 155 PHE B C 1
ATOM 5649 O O . PHE B 1 155 ? 17.984 -20.422 -21.672 1 87.12 155 PHE B O 1
ATOM 5656 N N . GLY B 1 156 ? 19.156 -19.188 -20.281 1 90.44 156 GLY B N 1
ATOM 5657 C CA . GLY B 1 156 ? 18.266 -19.375 -19.141 1 90.44 156 GLY B CA 1
ATOM 5658 C C . GLY B 1 156 ? 18.141 -18.141 -18.281 1 90.44 156 GLY B C 1
ATOM 5659 O O . GLY B 1 156 ? 18.75 -17.109 -18.562 1 90.44 156 GLY B O 1
ATOM 5660 N N . SER B 1 157 ? 17.281 -18.172 -17.422 1 93.94 157 SER B N 1
ATOM 5661 C CA . SER B 1 157 ? 17.156 -17.125 -16.406 1 93.94 157 SER B CA 1
ATOM 5662 C C . SER B 1 157 ? 16.859 -17.703 -15.039 1 93.94 157 SER B C 1
ATOM 5664 O O . SER B 1 157 ? 16.438 -18.859 -14.922 1 93.94 157 SER B O 1
ATOM 5666 N N . VAL B 1 158 ? 17.219 -16.953 -14.039 1 96.31 158 VAL B N 1
ATOM 5667 C CA . VAL B 1 158 ? 16.875 -17.297 -12.664 1 96.31 158 VAL B CA 1
ATOM 5668 C C . VAL B 1 158 ? 16.125 -16.141 -12.008 1 96.31 158 VAL B C 1
ATOM 5670 O O . VAL B 1 158 ? 16.516 -14.984 -12.141 1 96.31 158 VAL B O 1
ATOM 5673 N N . TYR B 1 159 ? 14.969 -16.391 -11.508 1 97.81 159 TYR B N 1
ATOM 5674 C CA . TYR B 1 159 ? 14.18 -15.484 -10.672 1 97.81 159 TYR B CA 1
ATOM 5675 C C . TYR B 1 159 ? 14.047 -16.031 -9.258 1 97.81 159 TYR B C 1
ATOM 5677 O O . TYR B 1 159 ? 13.625 -17.172 -9.055 1 97.81 159 TYR B O 1
ATOM 5685 N N . ALA B 1 160 ? 14.43 -15.227 -8.227 1 98.5 160 ALA B N 1
ATOM 5686 C CA . ALA B 1 160 ? 14.305 -15.688 -6.848 1 98.5 160 ALA B CA 1
ATOM 5687 C C . ALA B 1 160 ? 13.664 -14.617 -5.969 1 98.5 160 ALA B C 1
ATOM 5689 O O . ALA B 1 160 ? 13.914 -13.422 -6.145 1 98.5 160 ALA B O 1
ATOM 5690 N N . GLU B 1 161 ? 12.82 -14.992 -5.137 1 98 161 GLU B N 1
ATOM 5691 C CA . GLU B 1 161 ? 12.266 -14.203 -4.039 1 98 161 GLU B CA 1
ATOM 5692 C C . GLU B 1 161 ? 12.523 -14.875 -2.691 1 98 161 GLU B C 1
ATOM 5694 O O . GLU B 1 161 ? 11.906 -15.891 -2.371 1 98 161 GLU B O 1
ATOM 5699 N N . LEU B 1 162 ? 13.469 -14.266 -1.867 1 98.69 162 LEU B N 1
ATOM 5700 C CA . LEU B 1 162 ? 13.93 -14.93 -0.652 1 98.69 162 LEU B CA 1
ATOM 5701 C C . LEU B 1 162 ? 13.852 -13.984 0.544 1 98.69 162 LEU B C 1
ATOM 5703 O O . LEU B 1 162 ? 14.102 -12.781 0.409 1 98.69 162 LEU B O 1
ATOM 5707 N N . HIS B 1 163 ? 13.508 -14.477 1.668 1 98.25 163 HIS B N 1
ATOM 5708 C CA . HIS B 1 163 ? 13.453 -13.719 2.914 1 98.25 163 HIS B CA 1
ATOM 5709 C C . HIS B 1 163 ? 13.82 -14.594 4.105 1 98.25 163 HIS B C 1
ATOM 5711 O O . HIS B 1 163 ? 13.914 -15.82 3.98 1 98.25 163 HIS B O 1
ATOM 5717 N N . TRP B 1 164 ? 14.008 -13.977 5.219 1 97.75 164 TRP B N 1
ATOM 5718 C CA . TRP B 1 164 ? 14.383 -14.672 6.445 1 97.75 164 TRP B CA 1
ATOM 5719 C C . TRP B 1 164 ? 13.148 -15.188 7.176 1 97.75 164 TRP B C 1
ATOM 5721 O O . TRP B 1 164 ? 12.062 -14.609 7.062 1 97.75 164 TRP B O 1
ATOM 5731 N N . THR B 1 165 ? 13.281 -16.297 7.965 1 97.62 165 THR B N 1
ATOM 5732 C CA . THR B 1 165 ? 12.18 -16.812 8.758 1 97.62 165 THR B CA 1
ATOM 5733 C C . THR B 1 165 ? 12.594 -17 10.211 1 97.62 165 THR B C 1
ATOM 5735 O O . THR B 1 165 ? 11.828 -17.531 11.016 1 97.62 165 THR B O 1
ATOM 5738 N N . ASN B 1 166 ? 13.789 -16.625 10.594 1 96.31 166 ASN B N 1
ATOM 5739 C CA . ASN B 1 166 ? 14.305 -16.891 11.938 1 96.31 166 ASN B CA 1
ATOM 5740 C C . ASN B 1 166 ? 14.438 -15.617 12.75 1 96.31 166 ASN B C 1
ATOM 5742 O O . ASN B 1 166 ? 15.195 -15.57 13.719 1 96.31 166 ASN B O 1
ATOM 5746 N N . GLY B 1 167 ? 13.836 -14.609 12.32 1 93.94 167 GLY B N 1
ATOM 5747 C CA . GLY B 1 167 ? 13.883 -13.352 13.055 1 93.94 167 GLY B CA 1
ATOM 5748 C C . GLY B 1 167 ? 14.93 -12.383 12.531 1 93.94 167 GLY B C 1
ATOM 5749 O O . GLY B 1 167 ? 14.938 -11.211 12.898 1 93.94 167 GLY B O 1
ATOM 5750 N N . THR B 1 168 ? 15.805 -12.875 11.594 1 94.25 168 THR B N 1
ATOM 5751 C CA . THR B 1 168 ? 16.781 -12.008 10.961 1 94.25 168 THR B CA 1
ATOM 5752 C C . THR B 1 168 ? 16.094 -10.938 10.117 1 94.25 168 THR B C 1
ATOM 5754 O O . THR B 1 168 ? 15.141 -11.234 9.398 1 94.25 168 THR B O 1
ATOM 5757 N N . ARG B 1 169 ? 16.594 -9.68 10.289 1 93.69 169 ARG B N 1
ATOM 5758 C CA . ARG B 1 169 ? 16.047 -8.586 9.5 1 93.69 169 ARG B CA 1
ATOM 5759 C C . ARG B 1 169 ? 17.156 -7.758 8.867 1 93.69 169 ARG B C 1
ATOM 5761 O O . ARG B 1 169 ? 17.266 -6.555 9.117 1 93.69 169 ARG B O 1
ATOM 5768 N N . ARG B 1 170 ? 17.891 -8.344 8.055 1 94.19 170 ARG B N 1
ATOM 5769 C CA . ARG B 1 170 ? 18.953 -7.684 7.289 1 94.19 170 ARG B CA 1
ATOM 5770 C C . ARG B 1 170 ? 18.938 -8.148 5.836 1 94.19 170 ARG B C 1
ATOM 5772 O O . ARG B 1 170 ? 18.578 -9.289 5.543 1 94.19 170 ARG B O 1
ATOM 5779 N N . ASP B 1 171 ? 19.375 -7.262 4.949 1 94.81 171 ASP B N 1
ATOM 5780 C CA . ASP B 1 171 ? 19.594 -7.66 3.561 1 94.81 171 ASP B CA 1
ATOM 5781 C C . ASP B 1 171 ? 20.875 -8.484 3.418 1 94.81 171 ASP B C 1
ATOM 5783 O O . ASP B 1 171 ? 21.875 -8.203 4.074 1 94.81 171 ASP B O 1
ATOM 5787 N N . ALA B 1 172 ? 20.766 -9.484 2.641 1 96 172 ALA B N 1
ATOM 5788 C CA . ALA B 1 172 ? 21.922 -10.359 2.447 1 96 172 ALA B CA 1
ATOM 5789 C C . ALA B 1 172 ? 21.953 -10.906 1.023 1 96 172 ALA B C 1
ATOM 5791 O O . ALA B 1 172 ? 21.016 -10.711 0.251 1 96 172 ALA B O 1
ATOM 5792 N N . GLN B 1 173 ? 23.141 -11.469 0.723 1 96.75 173 GLN B N 1
ATOM 5793 C CA . GLN B 1 173 ? 23.328 -12.172 -0.542 1 96.75 173 GLN B CA 1
ATOM 5794 C C . GLN B 1 173 ? 23.672 -13.641 -0.311 1 96.75 173 GLN B C 1
ATOM 5796 O O . GLN B 1 173 ? 24.391 -13.977 0.633 1 96.75 173 GLN B O 1
ATOM 5801 N N . VAL B 1 174 ? 23.125 -14.422 -1.167 1 98.19 174 VAL B N 1
ATOM 5802 C CA . VAL B 1 174 ? 23.438 -15.852 -1.138 1 98.19 174 VAL B CA 1
ATOM 5803 C C . VAL B 1 174 ? 23.859 -16.312 -2.529 1 98.19 174 VAL B C 1
ATOM 5805 O O . VAL B 1 174 ? 23.453 -15.727 -3.535 1 98.19 174 VAL B O 1
ATOM 5808 N N . ARG B 1 175 ? 24.656 -17.359 -2.539 1 97.69 175 ARG B N 1
ATOM 5809 C CA . ARG B 1 175 ? 25.016 -18.031 -3.781 1 97.69 175 ARG B CA 1
ATOM 5810 C C . ARG B 1 175 ? 24.172 -19.297 -3.984 1 97.69 175 ARG B C 1
ATOM 5812 O O . ARG B 1 175 ? 23.922 -20.031 -3.033 1 97.69 175 ARG B O 1
ATOM 5819 N N . TRP B 1 176 ? 23.734 -19.484 -5.195 1 97.12 176 TRP B N 1
ATOM 5820 C CA . TRP B 1 176 ? 22.906 -20.656 -5.48 1 97.12 176 TRP B CA 1
ATOM 5821 C C . TRP B 1 176 ? 23.641 -21.609 -6.43 1 97.12 176 TRP B C 1
ATOM 5823 O O . TRP B 1 176 ? 24.5 -21.188 -7.207 1 97.12 176 TRP B O 1
ATOM 5833 N N . SER B 1 177 ? 23.375 -22.875 -6.324 1 94.88 177 SER B N 1
ATOM 5834 C CA . SER B 1 177 ? 23.844 -23.938 -7.215 1 94.88 177 SER B CA 1
ATOM 5835 C C . SER B 1 177 ? 22.875 -25.109 -7.246 1 94.88 177 SER B C 1
ATOM 5837 O O . SER B 1 177 ? 21.969 -25.203 -6.41 1 94.88 177 SER B O 1
ATOM 5839 N N . VAL B 1 178 ? 23.016 -25.906 -8.273 1 94.69 178 VAL B N 1
ATOM 5840 C CA . VAL B 1 178 ? 22.156 -27.078 -8.414 1 94.69 178 VAL B CA 1
ATOM 5841 C C . VAL B 1 178 ? 22.969 -28.344 -8.109 1 94.69 178 VAL B C 1
ATOM 5843 O O . VAL B 1 178 ? 24.109 -28.484 -8.57 1 94.69 178 VAL B O 1
ATOM 5846 N N . HIS B 1 179 ? 22.328 -29.141 -7.348 1 92.44 179 HIS B N 1
ATOM 5847 C CA . HIS B 1 179 ? 22.953 -30.406 -6.941 1 92.44 179 HIS B CA 1
ATOM 5848 C C . HIS B 1 179 ? 22.062 -31.594 -7.293 1 92.44 179 HIS B C 1
ATOM 5850 O O . HIS B 1 179 ? 20.844 -31.469 -7.379 1 92.44 179 HIS B O 1
ATOM 5856 N N . ARG B 1 180 ? 22.688 -32.688 -7.527 1 89.94 180 ARG B N 1
ATOM 5857 C CA . ARG B 1 180 ? 22 -33.969 -7.738 1 89.94 180 ARG B CA 1
ATOM 5858 C C . ARG B 1 180 ? 22.062 -34.844 -6.484 1 89.94 180 ARG B C 1
ATOM 5860 O O . ARG B 1 180 ? 23.141 -35.031 -5.902 1 89.94 180 ARG B O 1
ATOM 5867 N N . LYS B 1 181 ? 20.875 -35.188 -6.105 1 83.31 181 LYS B N 1
ATOM 5868 C CA . LYS B 1 181 ? 20.797 -36.062 -4.957 1 83.31 181 LYS B CA 1
ATOM 5869 C C . LYS B 1 181 ? 20.469 -37.5 -5.391 1 83.31 181 LYS B C 1
ATOM 5871 O O . LYS B 1 181 ? 19.531 -37.719 -6.16 1 83.31 181 LYS B O 1
ATOM 5876 N N . GLN B 1 182 ? 21.375 -38.5 -5.113 1 72.38 182 GLN B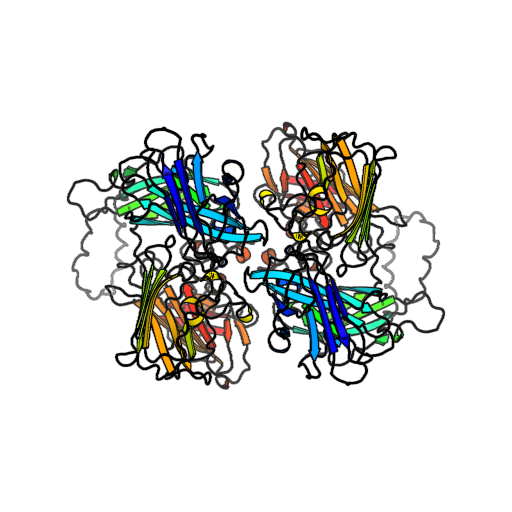 N 1
ATOM 5877 C CA . GLN B 1 182 ? 21.125 -39.906 -5.434 1 72.38 182 GLN B CA 1
ATOM 5878 C C . GLN B 1 182 ? 20.266 -40.562 -4.359 1 72.38 182 GLN B C 1
ATOM 5880 O O . GLN B 1 182 ? 20.594 -40.5 -3.172 1 72.38 182 GLN B O 1
ATOM 5885 N N . LEU B 1 183 ? 18.984 -40.625 -4.617 1 59.47 183 LEU B N 1
ATOM 5886 C CA . LEU B 1 183 ? 18.125 -41.312 -3.66 1 59.47 183 LEU B CA 1
ATOM 5887 C C . LEU B 1 183 ? 18.5 -42.781 -3.553 1 59.47 183 LEU B C 1
ATOM 5889 O O . LEU B 1 183 ? 18.672 -43.469 -4.57 1 59.47 183 LEU B O 1
ATOM 5893 N N . GLY B 1 184 ? 19.219 -43.219 -2.564 1 53.44 184 GLY B N 1
ATOM 5894 C CA . GLY B 1 184 ? 19.516 -44.625 -2.35 1 53.44 184 GLY B CA 1
ATOM 5895 C C . GLY B 1 184 ? 18.328 -45.531 -2.613 1 53.44 184 GLY B C 1
ATOM 5896 O O . GLY B 1 184 ? 17.203 -45.062 -2.756 1 53.44 184 GLY B O 1
ATOM 5897 N N . PRO B 1 185 ? 18.484 -46.812 -2.99 1 46.59 185 PRO B N 1
ATOM 5898 C CA . PRO B 1 185 ? 17.391 -47.781 -3.24 1 46.59 185 PRO B CA 1
ATOM 5899 C C . PRO B 1 185 ? 16.312 -47.719 -2.168 1 46.59 185 PRO B C 1
ATOM 5901 O O . PRO B 1 185 ? 16.609 -47.562 -0.982 1 46.59 185 PRO B O 1
ATOM 5904 N N . ARG B 1 186 ? 15.078 -47.406 -2.527 1 45.03 186 ARG B N 1
ATOM 5905 C CA . ARG B 1 186 ? 13.977 -47.531 -1.58 1 45.03 186 ARG B CA 1
ATOM 5906 C C . ARG B 1 186 ? 14.047 -48.875 -0.854 1 45.03 186 ARG B C 1
ATOM 5908 O O . ARG B 1 186 ? 14.062 -49.938 -1.489 1 45.03 186 ARG B O 1
ATOM 5915 N N . GLN B 1 187 ? 14.531 -48.969 0.289 1 36.75 187 GLN B N 1
ATOM 5916 C CA . GLN B 1 187 ? 14.273 -50.219 0.986 1 36.75 187 GLN B CA 1
ATOM 5917 C C . GLN B 1 187 ? 12.781 -50.531 1.048 1 36.75 187 GLN B C 1
ATOM 5919 O O . GLN B 1 187 ? 11.984 -49.656 1.454 1 36.75 187 GLN B O 1
ATOM 5924 N N . GLN B 1 188 ? 12.266 -51.469 0.222 1 34.03 188 GLN B N 1
ATOM 5925 C CA . GLN B 1 188 ? 10.93 -52.031 0.346 1 34.03 188 GLN B CA 1
ATOM 5926 C C . GLN B 1 188 ? 10.57 -52.281 1.809 1 34.03 188 GLN B C 1
ATOM 5928 O O . GLN B 1 188 ? 11.359 -52.875 2.555 1 34.03 188 GLN B O 1
ATOM 5933 N N . PRO B 1 189 ? 9.617 -51.594 2.305 1 39.22 189 PRO B N 1
ATOM 5934 C CA . PRO B 1 189 ? 9.211 -52.031 3.645 1 39.22 189 PRO B CA 1
ATOM 5935 C C . PRO B 1 189 ? 9.047 -53.531 3.746 1 39.22 189 PRO B C 1
ATOM 5937 O O . PRO B 1 189 ? 8.703 -54.188 2.758 1 39.22 189 PRO B O 1
ATOM 5940 N N . PRO B 1 190 ? 9.688 -54.219 4.66 1 35.81 190 PRO B N 1
ATOM 5941 C CA . PRO B 1 190 ? 9.438 -55.656 4.77 1 35.81 190 PRO B CA 1
ATOM 5942 C C . PRO B 1 190 ? 7.949 -56 4.812 1 35.81 190 PRO B C 1
ATOM 5944 O O . PRO B 1 190 ? 7.141 -55.188 5.266 1 35.81 190 PRO B O 1
ATOM 5947 N N . PRO B 1 191 ? 7.414 -56.906 4.004 1 34.69 191 PRO B N 1
ATOM 5948 C CA . PRO B 1 191 ? 6.012 -57.312 3.924 1 34.69 191 PRO B CA 1
ATOM 5949 C C . PRO B 1 191 ? 5.418 -57.688 5.285 1 34.69 191 PRO B C 1
ATOM 5951 O O . PRO B 1 191 ? 4.398 -58.375 5.359 1 34.69 191 PRO B O 1
ATOM 5954 N N . GLY B 1 192 ? 6.152 -57.5 6.477 1 32.28 192 GLY B N 1
ATOM 5955 C CA . GLY B 1 192 ? 5.625 -58.188 7.645 1 32.28 192 GLY B CA 1
ATOM 5956 C C . GLY B 1 192 ? 4.223 -57.719 8.016 1 32.28 192 GLY B C 1
ATOM 5957 O O . GLY B 1 192 ? 3.871 -56.562 7.855 1 32.28 192 GLY B O 1
ATOM 5958 N N . GLY B 1 193 ? 3.244 -58.656 7.82 1 31.42 193 GLY B N 1
ATOM 5959 C CA . GLY B 1 193 ? 1.86 -58.688 8.266 1 31.42 193 GLY B CA 1
ATOM 5960 C C . GLY B 1 193 ? 1.68 -58.125 9.664 1 31.42 193 GLY B C 1
ATOM 5961 O O . GLY B 1 193 ? 2.643 -58 10.43 1 31.42 193 GLY B O 1
ATOM 5962 N N . PRO B 1 194 ? 0.717 -57.25 9.844 1 32.09 194 PRO B N 1
ATOM 5963 C CA . PRO B 1 194 ? 0.382 -56.688 11.156 1 32.09 194 PRO B CA 1
ATOM 5964 C C . PRO B 1 194 ? 0.363 -57.75 12.258 1 32.09 194 PRO B C 1
ATOM 5966 O O . PRO B 1 194 ? -0.521 -58.625 12.273 1 32.09 194 PRO B O 1
ATOM 5969 N N . GLN B 1 195 ? 1.495 -58.5 12.422 1 29.62 195 GLN B N 1
ATOM 5970 C CA . GLN B 1 195 ? 1.266 -59.406 13.539 1 29.62 195 GLN B CA 1
ATOM 5971 C C . GLN B 1 195 ? 0.837 -58.656 14.789 1 29.62 195 GLN B C 1
ATOM 5973 O O . GLN B 1 195 ? 1.277 -57.5 15.016 1 29.62 195 GLN B O 1
ATOM 5978 N N . ALA B 1 196 ? -0.192 -59.156 15.453 1 33.72 196 ALA B N 1
ATOM 5979 C CA . ALA B 1 196 ? -0.878 -58.719 16.672 1 33.72 196 ALA B CA 1
ATOM 5980 C C . ALA B 1 196 ? 0.119 -58.438 17.781 1 33.72 196 ALA B C 1
ATOM 5982 O O . ALA B 1 196 ? 0.917 -59.281 18.156 1 33.72 196 ALA B O 1
ATOM 5983 N N . PRO B 1 197 ? 0.655 -57.125 17.875 1 28.95 197 PRO B N 1
ATOM 5984 C CA . PRO B 1 197 ? 1.669 -56.844 18.906 1 28.95 197 PRO B CA 1
ATOM 5985 C C . PRO B 1 197 ? 1.271 -57.375 20.281 1 28.95 197 PRO B C 1
ATOM 5987 O O . PRO B 1 197 ? 0.202 -57.031 20.797 1 28.95 197 PRO B O 1
ATOM 5990 N N . ASN B 1 198 ? 1.546 -58.688 20.469 1 27.23 198 ASN B N 1
ATOM 5991 C CA . ASN B 1 198 ? 1.448 -59.156 21.844 1 27.23 198 ASN B CA 1
ATOM 5992 C C . ASN B 1 198 ? 2.141 -58.219 22.828 1 27.23 198 ASN B C 1
ATOM 5994 O O . ASN B 1 198 ? 3.207 -57.688 22.516 1 27.23 198 ASN B O 1
ATOM 5998 N N . LEU B 1 199 ? 1.473 -57.75 23.922 1 27.86 199 LEU B N 1
ATOM 5999 C CA . LEU B 1 199 ? 1.605 -56.781 25 1 27.86 199 LEU B CA 1
ATOM 6000 C C . LEU B 1 199 ? 2.951 -56.906 25.703 1 27.86 199 LEU B C 1
ATOM 6002 O O . LEU B 1 199 ? 3.266 -56.125 26.609 1 27.86 199 LEU B O 1
ATOM 6006 N N . THR B 1 200 ? 3.482 -58.188 25.641 1 27.47 200 THR B N 1
ATOM 6007 C CA . THR B 1 200 ? 4.254 -58.375 26.859 1 27.47 200 THR B CA 1
ATOM 6008 C C . THR B 1 200 ? 5.512 -57.5 26.844 1 27.47 200 THR B C 1
ATOM 6010 O O . THR B 1 200 ? 5.793 -56.781 27.797 1 27.47 200 THR B O 1
ATOM 6013 N N . HIS B 1 201 ? 6.664 -58.219 26.562 1 29.36 201 HIS B N 1
ATOM 6014 C CA . HIS B 1 201 ? 7.984 -57.969 27.125 1 29.36 201 HIS B CA 1
ATOM 6015 C C . HIS B 1 201 ? 8.656 -56.75 26.469 1 29.36 201 HIS B C 1
ATOM 6017 O O . HIS B 1 201 ? 8.578 -56.594 25.25 1 29.36 201 HIS B O 1
ATOM 6023 N N . VAL B 1 202 ? 8.898 -55.719 27.281 1 32.22 202 VAL B N 1
ATOM 6024 C CA . VAL B 1 202 ? 9.555 -54.406 27.094 1 32.22 202 VAL B CA 1
ATOM 6025 C C . VAL B 1 202 ? 10.914 -54.625 26.438 1 32.22 202 VAL B C 1
ATOM 6027 O O . VAL B 1 202 ? 11.867 -55.031 27.094 1 32.22 202 VAL B O 1
ATOM 6030 N N . THR B 1 203 ? 10.938 -55.438 25.359 1 34.34 203 THR B N 1
ATOM 6031 C CA . THR B 1 203 ? 12.305 -55.594 24.891 1 34.34 203 THR B CA 1
ATOM 6032 C C . THR B 1 203 ? 12.969 -54.25 24.641 1 34.34 203 THR B C 1
ATOM 6034 O O . THR B 1 203 ? 12.328 -53.312 24.125 1 34.34 203 THR B O 1
ATOM 6037 N N . PRO B 1 204 ? 14.195 -54.094 25.25 1 35.19 204 PRO B N 1
ATOM 6038 C CA . PRO B 1 204 ? 14.953 -52.844 25.219 1 35.19 204 PRO B CA 1
ATOM 6039 C C . PRO B 1 204 ? 15.07 -52.281 23.812 1 35.19 204 PRO B C 1
ATOM 6041 O O . PRO B 1 204 ? 15.102 -53.031 22.828 1 35.19 204 PRO B O 1
ATOM 6044 N N . PRO B 1 205 ? 14.594 -51.031 23.625 1 31.36 205 PRO B N 1
ATOM 6045 C CA . PRO B 1 205 ? 14.5 -50.438 22.312 1 31.36 205 PRO B CA 1
ATOM 6046 C C . PRO B 1 205 ? 15.789 -50.562 21.5 1 31.36 205 PRO B C 1
ATOM 6048 O O . PRO B 1 205 ? 16.891 -50.406 22.047 1 31.36 205 PRO B O 1
ATOM 6051 N N . GLN B 1 206 ? 15.828 -51.531 20.609 1 32.44 206 GLN B N 1
ATOM 6052 C CA . GLN B 1 206 ? 16.953 -51.75 19.703 1 32.44 206 GLN B CA 1
ATOM 6053 C C . GLN B 1 206 ? 17.531 -50.438 19.219 1 32.44 206 GLN B C 1
ATOM 6055 O O . GLN B 1 206 ? 16.797 -49.469 19.047 1 32.44 206 GLN B O 1
ATOM 6060 N N . VAL B 1 207 ? 18.828 -50.219 19.438 1 35.03 207 VAL B N 1
ATOM 6061 C CA . VAL B 1 207 ? 19.703 -49.125 19.016 1 35.03 207 VAL B CA 1
ATOM 6062 C C . VAL B 1 207 ? 19.406 -48.75 17.562 1 35.03 207 VAL B C 1
ATOM 6064 O O . VAL B 1 207 ? 19.422 -49.625 16.688 1 35.03 207 VAL B O 1
ATOM 6067 N N . PRO B 1 208 ? 18.656 -47.656 17.406 1 33.62 208 PRO B N 1
ATOM 6068 C CA . PRO B 1 208 ? 18.312 -47.312 16.031 1 33.62 208 PRO B CA 1
ATOM 6069 C C . PRO B 1 208 ? 19.516 -47.375 15.086 1 33.62 208 PRO B C 1
ATOM 6071 O O . PRO B 1 208 ? 20.641 -47.125 15.492 1 33.62 208 PRO B O 1
ATOM 6074 N N . LYS B 1 209 ? 19.516 -48.25 14.141 1 41.56 209 LYS B N 1
ATOM 6075 C CA . LYS B 1 209 ? 20.562 -48.375 13.125 1 41.56 209 LYS B CA 1
ATOM 6076 C C . LYS B 1 209 ? 21.078 -47 12.703 1 41.56 209 LYS B C 1
ATOM 6078 O O . LYS B 1 209 ? 20.328 -46.031 12.703 1 41.56 209 LYS B O 1
ATOM 6083 N N . PRO B 1 210 ? 22.375 -46.875 12.852 1 37.12 210 PRO B N 1
ATOM 6084 C CA . PRO B 1 210 ? 22.938 -45.594 12.422 1 37.12 210 PRO B CA 1
ATOM 6085 C C . PRO B 1 210 ? 22.281 -45.062 11.156 1 37.12 210 PRO B C 1
ATOM 6087 O O . PRO B 1 210 ? 21.938 -45.812 10.258 1 37.12 210 PRO B O 1
ATOM 6090 N N . PRO B 1 211 ? 21.547 -43.938 11.25 1 37 211 PRO B N 1
ATOM 6091 C CA . PRO B 1 211 ? 20.891 -43.406 10.055 1 37 211 PRO B CA 1
ATOM 6092 C C . PRO B 1 211 ? 21.75 -43.531 8.797 1 37 211 PRO B C 1
ATOM 6094 O O . PRO B 1 211 ? 22.969 -43.5 8.867 1 37 211 PRO B O 1
ATOM 6097 N N . GLU B 1 212 ? 21.328 -44.312 7.797 1 40.62 212 GLU B N 1
ATOM 6098 C CA . GLU B 1 212 ? 21.922 -44.375 6.465 1 40.62 212 GLU B CA 1
ATOM 6099 C C . GLU B 1 212 ? 22.531 -43.031 6.055 1 40.62 212 GLU B C 1
ATOM 6101 O O . GLU B 1 212 ? 22.094 -42 6.527 1 40.62 212 GLU B O 1
ATOM 6106 N N . ARG B 1 213 ? 23.703 -43.031 5.516 1 46.03 213 ARG B N 1
ATOM 6107 C CA . ARG B 1 213 ? 24.469 -41.875 5.047 1 46.03 213 ARG B CA 1
ATOM 6108 C C . ARG B 1 213 ? 23.578 -40.906 4.254 1 46.03 213 ARG B C 1
ATOM 6110 O O . ARG B 1 213 ? 22.844 -41.344 3.365 1 46.03 213 ARG B O 1
ATOM 6117 N N . PRO B 1 214 ? 23.297 -39.719 4.688 1 51.5 214 PRO B N 1
ATOM 6118 C CA . PRO B 1 214 ? 22.516 -38.781 3.9 1 51.5 214 PRO B CA 1
ATOM 6119 C C . PRO B 1 214 ? 22.953 -38.719 2.439 1 51.5 214 PRO B C 1
ATOM 6121 O O . PRO B 1 214 ? 24.141 -38.938 2.137 1 51.5 214 PRO B O 1
ATOM 6124 N N . PRO B 1 215 ? 22.031 -38.969 1.491 1 55.34 215 PRO B N 1
ATOM 6125 C CA . PRO B 1 215 ? 22.422 -38.875 0.083 1 55.34 215 PRO B CA 1
ATOM 6126 C C . PRO B 1 215 ? 23.391 -37.719 -0.187 1 55.34 215 PRO B C 1
ATOM 6128 O O . PRO B 1 215 ? 23.234 -36.625 0.372 1 55.34 215 PRO B O 1
ATOM 6131 N N . VAL B 1 216 ? 24.594 -38.062 -0.557 1 62.03 216 VAL B N 1
ATOM 6132 C CA . VAL B 1 216 ? 25.625 -37.094 -0.872 1 62.03 216 VAL B CA 1
ATOM 6133 C C . VAL B 1 216 ? 25.188 -36.219 -2.055 1 62.03 216 VAL B C 1
ATOM 6135 O O . VAL B 1 216 ? 24.844 -36.75 -3.121 1 62.03 216 VAL B O 1
ATOM 6138 N N . ALA B 1 217 ? 24.828 -35 -1.918 1 74.88 217 ALA B N 1
ATOM 6139 C CA . ALA B 1 217 ? 24.516 -34.031 -2.969 1 74.88 217 ALA B CA 1
ATOM 6140 C C . ALA B 1 217 ? 25.766 -33.656 -3.754 1 74.88 217 ALA B C 1
ATOM 6142 O O . ALA B 1 217 ? 26.781 -33.281 -3.168 1 74.88 217 ALA B O 1
ATOM 6143 N N . VAL B 1 218 ? 25.828 -34.094 -5.043 1 83.19 218 VAL B N 1
ATOM 6144 C CA . VAL B 1 218 ? 26.922 -33.719 -5.922 1 83.19 218 VAL B CA 1
ATOM 6145 C C . VAL B 1 218 ? 26.531 -32.5 -6.75 1 83.19 218 VAL B C 1
ATOM 6147 O O . VAL B 1 218 ? 25.484 -32.469 -7.379 1 83.19 218 VAL B O 1
ATOM 6150 N N . PRO B 1 219 ? 27.359 -31.484 -6.676 1 87.75 219 PRO B N 1
ATOM 6151 C CA . PRO B 1 219 ? 27.047 -30.328 -7.508 1 87.75 219 PRO B CA 1
ATOM 6152 C C . PRO B 1 219 ? 27.016 -30.656 -9 1 87.75 219 PRO B C 1
ATOM 6154 O O . PRO B 1 219 ? 27.875 -31.375 -9.492 1 87.75 219 PRO B O 1
ATOM 6157 N N . CYS B 1 220 ? 26.016 -30.219 -9.672 1 89.38 220 CYS B N 1
ATOM 6158 C CA . CYS B 1 220 ? 25.953 -30.516 -11.102 1 89.38 220 CYS B CA 1
ATOM 6159 C C . CYS B 1 220 ? 25.891 -29.219 -11.914 1 89.38 220 CYS B C 1
ATOM 6161 O O . CYS B 1 220 ? 26.188 -29.234 -13.117 1 89.38 220 CYS B O 1
ATOM 6163 N N . TYR B 1 221 ? 25.484 -28.125 -11.336 1 90.62 221 TYR B N 1
ATOM 6164 C CA . TYR B 1 221 ? 25.516 -26.859 -12.047 1 90.62 221 TYR B CA 1
ATOM 6165 C C . TYR B 1 221 ? 25.859 -25.703 -11.102 1 90.62 221 TYR B C 1
ATOM 6167 O O . TYR B 1 221 ? 25.25 -25.578 -10.031 1 90.62 221 TYR B O 1
ATOM 6175 N N . SER B 1 222 ? 26.812 -24.938 -11.5 1 90.69 222 SER B N 1
ATOM 6176 C CA . SER B 1 222 ? 27.156 -23.672 -10.859 1 90.69 222 SER B CA 1
ATOM 6177 C C . SER B 1 222 ? 27.047 -22.5 -11.828 1 90.69 222 SER B C 1
ATOM 6179 O O . SER B 1 222 ? 27.719 -22.5 -12.867 1 90.69 222 SER B O 1
ATOM 6181 N N . PRO B 1 223 ? 26.219 -21.609 -11.477 1 90.62 223 PRO B N 1
ATOM 6182 C CA . PRO B 1 223 ? 26.062 -20.484 -12.398 1 90.62 223 PRO B CA 1
ATOM 6183 C C . PRO B 1 223 ? 27.328 -19.625 -12.477 1 90.62 223 PRO B C 1
ATOM 6185 O O . PRO B 1 223 ? 28.172 -19.688 -11.578 1 90.62 223 PRO B O 1
ATOM 6188 N N . PRO B 1 224 ? 27.406 -18.844 -13.57 1 90 224 PRO B N 1
ATOM 6189 C CA . PRO B 1 224 ? 28.516 -17.875 -13.641 1 90 224 PRO B CA 1
ATOM 6190 C C . PRO B 1 224 ? 28.469 -16.844 -12.516 1 90 224 PRO B C 1
ATOM 6192 O O . PRO B 1 224 ? 27.406 -16.625 -11.922 1 90 224 PRO B O 1
ATOM 6195 N N . ASP B 1 225 ? 29.547 -16.234 -12.266 1 90.62 225 ASP B N 1
ATOM 6196 C CA . ASP B 1 225 ? 29.703 -15.305 -11.148 1 90.62 225 ASP B CA 1
ATOM 6197 C C . ASP B 1 225 ? 28.703 -14.148 -11.25 1 90.62 225 ASP B C 1
ATOM 6199 O O . ASP B 1 225 ? 28.172 -13.695 -10.242 1 90.62 225 ASP B O 1
ATOM 6203 N N . THR B 1 226 ? 28.406 -13.734 -12.461 1 89.75 226 THR B N 1
ATOM 6204 C CA . THR B 1 226 ? 27.547 -12.578 -12.688 1 89.75 226 THR B CA 1
ATOM 6205 C C . THR B 1 226 ? 26.094 -12.906 -12.32 1 89.75 226 THR B C 1
ATOM 6207 O O . THR B 1 226 ? 25.266 -12.008 -12.141 1 89.75 226 THR B O 1
ATOM 6210 N N . CYS B 1 227 ? 25.828 -14.195 -12.211 1 93.25 227 CYS B N 1
ATOM 6211 C CA . CYS B 1 227 ? 24.453 -14.602 -11.945 1 93.25 227 CYS B CA 1
ATOM 6212 C C . CYS B 1 227 ? 24.375 -15.547 -10.75 1 93.25 227 CYS B C 1
ATOM 6214 O O . CYS B 1 227 ? 23.391 -16.266 -10.57 1 93.25 227 CYS B O 1
ATOM 6216 N N . SER B 1 228 ? 25.422 -15.57 -9.984 1 94.25 228 SER B N 1
ATOM 6217 C CA . SER B 1 228 ? 25.516 -16.594 -8.945 1 94.25 228 SER B CA 1
ATOM 6218 C C . SER B 1 228 ? 24.922 -16.109 -7.633 1 94.25 228 SER B C 1
ATOM 6220 O O . SER B 1 228 ? 24.672 -16.891 -6.723 1 94.25 228 SER B O 1
ATOM 6222 N N . GLN B 1 229 ? 24.688 -14.797 -7.566 1 97.25 229 GLN B N 1
ATOM 6223 C CA . GLN B 1 229 ? 24.234 -14.258 -6.289 1 97.25 229 GLN B CA 1
ATOM 6224 C C . GLN B 1 229 ? 22.766 -13.859 -6.344 1 97.25 229 GLN B C 1
ATOM 6226 O O . GLN B 1 229 ? 22.297 -13.328 -7.355 1 97.25 229 GLN B O 1
ATOM 6231 N N . LEU B 1 230 ? 22.047 -14.141 -5.242 1 98.25 230 LEU B N 1
ATOM 6232 C CA . LEU B 1 230 ? 20.641 -13.797 -5.059 1 98.25 230 LEU B CA 1
ATOM 6233 C C . LEU B 1 230 ? 20.438 -12.953 -3.803 1 98.25 230 LEU B C 1
ATOM 6235 O O . LEU B 1 230 ? 21.219 -13.062 -2.852 1 98.25 230 LEU B O 1
ATOM 6239 N N . ASN B 1 231 ? 19.391 -12.164 -3.812 1 97.88 231 ASN B N 1
ATOM 6240 C CA . ASN B 1 231 ? 19.062 -11.32 -2.67 1 97.88 231 ASN B CA 1
ATOM 6241 C C . ASN B 1 231 ? 18.203 -12.055 -1.653 1 97.88 231 ASN B C 1
ATOM 6243 O O . ASN B 1 231 ? 17.281 -12.797 -2.029 1 97.88 231 ASN B O 1
ATOM 6247 N N . VAL B 1 232 ? 18.5 -11.945 -0.405 1 98.25 232 VAL B N 1
ATOM 6248 C CA . VAL B 1 232 ? 17.609 -12.25 0.708 1 98.25 232 VAL B CA 1
ATOM 6249 C C . VAL B 1 232 ? 17.203 -10.953 1.399 1 98.25 232 VAL B C 1
ATOM 6251 O O . VAL B 1 232 ? 18.031 -10.258 1.98 1 98.25 232 VAL B O 1
ATOM 6254 N N . GLY B 1 233 ? 15.914 -10.664 1.371 1 97.06 233 GLY B N 1
ATOM 6255 C CA . GLY B 1 233 ? 15.469 -9.359 1.825 1 97.06 233 GLY B CA 1
ATOM 6256 C C . GLY B 1 233 ? 15.07 -9.336 3.289 1 97.06 233 GLY B C 1
ATOM 6257 O O . GLY B 1 233 ? 14.555 -10.328 3.811 1 97.06 233 GLY B O 1
ATOM 6258 N N . LYS B 1 234 ? 15.203 -8.219 3.93 1 95.38 234 LYS B N 1
ATOM 6259 C CA . LYS B 1 234 ? 14.883 -8.039 5.344 1 95.38 234 LYS B CA 1
ATOM 6260 C C . LYS B 1 234 ? 13.375 -7.91 5.551 1 95.38 234 LYS B C 1
ATOM 6262 O O . LYS B 1 234 ? 12.891 -8.016 6.676 1 95.38 234 LYS B O 1
ATOM 6267 N N . ARG B 1 235 ? 12.648 -7.609 4.516 1 92.12 235 ARG B N 1
ATOM 6268 C CA . ARG B 1 235 ? 11.195 -7.488 4.582 1 92.12 235 ARG B CA 1
ATOM 6269 C C . ARG B 1 235 ? 10.523 -8.352 3.52 1 92.12 235 ARG B C 1
ATOM 6271 O O . ARG B 1 235 ? 10.508 -8 2.34 1 92.12 235 ARG B O 1
ATOM 6278 N N . PRO B 1 236 ? 9.844 -9.359 3.949 1 94.31 236 PRO B N 1
ATOM 6279 C CA . PRO B 1 236 ? 9.203 -10.266 2.992 1 94.31 236 PRO B CA 1
ATOM 6280 C C . PRO B 1 236 ? 8.172 -9.562 2.117 1 94.31 236 PRO B C 1
ATOM 6282 O O . PRO B 1 236 ? 7.449 -8.68 2.592 1 94.31 236 PRO B O 1
ATOM 6285 N N . GLY B 1 237 ? 8.141 -9.961 0.874 1 89.25 237 GLY B N 1
ATOM 6286 C CA . GLY B 1 237 ? 7.109 -9.492 -0.038 1 89.25 237 GLY B CA 1
ATOM 6287 C C . GLY B 1 237 ? 7.465 -8.188 -0.724 1 89.25 237 GLY B C 1
ATOM 6288 O O . GLY B 1 237 ? 6.668 -7.645 -1.491 1 89.25 237 GLY B O 1
ATOM 6289 N N . THR B 1 238 ? 8.641 -7.68 -0.511 1 89.5 238 THR B N 1
ATOM 6290 C CA . THR B 1 238 ? 9.031 -6.41 -1.115 1 89.5 238 THR B CA 1
ATOM 6291 C C . THR B 1 238 ? 9.984 -6.641 -2.281 1 89.5 238 THR B C 1
ATOM 6293 O O . THR B 1 238 ? 10.539 -7.734 -2.436 1 89.5 238 THR B O 1
ATOM 6296 N N . VAL B 1 239 ? 10.172 -5.621 -3.059 1 89 239 VAL B N 1
ATOM 6297 C CA . VAL B 1 239 ? 10.961 -5.711 -4.285 1 89 239 VAL B CA 1
ATOM 6298 C C . VAL B 1 239 ? 12.406 -6.051 -3.939 1 89 239 VAL B C 1
ATOM 6300 O O . VAL B 1 239 ? 13.094 -6.723 -4.715 1 89 239 VAL B O 1
ATOM 6303 N N . GLY B 1 240 ? 12.867 -5.754 -2.748 1 90.25 240 GLY B N 1
ATOM 6304 C CA . GLY B 1 240 ? 14.234 -6 -2.328 1 90.25 240 GLY B CA 1
ATOM 6305 C C . GLY B 1 240 ? 14.539 -7.469 -2.113 1 90.25 240 GLY B C 1
ATOM 6306 O O . GLY B 1 240 ? 15.711 -7.867 -2.062 1 90.25 240 GLY B O 1
ATOM 6307 N N . THR B 1 241 ? 13.492 -8.258 -2.043 1 96.44 241 THR B N 1
ATOM 6308 C CA . THR B 1 241 ? 13.68 -9.688 -1.84 1 96.44 241 THR B CA 1
ATOM 6309 C C . THR B 1 241 ? 13.875 -10.406 -3.174 1 96.44 241 THR B C 1
ATOM 6311 O O . THR B 1 241 ? 14.141 -11.609 -3.205 1 96.44 241 THR B O 1
ATOM 6314 N N . ARG B 1 242 ? 13.812 -9.727 -4.27 1 97.56 242 ARG B N 1
ATOM 6315 C CA . ARG B 1 242 ? 13.742 -10.375 -5.574 1 97.56 242 ARG B CA 1
ATOM 6316 C C . ARG B 1 242 ? 15.023 -10.156 -6.367 1 97.56 242 ARG B C 1
ATOM 6318 O O . ARG B 1 242 ? 15.633 -9.086 -6.289 1 97.56 242 ARG B O 1
ATOM 6325 N N . THR B 1 243 ? 15.391 -11.195 -7.051 1 98.12 243 THR B N 1
ATOM 6326 C CA . THR B 1 243 ? 16.531 -11.18 -7.961 1 98.12 243 THR B CA 1
ATOM 6327 C C . THR B 1 243 ? 16.156 -11.781 -9.312 1 98.12 243 THR B C 1
ATOM 6329 O O . THR B 1 243 ? 15.375 -12.734 -9.375 1 98.12 243 THR B O 1
ATOM 6332 N N . TYR B 1 244 ? 16.672 -11.203 -10.375 1 97.69 244 TYR B N 1
ATOM 6333 C CA . TYR B 1 244 ? 16.5 -11.766 -11.711 1 97.69 244 TYR B CA 1
ATOM 6334 C C . TYR B 1 244 ? 17.797 -11.68 -12.516 1 97.69 244 TYR B C 1
ATOM 6336 O O . TYR B 1 244 ? 18.406 -10.609 -12.609 1 97.69 244 TYR B O 1
ATOM 6344 N N . HIS B 1 245 ? 18.281 -12.805 -13.039 1 96.25 245 HIS B N 1
ATOM 6345 C CA . HIS B 1 245 ? 19.438 -12.875 -13.922 1 96.25 245 HIS B CA 1
ATOM 6346 C C . HIS B 1 245 ? 19.125 -13.633 -15.203 1 96.25 245 HIS B C 1
ATOM 6348 O O . HIS B 1 245 ? 18.391 -14.633 -15.172 1 96.25 245 HIS B O 1
ATOM 6354 N N . VAL B 1 246 ? 19.641 -13.086 -16.25 1 93.94 246 VAL B N 1
ATOM 6355 C CA . VAL B 1 246 ? 19.688 -13.852 -17.484 1 93.94 246 VAL B CA 1
ATOM 6356 C C . VAL B 1 246 ? 21.016 -14.602 -17.578 1 93.94 246 VAL B C 1
ATOM 6358 O O . VAL B 1 246 ? 22.094 -14.016 -17.391 1 93.94 246 VAL B O 1
ATOM 6361 N N . ILE B 1 247 ? 20.906 -15.922 -17.75 1 91.19 247 ILE B N 1
ATOM 6362 C CA . ILE B 1 247 ? 22.078 -16.781 -17.797 1 91.19 247 ILE B CA 1
ATOM 6363 C C . ILE B 1 247 ? 22.422 -17.094 -19.25 1 91.19 247 ILE B C 1
ATOM 6365 O O . ILE B 1 247 ? 21.641 -17.719 -19.969 1 91.19 247 ILE B O 1
ATOM 6369 N N . GLU B 1 248 ? 23.641 -16.656 -19.562 1 80.88 248 GLU B N 1
ATOM 6370 C CA . GLU B 1 248 ? 24.078 -16.859 -20.938 1 80.88 248 GLU B CA 1
ATOM 6371 C C . GLU B 1 248 ? 24.719 -18.219 -21.125 1 80.88 248 GLU B C 1
ATOM 6373 O O . GLU B 1 248 ? 25.328 -18.766 -20.188 1 80.88 248 GLU B O 1
ATOM 6378 N N . GLY B 1 249 ? 24.719 -18.719 -22.391 1 66.88 249 GLY B N 1
ATOM 6379 C CA . GLY B 1 249 ? 25.422 -19.922 -22.844 1 66.88 249 GLY B CA 1
ATOM 6380 C C . GLY B 1 249 ? 24.484 -20.984 -23.359 1 66.88 249 GLY B C 1
ATOM 6381 O O . GLY B 1 249 ? 23.266 -20.922 -23.141 1 66.88 249 GLY B O 1
ATOM 6382 N N . ALA B 1 250 ? 25.016 -21.812 -24.406 1 55.44 250 ALA B N 1
ATOM 6383 C CA . ALA B 1 250 ? 24.359 -22.781 -25.281 1 55.44 250 ALA B CA 1
ATOM 6384 C C . ALA B 1 250 ? 23.672 -23.875 -24.469 1 55.44 250 ALA B C 1
ATOM 6386 O O . ALA B 1 250 ? 22.641 -24.406 -24.891 1 55.44 250 ALA B O 1
ATOM 6387 N N . ASN B 1 251 ? 24.219 -24.406 -23.375 1 59.16 251 ASN B N 1
ATOM 6388 C CA . ASN B 1 251 ? 23.609 -25.594 -22.797 1 59.16 251 ASN B CA 1
ATOM 6389 C C . ASN B 1 251 ? 22.625 -25.234 -21.672 1 59.16 251 ASN B C 1
ATOM 6391 O O . ASN B 1 251 ? 22.938 -24.422 -20.812 1 59.16 251 ASN B O 1
ATOM 6395 N N . PRO B 1 252 ? 21.422 -25.766 -22.031 1 62.5 252 PRO B N 1
ATOM 6396 C CA . PRO B 1 252 ? 20.438 -25.5 -20.984 1 62.5 252 PRO B CA 1
ATOM 6397 C C . PRO B 1 252 ? 20.969 -25.734 -19.578 1 62.5 252 PRO B C 1
ATOM 6399 O O . PRO B 1 252 ? 21.828 -26.609 -19.391 1 62.5 252 PRO B O 1
ATOM 6402 N N . VAL B 1 253 ? 20.875 -24.781 -18.656 1 65.56 253 VAL B N 1
ATOM 6403 C CA . VAL B 1 253 ? 21.344 -24.703 -17.281 1 65.56 253 VAL B CA 1
ATOM 6404 C C . VAL B 1 253 ? 21.281 -26.078 -16.641 1 65.56 253 VAL B C 1
ATOM 6406 O O . VAL B 1 253 ? 22.188 -26.469 -15.898 1 65.56 253 VAL B O 1
ATOM 6409 N N . LEU B 1 254 ? 20.297 -26.844 -17.078 1 78.81 254 LEU B N 1
ATOM 6410 C CA . LEU B 1 254 ? 20.078 -28.078 -16.344 1 78.81 254 LEU B CA 1
ATOM 6411 C C . LEU B 1 254 ? 20.531 -29.281 -17.156 1 78.81 254 LEU B C 1
ATOM 6413 O O . LEU B 1 254 ? 20.5 -30.422 -16.656 1 78.81 254 LEU B O 1
ATOM 6417 N N . ASP B 1 255 ? 20.922 -29.094 -18.422 1 76.94 255 ASP B N 1
ATOM 6418 C CA . ASP B 1 255 ? 21.328 -30.203 -19.266 1 76.94 255 ASP B CA 1
ATOM 6419 C C . ASP B 1 255 ? 22.531 -30.938 -18.688 1 76.94 255 ASP B C 1
ATOM 6421 O O . ASP B 1 255 ? 22.672 -32.156 -18.828 1 76.94 255 ASP B O 1
ATOM 6425 N N . LYS B 1 256 ? 23.266 -30.156 -17.969 1 70.69 256 LYS B N 1
ATOM 6426 C CA . LYS B 1 256 ? 24.453 -30.75 -17.359 1 70.69 256 LYS B CA 1
ATOM 6427 C C . LYS B 1 256 ? 24.078 -31.656 -16.203 1 70.69 256 LYS B C 1
ATOM 6429 O O . LYS B 1 256 ? 24.859 -32.531 -15.828 1 70.69 256 LYS B O 1
ATOM 6434 N N . CYS B 1 257 ? 23 -31.359 -15.68 1 80.19 257 CYS B N 1
ATOM 6435 C CA . CYS B 1 257 ? 22.578 -32.125 -14.508 1 80.19 257 CYS B CA 1
ATOM 6436 C C . CYS B 1 257 ? 21.766 -33.344 -14.914 1 80.19 257 CYS B C 1
ATOM 6438 O O . CYS B 1 257 ? 21.656 -34.281 -14.141 1 80.19 257 CYS B O 1
ATOM 6440 N N . LYS B 1 258 ? 21.25 -33.312 -16.141 1 68 258 LYS B N 1
ATOM 6441 C CA . LYS B 1 258 ? 20.469 -34.469 -16.578 1 68 258 LYS B CA 1
ATOM 6442 C C . LYS B 1 258 ? 21.359 -35.594 -17.078 1 68 258 LYS B C 1
ATOM 6444 O O . LYS B 1 258 ? 22.188 -35.375 -17.969 1 68 258 LYS B O 1
ATOM 6449 N N . GLY B 1 259 ? 22.344 -36.094 -16.344 1 56.47 259 GLY B N 1
ATOM 6450 C CA . GLY B 1 259 ? 23.219 -37.188 -16.703 1 56.47 259 GLY B CA 1
ATOM 6451 C C . GLY B 1 259 ? 22.641 -38.094 -17.766 1 56.47 259 GLY B C 1
ATOM 6452 O O . GLY B 1 259 ? 21.438 -38.094 -18 1 56.47 259 GLY B O 1
ATOM 6453 N N . GLY B 1 260 ? 23.359 -38.438 -18.891 1 47.5 260 GLY B N 1
ATOM 6454 C CA . GLY B 1 260 ? 23.109 -39.438 -19.891 1 47.5 260 GLY B CA 1
ATOM 6455 C C . GLY B 1 260 ? 22.453 -40.688 -19.312 1 47.5 260 GLY B C 1
ATOM 6456 O O . GLY B 1 260 ? 22.125 -41.625 -20.047 1 47.5 260 GLY B O 1
ATOM 6457 N N . GLY B 1 261 ? 23.016 -41.281 -18.172 1 43.16 261 GLY B N 1
ATOM 6458 C CA . GLY B 1 261 ? 22.578 -42.625 -17.828 1 43.16 261 GLY B CA 1
ATOM 6459 C C . GLY B 1 261 ? 21.125 -42.688 -17.406 1 43.16 261 GLY B C 1
ATOM 6460 O O . GLY B 1 261 ? 20.5 -41.656 -17.156 1 43.16 261 GLY B O 1
ATOM 6461 N N . ASP B 1 262 ? 20.391 -43.875 -17.547 1 40.25 262 ASP B N 1
ATOM 6462 C CA . ASP B 1 262 ? 19.047 -44.438 -17.344 1 40.25 262 ASP B CA 1
ATOM 6463 C C . ASP B 1 262 ? 18.484 -44 -15.992 1 40.25 262 ASP B C 1
ATOM 6465 O O . ASP B 1 262 ? 17.469 -44.531 -15.547 1 40.25 262 ASP B O 1
ATOM 6469 N N . SER B 1 263 ? 19.234 -43.562 -14.93 1 44.22 263 SER B N 1
ATOM 6470 C CA . SER B 1 263 ? 18.562 -43.625 -13.641 1 44.22 263 SER B CA 1
ATOM 6471 C C . SER B 1 263 ? 17.609 -42.438 -13.461 1 44.22 263 SER B C 1
ATOM 6473 O O . SER B 1 263 ? 18.047 -41.312 -13.312 1 44.22 263 SER B O 1
ATOM 6475 N N . THR B 1 264 ? 16.438 -42.406 -13.93 1 50.03 264 THR B N 1
ATOM 6476 C CA . THR B 1 264 ? 15.148 -41.719 -13.828 1 50.03 264 THR B CA 1
ATOM 6477 C C . THR B 1 264 ? 14.906 -41.25 -12.391 1 50.03 264 THR B C 1
ATOM 6479 O O . THR B 1 264 ? 13.891 -40.625 -12.109 1 50.03 264 THR B O 1
ATOM 6482 N N . ARG B 1 265 ? 15.859 -41.656 -11.438 1 57.25 265 ARG B N 1
ATOM 6483 C CA . ARG B 1 265 ? 15.453 -41.5 -10.047 1 57.25 265 ARG B CA 1
ATOM 6484 C C . ARG B 1 265 ? 16.188 -40.344 -9.383 1 57.25 265 ARG B C 1
ATOM 6486 O O . ARG B 1 265 ? 16.062 -40.125 -8.18 1 57.25 265 ARG B O 1
ATOM 6493 N N . ASP B 1 266 ? 16.938 -39.5 -10.133 1 70.38 266 ASP B N 1
ATOM 6494 C CA . ASP B 1 266 ? 17.703 -38.469 -9.43 1 70.38 266 ASP B CA 1
ATOM 6495 C C . ASP B 1 266 ? 16.859 -37.188 -9.234 1 70.38 266 ASP B C 1
ATOM 6497 O O . ASP B 1 266 ? 16.156 -36.781 -10.148 1 70.38 266 ASP B O 1
ATOM 6501 N N . GLN B 1 267 ? 16.906 -36.812 -7.918 1 85.94 267 GLN B N 1
ATOM 6502 C CA . GLN B 1 267 ? 16.219 -35.594 -7.543 1 85.94 267 GLN B CA 1
ATOM 6503 C C . GLN B 1 267 ? 17.172 -34.375 -7.535 1 85.94 267 GLN B C 1
ATOM 6505 O O . GLN B 1 267 ? 18.297 -34.5 -7.047 1 85.94 267 GLN B O 1
ATOM 6510 N N . LEU B 1 268 ? 16.875 -33.344 -8.305 1 91.62 268 LEU B N 1
ATOM 6511 C CA . LEU B 1 268 ? 17.688 -32.125 -8.305 1 91.62 268 LEU B CA 1
ATOM 6512 C C . LEU B 1 268 ? 17.281 -31.203 -7.145 1 91.62 268 LEU B C 1
ATOM 6514 O O . LEU B 1 268 ? 16.125 -31.172 -6.742 1 91.62 268 LEU B O 1
ATOM 6518 N N . ALA B 1 269 ? 18.312 -30.594 -6.602 1 94.38 269 ALA B N 1
ATOM 6519 C CA . ALA B 1 269 ? 18.094 -29.656 -5.504 1 94.38 269 ALA B CA 1
ATOM 6520 C C . ALA B 1 269 ? 18.891 -28.375 -5.699 1 94.38 269 ALA B C 1
ATOM 6522 O O . ALA B 1 269 ? 19.984 -28.391 -6.277 1 94.38 269 ALA B O 1
ATOM 6523 N N . VAL B 1 270 ? 18.297 -27.297 -5.312 1 96.62 270 VAL B N 1
ATOM 6524 C CA . VAL B 1 270 ? 19 -26.016 -5.285 1 96.62 270 VAL B CA 1
ATOM 6525 C C . VAL B 1 270 ? 19.5 -25.734 -3.869 1 96.62 270 VAL B C 1
ATOM 6527 O O . VAL B 1 270 ? 18.75 -25.875 -2.902 1 96.62 270 VAL B O 1
ATOM 6530 N N . THR B 1 271 ? 20.734 -25.312 -3.768 1 96.62 271 THR B N 1
ATOM 6531 C CA . THR B 1 271 ? 21.328 -24.969 -2.477 1 96.62 271 THR B CA 1
ATOM 6532 C C . THR B 1 271 ? 21.656 -23.484 -2.418 1 96.62 271 THR B C 1
ATOM 6534 O O . THR B 1 271 ? 22.109 -22.906 -3.408 1 96.62 271 THR B O 1
ATOM 6537 N N . LEU B 1 272 ? 21.422 -22.859 -1.28 1 98.19 272 LEU B N 1
ATOM 6538 C CA . LEU B 1 272 ? 21.781 -21.484 -0.997 1 98.19 272 LEU B CA 1
ATOM 6539 C C . LEU B 1 272 ? 22.859 -21.406 0.067 1 98.19 272 LEU B C 1
ATOM 6541 O O . LEU B 1 272 ? 22.719 -21.969 1.153 1 98.19 272 LEU B O 1
ATOM 6545 N N . VAL B 1 273 ? 23.875 -20.688 -0.275 1 97.38 273 VAL B N 1
ATOM 6546 C CA . VAL B 1 273 ? 25.016 -20.562 0.627 1 97.38 273 VAL B CA 1
ATOM 6547 C C . VAL B 1 273 ? 25.281 -19.078 0.901 1 97.38 273 VAL B C 1
ATOM 6549 O O . VAL B 1 273 ? 25.281 -18.266 -0.022 1 97.38 273 VAL B O 1
ATOM 6552 N N . ASP B 1 274 ? 25.469 -18.828 2.172 1 96.69 274 ASP B N 1
ATOM 6553 C CA . ASP B 1 274 ? 25.781 -17.453 2.553 1 96.69 274 ASP B CA 1
ATOM 6554 C C . ASP B 1 274 ? 27.078 -16.984 1.899 1 96.69 274 ASP B C 1
ATOM 6556 O O . ASP B 1 274 ? 28.109 -17.656 2.012 1 96.69 274 ASP B O 1
ATOM 6560 N N . VAL B 1 275 ? 27.109 -15.852 1.311 1 94.56 275 VAL B N 1
ATOM 6561 C CA . VAL B 1 275 ? 28.281 -15.398 0.558 1 94.56 275 VAL B CA 1
ATOM 6562 C C . VAL B 1 275 ? 29.422 -15.086 1.518 1 94.56 275 VAL B C 1
ATOM 6564 O O . VAL B 1 275 ? 30.547 -15.555 1.328 1 94.56 275 VAL B O 1
ATOM 6567 N N . PRO B 1 276 ? 29.125 -14.312 2.572 1 91.56 276 PRO B N 1
ATOM 6568 C CA . PRO B 1 276 ? 30.25 -13.938 3.439 1 91.56 276 PRO B CA 1
ATOM 6569 C C . PRO B 1 276 ? 30.828 -15.125 4.207 1 91.56 276 PRO B C 1
ATOM 6571 O O . PRO B 1 276 ? 32.031 -15.203 4.398 1 91.56 276 PRO B O 1
ATOM 6574 N N . THR B 1 277 ? 30.062 -16.109 4.668 1 92.88 277 THR B N 1
ATOM 6575 C CA . THR B 1 277 ? 30.531 -17.141 5.59 1 92.88 277 THR B CA 1
ATOM 6576 C C . THR B 1 277 ? 30.688 -18.484 4.867 1 92.88 277 THR B C 1
ATOM 6578 O O . THR B 1 277 ? 31.359 -19.391 5.367 1 92.88 277 THR B O 1
ATOM 6581 N N . GLY B 1 278 ? 29.984 -18.688 3.791 1 93.25 278 GLY B N 1
ATOM 6582 C CA . GLY B 1 278 ? 30.016 -19.953 3.08 1 93.25 278 GLY B CA 1
ATOM 6583 C C . GLY B 1 278 ? 29.125 -21 3.709 1 93.25 278 GLY B C 1
ATOM 6584 O O . GLY B 1 278 ? 29.078 -22.141 3.238 1 93.25 278 GLY B O 1
ATOM 6585 N N . GLN B 1 279 ? 28.391 -20.609 4.684 1 94.81 279 GLN B N 1
ATOM 6586 C CA . GLN B 1 279 ? 27.531 -21.547 5.383 1 94.81 279 GLN B CA 1
ATOM 6587 C C . GLN B 1 279 ? 26.25 -21.812 4.598 1 94.81 279 GLN B C 1
ATOM 6589 O O . GLN B 1 279 ? 25.656 -20.891 4.047 1 94.81 279 GLN B O 1
ATOM 6594 N N . PRO B 1 280 ? 25.859 -23.109 4.527 1 95.31 280 PRO B N 1
ATOM 6595 C CA . PRO B 1 280 ? 24.578 -23.406 3.887 1 95.31 280 PRO B CA 1
ATOM 6596 C C . PRO B 1 280 ? 23.391 -22.797 4.637 1 95.31 280 PRO B C 1
ATOM 6598 O O . PRO B 1 280 ? 23.328 -22.891 5.863 1 95.31 280 PRO B O 1
ATOM 6601 N N . LEU B 1 281 ? 22.438 -22.203 3.893 1 97.5 281 LEU B N 1
ATOM 6602 C CA . LEU B 1 281 ? 21.312 -21.531 4.523 1 97.5 281 LEU B CA 1
ATOM 6603 C C . LEU B 1 281 ? 20 -22.25 4.184 1 97.5 281 LEU B C 1
ATOM 6605 O O . LEU B 1 281 ? 19.047 -22.203 4.965 1 97.5 281 LEU B O 1
ATOM 6609 N N . ALA B 1 282 ? 19.953 -22.828 3.014 1 97.62 282 ALA B N 1
ATOM 6610 C CA . ALA B 1 282 ? 18.703 -23.469 2.619 1 97.62 282 ALA B CA 1
ATOM 6611 C C . ALA B 1 282 ? 18.922 -24.438 1.461 1 97.62 282 ALA B C 1
ATOM 6613 O O . ALA B 1 282 ? 19.906 -24.312 0.724 1 97.62 282 ALA B O 1
ATOM 6614 N N . GLU B 1 283 ? 18.078 -25.328 1.335 1 96.25 283 GLU B N 1
ATOM 6615 C CA . GLU B 1 283 ? 18.031 -26.297 0.237 1 96.25 283 GLU B CA 1
ATOM 6616 C C . GLU B 1 283 ? 16.594 -26.594 -0.172 1 96.25 283 GLU B C 1
ATOM 6618 O O . GLU B 1 283 ? 15.711 -26.734 0.682 1 96.25 283 GLU B O 1
ATOM 6623 N N . GLY B 1 284 ? 16.344 -26.594 -1.452 1 96.06 284 GLY B N 1
ATOM 6624 C CA . GLY B 1 284 ? 15.023 -26.922 -1.979 1 96.06 284 GLY B CA 1
ATOM 6625 C C . GLY B 1 284 ? 15.07 -27.844 -3.176 1 96.06 284 GLY B C 1
ATOM 6626 O O . GLY B 1 284 ? 15.953 -27.734 -4.023 1 96.06 284 GLY B O 1
ATOM 6627 N N . THR B 1 285 ? 14.141 -28.797 -3.199 1 94.38 285 THR B N 1
ATOM 6628 C CA . THR B 1 285 ? 14.055 -29.688 -4.348 1 94.38 285 THR B CA 1
ATOM 6629 C C . THR B 1 285 ? 13.609 -28.922 -5.594 1 94.38 285 THR B C 1
ATOM 6631 O O . THR B 1 285 ? 12.68 -28.125 -5.535 1 94.38 285 THR B O 1
ATOM 6634 N N . LEU B 1 286 ? 14.32 -29.141 -6.645 1 94.88 286 LEU B N 1
ATOM 6635 C CA . LEU B 1 286 ? 13.977 -28.516 -7.914 1 94.88 286 LEU B CA 1
ATOM 6636 C C . LEU B 1 286 ? 12.977 -29.359 -8.688 1 94.88 286 LEU B C 1
ATOM 6638 O O . LEU B 1 286 ? 13.258 -30.516 -9.016 1 94.88 286 LEU B O 1
ATOM 6642 N N . HIS B 1 287 ? 11.805 -28.781 -8.953 1 94.44 287 HIS B N 1
ATOM 6643 C CA . HIS B 1 287 ? 10.75 -29.453 -9.719 1 94.44 287 HIS B CA 1
ATOM 6644 C C . HIS B 1 287 ? 10.484 -28.734 -11.031 1 94.44 287 HIS B C 1
ATOM 6646 O O . HIS B 1 287 ? 10.578 -27.5 -11.102 1 94.44 287 HIS B O 1
ATOM 6652 N N . GLU B 1 288 ? 10.258 -29.531 -12.023 1 93.75 288 GLU B N 1
ATOM 6653 C CA . GLU B 1 288 ? 9.656 -28.891 -13.188 1 93.75 288 GLU B CA 1
ATOM 6654 C C . GLU B 1 288 ? 8.281 -28.312 -12.844 1 93.75 288 GLU B C 1
ATOM 6656 O O . GLU B 1 288 ? 7.445 -29 -12.25 1 93.75 288 GLU B O 1
ATOM 6661 N N . TRP B 1 289 ? 8.039 -27.141 -13.125 1 96.25 289 TRP B N 1
ATOM 6662 C CA . TRP B 1 289 ? 6.77 -26.484 -12.844 1 96.25 289 TRP B CA 1
ATOM 6663 C C . TRP B 1 289 ? 5.641 -27.109 -13.656 1 96.25 289 TRP B C 1
ATOM 6665 O O . TRP B 1 289 ? 5.762 -27.266 -14.875 1 96.25 289 TRP B O 1
ATOM 6675 N N . VAL B 1 290 ? 4.629 -27.469 -12.953 1 95.25 290 VAL B N 1
ATOM 6676 C CA . VAL B 1 290 ? 3.461 -28.031 -13.625 1 95.25 290 VAL B CA 1
ATOM 6677 C C . VAL B 1 290 ? 2.518 -26.906 -14.047 1 95.25 290 VAL B C 1
ATOM 6679 O O . VAL B 1 290 ? 2.047 -26.141 -13.211 1 95.25 290 VAL B O 1
ATOM 6682 N N . ALA B 1 291 ? 2.252 -26.828 -15.328 1 95.88 291 ALA B N 1
ATOM 6683 C CA . ALA B 1 291 ? 1.29 -25.844 -15.82 1 95.88 291 ALA B CA 1
ATOM 6684 C C . ALA B 1 291 ? -0.069 -26.016 -15.148 1 95.88 291 ALA B C 1
ATOM 6686 O O . ALA B 1 291 ? -0.487 -27.156 -14.867 1 95.88 291 ALA B O 1
ATOM 6687 N N . ARG B 1 292 ? -0.745 -24.938 -14.961 1 96.44 292 ARG B N 1
ATOM 6688 C CA . ARG B 1 292 ? -2.057 -25 -14.32 1 96.44 292 ARG B CA 1
ATOM 6689 C C . ARG B 1 292 ? -3.17 -25.016 -15.367 1 96.44 292 ARG B C 1
ATOM 6691 O O . ARG B 1 292 ? -3.146 -24.234 -16.328 1 96.44 292 ARG B O 1
ATOM 6698 N N . HIS B 1 293 ? -4.047 -25.953 -15.148 1 96 293 HIS B N 1
ATOM 6699 C CA . HIS B 1 293 ? -5.254 -26.094 -15.961 1 96 293 HIS B CA 1
ATOM 6700 C C . HIS B 1 293 ? -6.504 -26.109 -15.086 1 96 293 HIS B C 1
ATOM 6702 O O . HIS B 1 293 ? -6.543 -26.781 -14.055 1 96 293 HIS B O 1
ATOM 6708 N N . ALA B 1 294 ? -7.43 -25.297 -15.438 1 97.81 294 ALA B N 1
ATOM 6709 C CA . ALA B 1 294 ? -8.703 -25.281 -14.719 1 97.81 294 ALA B CA 1
ATOM 6710 C C . ALA B 1 294 ? -9.883 -25.266 -15.695 1 97.81 294 ALA B C 1
ATOM 6712 O O . ALA B 1 294 ? -9.82 -24.625 -16.75 1 97.81 294 ALA B O 1
ATOM 6713 N N . VAL B 1 295 ? -10.938 -25.984 -15.305 1 97.94 295 VAL B N 1
ATOM 6714 C CA . VAL B 1 295 ? -12.102 -26.094 -16.172 1 97.94 295 VAL B CA 1
ATOM 6715 C C . VAL B 1 295 ? -13.375 -25.844 -15.367 1 97.94 295 VAL B C 1
ATOM 6717 O O . VAL B 1 295 ? -13.516 -26.328 -14.25 1 97.94 295 VAL B O 1
ATOM 6720 N N . ALA B 1 296 ? -14.188 -25.016 -15.844 1 98.38 296 ALA B N 1
ATOM 6721 C CA . ALA B 1 296 ? -15.578 -24.906 -15.406 1 98.38 296 ALA B CA 1
ATOM 6722 C C . ALA B 1 296 ? -16.531 -25.531 -16.438 1 98.38 296 ALA B C 1
ATOM 6724 O O . ALA B 1 296 ? -16.703 -25 -17.531 1 98.38 296 ALA B O 1
ATOM 6725 N N . ASP B 1 297 ? -17.141 -26.609 -16.047 1 97.44 297 ASP B N 1
ATOM 6726 C CA . ASP B 1 297 ? -18.062 -27.328 -16.922 1 97.44 297 ASP B CA 1
ATOM 6727 C C . ASP B 1 297 ? -19.516 -27 -16.609 1 97.44 297 ASP B C 1
ATOM 6729 O O . ASP B 1 297 ? -20.047 -27.438 -15.586 1 97.44 297 ASP B O 1
ATOM 6733 N N . LEU B 1 298 ? -20.172 -26.328 -17.5 1 96.75 298 LEU B N 1
ATOM 6734 C CA . LEU B 1 298 ? -21.547 -25.891 -17.281 1 96.75 298 LEU B CA 1
ATOM 6735 C C . LEU B 1 298 ? -22.547 -26.891 -17.859 1 96.75 298 LEU B C 1
ATOM 6737 O O . LEU B 1 298 ? -23.734 -26.578 -18 1 96.75 298 LEU B O 1
ATOM 6741 N N . GLY B 1 299 ? -22.016 -28.078 -18.266 1 95.69 299 GLY B N 1
ATOM 6742 C CA . GLY B 1 299 ? -22.844 -29.125 -18.812 1 95.69 299 GLY B CA 1
ATOM 6743 C C . GLY B 1 299 ? -22.922 -29.109 -20.328 1 95.69 299 GLY B C 1
ATOM 6744 O O . GLY B 1 299 ? -22.484 -28.141 -20.953 1 95.69 299 GLY B O 1
ATOM 6745 N N . THR B 1 300 ? -23.547 -30.125 -20.844 1 94.81 300 THR B N 1
ATOM 6746 C CA . THR B 1 300 ? -23.656 -30.281 -22.297 1 94.81 300 THR B CA 1
ATOM 6747 C C . THR B 1 300 ? -24.531 -29.188 -22.906 1 94.81 300 THR B C 1
ATOM 6749 O O . THR B 1 300 ? -24.344 -28.812 -24.062 1 94.81 300 THR B O 1
ATOM 6752 N N . ARG B 1 301 ? -25.344 -28.719 -22.156 1 95.38 301 ARG B N 1
ATOM 6753 C CA . ARG B 1 301 ? -26.297 -27.734 -22.656 1 95.38 301 ARG B CA 1
ATOM 6754 C C . ARG B 1 301 ? -25.641 -26.359 -22.797 1 95.38 301 ARG B C 1
ATOM 6756 O O . ARG B 1 301 ? -25.922 -25.625 -23.734 1 95.38 301 ARG B O 1
ATOM 6763 N N . HIS B 1 302 ? -24.766 -26.031 -21.875 1 96.75 302 HIS B N 1
ATOM 6764 C CA . HIS B 1 302 ? -24.297 -24.656 -21.828 1 96.75 302 HIS B CA 1
ATOM 6765 C C . HIS B 1 302 ? -22.828 -24.547 -22.203 1 96.75 302 HIS B C 1
ATOM 6767 O O . HIS B 1 302 ? -22.344 -23.469 -22.516 1 96.75 302 HIS B O 1
ATOM 6773 N N . GLY B 1 303 ? -22.109 -25.625 -22.125 1 97.56 303 GLY B N 1
ATOM 6774 C CA . GLY B 1 303 ? -20.719 -25.594 -22.562 1 97.56 303 GLY B CA 1
ATOM 6775 C C . GLY B 1 303 ? -19.734 -25.516 -21.406 1 97.56 303 GLY B C 1
ATOM 6776 O O . GLY B 1 303 ? -19.953 -26.125 -20.344 1 97.56 303 GLY B O 1
ATOM 6777 N N . LYS B 1 304 ? -18.5 -24.953 -21.688 1 97.88 304 LYS B N 1
ATOM 6778 C CA . LYS B 1 304 ? -17.469 -24.938 -20.656 1 97.88 304 LYS B CA 1
ATOM 6779 C C . LYS B 1 304 ? -16.484 -23.797 -20.891 1 97.88 304 LYS B C 1
ATOM 6781 O O . LYS B 1 304 ? -16.484 -23.172 -21.938 1 97.88 304 LYS B O 1
ATOM 6786 N N . ALA B 1 305 ? -15.758 -23.453 -19.922 1 98.56 305 ALA B N 1
ATOM 6787 C CA . ALA B 1 305 ? -14.609 -22.547 -19.969 1 98.56 305 ALA B CA 1
ATOM 6788 C C . ALA B 1 305 ? -13.344 -23.25 -19.5 1 98.56 305 ALA B C 1
ATOM 6790 O O . ALA B 1 305 ? -13.359 -23.969 -18.5 1 98.56 305 ALA B O 1
ATOM 6791 N N . VAL B 1 306 ? -12.258 -23.094 -20.266 1 98.56 306 VAL B N 1
ATOM 6792 C CA . VAL B 1 306 ? -10.977 -23.719 -19.969 1 98.56 306 VAL B CA 1
ATOM 6793 C C . VAL B 1 306 ? -9.898 -22.641 -19.844 1 98.56 306 VAL B C 1
ATOM 6795 O O . VAL B 1 306 ? -9.797 -21.75 -20.688 1 98.56 306 VAL B O 1
ATOM 6798 N N . PHE B 1 307 ? -9.156 -22.734 -18.812 1 98.75 307 PHE B N 1
ATOM 6799 C CA . PHE B 1 307 ? -8.062 -21.797 -18.578 1 98.75 307 PHE B CA 1
ATOM 6800 C C . PHE B 1 307 ? -6.746 -22.547 -18.422 1 98.75 307 PHE B C 1
ATOM 6802 O O . PHE B 1 307 ? -6.695 -23.594 -17.797 1 98.75 307 PHE B O 1
ATOM 6809 N N . HIS B 1 308 ? -5.695 -22 -19.031 1 98.31 308 HIS B N 1
ATOM 6810 C CA . HIS B 1 308 ? -4.375 -22.625 -19.016 1 98.31 308 HIS B CA 1
ATOM 6811 C C . HIS B 1 308 ? -3.281 -21.594 -18.766 1 98.31 308 HIS B C 1
ATOM 6813 O O . HIS B 1 308 ? -3.195 -20.594 -19.469 1 98.31 308 HIS B O 1
ATOM 6819 N N . GLN B 1 309 ? -2.455 -21.797 -17.781 1 97.62 309 GLN B N 1
ATOM 6820 C CA . GLN B 1 309 ? -1.306 -20.938 -17.5 1 97.62 309 GLN B CA 1
ATOM 6821 C C . GLN B 1 309 ? -0.028 -21.766 -17.359 1 97.62 309 GLN B C 1
ATOM 6823 O O . GLN B 1 309 ? 0.126 -22.531 -16.406 1 97.62 309 GLN B O 1
ATOM 6828 N N . PRO B 1 310 ? 0.955 -21.562 -18.234 1 96.88 310 PRO B N 1
ATOM 6829 C CA . PRO B 1 310 ? 2.168 -22.391 -18.219 1 96.88 310 PRO B CA 1
ATOM 6830 C C . PRO B 1 310 ? 3.01 -22.188 -16.969 1 96.88 310 PRO B C 1
ATOM 6832 O O . PRO B 1 310 ? 3.561 -23.156 -16.422 1 96.88 310 PRO B O 1
ATOM 6835 N N . SER B 1 311 ? 3.156 -21.016 -16.578 1 97.56 311 SER B N 1
ATOM 6836 C CA . SER B 1 311 ? 3.908 -20.641 -15.383 1 97.56 311 SER B CA 1
ATOM 6837 C C . SER B 1 311 ? 3.49 -19.266 -14.883 1 97.56 311 SER B C 1
ATOM 6839 O O . SER B 1 311 ? 2.688 -18.578 -15.523 1 97.56 311 SER B O 1
ATOM 6841 N N . PRO B 1 312 ? 4.004 -18.781 -13.719 1 97.5 312 PRO B N 1
ATOM 6842 C CA . PRO B 1 312 ? 3.654 -17.453 -13.211 1 97.5 312 PRO B CA 1
ATOM 6843 C C . PRO B 1 312 ? 4.168 -16.328 -14.094 1 97.5 312 PRO B C 1
ATOM 6845 O O . PRO B 1 312 ? 3.854 -15.156 -13.859 1 97.5 312 PRO B O 1
ATOM 6848 N N . PHE B 1 313 ? 4.914 -16.656 -15.188 1 97.5 313 PHE B N 1
ATOM 6849 C CA . PHE B 1 313 ? 5.539 -15.641 -16.016 1 97.5 313 PHE B CA 1
ATOM 6850 C C . PHE B 1 313 ? 4.824 -15.508 -17.359 1 97.5 313 PHE B C 1
ATOM 6852 O O . PHE B 1 313 ? 5.199 -14.688 -18.188 1 97.5 313 PHE B O 1
ATOM 6859 N N . GLU B 1 314 ? 3.805 -16.297 -17.547 1 96.19 314 GLU B N 1
ATOM 6860 C CA . GLU B 1 314 ? 3.016 -16.234 -18.766 1 96.19 314 GLU B CA 1
ATOM 6861 C C . GLU B 1 314 ? 1.565 -15.859 -18.469 1 96.19 314 GLU B C 1
ATOM 6863 O O . GLU B 1 314 ? 1.009 -16.266 -17.453 1 96.19 314 GLU B O 1
ATOM 6868 N N . PRO B 1 315 ? 0.968 -15.117 -19.391 1 96.75 315 PRO B N 1
ATOM 6869 C CA . PRO B 1 315 ? -0.471 -14.883 -19.25 1 96.75 315 PRO B CA 1
ATOM 6870 C C . PRO B 1 315 ? -1.29 -16.172 -19.344 1 96.75 315 PRO B C 1
ATOM 6872 O O . PRO B 1 315 ? -0.776 -17.203 -19.766 1 96.75 315 PRO B O 1
ATOM 6875 N N . THR B 1 316 ? -2.475 -16.094 -18.906 1 98.44 316 THR B N 1
ATOM 6876 C CA . THR B 1 316 ? -3.4 -17.219 -18.953 1 98.44 316 THR B CA 1
ATOM 6877 C C . THR B 1 316 ? -4.117 -17.281 -20.297 1 98.44 316 THR B C 1
ATOM 6879 O O . THR B 1 316 ? -4.652 -16.266 -20.766 1 98.44 316 THR B O 1
ATOM 6882 N N . LEU B 1 317 ? -4.047 -18.453 -20.906 1 97.94 317 LEU B N 1
ATOM 6883 C CA . LEU B 1 317 ? -4.895 -18.703 -22.078 1 97.94 317 LEU B CA 1
ATOM 6884 C C . LEU B 1 317 ? -6.316 -19.047 -21.656 1 97.94 317 LEU B C 1
ATOM 6886 O O . LEU B 1 317 ? -6.531 -20 -20.891 1 97.94 317 LEU B O 1
ATOM 6890 N N . SER B 1 318 ? -7.242 -18.266 -22.141 1 98.44 318 SER B N 1
ATOM 6891 C CA . SER B 1 318 ? -8.648 -18.469 -21.828 1 98.44 318 SER B CA 1
ATOM 6892 C C . SER B 1 318 ? -9.43 -18.953 -23.047 1 98.44 318 SER B C 1
ATOM 6894 O O . SER B 1 318 ? -9.391 -18.328 -24.109 1 98.44 318 SER B O 1
ATOM 6896 N N . ILE B 1 319 ? -10.086 -20.047 -22.859 1 98.19 319 ILE B N 1
ATOM 6897 C CA . ILE B 1 319 ? -10.977 -20.578 -23.875 1 98.19 319 ILE B CA 1
ATOM 6898 C C . ILE B 1 319 ? -12.391 -20.703 -23.312 1 98.19 319 ILE B C 1
ATOM 6900 O O . ILE B 1 319 ? -12.641 -21.516 -22.406 1 98.19 319 ILE B O 1
ATOM 6904 N N . VAL B 1 320 ? -13.281 -19.922 -23.859 1 98.31 320 VAL B N 1
ATOM 6905 C CA . VAL B 1 320 ? -14.672 -19.906 -23.406 1 98.31 320 VAL B CA 1
ATOM 6906 C C . VAL B 1 320 ? -15.594 -20.344 -24.547 1 98.31 320 VAL B C 1
ATOM 6908 O O . VAL B 1 320 ? -15.602 -19.734 -25.609 1 98.31 320 VAL B O 1
ATOM 6911 N N . GLN B 1 321 ? -16.234 -21.422 -24.312 1 97.88 321 GLN B N 1
ATOM 6912 C CA . GLN B 1 321 ? -17.219 -21.922 -25.266 1 97.88 321 GLN B CA 1
ATOM 6913 C C . GLN B 1 321 ? -18.578 -22.141 -24.594 1 97.88 321 GLN B C 1
ATOM 6915 O O . GLN B 1 321 ? -18.781 -23.156 -23.938 1 97.88 321 GLN B O 1
ATOM 6920 N N . LEU B 1 322 ? -19.5 -21.281 -24.828 1 97.56 322 LEU B N 1
ATOM 6921 C CA . LEU B 1 322 ? -20.812 -21.344 -24.219 1 97.56 322 LEU B CA 1
ATOM 6922 C C . LEU B 1 322 ? -21.906 -21.422 -25.266 1 97.56 322 LEU B C 1
ATOM 6924 O O . LEU B 1 322 ? -21.75 -20.906 -26.375 1 97.56 322 LEU B O 1
ATOM 6928 N N . GLN B 1 323 ? -22.969 -22.078 -24.891 1 96.19 323 GLN B N 1
ATOM 6929 C CA . GLN B 1 323 ? -24.125 -22.219 -25.766 1 96.19 323 GLN B CA 1
ATOM 6930 C C . GLN B 1 323 ? -25.422 -22.047 -24.969 1 96.19 323 GLN B C 1
ATOM 6932 O O . GLN B 1 323 ? -25.406 -22.031 -23.75 1 96.19 323 GLN B O 1
ATOM 6937 N N . ASN B 1 324 ? -26.531 -21.812 -25.719 1 94.75 324 ASN B N 1
ATOM 6938 C CA . ASN B 1 324 ? -27.875 -21.703 -25.172 1 94.75 324 ASN B CA 1
ATOM 6939 C C . ASN B 1 324 ? -27.984 -20.578 -24.156 1 94.75 324 ASN B C 1
ATOM 6941 O O . ASN B 1 324 ? -28.516 -20.766 -23.062 1 94.75 324 ASN B O 1
ATOM 6945 N N . LEU B 1 325 ? -27.438 -19.5 -24.453 1 91.81 325 LEU B N 1
ATOM 6946 C CA . LEU B 1 325 ? -27.562 -18.312 -23.609 1 91.81 325 LEU B CA 1
ATOM 6947 C C . LEU B 1 325 ? -28.875 -17.594 -23.875 1 91.81 325 LEU B C 1
ATOM 6949 O O . LEU B 1 325 ? -29.297 -16.734 -23.094 1 91.81 325 LEU B O 1
ATOM 6953 N N . ASP B 1 326 ? -29.641 -17.953 -24.906 1 82.25 326 ASP B N 1
ATOM 6954 C CA . ASP B 1 326 ? -31 -17.609 -25.312 1 82.25 326 ASP B CA 1
ATOM 6955 C C . ASP B 1 326 ? -31.25 -16.109 -25.156 1 82.25 326 ASP B C 1
ATOM 6957 O O . ASP B 1 326 ? -32.344 -15.695 -24.75 1 82.25 326 ASP B O 1
ATOM 6961 N N . TYR B 1 327 ? -30.234 -15.336 -25.297 1 83.75 327 TYR B N 1
ATOM 6962 C CA . TYR B 1 327 ? -30.312 -13.883 -25.328 1 83.75 327 TYR B CA 1
ATOM 6963 C C . TYR B 1 327 ? -30.75 -13.328 -23.984 1 83.75 327 TYR B C 1
ATOM 6965 O O . TYR B 1 327 ? -31.281 -12.219 -23.891 1 83.75 327 TYR B O 1
ATOM 6973 N N . VAL B 1 328 ? -30.547 -14.234 -22.969 1 90 328 VAL B N 1
ATOM 6974 C CA . VAL B 1 328 ? -30.938 -13.781 -21.641 1 90 328 VAL B CA 1
ATOM 6975 C C . VAL B 1 328 ? -29.703 -13.508 -20.797 1 90 328 VAL B C 1
ATOM 6977 O O . VAL B 1 328 ? -29.781 -12.805 -19.781 1 90 328 VAL B O 1
ATOM 6980 N N . ALA B 1 329 ? -28.625 -14.07 -21.266 1 93.75 329 ALA B N 1
ATOM 6981 C CA . ALA B 1 329 ? -27.375 -13.844 -20.516 1 93.75 329 ALA B CA 1
ATOM 6982 C C . ALA B 1 329 ? -26.938 -12.383 -20.625 1 93.75 329 ALA B C 1
ATOM 6984 O O . ALA B 1 329 ? -27.078 -11.766 -21.672 1 93.75 329 ALA B O 1
ATOM 6985 N N . SER B 1 330 ? -26.422 -11.891 -19.531 1 94.88 330 SER B N 1
ATOM 6986 C CA . SER B 1 330 ? -25.984 -10.5 -19.516 1 94.88 330 SER B CA 1
ATOM 6987 C C . SER B 1 330 ? -24.5 -10.398 -19.141 1 94.88 330 SER B C 1
ATOM 6989 O O . SER B 1 330 ? -23.781 -9.547 -19.656 1 94.88 330 SER B O 1
ATOM 6991 N N . GLU B 1 331 ? -24.062 -11.234 -18.219 1 95.69 331 GLU B N 1
ATOM 6992 C CA . GLU B 1 331 ? -22.688 -11.164 -17.75 1 95.69 331 GLU B CA 1
ATOM 6993 C C . GLU B 1 331 ? -22.078 -12.562 -17.594 1 95.69 331 GLU B C 1
ATOM 6995 O O . GLU B 1 331 ? -22.797 -13.516 -17.297 1 95.69 331 GLU B O 1
ATOM 7000 N N . LEU B 1 332 ? -20.875 -12.695 -17.859 1 97.19 332 LEU B N 1
ATOM 7001 C CA . LEU B 1 332 ? -20.031 -13.852 -17.547 1 97.19 332 LEU B CA 1
ATOM 7002 C C . LEU B 1 332 ? -18.984 -13.484 -16.5 1 97.19 332 LEU B C 1
ATOM 7004 O O . LEU B 1 332 ? -18.109 -12.656 -16.766 1 97.19 332 LEU B O 1
ATOM 7008 N N . LEU B 1 333 ? -19.062 -14.156 -15.297 1 97.5 333 LEU B N 1
ATOM 7009 C CA . LEU B 1 333 ? -18.25 -13.719 -14.164 1 97.5 333 LEU B CA 1
ATOM 7010 C C . LEU B 1 333 ? -17.578 -14.914 -13.492 1 97.5 333 LEU B C 1
ATOM 7012 O O . LEU B 1 333 ? -18.094 -16.031 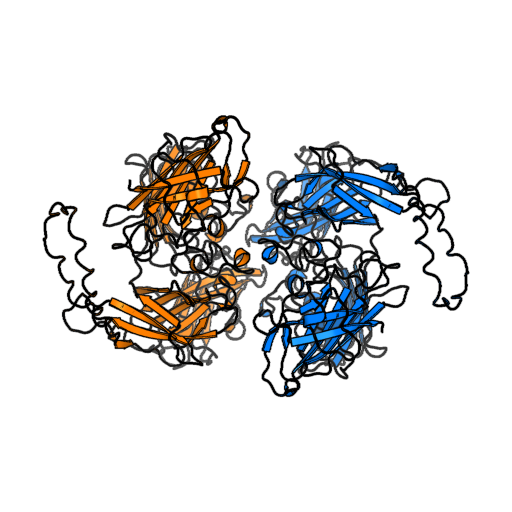-13.516 1 97.5 333 LEU B O 1
ATOM 7016 N N . ILE B 1 334 ? -16.375 -14.672 -13.039 1 98.12 334 ILE B N 1
ATOM 7017 C CA . ILE B 1 334 ? -15.82 -15.508 -11.977 1 98.12 334 ILE B CA 1
ATOM 7018 C C . ILE B 1 334 ? -16.016 -14.82 -10.625 1 98.12 334 ILE B C 1
ATOM 7020 O O . ILE B 1 334 ? -15.57 -13.68 -10.438 1 98.12 334 ILE B O 1
ATOM 7024 N N . GLY B 1 335 ? -16.625 -15.5 -9.719 1 96.62 335 GLY B N 1
ATOM 7025 C CA . GLY B 1 335 ? -16.922 -14.906 -8.422 1 96.62 335 GLY B CA 1
ATOM 7026 C C . GLY B 1 335 ? -15.797 -15.062 -7.422 1 96.62 335 GLY B C 1
ATOM 7027 O O . GLY B 1 335 ? -14.766 -15.664 -7.727 1 96.62 335 GLY B O 1
ATOM 7028 N N . SER B 1 336 ? -16.016 -14.516 -6.227 1 95.56 336 SER B N 1
ATOM 7029 C CA . SER B 1 336 ? -15.016 -14.578 -5.16 1 95.56 336 SER B CA 1
ATOM 7030 C C . SER B 1 336 ? -15.141 -15.867 -4.359 1 95.56 336 SER B C 1
ATOM 7032 O O . SER B 1 336 ? -14.266 -16.188 -3.549 1 95.56 336 SER B O 1
ATOM 7034 N N . ILE B 1 337 ? -16.219 -16.578 -4.598 1 95.5 337 ILE B N 1
ATOM 7035 C CA . ILE B 1 337 ? -16.5 -17.766 -3.785 1 95.5 337 ILE B CA 1
ATOM 7036 C C . ILE B 1 337 ? -16.641 -18.984 -4.688 1 95.5 337 ILE B C 1
ATOM 7038 O O . ILE B 1 337 ? -16.594 -18.875 -5.914 1 95.5 337 ILE B O 1
ATOM 7042 N N . SER B 1 338 ? -16.719 -20.141 -4.027 1 95 338 SER B N 1
ATOM 7043 C CA . SER B 1 338 ? -17 -21.406 -4.684 1 95 338 SER B CA 1
ATOM 7044 C C . SER B 1 338 ? -18.422 -21.875 -4.391 1 95 338 SER B C 1
ATOM 7046 O O . SER B 1 338 ? -19.078 -21.375 -3.467 1 95 338 SER B O 1
ATOM 7048 N N . ILE B 1 339 ? -18.859 -22.75 -5.266 1 93.88 339 ILE B N 1
ATOM 7049 C CA . ILE B 1 339 ? -20.094 -23.453 -4.977 1 93.88 339 ILE B CA 1
ATOM 7050 C C . ILE B 1 339 ? -19.844 -24.531 -3.926 1 93.88 339 ILE B C 1
ATOM 7052 O O . ILE B 1 339 ? -18.969 -25.391 -4.098 1 93.88 339 ILE B O 1
ATOM 7056 N N . GLY B 1 340 ? -20.594 -24.406 -2.871 1 86.81 340 GLY B N 1
ATOM 7057 C CA . GLY B 1 340 ? -20.422 -25.375 -1.802 1 86.81 340 GLY B CA 1
ATOM 7058 C C . GLY B 1 340 ? -21.25 -26.625 -2.006 1 86.81 340 GLY B C 1
ATOM 7059 O O . GLY B 1 340 ? -22.109 -26.688 -2.895 1 86.81 340 GLY B O 1
ATOM 7060 N N . THR B 1 341 ? -20.984 -27.594 -1.154 1 78.56 341 THR B N 1
ATOM 7061 C CA . THR B 1 341 ? -21.688 -28.875 -1.247 1 78.56 341 THR B CA 1
ATOM 7062 C C . THR B 1 341 ? -23.156 -28.719 -0.904 1 78.56 341 THR B C 1
ATOM 7064 O O . THR B 1 341 ? -24 -29.484 -1.378 1 78.56 341 THR B O 1
ATOM 7067 N N . ALA B 1 342 ? -23.391 -27.75 -0.128 1 77.56 342 ALA B N 1
ATOM 7068 C CA . ALA B 1 342 ? -24.766 -27.562 0.332 1 77.56 342 ALA B CA 1
ATOM 7069 C C . ALA B 1 342 ? -25.562 -26.734 -0.672 1 77.56 342 ALA B C 1
ATOM 7071 O O . ALA B 1 342 ? -26.781 -26.609 -0.548 1 77.56 342 ALA B O 1
ATOM 7072 N N . ASP B 1 343 ? -24.891 -26.266 -1.663 1 84.88 343 ASP B N 1
ATOM 7073 C CA . ASP B 1 343 ? -25.562 -25.359 -2.594 1 84.88 343 ASP B CA 1
ATOM 7074 C C . ASP B 1 343 ? -26.281 -26.141 -3.695 1 84.88 343 ASP B C 1
ATOM 7076 O O . ASP B 1 343 ? -25.688 -27.031 -4.305 1 84.88 343 ASP B O 1
ATOM 7080 N N . THR B 1 344 ? -27.5 -25.766 -3.859 1 83.38 344 THR B N 1
ATOM 7081 C CA . THR B 1 344 ? -28.266 -26.391 -4.934 1 83.38 344 THR B CA 1
ATOM 7082 C C . THR B 1 344 ? -28.453 -25.406 -6.094 1 83.38 344 THR B C 1
ATOM 7084 O O . THR B 1 344 ? -28.797 -25.812 -7.207 1 83.38 344 THR B O 1
ATOM 7087 N N . LEU B 1 345 ? -28.328 -24.172 -5.809 1 88.75 345 LEU B N 1
ATOM 7088 C CA . LEU B 1 345 ? -28.359 -23.094 -6.793 1 88.75 345 LEU B CA 1
ATOM 7089 C C . LEU B 1 345 ? -27.047 -22.312 -6.781 1 88.75 345 LEU B C 1
ATOM 7091 O O . LEU B 1 345 ? -26.234 -22.469 -5.871 1 88.75 345 LEU B O 1
ATOM 7095 N N . CYS B 1 346 ? -26.938 -21.562 -7.832 1 93.06 346 CYS B N 1
ATOM 7096 C CA . CYS B 1 346 ? -25.766 -20.688 -7.848 1 93.06 346 CYS B CA 1
ATOM 7097 C C . CYS B 1 346 ? -25.797 -19.703 -6.684 1 93.06 346 CYS B C 1
ATOM 7099 O O . CYS B 1 346 ? -26.703 -18.859 -6.598 1 93.06 346 CYS B O 1
ATOM 7101 N N . PRO B 1 347 ? -24.812 -19.766 -5.828 1 87.62 347 PRO B N 1
ATOM 7102 C CA . PRO B 1 347 ? -24.875 -18.922 -4.633 1 87.62 347 PRO B CA 1
ATOM 7103 C C . PRO B 1 347 ? -24.438 -17.484 -4.914 1 87.62 347 PRO B C 1
ATOM 7105 O O . PRO B 1 347 ? -23.766 -17.219 -5.918 1 87.62 347 PRO B O 1
ATOM 7108 N N . GLY B 1 348 ? -24.969 -16.391 -4.07 1 79 348 GLY B N 1
ATOM 7109 C CA . GLY B 1 348 ? -24.5 -15.023 -4.047 1 79 348 GLY B CA 1
ATOM 7110 C C . GLY B 1 348 ? -23.547 -14.742 -2.893 1 79 348 GLY B C 1
ATOM 7111 O O . GLY B 1 348 ? -23.328 -15.602 -2.041 1 79 348 GLY B O 1
ATOM 7112 N N . PRO B 1 349 ? -22.844 -13.555 -2.727 1 69 349 PRO B N 1
ATOM 7113 C CA . PRO B 1 349 ? -22.938 -12.5 -3.738 1 69 349 PRO B CA 1
ATOM 7114 C C . PRO B 1 349 ? -22.203 -12.852 -5.027 1 69 349 PRO B C 1
ATOM 7116 O O . PRO B 1 349 ? -21.266 -13.648 -5.008 1 69 349 PRO B O 1
ATOM 7119 N N . ALA B 1 350 ? -22.766 -12.242 -6.082 1 77.88 350 ALA B N 1
ATOM 7120 C CA . ALA B 1 350 ? -22.25 -12.602 -7.402 1 77.88 350 ALA B CA 1
ATOM 7121 C C . ALA B 1 350 ? -21.391 -11.477 -7.984 1 77.88 350 ALA B C 1
ATOM 7123 O O . ALA B 1 350 ? -21.438 -11.211 -9.188 1 77.88 350 ALA B O 1
ATOM 7124 N N . ASP B 1 351 ? -20.562 -10.859 -7.141 1 89 351 ASP B N 1
ATOM 7125 C CA . ASP B 1 351 ? -19.641 -9.852 -7.676 1 89 351 ASP B CA 1
ATOM 7126 C C . ASP B 1 351 ? -18.391 -10.5 -8.258 1 89 351 ASP B C 1
ATOM 7128 O O . ASP B 1 351 ? -17.953 -11.555 -7.789 1 89 351 ASP B O 1
ATOM 7132 N N . PRO B 1 352 ? -17.906 -9.859 -9.344 1 96.19 352 PRO B N 1
ATOM 7133 C CA . PRO B 1 352 ? -16.688 -10.438 -9.906 1 96.19 352 PRO B CA 1
ATOM 7134 C C . PRO B 1 352 ? -15.516 -10.391 -8.93 1 96.19 352 PRO B C 1
ATOM 7136 O O . PRO B 1 352 ? -15.367 -9.43 -8.172 1 96.19 352 PRO B O 1
ATOM 7139 N N . TYR B 1 353 ? -14.695 -11.461 -8.945 1 97.56 353 TYR B N 1
ATOM 7140 C CA . TYR B 1 353 ? -13.469 -11.492 -8.172 1 97.56 353 TYR B CA 1
ATOM 7141 C C . TYR B 1 353 ? -12.562 -10.32 -8.539 1 97.56 353 TYR B C 1
ATOM 7143 O O . TYR B 1 353 ? -12.25 -10.109 -9.711 1 97.56 353 TYR B O 1
ATOM 7151 N N . ASN B 1 354 ? -12.133 -9.516 -7.547 1 96.75 354 ASN B N 1
ATOM 7152 C CA . ASN B 1 354 ? -11.477 -8.25 -7.852 1 96.75 354 ASN B CA 1
ATOM 7153 C C . ASN B 1 354 ? -10.336 -7.965 -6.875 1 96.75 354 ASN B C 1
ATOM 7155 O O . ASN B 1 354 ? -10.336 -6.93 -6.207 1 96.75 354 ASN B O 1
ATOM 7159 N N . PRO B 1 355 ? -9.32 -8.828 -6.855 1 95.38 355 PRO B N 1
ATOM 7160 C CA . PRO B 1 355 ? -8.219 -8.594 -5.914 1 95.38 355 PRO B CA 1
ATOM 7161 C C . PRO B 1 355 ? -7.438 -7.324 -6.223 1 95.38 355 PRO B C 1
ATOM 7163 O O . PRO B 1 355 ? -6.832 -6.73 -5.324 1 95.38 355 PRO B O 1
ATOM 7166 N N . ALA B 1 356 ? -7.457 -6.852 -7.461 1 93.62 356 ALA B N 1
ATOM 7167 C CA . ALA B 1 356 ? -6.738 -5.637 -7.852 1 93.62 356 ALA B CA 1
ATOM 7168 C C . ALA B 1 356 ? -7.551 -4.391 -7.52 1 93.62 356 ALA B C 1
ATOM 7170 O O . ALA B 1 356 ? -7.07 -3.268 -7.684 1 93.62 356 ALA B O 1
ATOM 7171 N N . LYS B 1 357 ? -8.812 -4.566 -7.078 1 87.88 357 LYS B N 1
ATOM 7172 C CA . LYS B 1 357 ? -9.703 -3.479 -6.672 1 87.88 357 LYS B CA 1
ATOM 7173 C C . LYS B 1 357 ? -9.906 -2.484 -7.812 1 87.88 357 LYS B C 1
ATOM 7175 O O . LYS B 1 357 ? -9.805 -1.271 -7.609 1 87.88 357 LYS B O 1
ATOM 7180 N N . VAL B 1 358 ? -10.125 -3.01 -8.906 1 87.94 358 VAL B N 1
ATOM 7181 C CA . VAL B 1 358 ? -10.453 -2.191 -10.07 1 87.94 358 VAL B CA 1
ATOM 7182 C C . VAL B 1 358 ? -11.836 -1.562 -9.891 1 87.94 358 VAL B C 1
ATOM 7184 O O . VAL B 1 358 ? -12.773 -2.23 -9.453 1 87.94 358 VAL B O 1
ATOM 7187 N N . ASP B 1 359 ? -11.977 -0.308 -10.188 1 77.88 359 ASP B N 1
ATOM 7188 C CA . ASP B 1 359 ? -13.273 0.355 -10.172 1 77.88 359 ASP B CA 1
ATOM 7189 C C . ASP B 1 359 ? -14.109 -0.036 -11.391 1 77.88 359 ASP B C 1
ATOM 7191 O O . ASP B 1 359 ? -13.875 0.467 -12.492 1 77.88 359 ASP B O 1
ATOM 7195 N N . ARG B 1 360 ? -15.094 -0.748 -11.148 1 80.56 360 ARG B N 1
ATOM 7196 C CA . ARG B 1 360 ? -15.906 -1.288 -12.242 1 80.56 360 ARG B CA 1
ATOM 7197 C C . ARG B 1 360 ? -16.609 -0.172 -13 1 80.56 360 ARG B C 1
ATOM 7199 O O . ARG B 1 360 ? -16.812 -0.275 -14.211 1 80.56 360 ARG B O 1
ATOM 7206 N N . ALA B 1 361 ? -16.969 0.712 -12.328 1 73.75 361 ALA B N 1
ATOM 7207 C CA . ALA B 1 361 ? -17.688 1.818 -12.961 1 73.75 361 ALA B CA 1
ATOM 7208 C C . ALA B 1 361 ? -16.781 2.58 -13.922 1 73.75 361 ALA B C 1
ATOM 7210 O O . ALA B 1 361 ? -17.25 3.262 -14.828 1 73.75 361 ALA B O 1
ATOM 7211 N N . ALA B 1 362 ? -15.508 2.352 -13.656 1 72.19 362 ALA B N 1
ATOM 7212 C CA . ALA B 1 362 ? -14.531 3.051 -14.492 1 72.19 362 ALA B CA 1
ATOM 7213 C C . ALA B 1 362 ? -14.07 2.172 -15.648 1 72.19 362 ALA B C 1
ATOM 7215 O O . ALA B 1 362 ? -13.312 2.617 -16.5 1 72.19 362 ALA B O 1
ATOM 7216 N N . SER B 1 363 ? -14.539 1.021 -15.734 1 84.38 363 SER B N 1
ATOM 7217 C CA . SER B 1 363 ? -14.148 0.111 -16.812 1 84.38 363 SER B CA 1
ATOM 7218 C C . SER B 1 363 ? -14.734 0.548 -18.141 1 84.38 363 SER B C 1
ATOM 7220 O O . SER B 1 363 ? -15.867 1.039 -18.203 1 84.38 363 SER B O 1
ATOM 7222 N N . PRO B 1 364 ? -13.961 0.419 -19.25 1 81.62 364 PRO B N 1
ATOM 7223 C CA . PRO B 1 364 ? -14.516 0.665 -20.594 1 81.62 364 PRO B CA 1
ATOM 7224 C C . PRO B 1 364 ? -15.656 -0.289 -20.938 1 81.62 364 PRO B C 1
ATOM 7226 O O . PRO B 1 364 ? -15.914 -1.243 -20.203 1 81.62 364 PRO B O 1
ATOM 7229 N N . PRO B 1 365 ? -16.312 0.058 -22.062 1 83.31 365 PRO B N 1
ATOM 7230 C CA . PRO B 1 365 ? -17.328 -0.896 -22.5 1 83.31 365 PRO B CA 1
ATOM 7231 C C . PRO B 1 365 ? -16.766 -2.301 -22.719 1 83.31 365 PRO B C 1
ATOM 7233 O O . PRO B 1 365 ? -15.57 -2.461 -22.969 1 83.31 365 PRO B O 1
ATOM 7236 N N . GLU B 1 366 ? -17.594 -3.264 -22.656 1 90.88 366 GLU B N 1
ATOM 7237 C CA . GLU B 1 366 ? -17.203 -4.668 -22.734 1 90.88 366 GLU B CA 1
ATOM 7238 C C . GLU B 1 366 ? -16.422 -4.945 -24.016 1 90.88 366 GLU B C 1
ATOM 7240 O O . GLU B 1 366 ? -16.828 -4.547 -25.109 1 90.88 366 GLU B O 1
ATOM 7245 N N . GLY B 1 367 ? -15.32 -5.504 -23.812 1 89.5 367 GLY B N 1
ATOM 7246 C CA . GLY B 1 367 ? -14.5 -5.945 -24.938 1 89.5 367 GLY B CA 1
ATOM 7247 C C . GLY B 1 367 ? -13.656 -4.836 -25.531 1 89.5 367 GLY B C 1
ATOM 7248 O O . GLY B 1 367 ? -12.875 -5.074 -26.453 1 89.5 367 GLY B O 1
ATOM 7249 N N . GLN B 1 368 ? -13.711 -3.619 -25.094 1 84.5 368 GLN B N 1
ATOM 7250 C CA . GLN B 1 368 ? -13.016 -2.508 -25.734 1 84.5 368 GLN B CA 1
ATOM 7251 C C . GLN B 1 368 ? -11.773 -2.113 -24.938 1 84.5 368 GLN B C 1
ATOM 7253 O O . GLN B 1 368 ? -10.883 -1.444 -25.469 1 84.5 368 GLN B O 1
ATOM 7258 N N . GLY B 1 369 ? -11.578 -2.51 -23.812 1 87.94 369 GLY B N 1
ATOM 7259 C CA . GLY B 1 369 ? -10.398 -2.172 -23.016 1 87.94 369 GLY B CA 1
ATOM 7260 C C . GLY B 1 369 ? -9.422 -3.324 -22.891 1 87.94 369 GLY B C 1
ATOM 7261 O O . GLY B 1 369 ? -9.508 -4.309 -23.625 1 87.94 369 GLY B O 1
ATOM 7262 N N . THR B 1 370 ? -8.375 -3.053 -22.172 1 92.56 370 THR B N 1
ATOM 7263 C CA . THR B 1 370 ? -7.402 -4.098 -21.875 1 92.56 370 THR B CA 1
ATOM 7264 C C . THR B 1 370 ? -7.77 -4.812 -20.562 1 92.56 370 THR B C 1
ATOM 7266 O O . THR B 1 370 ? -8.609 -4.336 -19.812 1 92.56 370 THR B O 1
ATOM 7269 N N . ALA B 1 371 ? -7.164 -5.918 -20.344 1 94.75 371 ALA B N 1
ATOM 7270 C CA . ALA B 1 371 ? -7.562 -6.832 -19.266 1 94.75 371 ALA B CA 1
ATOM 7271 C C . ALA B 1 371 ? -7.469 -6.156 -17.906 1 94.75 371 ALA B C 1
ATOM 7273 O O . ALA B 1 371 ? -8.312 -6.387 -17.031 1 94.75 371 ALA B O 1
ATOM 7274 N N . ASP B 1 372 ? -6.492 -5.309 -17.719 1 93.25 372 ASP B N 1
ATOM 7275 C CA . ASP B 1 372 ? -6.215 -4.695 -16.422 1 93.25 372 ASP B CA 1
ATOM 7276 C C . ASP B 1 372 ? -7.234 -3.605 -16.109 1 93.25 372 ASP B C 1
ATOM 7278 O O . ASP B 1 372 ? -7.301 -3.125 -14.969 1 93.25 372 ASP B O 1
ATOM 7282 N N . GLN B 1 373 ? -8.055 -3.27 -17.016 1 90.19 373 GLN B N 1
ATOM 7283 C CA . GLN B 1 373 ? -9.047 -2.217 -16.812 1 90.19 373 GLN B CA 1
ATOM 7284 C C . GLN B 1 373 ? -10.359 -2.791 -16.281 1 90.19 373 GLN B C 1
ATOM 7286 O O . GLN B 1 373 ? -11.328 -2.055 -16.078 1 90.19 373 GLN B O 1
ATOM 7291 N N . PHE B 1 374 ? -10.375 -4.117 -16.062 1 93.69 374 PHE B N 1
ATOM 7292 C CA . PHE B 1 374 ? -11.531 -4.824 -15.539 1 93.69 374 PHE B CA 1
ATOM 7293 C C . PHE B 1 374 ? -11.156 -5.652 -14.312 1 93.69 374 PHE B C 1
ATOM 7295 O O . PHE B 1 374 ? -10.008 -6.086 -14.18 1 93.69 374 PHE B O 1
ATOM 7302 N N . PRO B 1 375 ? -12.195 -5.852 -13.414 1 96.25 375 PRO B N 1
ATOM 7303 C CA . PRO B 1 375 ? -11.93 -6.852 -12.375 1 96.25 375 PRO B CA 1
ATOM 7304 C C . PRO B 1 375 ? -11.5 -8.195 -12.945 1 96.25 375 PRO B C 1
ATOM 7306 O O . PRO B 1 375 ? -11.938 -8.578 -14.039 1 96.25 375 PRO B O 1
ATOM 7309 N N . VAL B 1 376 ? -10.766 -8.906 -12.195 1 98.06 376 VAL B N 1
ATOM 7310 C CA . VAL B 1 376 ? -10.227 -10.203 -12.602 1 98.06 376 VAL B CA 1
ATOM 7311 C C . VAL B 1 376 ? -11.352 -11.109 -13.078 1 98.06 376 VAL B C 1
ATOM 7313 O O . VAL B 1 376 ? -11.242 -11.758 -14.117 1 98.06 376 VAL B O 1
ATOM 7316 N N . GLY B 1 377 ? -12.445 -11.086 -12.352 1 98.25 377 GLY B N 1
ATOM 7317 C CA . GLY B 1 377 ? -13.516 -12.039 -12.602 1 98.25 377 GLY B CA 1
ATOM 7318 C C . GLY B 1 377 ? -14.508 -11.555 -13.641 1 98.25 377 GLY B C 1
ATOM 7319 O O . GLY B 1 377 ? -15.43 -12.289 -14.016 1 98.25 377 GLY B O 1
ATOM 7320 N N . ASP B 1 378 ? -14.383 -10.375 -14.172 1 97.5 378 ASP B N 1
ATOM 7321 C CA . ASP B 1 378 ? -15.32 -9.844 -15.156 1 97.5 378 ASP B CA 1
ATOM 7322 C C . ASP B 1 378 ? -14.938 -10.281 -16.562 1 97.5 378 ASP B C 1
ATOM 7324 O O . ASP B 1 378 ? -14.477 -9.469 -17.375 1 97.5 378 ASP B O 1
ATOM 7328 N N . LEU B 1 379 ? -15.305 -11.438 -16.906 1 98 379 LEU B N 1
ATOM 7329 C CA . LEU B 1 379 ? -14.898 -12 -18.188 1 98 379 LEU B CA 1
ATOM 7330 C C . LEU B 1 379 ? -15.664 -11.352 -19.344 1 98 379 LEU B C 1
ATOM 7332 O O . LEU B 1 379 ? -15.109 -11.164 -20.422 1 98 379 LEU B O 1
ATOM 7336 N N . SER B 1 380 ? -16.938 -11.086 -19.172 1 96.94 380 SER B N 1
ATOM 7337 C CA . SER B 1 380 ? -17.672 -10.414 -20.234 1 96.94 380 SER B CA 1
ATOM 7338 C C . SER B 1 380 ? -17.125 -9.016 -20.5 1 96.94 380 SER B C 1
ATOM 7340 O O . SER B 1 380 ? -17.125 -8.547 -21.625 1 96.94 380 SER B O 1
ATOM 7342 N N . GLY B 1 381 ? -16.656 -8.367 -19.406 1 95.88 381 GLY B N 1
ATOM 7343 C CA . GLY B 1 381 ? -15.969 -7.098 -19.594 1 95.88 381 GLY B CA 1
ATOM 7344 C C . GLY B 1 381 ? -14.672 -7.238 -20.359 1 95.88 381 GLY B C 1
ATOM 7345 O O . GLY B 1 381 ? -14.445 -6.512 -21.328 1 95.88 381 GLY B O 1
ATOM 7346 N N . LYS B 1 382 ? -13.922 -8.195 -20.016 1 96.25 382 LYS B N 1
ATOM 7347 C CA . LYS B 1 382 ? -12.586 -8.383 -20.562 1 96.25 382 LYS B CA 1
ATOM 7348 C C . LYS B 1 382 ? -12.648 -8.953 -21.969 1 96.25 382 LYS B C 1
ATOM 7350 O O . LYS B 1 382 ? -11.883 -8.531 -22.859 1 96.25 382 LYS B O 1
ATOM 7355 N N . TYR B 1 383 ? -13.562 -9.953 -22.188 1 96.94 383 TYR B N 1
ATOM 7356 C CA . TYR B 1 383 ? -13.492 -10.766 -23.391 1 96.94 383 TYR B CA 1
ATOM 7357 C C . TYR B 1 383 ? -14.562 -10.352 -24.391 1 96.94 383 TYR B C 1
ATOM 7359 O O . TYR B 1 383 ? -14.531 -10.75 -25.562 1 96.94 383 TYR B O 1
ATOM 7367 N N . GLY B 1 384 ? -15.477 -9.547 -23.938 1 95.69 384 GLY B N 1
ATOM 7368 C CA . GLY B 1 384 ? -16.594 -9.133 -24.781 1 95.69 384 GLY B CA 1
ATOM 7369 C C . GLY B 1 384 ? -17.938 -9.547 -24.219 1 95.69 384 GLY B C 1
ATOM 7370 O O . GLY B 1 384 ? -18.016 -10.43 -23.375 1 95.69 384 GLY B O 1
ATOM 7371 N N . PRO B 1 385 ? -18.984 -8.992 -24.781 1 94.94 385 PRO B N 1
ATOM 7372 C CA . PRO B 1 385 ? -20.312 -9.211 -24.219 1 94.94 385 PRO B CA 1
ATOM 7373 C C . PRO B 1 385 ? -20.844 -10.617 -24.5 1 94.94 385 PRO B C 1
ATOM 7375 O O . PRO B 1 385 ? -20.578 -11.18 -25.578 1 94.94 385 PRO B O 1
ATOM 7378 N N . VAL B 1 386 ? -21.562 -11.133 -23.531 1 95.88 386 VAL B N 1
ATOM 7379 C CA . VAL B 1 386 ? -22.344 -12.352 -23.734 1 95.88 386 VAL B CA 1
ATOM 7380 C C . VAL B 1 386 ? -23.797 -11.984 -24.031 1 95.88 386 VAL B C 1
ATOM 7382 O O . VAL B 1 386 ? -24.562 -12.797 -24.578 1 95.88 386 VAL B O 1
ATOM 7385 N N . ALA B 1 387 ? -24.094 -10.789 -23.609 1 94.31 387 ALA B N 1
ATOM 7386 C CA . ALA B 1 387 ? -25.438 -10.281 -23.875 1 94.31 387 ALA B CA 1
ATOM 7387 C C . ALA B 1 387 ? -25.719 -10.242 -25.375 1 94.31 387 ALA B C 1
ATOM 7389 O O . ALA B 1 387 ? -24.859 -9.836 -26.172 1 94.31 387 ALA B O 1
ATOM 7390 N N . GLY B 1 388 ? -26.938 -10.648 -25.719 1 92.56 388 GLY B N 1
ATOM 7391 C CA . GLY B 1 388 ? -27.344 -10.586 -27.109 1 92.56 388 GLY B CA 1
ATOM 7392 C C . GLY B 1 388 ? -26.844 -11.75 -27.938 1 92.56 388 GLY B C 1
ATOM 7393 O O . GLY B 1 388 ? -27 -11.773 -29.156 1 92.56 388 GLY B O 1
ATOM 7394 N N . HIS B 1 389 ? -26.25 -12.742 -27.312 1 93.5 389 HIS B N 1
ATOM 7395 C CA . HIS B 1 389 ? -25.703 -13.875 -28.062 1 93.5 389 HIS B CA 1
ATOM 7396 C C . HIS B 1 389 ? -26.359 -15.18 -27.625 1 93.5 389 HIS B C 1
ATOM 7398 O O . HIS B 1 389 ? -26.719 -15.352 -26.469 1 93.5 389 HIS B O 1
ATOM 7404 N N . ARG B 1 390 ? -26.547 -15.992 -28.562 1 93.56 390 ARG B N 1
ATOM 7405 C CA . ARG B 1 390 ? -27.031 -17.344 -28.266 1 93.56 390 ARG B CA 1
ATOM 7406 C C . ARG B 1 390 ? -25.875 -18.25 -27.859 1 93.56 390 ARG B C 1
ATOM 7408 O O . ARG B 1 390 ? -26.062 -19.156 -27.047 1 93.56 390 ARG B O 1
ATOM 7415 N N . ALA B 1 391 ? -24.766 -18.047 -28.484 1 95.06 391 ALA B N 1
ATOM 7416 C CA . ALA B 1 391 ? -23.531 -18.781 -28.203 1 95.06 391 ALA B CA 1
ATOM 7417 C C . ALA B 1 391 ? -22.328 -17.859 -28.297 1 95.06 391 ALA B C 1
ATOM 7419 O O . ALA B 1 391 ? -22.359 -16.828 -28.969 1 95.06 391 ALA B O 1
ATOM 7420 N N . VAL B 1 392 ? -21.359 -18.156 -27.484 1 96.44 392 VAL B N 1
ATOM 7421 C CA . VAL B 1 392 ? -20.141 -17.344 -27.5 1 96.44 392 VAL B CA 1
ATOM 7422 C C . VAL B 1 392 ? -18.906 -18.25 -27.516 1 96.44 392 VAL B C 1
ATOM 7424 O O . VAL B 1 392 ? -18.906 -19.297 -26.875 1 96.44 392 VAL B O 1
ATOM 7427 N N . TYR B 1 393 ? -17.938 -17.906 -28.328 1 96 393 TYR B N 1
ATOM 7428 C CA . TYR B 1 393 ? -16.625 -18.531 -28.328 1 96 393 TYR B CA 1
ATOM 7429 C C . TYR B 1 393 ? -15.531 -17.469 -28.203 1 96 393 TYR B C 1
ATOM 7431 O O . TYR B 1 393 ? -15.492 -16.5 -28.953 1 96 393 TYR B O 1
ATOM 7439 N N . ARG B 1 394 ? -14.734 -17.562 -27.156 1 96.94 394 ARG B N 1
ATOM 7440 C CA . ARG B 1 394 ? -13.594 -16.672 -26.922 1 96.94 394 ARG B CA 1
ATOM 7441 C C . ARG B 1 394 ? -12.305 -17.469 -26.797 1 96.94 394 ARG B C 1
ATOM 7443 O O . ARG B 1 394 ? -12.289 -18.547 -26.203 1 96.94 394 ARG B O 1
ATOM 7450 N N . HIS B 1 395 ? -11.25 -17.016 -27.344 1 95.25 395 HIS B N 1
ATOM 7451 C CA . HIS B 1 395 ? -9.898 -17.562 -27.312 1 95.25 395 HIS B CA 1
ATOM 7452 C C . HIS B 1 395 ? -8.852 -16.469 -27.25 1 95.25 395 HIS B C 1
ATOM 7454 O O . HIS B 1 395 ? -8.555 -15.82 -28.25 1 95.25 395 HIS B O 1
ATOM 7460 N N . LEU B 1 396 ? -8.305 -16.219 -26.062 1 96.19 396 LEU B N 1
ATOM 7461 C CA . LEU B 1 396 ? -7.402 -15.078 -25.922 1 96.19 396 LEU B CA 1
ATOM 7462 C C . LEU B 1 396 ? -6.496 -15.258 -24.703 1 96.19 396 LEU B C 1
ATOM 7464 O O . LEU B 1 396 ? -6.746 -16.109 -23.859 1 96.19 396 LEU B O 1
ATOM 7468 N N . LEU B 1 397 ? -5.438 -14.461 -24.641 1 96.31 397 LEU B N 1
ATOM 7469 C CA . LEU B 1 397 ? -4.516 -14.422 -23.516 1 96.31 397 LEU B CA 1
ATOM 7470 C C . LEU B 1 397 ? -4.898 -13.328 -22.531 1 96.31 397 LEU B C 1
ATOM 7472 O O . LEU B 1 397 ? -5.133 -12.18 -22.938 1 96.31 397 LEU B O 1
ATOM 7476 N N . ASP B 1 398 ? -5.023 -13.648 -21.297 1 97.75 398 ASP B N 1
ATOM 7477 C CA . ASP B 1 398 ? -5.344 -12.703 -20.234 1 97.75 398 ASP B CA 1
ATOM 7478 C C . ASP B 1 398 ? -4.176 -12.57 -19.266 1 97.75 398 ASP B C 1
ATOM 7480 O O . ASP B 1 398 ? -3.914 -13.469 -18.469 1 97.75 398 ASP B O 1
ATOM 7484 N N . PRO B 1 399 ? -3.504 -11.43 -19.25 1 97.88 399 PRO B N 1
ATOM 7485 C CA . PRO B 1 399 ? -2.332 -11.258 -18.391 1 97.88 399 PRO B CA 1
ATOM 7486 C C . PRO B 1 399 ? -2.703 -11.031 -16.922 1 97.88 399 PRO B C 1
ATOM 7488 O O . PRO B 1 399 ? -1.825 -10.984 -16.062 1 97.88 399 PRO B O 1
ATOM 7491 N N . THR B 1 400 ? -4.012 -10.883 -16.594 1 98.12 400 THR B N 1
ATOM 7492 C CA . THR B 1 400 ? -4.395 -10.508 -15.234 1 98.12 400 THR B CA 1
ATOM 7493 C C . THR B 1 400 ? -5.27 -11.586 -14.602 1 98.12 400 THR B C 1
ATOM 7495 O O . THR B 1 400 ? -5.988 -11.32 -13.641 1 98.12 400 THR B O 1
ATOM 7498 N N . LEU B 1 401 ? -5.246 -12.781 -15.156 1 98.62 401 LEU B N 1
ATOM 7499 C CA . LEU B 1 401 ? -6.031 -13.891 -14.641 1 98.62 401 LEU B CA 1
ATOM 7500 C C . LEU B 1 401 ? -5.125 -14.977 -14.078 1 98.62 401 LEU B C 1
ATOM 7502 O O . LEU B 1 401 ? -4.773 -15.93 -14.781 1 98.62 401 LEU B O 1
ATOM 7506 N N . PRO B 1 402 ? -4.898 -14.93 -12.789 1 98.5 402 PRO B N 1
ATOM 7507 C CA . PRO B 1 402 ? -3.955 -15.898 -12.219 1 98.5 402 PRO B CA 1
ATOM 7508 C C . PRO B 1 402 ? -4.582 -17.266 -11.992 1 98.5 402 PRO B C 1
ATOM 7510 O O . PRO B 1 402 ? -5.723 -17.375 -11.531 1 98.5 402 PRO B O 1
ATOM 7513 N N . LEU B 1 403 ? -3.789 -18.297 -12.297 1 98.38 403 LEU B N 1
ATOM 7514 C CA . LEU B 1 403 ? -4.203 -19.672 -11.977 1 98.38 403 LEU B CA 1
ATOM 7515 C C . LEU B 1 403 ? -3.338 -20.25 -10.867 1 98.38 403 LEU B C 1
ATOM 7517 O O . 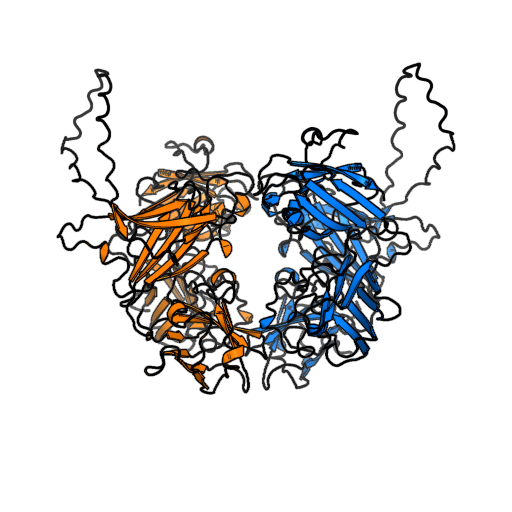LEU B 1 403 ? -3.568 -21.375 -10.422 1 98.38 403 LEU B O 1
ATOM 7521 N N . SER B 1 404 ? -2.396 -19.5 -10.453 1 96.94 404 SER B N 1
ATOM 7522 C CA . SER B 1 404 ? -1.557 -19.875 -9.32 1 96.94 404 SER B CA 1
ATOM 7523 C C . SER B 1 404 ? -1.367 -18.703 -8.359 1 96.94 404 SER B C 1
ATOM 7525 O O . SER B 1 404 ? -1.652 -17.547 -8.711 1 96.94 404 SER B O 1
ATOM 7527 N N . GLY B 1 405 ? -0.973 -19.047 -7.152 1 96.38 405 GLY B N 1
ATOM 7528 C CA . GLY B 1 405 ? -0.749 -18.016 -6.156 1 96.38 405 GLY B CA 1
ATOM 7529 C C . GLY B 1 405 ? -2.004 -17.641 -5.391 1 96.38 405 GLY B C 1
ATOM 7530 O O . GLY B 1 405 ? -3.062 -18.234 -5.598 1 96.38 405 GLY B O 1
ATOM 7531 N N . HIS B 1 406 ? -1.883 -16.672 -4.562 1 96.75 406 HIS B N 1
ATOM 7532 C CA . HIS B 1 406 ? -2.959 -16.359 -3.627 1 96.75 406 HIS B CA 1
ATOM 7533 C C . HIS B 1 406 ? -4.133 -15.703 -4.34 1 96.75 406 HIS B C 1
ATOM 7535 O O . HIS B 1 406 ? -5.238 -15.641 -3.795 1 96.75 406 HIS B O 1
ATOM 7541 N N . GLU B 1 407 ? -3.918 -15.227 -5.547 1 97.81 407 GLU B N 1
ATOM 7542 C CA . GLU B 1 407 ? -5 -14.57 -6.27 1 97.81 407 GLU B CA 1
ATOM 7543 C C . GLU B 1 407 ? -5.59 -15.492 -7.336 1 97.81 407 GLU B C 1
ATOM 7545 O O . GLU B 1 407 ? -6.34 -15.039 -8.203 1 97.81 407 GLU B O 1
ATOM 7550 N N . SER B 1 408 ? -5.285 -16.734 -7.258 1 98.12 408 SER B N 1
ATOM 7551 C CA . SER B 1 408 ? -5.746 -17.703 -8.234 1 98.12 408 SER B CA 1
ATOM 7552 C C . SER B 1 408 ? -7.27 -17.75 -8.297 1 98.12 408 SER B C 1
ATOM 7554 O O . SER B 1 408 ? -7.941 -17.656 -7.273 1 98.12 408 SER B O 1
ATOM 7556 N N . VAL B 1 409 ? -7.781 -17.984 -9.508 1 98.38 409 VAL B N 1
ATOM 7557 C CA . VAL B 1 409 ? -9.227 -18.094 -9.68 1 98.38 409 VAL B CA 1
ATOM 7558 C C . VAL B 1 409 ? -9.656 -19.547 -9.57 1 98.38 409 VAL B C 1
ATOM 7560 O O . VAL B 1 409 ? -10.852 -19.859 -9.555 1 98.38 409 VAL B O 1
ATOM 7563 N N . VAL B 1 410 ? -8.711 -20.422 -9.453 1 98 410 VAL B N 1
ATOM 7564 C CA . VAL B 1 410 ? -9.031 -21.844 -9.383 1 98 410 VAL B CA 1
ATOM 7565 C C . VAL B 1 410 ? -9.867 -22.125 -8.133 1 98 410 VAL B C 1
ATOM 7567 O O . VAL B 1 410 ? -9.555 -21.625 -7.047 1 98 410 VAL B O 1
ATOM 7570 N N . GLY B 1 411 ? -10.867 -22.875 -8.305 1 96.62 411 GLY B N 1
ATOM 7571 C CA . GLY B 1 411 ? -11.797 -23.203 -7.23 1 96.62 411 GLY B CA 1
ATOM 7572 C C . GLY B 1 411 ? -13 -22.281 -7.18 1 96.62 411 GLY B C 1
ATOM 7573 O O . GLY B 1 411 ? -14.031 -22.625 -6.605 1 96.62 411 GLY B O 1
ATOM 7574 N N . ARG B 1 412 ? -12.906 -21.141 -7.754 1 97.19 412 ARG B N 1
ATOM 7575 C CA . ARG B 1 412 ? -13.969 -20.141 -7.703 1 97.19 412 ARG B CA 1
ATOM 7576 C C . ARG B 1 412 ? -15.062 -20.453 -8.727 1 97.19 412 ARG B C 1
ATOM 7578 O O . ARG B 1 412 ? -14.852 -21.25 -9.641 1 97.19 412 ARG B O 1
ATOM 7585 N N . MET B 1 413 ? -16.141 -19.797 -8.547 1 97.06 413 MET B N 1
ATOM 7586 C CA . MET B 1 413 ? -17.328 -20.078 -9.328 1 97.06 413 MET B CA 1
ATOM 7587 C C . MET B 1 413 ? -17.359 -19.25 -10.609 1 97.06 413 MET B C 1
ATOM 7589 O O . MET B 1 413 ? -17.219 -18.031 -10.562 1 97.06 413 MET B O 1
ATOM 7593 N N . LEU B 1 414 ? -17.484 -19.938 -11.688 1 97.75 414 LEU B N 1
ATOM 7594 C CA . LEU B 1 414 ? -17.906 -19.297 -12.938 1 97.75 414 LEU B CA 1
ATOM 7595 C C . LEU B 1 414 ? -19.422 -19.125 -12.984 1 97.75 414 LEU B C 1
ATOM 7597 O O . LEU B 1 414 ? -20.156 -20.062 -12.68 1 97.75 414 LEU B O 1
ATOM 7601 N N . LEU B 1 415 ? -19.906 -17.953 -13.359 1 97 415 LEU B N 1
ATOM 7602 C CA . LEU B 1 415 ? -21.328 -17.641 -13.305 1 97 415 LEU B CA 1
ATOM 7603 C C . LEU B 1 415 ? -21.781 -16.922 -14.578 1 97 415 LEU B C 1
ATOM 7605 O O . LEU B 1 415 ? -21.141 -15.945 -15 1 97 415 LEU B O 1
ATOM 7609 N N . VAL B 1 416 ? -22.797 -17.422 -15.172 1 96.44 416 VAL B N 1
ATOM 7610 C CA . VAL B 1 416 ? -23.547 -16.672 -16.188 1 96.44 416 VAL B CA 1
ATOM 7611 C C . VAL B 1 416 ? -24.766 -16.031 -15.547 1 96.44 416 VAL B C 1
ATOM 7613 O O . VAL B 1 416 ? -25.625 -16.719 -15.008 1 96.44 416 VAL B O 1
ATOM 7616 N N . ARG B 1 417 ? -24.797 -14.773 -15.633 1 95.25 417 ARG B N 1
ATOM 7617 C CA . ARG B 1 417 ? -25.906 -14.031 -15.031 1 95.25 417 ARG B CA 1
ATOM 7618 C C . ARG B 1 417 ? -26.844 -13.477 -16.109 1 95.25 417 ARG B C 1
ATOM 7620 O O . ARG B 1 417 ? -26.391 -13.031 -17.156 1 95.25 417 ARG B O 1
ATOM 7627 N N . GLY B 1 418 ? -28.109 -13.445 -15.688 1 93.19 418 GLY B N 1
ATOM 7628 C CA . GLY B 1 418 ? -29.109 -12.93 -16.609 1 93.19 418 GLY B CA 1
ATOM 7629 C C . GLY B 1 418 ? -29.297 -11.43 -16.5 1 93.19 418 GLY B C 1
ATOM 7630 O O . GLY B 1 418 ? -28.781 -10.797 -15.578 1 93.19 418 GLY B O 1
ATOM 7631 N N . SER B 1 419 ? -30.062 -10.875 -17.438 1 89.88 419 SER B N 1
ATOM 7632 C CA . SER B 1 419 ? -30.328 -9.438 -17.484 1 89.88 419 SER B CA 1
ATOM 7633 C C . SER B 1 419 ? -31.141 -8.992 -16.281 1 89.88 419 SER B C 1
ATOM 7635 O O . SER B 1 419 ? -31.125 -7.812 -15.914 1 89.88 419 SER B O 1
ATOM 7637 N N . ASP B 1 420 ? -31.781 -9.945 -15.695 1 87.62 420 ASP B N 1
ATOM 7638 C CA . ASP B 1 420 ? -32.562 -9.633 -14.5 1 87.62 420 ASP B CA 1
ATOM 7639 C C . ASP B 1 420 ? -31.688 -9.703 -13.242 1 87.62 420 ASP B C 1
ATOM 7641 O O . ASP B 1 420 ? -32.188 -9.508 -12.133 1 87.62 420 ASP B O 1
ATOM 7645 N N . GLY B 1 421 ? -30.5 -10.023 -13.469 1 87.06 421 GLY B N 1
ATOM 7646 C CA . GLY B 1 421 ? -29.578 -10.078 -12.336 1 87.06 421 GLY B CA 1
ATOM 7647 C C . GLY B 1 421 ? -29.516 -11.445 -11.68 1 87.06 421 GLY B C 1
ATOM 7648 O O . GLY B 1 421 ? -28.703 -11.672 -10.789 1 87.06 421 GLY B O 1
ATOM 7649 N N . ARG B 1 422 ? -30.391 -12.375 -12.219 1 89 422 ARG B N 1
ATOM 7650 C CA . ARG B 1 422 ? -30.438 -13.695 -11.617 1 89 422 ARG B CA 1
ATOM 7651 C C . ARG B 1 422 ? -29.406 -14.625 -12.258 1 89 422 ARG B C 1
ATOM 7653 O O . ARG B 1 422 ? -29.109 -14.508 -13.453 1 89 422 ARG B O 1
ATOM 7660 N N . PRO B 1 423 ? -28.859 -15.609 -11.477 1 93.31 423 PRO B N 1
ATOM 7661 C CA . PRO B 1 423 ? -27.922 -16.594 -12.039 1 93.31 423 PRO B CA 1
ATOM 7662 C C . PRO B 1 423 ? -28.609 -17.562 -13.016 1 93.31 423 PRO B C 1
ATOM 7664 O O . PRO B 1 423 ? -29.703 -18.047 -12.742 1 93.31 423 PRO B O 1
ATOM 7667 N N . LEU B 1 424 ? -28 -17.781 -14.102 1 93.31 424 LEU B N 1
ATOM 7668 C CA . LEU B 1 424 ? -28.531 -18.719 -15.086 1 93.31 424 LEU B CA 1
ATOM 7669 C C . LEU B 1 424 ? -27.906 -20.094 -14.906 1 93.31 424 LEU B C 1
ATOM 7671 O O . LEU B 1 424 ? -28.625 -21.094 -14.844 1 93.31 424 LEU B O 1
ATOM 7675 N N . VAL B 1 425 ? -26.672 -20.125 -14.898 1 94.62 425 VAL B N 1
ATOM 7676 C CA . VAL B 1 425 ? -25.922 -21.359 -14.719 1 94.62 425 VAL B CA 1
ATOM 7677 C C . VAL B 1 425 ? -24.562 -21.078 -14.102 1 94.62 425 VAL B C 1
ATOM 7679 O O . VAL B 1 425 ? -24.031 -19.969 -14.266 1 94.62 425 VAL B O 1
ATOM 7682 N N . CYS B 1 426 ? -24.047 -21.953 -13.352 1 96.44 426 CYS B N 1
ATOM 7683 C CA . CYS B 1 426 ? -22.75 -21.766 -12.711 1 96.44 426 CYS B CA 1
ATOM 7684 C C . CYS B 1 426 ? -22.031 -23.094 -12.516 1 96.44 426 CYS B C 1
ATOM 7686 O O . CYS B 1 426 ? -22.656 -24.156 -12.57 1 96.44 426 CYS B O 1
ATOM 7688 N N . ALA B 1 427 ? -20.719 -23.062 -12.383 1 96.81 427 ALA B N 1
ATOM 7689 C CA . ALA B 1 427 ? -19.859 -24.203 -12.078 1 96.81 427 ALA B CA 1
ATOM 7690 C C . ALA B 1 427 ? -18.531 -23.75 -11.477 1 96.81 427 ALA B C 1
ATOM 7692 O O . ALA B 1 427 ? -18.047 -22.656 -11.781 1 96.81 427 ALA B O 1
ATOM 7693 N N . ASN B 1 428 ? -17.969 -24.531 -10.586 1 96.75 428 ASN B N 1
ATOM 7694 C CA . ASN B 1 428 ? -16.656 -24.203 -10.055 1 96.75 428 ASN B CA 1
ATOM 7695 C C . ASN B 1 428 ? -15.547 -24.469 -11.078 1 96.75 428 ASN B C 1
ATOM 7697 O O . ASN B 1 428 ? -15.641 -25.406 -11.875 1 96.75 428 ASN B O 1
ATOM 7701 N N . LEU B 1 429 ? -14.562 -23.609 -11.07 1 97.88 429 LEU B N 1
ATOM 7702 C CA . LEU B 1 429 ? -13.328 -23.875 -11.797 1 97.88 429 LEU B CA 1
ATOM 7703 C C . LEU B 1 429 ? -12.5 -24.938 -11.086 1 97.88 429 LEU B C 1
ATOM 7705 O O . LEU B 1 429 ? -11.828 -24.656 -10.102 1 97.88 429 LEU B O 1
ATOM 7709 N N . LEU B 1 430 ? -12.414 -26.094 -11.664 1 95.31 430 LEU B N 1
ATOM 7710 C CA . LEU B 1 430 ? -11.703 -27.188 -11.016 1 95.31 430 LEU B CA 1
ATOM 7711 C C . LEU B 1 430 ? -10.352 -27.438 -11.688 1 95.31 430 LEU B C 1
ATOM 7713 O O . LEU B 1 430 ? -10.242 -27.359 -12.914 1 95.31 430 LEU B O 1
ATOM 7717 N N . PRO B 1 431 ? -9.383 -27.656 -10.828 1 94.75 431 PRO B N 1
ATOM 7718 C CA . PRO B 1 431 ? -8.094 -28 -11.445 1 94.75 431 PRO B CA 1
ATOM 7719 C C . PRO B 1 431 ? -8.117 -29.344 -12.148 1 94.75 431 PRO B C 1
ATOM 7721 O O . PRO B 1 431 ? -8.758 -30.297 -11.68 1 94.75 431 PRO B O 1
ATOM 7724 N N . VAL B 1 432 ? -7.453 -29.406 -13.227 1 90.75 432 VAL B N 1
ATOM 7725 C CA . VAL B 1 432 ? -7.312 -30.656 -13.961 1 90.75 432 VAL B CA 1
ATOM 7726 C C . VAL B 1 432 ? -6.051 -31.391 -13.5 1 90.75 432 VAL B C 1
ATOM 7728 O O . VAL B 1 432 ? -4.965 -30.812 -13.484 1 90.75 432 VAL B O 1
ATOM 7731 N N . SER B 1 433 ? -6.219 -32.562 -13.047 1 87.56 433 SER B N 1
ATOM 7732 C CA . SER B 1 433 ? -5.098 -33.375 -12.57 1 87.56 433 SER B CA 1
ATOM 7733 C C . SER B 1 433 ? -5.219 -34.812 -13.039 1 87.56 433 SER B C 1
ATOM 7735 O O . SER B 1 433 ? -6.312 -35.281 -13.352 1 87.56 433 SER B O 1
ATOM 7737 N N . ALA B 1 434 ? -4.059 -35.469 -13.133 1 86.5 434 ALA B N 1
ATOM 7738 C CA . ALA B 1 434 ? -4.043 -36.875 -13.555 1 86.5 434 ALA B CA 1
ATOM 7739 C C . ALA B 1 434 ? -4.598 -37.75 -12.453 1 86.5 434 ALA B C 1
ATOM 7741 O O . ALA B 1 434 ? -5.23 -38.781 -12.742 1 86.5 434 ALA B O 1
ATOM 7742 N N . ARG B 1 435 ? -4.355 -37.406 -11.25 1 88.75 435 ARG B N 1
ATOM 7743 C CA . ARG B 1 435 ? -4.844 -38.125 -10.086 1 88.75 435 ARG B CA 1
ATOM 7744 C C . ARG B 1 435 ? -6.023 -37.406 -9.438 1 88.75 435 ARG B C 1
ATOM 7746 O O . ARG B 1 435 ? -6.227 -36.219 -9.664 1 88.75 435 ARG B O 1
ATOM 7753 N N . PRO B 1 436 ? -6.734 -38.219 -8.695 1 90.31 436 PRO B N 1
ATOM 7754 C CA . PRO B 1 436 ? -7.832 -37.562 -7.977 1 90.31 436 PRO B CA 1
ATOM 7755 C C . PRO B 1 436 ? -7.34 -36.5 -7.004 1 90.31 436 PRO B C 1
ATOM 7757 O O . PRO B 1 436 ? -6.273 -36.625 -6.406 1 90.31 436 PRO B O 1
ATOM 7760 N N . LEU B 1 437 ? -8.125 -35.5 -6.875 1 92.38 437 LEU B N 1
ATOM 7761 C CA . LEU B 1 437 ? -7.793 -34.438 -5.938 1 92.38 437 LEU B CA 1
ATOM 7762 C C . LEU B 1 437 ? -7.844 -34.938 -4.496 1 92.38 437 LEU B C 1
ATOM 7764 O O . LEU B 1 437 ? -8.641 -35.844 -4.172 1 92.38 437 LEU B O 1
ATOM 7768 N N . THR B 1 438 ? -6.961 -34.5 -3.689 1 94.06 438 THR B N 1
ATOM 7769 C CA . THR B 1 438 ? -7.023 -34.75 -2.252 1 94.06 438 THR B CA 1
ATOM 7770 C C . THR B 1 438 ? -7.898 -33.688 -1.562 1 94.06 438 THR B C 1
ATOM 7772 O O . THR B 1 438 ? -7.734 -32.5 -1.785 1 94.06 438 THR B O 1
ATOM 7775 N N . ARG B 1 439 ? -8.844 -34.188 -0.71 1 94.94 439 ARG B N 1
ATOM 7776 C CA . ARG B 1 439 ? -9.766 -33.281 -0.024 1 94.94 439 ARG B CA 1
ATOM 7777 C C . ARG B 1 439 ? -9.875 -33.656 1.455 1 94.94 439 ARG B C 1
ATOM 7779 O O . ARG B 1 439 ? -9.883 -34.844 1.818 1 94.94 439 ARG B O 1
ATOM 7786 N N . ALA B 1 440 ? -9.883 -32.656 2.211 1 97.19 440 ALA B N 1
ATOM 7787 C CA . ALA B 1 440 ? -10.117 -32.781 3.645 1 97.19 440 ALA B CA 1
ATOM 7788 C C . ALA B 1 440 ? -11.133 -31.766 4.137 1 97.19 440 ALA B C 1
ATOM 7790 O O . ALA B 1 440 ? -11.227 -30.656 3.584 1 97.19 440 ALA B O 1
ATOM 7791 N N . ARG B 1 441 ? -11.883 -32.156 5.18 1 97.75 441 ARG B N 1
ATOM 7792 C CA . ARG B 1 441 ? -12.945 -31.281 5.637 1 97.75 441 ARG B CA 1
ATOM 7793 C C . ARG B 1 441 ? -13.039 -31.266 7.16 1 97.75 441 ARG B C 1
ATOM 7795 O O . ARG B 1 441 ? -12.914 -32.312 7.797 1 97.75 441 ARG B O 1
ATOM 7802 N N . ALA B 1 442 ? -13.109 -30.141 7.73 1 97.88 442 ALA B N 1
ATOM 7803 C CA . ALA B 1 442 ? -13.516 -29.953 9.117 1 97.88 442 ALA B CA 1
ATOM 7804 C C . ALA B 1 442 ? -14.984 -29.531 9.203 1 97.88 442 ALA B C 1
ATOM 7806 O O . ALA B 1 442 ? -15.383 -28.516 8.641 1 97.88 442 ALA B O 1
ATOM 7807 N N . THR B 1 443 ? -15.75 -30.281 9.953 1 97 443 THR B N 1
ATOM 7808 C CA . THR B 1 443 ? -17.188 -30.031 10.07 1 97 443 THR B CA 1
ATOM 7809 C C . THR B 1 443 ? -17.531 -29.516 11.461 1 97 443 THR B C 1
ATOM 7811 O O . THR B 1 443 ? -17.125 -30.109 12.469 1 97 443 THR B O 1
ATOM 7814 N N . PHE B 1 444 ? -18.266 -28.469 11.508 1 96.94 444 PHE B N 1
ATOM 7815 C CA . PHE B 1 444 ? -18.703 -27.844 12.75 1 96.94 444 PHE B CA 1
ATOM 7816 C C . PHE B 1 444 ? -20.203 -28.062 12.953 1 96.94 444 PHE B C 1
ATOM 7818 O O . PHE B 1 444 ? -21 -27.719 12.086 1 96.94 444 PHE B O 1
ATOM 7825 N N . GLU B 1 445 ? -20.609 -28.531 14.18 1 93.81 445 GLU B N 1
ATOM 7826 C CA . GLU B 1 445 ? -22.016 -28.844 14.438 1 93.81 445 GLU B CA 1
ATOM 7827 C C . GLU B 1 445 ? -22.484 -28.234 15.75 1 93.81 445 GLU B C 1
ATOM 7829 O O . GLU B 1 445 ? -23.578 -28.531 16.219 1 93.81 445 GLU B O 1
ATOM 7834 N N . GLY B 1 446 ? -21.703 -27.453 16.391 1 94.5 446 GLY B N 1
ATOM 7835 C CA . GLY B 1 446 ? -22.094 -26.75 17.594 1 94.5 446 GLY B CA 1
ATOM 7836 C C . GLY B 1 446 ? -22.688 -25.391 17.328 1 94.5 446 GLY B C 1
ATOM 7837 O O . GLY B 1 446 ? -23.516 -25.234 16.422 1 94.5 446 GLY B O 1
ATOM 7838 N N . PRO B 1 447 ? -22.406 -24.438 18.203 1 95.81 447 PRO B N 1
ATOM 7839 C CA . PRO B 1 447 ? -22.891 -23.094 17.922 1 95.81 447 PRO B CA 1
ATOM 7840 C C . PRO B 1 447 ? -22.5 -22.594 16.531 1 95.81 447 PRO B C 1
ATOM 7842 O O . PRO B 1 447 ? -23.281 -21.891 15.883 1 95.81 447 PRO B O 1
ATOM 7845 N N . LEU B 1 448 ? -21.281 -22.859 16.234 1 97.69 448 LEU B N 1
ATOM 7846 C CA . LEU B 1 448 ? -20.859 -22.641 14.859 1 97.69 448 LEU B CA 1
ATOM 7847 C C . LEU B 1 448 ? -21.25 -23.812 13.969 1 97.69 448 LEU B C 1
ATOM 7849 O O . LEU B 1 448 ? -20.953 -24.969 14.297 1 97.69 448 LEU B O 1
ATOM 7853 N N . ARG B 1 449 ? -21.922 -23.5 12.898 1 96.88 449 ARG B N 1
ATOM 7854 C CA . ARG B 1 449 ? -22.328 -24.516 11.945 1 96.88 449 ARG B CA 1
ATOM 7855 C C . ARG B 1 449 ? -21.656 -24.312 10.594 1 96.88 449 ARG B C 1
ATOM 7857 O O . ARG B 1 449 ? -21.516 -23.188 10.133 1 96.88 449 ARG B O 1
ATOM 7864 N N . GLY B 1 450 ? -21.25 -25.422 9.969 1 96.56 450 GLY B N 1
ATOM 7865 C CA . GLY B 1 450 ? -20.688 -25.344 8.633 1 96.56 450 GLY B CA 1
ATOM 7866 C C . GLY B 1 450 ? -19.438 -26.188 8.461 1 96.56 450 GLY B C 1
ATOM 7867 O O . GLY B 1 450 ? -19.312 -27.25 9.062 1 96.56 450 GLY B O 1
ATOM 7868 N N . SER B 1 451 ? -18.609 -25.75 7.543 1 96.88 451 SER B N 1
ATOM 7869 C CA . SER B 1 451 ? -17.438 -26.578 7.285 1 96.88 451 SER B CA 1
ATOM 7870 C C . SER B 1 451 ? -16.328 -25.766 6.609 1 96.88 451 SER B C 1
ATOM 7872 O O . SER B 1 451 ? -16.578 -24.672 6.09 1 96.88 451 SER B O 1
ATOM 7874 N N . VAL B 1 452 ? -15.172 -26.203 6.785 1 97.62 452 VAL B N 1
ATOM 7875 C CA . VAL B 1 452 ? -13.992 -25.781 6.039 1 97.62 452 VAL B CA 1
ATOM 7876 C C . VAL B 1 452 ? -13.461 -26.953 5.219 1 97.62 452 VAL B C 1
ATOM 7878 O O . VAL B 1 452 ? -13.164 -28.016 5.766 1 97.62 452 VAL B O 1
ATOM 7881 N N . THR B 1 453 ? -13.367 -26.781 3.926 1 97.19 453 THR B N 1
ATOM 7882 C CA . THR B 1 453 ? -12.859 -27.828 3.045 1 97.19 453 THR B CA 1
ATOM 7883 C C . THR B 1 453 ? -11.586 -27.375 2.34 1 97.19 453 THR B C 1
ATOM 7885 O O . THR B 1 453 ? -11.531 -26.266 1.803 1 97.19 453 THR B O 1
ATOM 7888 N N . ILE B 1 454 ? -10.594 -28.188 2.365 1 97.12 454 ILE B N 1
ATOM 7889 C CA . ILE B 1 454 ? -9.336 -27.906 1.671 1 97.12 454 ILE B CA 1
ATOM 7890 C C . ILE B 1 454 ? -9.141 -28.938 0.549 1 97.12 454 ILE B C 1
ATOM 7892 O O . ILE B 1 454 ? -9.258 -30.141 0.771 1 97.12 454 ILE B O 1
ATOM 7896 N N . THR B 1 455 ? -8.906 -28.422 -0.622 1 95.38 455 THR B N 1
ATOM 7897 C CA . THR B 1 455 ? -8.695 -29.25 -1.806 1 95.38 455 THR B CA 1
ATOM 7898 C C . THR B 1 455 ? -7.34 -28.969 -2.438 1 95.38 455 THR B C 1
ATOM 7900 O O . THR B 1 455 ? -6.918 -27.812 -2.506 1 95.38 455 THR B O 1
ATOM 7903 N N . ARG B 1 456 ? -6.695 -29.969 -2.855 1 93.12 456 ARG B N 1
ATOM 7904 C CA . ARG B 1 456 ? -5.418 -29.797 -3.535 1 93.12 456 ARG B CA 1
ATOM 7905 C C . ARG B 1 456 ? -5.156 -30.938 -4.504 1 93.12 456 ARG B C 1
ATOM 7907 O O . ARG B 1 456 ? -5.637 -32.062 -4.301 1 93.12 456 ARG B O 1
ATOM 7914 N N . ALA B 1 457 ? -4.457 -30.578 -5.566 1 88.94 457 ALA B N 1
ATOM 7915 C CA . ALA B 1 457 ? -3.947 -31.672 -6.406 1 88.94 457 ALA B CA 1
ATOM 7916 C C . ALA B 1 457 ? -2.969 -32.562 -5.633 1 88.94 457 ALA B C 1
ATOM 7918 O O . ALA B 1 457 ? -2.312 -32.094 -4.695 1 88.94 457 ALA B O 1
ATOM 7919 N N . ASP B 1 458 ? -2.881 -33.719 -6.051 1 83.19 458 ASP B N 1
ATOM 7920 C CA . ASP B 1 458 ? -1.965 -34.656 -5.41 1 83.19 458 ASP B CA 1
ATOM 7921 C C . ASP B 1 458 ? -0.526 -34.156 -5.477 1 83.19 458 ASP B C 1
ATOM 7923 O O . ASP B 1 458 ? -0.088 -33.625 -6.512 1 83.19 458 ASP B O 1
ATOM 7927 N N . GLN B 1 459 ? 0.161 -34.344 -4.379 1 80.88 459 GLN B N 1
ATOM 7928 C CA . GLN B 1 459 ? 1.526 -33.844 -4.273 1 80.88 459 GLN B CA 1
ATOM 7929 C C . GLN B 1 459 ? 2.438 -34.5 -5.305 1 80.88 459 GLN B C 1
ATOM 7931 O O . GLN B 1 459 ? 3.404 -33.875 -5.766 1 80.88 459 GLN B O 1
ATOM 7936 N N . ALA B 1 460 ? 2.115 -35.656 -5.594 1 81.62 460 ALA B N 1
ATOM 7937 C CA . ALA B 1 460 ? 2.904 -36.375 -6.594 1 81.62 460 ALA B CA 1
ATOM 7938 C C . ALA B 1 460 ? 2.729 -35.75 -7.977 1 81.62 460 ALA B C 1
ATOM 7940 O O . ALA B 1 460 ? 3.664 -35.719 -8.781 1 81.62 460 ALA B O 1
ATOM 7941 N N . ASP B 1 461 ? 1.545 -35.25 -8.148 1 83.5 461 ASP B N 1
ATOM 7942 C CA . ASP B 1 461 ? 1.245 -34.625 -9.438 1 83.5 461 ASP B CA 1
ATOM 7943 C C . ASP B 1 461 ? 1.765 -33.188 -9.5 1 83.5 461 ASP B C 1
ATOM 7945 O O . ASP B 1 461 ? 2.27 -32.75 -10.539 1 83.5 461 ASP B O 1
ATOM 7949 N N . ASP B 1 462 ? 1.625 -32.562 -8.43 1 88.75 462 ASP B N 1
ATOM 7950 C CA . ASP B 1 462 ? 2.029 -31.156 -8.391 1 88.75 462 ASP B CA 1
ATOM 7951 C C . ASP B 1 462 ? 2.623 -30.797 -7.031 1 88.75 462 ASP B C 1
ATOM 7953 O O . ASP B 1 462 ? 1.926 -30.266 -6.164 1 88.75 462 ASP B O 1
ATOM 7957 N N . PRO B 1 463 ? 3.893 -31 -6.941 1 88.75 463 PRO B N 1
ATOM 7958 C CA . PRO B 1 463 ? 4.539 -30.766 -5.648 1 88.75 463 PRO B CA 1
ATOM 7959 C C . PRO B 1 463 ? 4.469 -29.297 -5.207 1 88.75 463 PRO B C 1
ATOM 7961 O O . PRO B 1 463 ? 4.562 -29.016 -4.012 1 88.75 463 PRO B O 1
ATOM 7964 N N . LEU B 1 464 ? 4.293 -28.391 -6.137 1 92.88 464 LEU B N 1
ATOM 7965 C CA . LEU B 1 464 ? 4.312 -26.969 -5.812 1 92.88 464 LEU B CA 1
ATOM 7966 C C . LEU B 1 464 ? 2.93 -26.359 -6 1 92.88 464 LEU B C 1
ATOM 7968 O O . LEU B 1 464 ? 2.797 -25.125 -6.078 1 92.88 464 LEU B O 1
ATOM 7972 N N . GLY B 1 465 ? 1.944 -27.203 -6.047 1 93.06 465 GLY B N 1
ATOM 7973 C CA . GLY B 1 465 ? 0.59 -26.734 -6.297 1 93.06 465 GLY B CA 1
ATOM 7974 C C . GLY B 1 465 ? -0.01 -26 -5.121 1 93.06 465 GLY B C 1
ATOM 7975 O O . GLY B 1 465 ? 0.461 -26.125 -3.988 1 93.06 465 GLY B O 1
ATOM 7976 N N . ASP B 1 466 ? -1.07 -25.203 -5.352 1 95.81 466 ASP B N 1
ATOM 7977 C CA . ASP B 1 466 ? -1.795 -24.469 -4.32 1 95.81 466 ASP B CA 1
ATOM 7978 C C . ASP B 1 466 ? -2.895 -25.328 -3.703 1 95.81 466 ASP B C 1
ATOM 7980 O O . ASP B 1 466 ? -3.354 -26.297 -4.316 1 95.81 466 ASP B O 1
ATOM 7984 N N . ALA B 1 467 ? -3.223 -24.984 -2.506 1 96.56 467 ALA B N 1
ATOM 7985 C CA . ALA B 1 467 ? -4.422 -25.516 -1.87 1 96.56 467 ALA B CA 1
ATOM 7986 C C . ALA B 1 467 ? -5.586 -24.531 -1.981 1 96.56 467 ALA B C 1
ATOM 7988 O O . ALA B 1 467 ? -5.395 -23.312 -1.889 1 96.56 467 ALA B O 1
ATOM 7989 N N . TYR B 1 468 ? -6.758 -25.078 -2.176 1 96.81 468 TYR B N 1
ATOM 7990 C CA . TYR B 1 468 ? -7.973 -24.266 -2.268 1 96.81 468 TYR B CA 1
ATOM 7991 C C . TYR B 1 468 ? -8.867 -24.5 -1.056 1 96.81 468 TYR B C 1
ATOM 7993 O O . TYR B 1 468 ? -9.266 -25.625 -0.774 1 96.81 468 TYR B O 1
ATOM 8001 N N . VAL B 1 469 ? -9.156 -23.422 -0.356 1 97.38 469 VAL B N 1
ATOM 8002 C CA . VAL B 1 469 ? -9.859 -23.5 0.924 1 97.38 469 VAL B CA 1
ATOM 8003 C C . VAL B 1 469 ? -11.242 -22.859 0.796 1 97.38 469 VAL B C 1
ATOM 8005 O O . VAL B 1 469 ? -11.359 -21.688 0.472 1 97.38 469 VAL B O 1
ATOM 8008 N N . ASP B 1 470 ? -12.242 -23.656 1.119 1 96 470 ASP B N 1
ATOM 8009 C CA . ASP B 1 470 ? -13.633 -23.203 1.071 1 96 470 ASP B CA 1
ATOM 8010 C C . ASP B 1 470 ? -14.258 -23.203 2.463 1 96 470 ASP B C 1
ATOM 8012 O O . ASP B 1 470 ? -14.148 -24.188 3.195 1 96 470 ASP B O 1
ATOM 8016 N N . LEU B 1 471 ? -14.867 -22.094 2.795 1 96.75 471 LEU B N 1
ATOM 8017 C CA . LEU B 1 471 ? -15.594 -22 4.059 1 96.75 471 LEU B CA 1
ATOM 8018 C C . LEU B 1 471 ? -17.078 -21.781 3.812 1 96.75 471 LEU B C 1
ATOM 8020 O O . LEU B 1 471 ? -17.469 -21.031 2.906 1 96.75 471 LEU B O 1
ATOM 8024 N N . GLY B 1 472 ? -17.938 -22.375 4.48 1 95.25 472 GLY B N 1
ATOM 8025 C CA . GLY B 1 472 ? -19.344 -22.109 4.688 1 95.25 472 GLY B CA 1
ATOM 8026 C C . GLY B 1 472 ? -19.766 -22.172 6.148 1 95.25 472 GLY B C 1
ATOM 8027 O O . GLY B 1 472 ? -19.812 -23.25 6.738 1 95.25 472 GLY B O 1
ATOM 8028 N N . LEU B 1 473 ? -20.031 -20.922 6.781 1 96.94 473 LEU B N 1
ATOM 8029 C CA . LEU B 1 473 ? -20.188 -20.875 8.227 1 96.94 473 LEU B CA 1
ATOM 8030 C C . LEU B 1 473 ? -21.344 -19.969 8.625 1 96.94 473 LEU B C 1
ATOM 8032 O O . LEU B 1 473 ? -21.594 -18.953 7.977 1 96.94 473 LEU B O 1
ATOM 8036 N N . CYS B 1 474 ? -22.031 -20.25 9.656 1 97.06 474 CYS B N 1
ATOM 8037 C CA . CYS B 1 474 ? -23.016 -19.391 10.297 1 97.06 474 CYS B CA 1
ATOM 8038 C C . CYS B 1 474 ? -23.203 -19.75 11.766 1 97.06 474 CYS B C 1
ATOM 8040 O O . CYS B 1 474 ? -22.828 -20.844 12.188 1 97.06 474 CYS B O 1
ATOM 8042 N N . TRP B 1 475 ? -23.703 -18.844 12.531 1 98.12 475 TRP B N 1
ATOM 8043 C CA . TRP B 1 475 ? -24.031 -19.109 13.93 1 98.12 475 TRP B CA 1
ATOM 8044 C C . TRP B 1 475 ? -25.453 -19.672 14.055 1 98.12 475 TRP B C 1
ATOM 8046 O O . TRP B 1 475 ? -26.406 -19.062 13.555 1 98.12 475 TRP B O 1
ATOM 8056 N N . GLN B 1 476 ? -25.641 -20.734 14.75 1 96.12 476 GLN B N 1
ATOM 8057 C CA . GLN B 1 476 ? -26.969 -21.344 14.844 1 96.12 476 GLN B CA 1
ATOM 8058 C C . GLN B 1 476 ? -27.516 -21.25 16.266 1 96.12 476 GLN B C 1
ATOM 8060 O O . GLN B 1 476 ? -28.609 -21.75 16.547 1 96.12 476 GLN B O 1
ATOM 8065 N N . ASP B 1 477 ? -26.875 -20.641 17.203 1 94.12 477 ASP B N 1
ATOM 8066 C CA . ASP B 1 477 ? -27.328 -20.562 18.578 1 94.12 477 ASP B CA 1
ATOM 8067 C C . ASP B 1 477 ? -28.156 -19.297 18.812 1 94.12 477 ASP B C 1
ATOM 8069 O O . ASP B 1 477 ? -28.391 -18.891 19.953 1 94.12 477 ASP B O 1
ATOM 8073 N N . GLY B 1 478 ? -28.469 -18.594 17.812 1 91.62 478 GLY B N 1
ATOM 8074 C CA . GLY B 1 478 ? -29.375 -17.453 17.922 1 91.62 478 GLY B CA 1
ATOM 8075 C C . GLY B 1 478 ? -28.641 -16.125 18.047 1 91.62 478 GLY B C 1
ATOM 8076 O O . GLY B 1 478 ? -29.266 -15.07 18 1 91.62 478 GLY B O 1
ATOM 8077 N N . ARG B 1 479 ? -27.375 -16.141 18.141 1 93.25 479 ARG B N 1
ATOM 8078 C CA . ARG B 1 479 ? -26.656 -14.883 18.297 1 93.25 479 ARG B CA 1
ATOM 8079 C C . ARG B 1 479 ? -26.672 -14.086 16.984 1 93.25 479 ARG B C 1
ATOM 8081 O O . ARG B 1 479 ? -26.969 -14.633 15.93 1 93.25 479 ARG B O 1
ATOM 8088 N N . ASN B 1 480 ? -26.375 -12.797 17.125 1 93.94 480 ASN B N 1
ATOM 8089 C CA . ASN B 1 480 ? -26.188 -11.961 15.953 1 93.94 480 ASN B CA 1
ATOM 8090 C C . ASN B 1 480 ? -24.891 -12.297 15.227 1 93.94 480 ASN B C 1
ATOM 8092 O O . ASN B 1 480 ? -24 -12.945 15.797 1 93.94 480 ASN B O 1
ATOM 8096 N N . GLY B 1 481 ? -24.859 -11.914 13.984 1 95.94 481 GLY B N 1
ATOM 8097 C CA . GLY B 1 481 ? -23.594 -12.047 13.273 1 95.94 481 GLY B CA 1
ATOM 8098 C C . GLY B 1 481 ? -22.422 -11.398 14 1 95.94 481 GLY B C 1
ATOM 8099 O O . GLY B 1 481 ? -22.625 -10.523 14.844 1 95.94 481 GLY B O 1
ATOM 8100 N N . SER B 1 482 ? -21.25 -11.945 13.75 1 96.69 482 SER B N 1
ATOM 8101 C CA . SER B 1 482 ? -20.016 -11.406 14.336 1 96.69 482 SER B CA 1
ATOM 8102 C C . SER B 1 482 ? -18.922 -11.289 13.289 1 96.69 482 SER B C 1
ATOM 8104 O O . SER B 1 482 ? -18.969 -11.945 12.25 1 96.69 482 SER B O 1
ATOM 8106 N N . ALA B 1 483 ? -17.984 -10.383 13.562 1 96.44 483 ALA B N 1
ATOM 8107 C CA . ALA B 1 483 ? -17 -10.062 12.531 1 96.44 483 ALA B CA 1
ATOM 8108 C C . ALA B 1 483 ? -15.578 -10.32 13.031 1 96.44 483 ALA B C 1
ATOM 8110 O O . ALA B 1 483 ? -15.344 -10.375 14.242 1 96.44 483 ALA B O 1
ATOM 8111 N N . ASP B 1 484 ? -14.664 -10.547 12.086 1 96.75 484 ASP B N 1
ATOM 8112 C CA . ASP B 1 484 ? -13.227 -10.508 12.305 1 96.75 484 ASP B CA 1
ATOM 8113 C C . ASP B 1 484 ? -12.773 -11.656 13.211 1 96.75 484 ASP B C 1
ATOM 8115 O O . ASP B 1 484 ? -12.062 -11.438 14.188 1 96.75 484 ASP B O 1
ATOM 8119 N N . HIS B 1 485 ? -13.172 -12.852 12.867 1 98.31 485 HIS B N 1
ATOM 8120 C CA . HIS B 1 485 ? -12.695 -14.055 13.539 1 98.31 485 HIS B CA 1
ATOM 8121 C C . HIS B 1 485 ? -11.375 -14.531 12.945 1 98.31 485 HIS B C 1
ATOM 8123 O O . HIS B 1 485 ? -11.305 -14.852 11.75 1 98.31 485 HIS B O 1
ATOM 8129 N N . ASN B 1 486 ? -10.344 -14.555 13.781 1 97.88 486 ASN B N 1
ATOM 8130 C CA . ASN B 1 486 ? -9.172 -15.305 13.352 1 97.88 486 ASN B CA 1
ATOM 8131 C C . ASN B 1 486 ? -9.453 -16.797 13.312 1 97.88 486 ASN B C 1
ATOM 8133 O O . ASN B 1 486 ? -10.273 -17.312 14.07 1 97.88 486 ASN B O 1
ATOM 8137 N N . TRP B 1 487 ? -8.789 -17.469 12.406 1 98.75 487 TRP B N 1
ATOM 8138 C CA . TRP B 1 487 ? -8.93 -18.922 12.289 1 98.75 487 TRP B CA 1
ATOM 8139 C C . TRP B 1 487 ? -7.602 -19.562 11.914 1 98.75 487 TRP B C 1
ATOM 8141 O O . TRP B 1 487 ? -6.805 -18.984 11.172 1 98.75 487 TRP B O 1
ATOM 8151 N N . HIS B 1 488 ? -7.312 -20.766 12.555 1 98.69 488 HIS B N 1
ATOM 8152 C CA . HIS B 1 488 ? -5.98 -21.344 12.453 1 98.69 488 HIS B CA 1
ATOM 8153 C C . HIS B 1 488 ? -6.047 -22.875 12.445 1 98.69 488 HIS B C 1
ATOM 8155 O O . HIS B 1 488 ? -7.062 -23.453 12.836 1 98.69 488 HIS B O 1
ATOM 8161 N N . LEU B 1 489 ? -5.043 -23.438 11.844 1 98.62 489 LEU B N 1
ATOM 8162 C CA . LEU B 1 489 ? -4.723 -24.844 12.109 1 98.62 489 LEU B CA 1
ATOM 8163 C C . LEU B 1 489 ? -3.842 -24.969 13.352 1 98.62 489 LEU B C 1
ATOM 8165 O O . LEU B 1 489 ? -2.756 -24.391 13.406 1 98.62 489 LEU B O 1
ATOM 8169 N N . HIS B 1 490 ? -4.34 -25.672 14.32 1 98.62 490 HIS B N 1
ATOM 8170 C CA . HIS B 1 490 ? -3.576 -25.875 15.547 1 98.62 490 HIS B CA 1
ATOM 8171 C C . HIS B 1 490 ? -2.826 -27.203 15.508 1 98.62 490 HIS B C 1
ATOM 8173 O O . HIS B 1 490 ? -3.053 -28.031 14.617 1 98.62 490 HIS B O 1
ATOM 8179 N N . SER B 1 491 ? -1.902 -27.422 16.453 1 97.94 491 SER B N 1
ATOM 8180 C CA . SER B 1 491 ? -0.854 -28.438 16.312 1 97.94 491 SER B CA 1
ATOM 8181 C C . SER B 1 491 ? -1.267 -29.75 16.953 1 97.94 491 SER B C 1
ATOM 8183 O O . SER B 1 491 ? -0.626 -30.781 16.734 1 97.94 491 SER B O 1
ATOM 8185 N N . VAL B 1 492 ? -2.338 -29.75 17.797 1 98 492 VAL B N 1
ATOM 8186 C CA . VAL B 1 492 ? -2.738 -30.969 18.5 1 98 492 VAL B CA 1
ATOM 8187 C C . VAL B 1 492 ? -4.184 -31.312 18.141 1 98 492 VAL B C 1
ATOM 8189 O O . VAL B 1 492 ? -5.09 -30.5 18.328 1 98 492 VAL B O 1
ATOM 8192 N N . PRO B 1 493 ? -4.371 -32.531 17.656 1 97.81 493 PRO B N 1
ATOM 8193 C CA . PRO B 1 493 ? -5.723 -32.938 17.281 1 97.81 493 PRO B CA 1
ATOM 8194 C C . PRO B 1 493 ? -6.703 -32.906 18.438 1 97.81 493 PRO B C 1
ATOM 8196 O O . PRO B 1 493 ? -6.32 -33.156 19.594 1 97.81 493 PRO B O 1
ATOM 8199 N N . LEU B 1 494 ? -7.859 -32.531 18.109 1 97.25 494 LEU B N 1
ATOM 8200 C CA . LEU B 1 494 ? -8.945 -32.625 19.078 1 97.25 494 LEU B CA 1
ATOM 8201 C C . LEU B 1 494 ? -9.305 -34.062 19.391 1 97.25 494 LEU B C 1
ATOM 8203 O O . LEU B 1 494 ? -9.469 -34.875 18.484 1 97.25 494 LEU B O 1
ATOM 8207 N N . ALA B 1 495 ? -9.445 -34.344 20.703 1 95.19 495 ALA B N 1
ATOM 8208 C CA . ALA B 1 495 ? -9.828 -35.688 21.094 1 95.19 495 ALA B CA 1
ATOM 8209 C C . ALA B 1 495 ? -11.234 -36.031 20.594 1 95.19 495 ALA B C 1
ATOM 8211 O O . ALA B 1 495 ? -12.086 -35.156 20.484 1 95.19 495 ALA B O 1
ATOM 8212 N N . ALA B 1 496 ? -11.453 -37.312 20.328 1 89.94 496 ALA B N 1
ATOM 8213 C CA . ALA B 1 496 ? -12.758 -37.75 19.828 1 89.94 496 ALA B CA 1
ATOM 8214 C C . ALA B 1 496 ? -13.867 -37.344 20.797 1 89.94 496 ALA B C 1
ATOM 8216 O O . ALA B 1 496 ? -13.781 -37.625 22 1 89.94 496 ALA B O 1
ATOM 8217 N N . GLY B 1 497 ? -14.836 -36.719 20.328 1 87.81 497 GLY B N 1
ATOM 8218 C CA . GLY B 1 497 ? -16 -36.375 21.109 1 87.81 497 GLY B CA 1
ATOM 8219 C C . GLY B 1 497 ? -15.797 -35.125 21.953 1 87.81 497 GLY B C 1
ATOM 8220 O O . GLY B 1 497 ? -16.703 -34.688 22.656 1 87.81 497 GLY B O 1
ATOM 8221 N N . SER B 1 498 ? -14.609 -34.594 21.875 1 90.75 498 SER B N 1
ATOM 8222 C CA . SER B 1 498 ? -14.305 -33.406 22.703 1 90.75 498 SER B CA 1
ATOM 8223 C C . SER B 1 498 ? -14.625 -32.125 21.953 1 90.75 498 SER B C 1
ATOM 8225 O O . SER B 1 498 ? -14.547 -32.062 20.734 1 90.75 498 SER B O 1
ATOM 8227 N N . SER B 1 499 ? -14.961 -31.141 22.719 1 90.44 499 SER B N 1
ATOM 8228 C CA . SER B 1 499 ? -15.164 -29.797 22.172 1 90.44 499 SER B CA 1
ATOM 8229 C C . SER B 1 499 ? -14.211 -28.797 22.828 1 90.44 499 SER B C 1
ATOM 8231 O O . SER B 1 499 ? -14.438 -27.594 22.75 1 90.44 499 SER B O 1
ATOM 8233 N N . ASP B 1 500 ? -13.203 -29.312 23.516 1 95.38 500 ASP B N 1
ATOM 8234 C CA . ASP B 1 500 ? -12.242 -28.453 24.219 1 95.38 500 ASP B CA 1
ATOM 8235 C C . ASP B 1 500 ? -11.18 -27.938 23.25 1 95.38 500 ASP B C 1
ATOM 8237 O O . ASP B 1 500 ? -10.117 -28.547 23.094 1 95.38 500 ASP B O 1
ATOM 8241 N N . CYS B 1 501 ? -11.391 -26.781 22.766 1 96.94 501 CYS B N 1
ATOM 8242 C CA . CYS B 1 501 ? -10.492 -26.219 21.766 1 96.94 501 CYS B CA 1
ATOM 8243 C C . CYS B 1 501 ? -9.164 -25.812 22.406 1 96.94 501 CYS B C 1
ATOM 8245 O O . CYS B 1 501 ? -8.164 -25.656 21.703 1 96.94 501 CYS B O 1
ATOM 8247 N 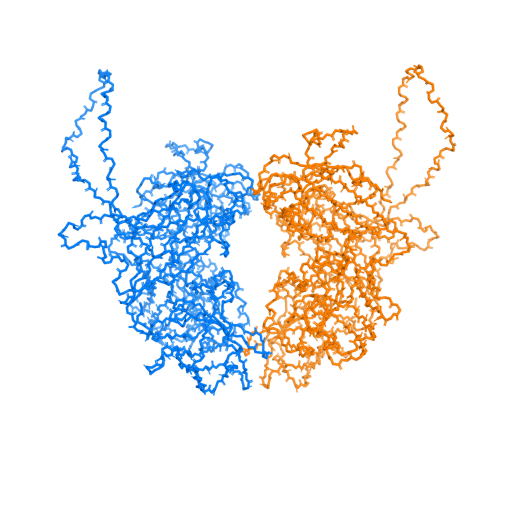N . ALA B 1 502 ? -9.164 -25.531 23.688 1 96.5 502 ALA B N 1
ATOM 8248 C CA . ALA B 1 502 ? -7.922 -25.188 24.375 1 96.5 502 ALA B CA 1
ATOM 8249 C C . ALA B 1 502 ? -6.906 -26.312 24.297 1 96.5 502 ALA B C 1
ATOM 8251 O O . ALA B 1 502 ? -5.699 -26.078 24.219 1 96.5 502 ALA B O 1
ATOM 8252 N N . ALA B 1 503 ? -7.387 -27.469 24.234 1 97 503 ALA B N 1
ATOM 8253 C CA . ALA B 1 503 ? -6.535 -28.656 24.219 1 97 503 ALA B CA 1
ATOM 8254 C C . ALA B 1 503 ? -5.781 -28.766 22.906 1 97 503 ALA B C 1
ATOM 8256 O O . ALA B 1 503 ? -4.824 -29.531 22.797 1 97 503 ALA B O 1
ATOM 8257 N N . THR B 1 504 ? -6.156 -28.016 21.906 1 97.81 504 THR B N 1
ATOM 8258 C CA . THR B 1 504 ? -5.539 -28.109 20.578 1 97.81 504 THR B CA 1
ATOM 8259 C C . THR B 1 504 ? -4.223 -27.344 20.547 1 97.81 504 THR B C 1
ATOM 8261 O O . THR B 1 504 ? -3.484 -27.422 19.562 1 97.81 504 THR B O 1
ATOM 8264 N N . LYS B 1 505 ? -3.932 -26.547 21.531 1 97.38 505 LYS B N 1
ATOM 8265 C CA . LYS B 1 505 ? -2.689 -25.812 21.703 1 97.38 505 LYS B CA 1
ATOM 8266 C C . LYS B 1 505 ? -2.504 -24.766 20.609 1 97.38 505 LYS B C 1
ATOM 8268 O O . LYS B 1 505 ? -3.471 -24.125 20.188 1 97.38 505 LYS B O 1
ATOM 8273 N N . GLY B 1 506 ? -1.249 -24.391 20.266 1 97.31 506 GLY B N 1
ATOM 8274 C CA . GLY B 1 506 ? -0.982 -23.25 19.406 1 97.31 506 GLY B CA 1
ATOM 8275 C C . GLY B 1 506 ? -0.995 -23.609 17.938 1 97.31 506 GLY B C 1
ATOM 8276 O O . GLY B 1 506 ? -1.343 -24.734 17.562 1 97.31 506 GLY B O 1
ATOM 8277 N N . HIS B 1 507 ? -0.634 -22.641 17.078 1 98 507 HIS B N 1
ATOM 8278 C CA . HIS B 1 507 ? -0.631 -22.797 15.633 1 98 507 HIS B CA 1
ATOM 8279 C C . HIS B 1 507 ? 0.314 -23.922 15.203 1 98 507 HIS B C 1
ATOM 8281 O O . HIS B 1 507 ? 1.376 -24.109 15.797 1 98 507 HIS B O 1
ATOM 8287 N N . TYR B 1 508 ? -0.066 -24.656 14.18 1 98.31 508 TYR B N 1
ATOM 8288 C CA . TYR B 1 508 ? 0.826 -25.609 13.523 1 98.31 508 TYR B CA 1
ATOM 8289 C C . TYR B 1 508 ? 1.986 -24.875 12.852 1 98.31 508 TYR B C 1
ATOM 8291 O O . TYR B 1 508 ? 1.78 -24.078 11.93 1 98.31 508 TYR B O 1
ATOM 8299 N N . ASN B 1 509 ? 3.219 -25.078 13.344 1 97.81 509 ASN B N 1
ATOM 8300 C CA . ASN B 1 509 ? 4.406 -24.391 12.844 1 97.81 509 ASN B CA 1
ATOM 8301 C C . ASN B 1 509 ? 5.562 -25.359 12.625 1 97.81 509 ASN B C 1
ATOM 8303 O O . ASN B 1 509 ? 6.613 -25.219 13.258 1 97.81 509 ASN B O 1
ATOM 8307 N N . PRO B 1 510 ? 5.426 -26.281 11.656 1 97 510 PRO B N 1
ATOM 8308 C CA . PRO B 1 510 ? 6.457 -27.297 11.438 1 97 510 PRO B CA 1
ATOM 8309 C C . PRO B 1 510 ? 7.777 -26.719 10.961 1 97 510 PRO B C 1
ATOM 8311 O O . PRO B 1 510 ? 8.828 -27.344 11.078 1 97 510 PRO B O 1
ATOM 8314 N N . HIS B 1 511 ? 7.773 -25.469 10.445 1 96.44 511 HIS B N 1
ATOM 8315 C CA . HIS B 1 511 ? 8.977 -24.859 9.883 1 96.44 511 HIS B CA 1
ATOM 8316 C C . HIS B 1 511 ? 9.633 -23.906 10.891 1 96.44 511 HIS B C 1
ATOM 8318 O O . HIS B 1 511 ? 10.617 -23.234 10.562 1 96.44 511 HIS B O 1
ATOM 8324 N N . HIS B 1 512 ? 9.047 -23.766 12.031 1 96.88 512 HIS B N 1
ATOM 8325 C CA . HIS B 1 512 ? 9.602 -23.016 13.148 1 96.88 512 HIS B CA 1
ATOM 8326 C C . HIS B 1 512 ? 9.867 -21.562 12.75 1 96.88 512 HIS B C 1
ATOM 8328 O O . HIS B 1 512 ? 10.945 -21.031 13.039 1 96.88 512 HIS B O 1
ATOM 8334 N N . VAL B 1 513 ? 8.906 -20.984 12.07 1 97.38 513 VAL B N 1
ATOM 8335 C CA . VAL B 1 513 ? 9.023 -19.578 11.711 1 97.38 513 VAL B CA 1
ATOM 8336 C C . VAL B 1 513 ? 8.953 -18.719 12.961 1 97.38 513 VAL B C 1
ATOM 8338 O O . VAL B 1 513 ? 8.172 -19 13.875 1 97.38 513 VAL B O 1
ATOM 8341 N N . ASP B 1 514 ? 9.805 -17.688 12.953 1 96.75 514 ASP B N 1
ATOM 8342 C CA . ASP B 1 514 ? 9.828 -16.75 14.078 1 96.75 514 ASP B CA 1
ATOM 8343 C C . ASP B 1 514 ? 8.531 -15.953 14.164 1 96.75 514 ASP B C 1
ATOM 8345 O O . ASP B 1 514 ? 8.039 -15.453 13.156 1 96.75 514 ASP B O 1
ATOM 8349 N N . THR B 1 515 ? 7.957 -15.828 15.375 1 95.62 515 THR B N 1
ATOM 8350 C CA . THR B 1 515 ? 6.699 -15.109 15.57 1 95.62 515 THR B CA 1
ATOM 8351 C C . THR B 1 515 ? 6.902 -13.891 16.453 1 95.62 515 THR B C 1
ATOM 8353 O O . THR B 1 515 ? 6.023 -13.539 17.25 1 95.62 515 THR B O 1
ATOM 8356 N N . GLY B 1 516 ? 8 -13.273 16.375 1 91.56 516 GLY B N 1
ATOM 8357 C CA . GLY B 1 516 ? 8.32 -12.07 17.125 1 91.56 516 GLY B CA 1
ATOM 8358 C C . GLY B 1 516 ? 7.562 -10.844 16.656 1 91.56 516 GLY B C 1
ATOM 8359 O O . GLY B 1 516 ? 6.547 -10.969 15.961 1 91.56 516 GLY B O 1
ATOM 8360 N N . PRO B 1 517 ? 7.988 -9.625 17 1 85.44 517 PRO B N 1
ATOM 8361 C CA . PRO B 1 517 ? 7.242 -8.375 16.828 1 85.44 517 PRO B CA 1
ATOM 8362 C C . PRO B 1 517 ? 6.941 -8.078 15.352 1 85.44 517 PRO B C 1
ATOM 8364 O O . PRO B 1 517 ? 5.949 -7.414 15.047 1 85.44 517 PRO B O 1
ATOM 8367 N N . ALA B 1 518 ? 7.805 -8.57 14.539 1 90.81 518 ALA B N 1
ATOM 8368 C CA . ALA B 1 518 ? 7.633 -8.227 13.125 1 90.81 518 ALA B CA 1
ATOM 8369 C C . ALA B 1 518 ? 6.652 -9.18 12.445 1 90.81 518 ALA B C 1
ATOM 8371 O O . ALA B 1 518 ? 6.203 -8.922 11.328 1 90.81 518 ALA B O 1
ATOM 8372 N N . TYR B 1 519 ? 6.289 -10.242 13.047 1 94.25 519 TYR B N 1
ATOM 8373 C CA . TYR B 1 519 ? 5.527 -11.328 12.445 1 94.25 519 TYR B CA 1
ATOM 8374 C C . TYR B 1 519 ? 4.191 -10.82 11.906 1 94.25 519 TYR B C 1
ATOM 8376 O O . TYR B 1 519 ? 3.824 -11.117 10.766 1 94.25 519 TYR B O 1
ATOM 8384 N N . GLY B 1 520 ? 3.545 -10.055 12.734 1 90.81 520 GLY B N 1
ATOM 8385 C CA . GLY B 1 520 ? 2.223 -9.586 12.359 1 90.81 520 GLY B CA 1
ATOM 8386 C C . GLY B 1 520 ? 2.219 -8.789 11.062 1 90.81 520 GLY B C 1
ATOM 8387 O O . GLY B 1 520 ? 1.258 -8.844 10.297 1 90.81 520 GLY B O 1
ATOM 8388 N N . CYS B 1 521 ? 3.271 -8.164 10.766 1 91.56 521 CYS B N 1
ATOM 8389 C CA . CYS B 1 521 ? 3.367 -7.324 9.57 1 91.56 521 CYS B CA 1
ATOM 8390 C C . CYS B 1 521 ? 3.951 -8.102 8.406 1 91.56 521 CYS B C 1
ATOM 8392 O O . CYS B 1 521 ? 3.809 -7.699 7.246 1 91.56 521 CYS B O 1
ATOM 8394 N N . GLU B 1 522 ? 4.559 -9.18 8.734 1 94.75 522 GLU B N 1
ATOM 8395 C CA . GLU B 1 522 ? 5.301 -9.891 7.695 1 94.75 522 GLU B CA 1
ATOM 8396 C C . GLU B 1 522 ? 4.5 -11.078 7.168 1 94.75 522 GLU B C 1
ATOM 8398 O O . GLU B 1 522 ? 4.633 -11.453 6 1 94.75 522 GLU B O 1
ATOM 8403 N N . CYS B 1 523 ? 3.709 -11.68 8 1 96.25 523 CYS B N 1
ATOM 8404 C CA . CYS B 1 523 ? 2.842 -12.766 7.566 1 96.25 523 CYS B CA 1
ATOM 8405 C C . CYS B 1 523 ? 1.69 -12.242 6.715 1 96.25 523 CYS B C 1
ATOM 8407 O O . CYS B 1 523 ? 0.857 -11.469 7.199 1 96.25 523 CYS B O 1
ATOM 8409 N N . SER B 1 524 ? 1.702 -12.711 5.477 1 95 524 SER B N 1
ATOM 8410 C CA . SER B 1 524 ? 0.676 -12.242 4.551 1 95 524 SER B CA 1
ATOM 8411 C C . SER B 1 524 ? 0.485 -13.219 3.396 1 95 524 SER B C 1
ATOM 8413 O O . SER B 1 524 ? 1.245 -14.18 3.26 1 95 524 SER B O 1
ATOM 8415 N N . ALA B 1 525 ? -0.515 -12.906 2.602 1 94 525 ALA B N 1
ATOM 8416 C CA . ALA B 1 525 ? -0.771 -13.734 1.425 1 94 525 ALA B CA 1
ATOM 8417 C C . ALA B 1 525 ? 0.365 -13.617 0.413 1 94 525 ALA B C 1
ATOM 8419 O O . ALA B 1 525 ? 0.621 -14.547 -0.355 1 94 525 ALA B O 1
ATOM 8420 N N . ARG B 1 526 ? 1.09 -12.5 0.455 1 93 526 ARG B N 1
ATOM 8421 C CA . ARG B 1 526 ? 2.174 -12.25 -0.488 1 93 526 ARG B CA 1
ATOM 8422 C C . ARG B 1 526 ? 3.453 -12.953 -0.055 1 93 526 ARG B C 1
ATOM 8424 O O . ARG B 1 526 ? 4.359 -13.164 -0.865 1 93 526 ARG B O 1
ATOM 8431 N N . ALA B 1 527 ? 3.521 -13.273 1.237 1 96.12 527 ALA B N 1
ATOM 8432 C CA . ALA B 1 527 ? 4.664 -14 1.784 1 96.12 527 ALA B CA 1
ATOM 8433 C C . ALA B 1 527 ? 4.207 -15.172 2.645 1 96.12 527 ALA B C 1
ATOM 8435 O O . ALA B 1 527 ? 4.5 -15.227 3.842 1 96.12 527 ALA B O 1
ATOM 8436 N N . PRO B 1 528 ? 3.637 -16.094 1.981 1 96.69 528 PRO B N 1
ATOM 8437 C CA . PRO B 1 528 ? 3.012 -17.172 2.74 1 96.69 528 PRO B CA 1
ATOM 8438 C C . PRO B 1 528 ? 4.02 -18 3.543 1 96.69 528 PRO B C 1
ATOM 8440 O O . PRO B 1 528 ? 3.697 -18.484 4.625 1 96.69 528 PRO B O 1
ATOM 8443 N N . LEU B 1 529 ? 5.266 -18.062 3.088 1 97.44 529 LEU B N 1
ATOM 8444 C CA . LEU B 1 529 ? 6.262 -18.906 3.752 1 97.44 529 LEU B CA 1
ATOM 8445 C C . LEU B 1 529 ? 6.836 -18.203 4.977 1 97.44 529 LEU B C 1
ATOM 8447 O O . LEU B 1 529 ? 7.59 -18.797 5.746 1 97.44 529 LEU B O 1
ATOM 8451 N N . ARG B 1 530 ? 6.461 -16.922 5.105 1 97.62 530 ARG B N 1
ATOM 8452 C CA . ARG B 1 530 ? 6.816 -16.188 6.32 1 97.62 530 ARG B CA 1
ATOM 8453 C C . ARG B 1 530 ? 5.801 -16.453 7.43 1 97.62 530 ARG B C 1
ATOM 8455 O O . ARG B 1 530 ? 6.062 -16.141 8.594 1 97.62 530 ARG B O 1
ATOM 8462 N N . CYS B 1 531 ? 4.742 -17.078 7.125 1 97.75 531 CYS B N 1
ATOM 8463 C CA . CYS B 1 531 ? 3.689 -17.391 8.086 1 97.75 531 CYS B CA 1
ATOM 8464 C C . CYS B 1 531 ? 3.857 -18.797 8.641 1 97.75 531 CYS B C 1
ATOM 8466 O O . CYS B 1 531 ? 4.352 -19.688 7.945 1 97.75 531 CYS B O 1
ATOM 8468 N N . GLU B 1 532 ? 3.432 -18.953 9.883 1 97.81 532 GLU B N 1
ATOM 8469 C CA . GLU B 1 532 ? 3.203 -20.328 10.32 1 97.81 532 GLU B CA 1
ATOM 8470 C C . GLU B 1 532 ? 2.275 -21.062 9.359 1 97.81 532 GLU B C 1
ATOM 8472 O O . GLU B 1 532 ? 1.307 -20.484 8.859 1 97.81 532 GLU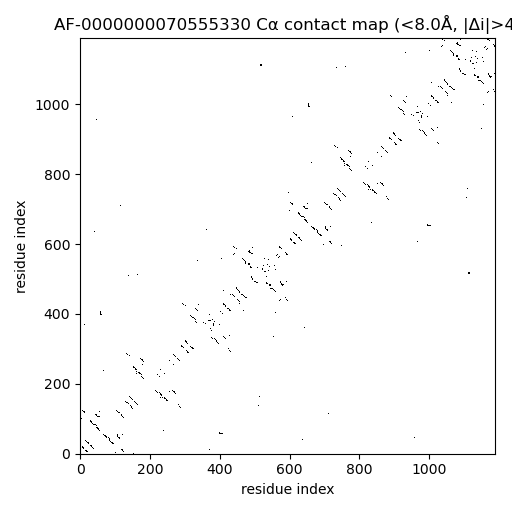 B O 1
ATOM 8477 N N . ALA B 1 533 ? 2.611 -22.359 9.156 1 97.5 533 ALA B N 1
ATOM 8478 C CA . ALA B 1 533 ? 1.78 -23.141 8.242 1 97.5 533 ALA B CA 1
ATOM 8479 C C . ALA B 1 533 ? 0.316 -23.109 8.664 1 97.5 533 ALA B C 1
ATOM 8481 O O . ALA B 1 533 ? -0.583 -23.125 7.82 1 97.5 533 ALA B O 1
ATOM 8482 N N . GLY B 1 534 ? 0.093 -22.953 9.953 1 98.44 534 GLY B N 1
ATOM 8483 C CA . GLY B 1 534 ? -1.264 -23.016 10.469 1 98.44 534 GLY B CA 1
ATOM 8484 C C . GLY B 1 534 ? -1.906 -21.641 10.594 1 98.44 534 GLY B C 1
ATOM 8485 O O . GLY B 1 534 ? -3.084 -21.531 10.938 1 98.44 534 GLY B O 1
ATOM 8486 N N . ASP B 1 535 ? -1.201 -20.547 10.352 1 98 535 ASP B N 1
ATOM 8487 C CA . ASP B 1 535 ? -1.75 -19.203 10.484 1 98 535 ASP B CA 1
ATOM 8488 C C . ASP B 1 535 ? -2.539 -18.812 9.242 1 98 535 ASP B C 1
ATOM 8490 O O . ASP B 1 535 ? -2.152 -17.891 8.523 1 98 535 ASP B O 1
ATOM 8494 N N . LEU B 1 536 ? -3.676 -19.359 9.125 1 98.19 536 LEU B N 1
ATOM 8495 C CA . LEU B 1 536 ? -4.52 -19.141 7.953 1 98.19 536 LEU B CA 1
ATOM 8496 C C . LEU B 1 536 ? -5.062 -17.703 7.945 1 98.19 536 LEU B C 1
ATOM 8498 O O . LEU B 1 536 ? -5.102 -17.062 6.898 1 98.19 536 LEU B O 1
ATOM 8502 N N . ALA B 1 537 ? -5.441 -17.234 9.07 1 97.44 537 ALA B N 1
ATOM 8503 C CA . ALA B 1 537 ? -5.973 -15.875 9.148 1 97.44 537 ALA B CA 1
ATOM 8504 C C . ALA B 1 537 ? -4.906 -14.844 8.797 1 97.44 537 ALA B C 1
ATOM 8506 O O . ALA B 1 537 ? -5.199 -13.828 8.172 1 97.44 537 ALA B O 1
ATOM 8507 N N . GLY B 1 538 ? -3.693 -15.086 9.297 1 95.44 538 GLY B N 1
ATOM 8508 C CA . GLY B 1 538 ? -2.609 -14.188 8.93 1 95.44 538 GLY B CA 1
ATOM 8509 C C . GLY B 1 538 ? -2.379 -14.109 7.434 1 95.44 538 GLY B C 1
ATOM 8510 O O . GLY B 1 538 ? -2.1 -13.031 6.902 1 95.44 538 GLY B O 1
ATOM 8511 N N . ARG B 1 539 ? -2.566 -15.156 6.766 1 95.19 539 ARG B N 1
ATOM 8512 C CA . ARG B 1 539 ? -2.307 -15.219 5.328 1 95.19 539 ARG B CA 1
ATOM 8513 C C . ARG B 1 539 ? -3.529 -14.781 4.531 1 95.19 539 ARG B C 1
ATOM 8515 O O . ARG B 1 539 ? -3.402 -14.094 3.514 1 95.19 539 ARG B O 1
ATOM 8522 N N . GLN B 1 540 ? -4.707 -15.148 5.02 1 95.56 540 GLN B N 1
ATOM 8523 C CA . GLN B 1 540 ? -5.898 -14.977 4.191 1 95.56 540 GLN B CA 1
ATOM 8524 C C . GLN B 1 540 ? -6.812 -13.898 4.762 1 95.56 540 GLN B C 1
ATOM 8526 O O . GLN B 1 540 ? -7.746 -13.453 4.094 1 95.56 540 GLN B O 1
ATOM 8531 N N . GLY B 1 541 ? -6.57 -13.539 5.949 1 95.38 541 GLY B N 1
ATOM 8532 C CA . GLY B 1 541 ? -7.445 -12.578 6.605 1 95.38 541 GLY B CA 1
ATOM 8533 C C . GLY B 1 541 ? -8.461 -13.227 7.527 1 95.38 541 GLY B C 1
ATOM 8534 O O . GLY B 1 541 ? -8.711 -14.43 7.441 1 95.38 541 GLY B O 1
ATOM 8535 N N . ALA B 1 542 ? -9.055 -12.414 8.414 1 97.19 542 ALA B N 1
ATOM 8536 C CA . ALA B 1 542 ? -10.117 -12.859 9.312 1 97.19 542 ALA B CA 1
ATOM 8537 C C . ALA B 1 542 ? -11.438 -13 8.57 1 97.19 542 ALA B C 1
ATOM 8539 O O . ALA B 1 542 ? -11.57 -12.539 7.434 1 97.19 542 ALA B O 1
ATOM 8540 N N . VAL B 1 543 ? -12.359 -13.688 9.188 1 97.88 543 VAL B N 1
ATOM 8541 C CA . VAL B 1 543 ? -13.641 -13.914 8.516 1 97.88 543 VAL B CA 1
ATOM 8542 C C . VAL B 1 543 ? -14.781 -13.422 9.406 1 97.88 543 VAL B C 1
ATOM 8544 O O . VAL B 1 543 ? -14.641 -13.383 10.633 1 97.88 543 VAL B O 1
ATOM 8547 N N . SER B 1 544 ? -15.852 -12.977 8.82 1 97.88 544 SER B N 1
ATOM 8548 C CA . SER B 1 544 ? -17.094 -12.625 9.492 1 97.88 544 SER B CA 1
ATOM 8549 C C . SER B 1 544 ? -18.156 -13.719 9.305 1 97.88 544 SER B C 1
ATOM 8551 O O . SER B 1 544 ? -18.25 -14.305 8.227 1 97.88 544 SER B O 1
ATOM 8553 N N . ILE B 1 545 ? -18.891 -13.961 10.352 1 98.25 545 ILE B N 1
ATOM 8554 C CA . ILE B 1 545 ? -19.828 -15.07 10.359 1 98.25 545 ILE B CA 1
ATOM 8555 C C . ILE B 1 545 ? -21.219 -14.57 10.711 1 98.25 545 ILE B C 1
ATOM 8557 O O . ILE B 1 545 ? -21.438 -14.016 11.797 1 98.25 545 ILE B O 1
ATOM 8561 N N . PRO B 1 546 ? -22.156 -14.773 9.852 1 97.44 546 PRO B N 1
ATOM 8562 C CA . PRO B 1 546 ? -23.516 -14.328 10.117 1 97.44 546 PRO B CA 1
ATOM 8563 C C . PRO B 1 546 ? -24.312 -15.328 10.961 1 97.44 546 PRO B C 1
ATOM 8565 O O . PRO B 1 546 ? -23.812 -16.406 11.273 1 97.44 546 PRO B O 1
ATOM 8568 N N . ASN B 1 547 ? -25.516 -14.828 11.406 1 97.56 547 ASN B N 1
ATOM 8569 C CA . ASN B 1 547 ? -26.5 -15.773 11.914 1 97.56 547 ASN B CA 1
ATOM 8570 C C . ASN B 1 547 ? -27.031 -16.672 10.805 1 97.56 547 ASN B C 1
ATOM 8572 O O . ASN B 1 547 ? -27.25 -16.234 9.68 1 97.56 547 ASN B O 1
ATOM 8576 N N . CYS B 1 548 ? -27.344 -17.938 11.117 1 95.44 548 CYS B N 1
ATOM 8577 C CA . CYS B 1 548 ? -27.797 -18.891 10.117 1 95.44 548 CYS B CA 1
ATOM 8578 C C . CYS B 1 548 ? -29.094 -18.422 9.453 1 95.44 548 CYS B C 1
ATOM 8580 O O . CYS B 1 548 ? -29.344 -18.75 8.297 1 95.44 548 CYS B O 1
ATOM 8582 N N . ARG B 1 549 ? -29.828 -17.594 10.102 1 94.94 549 ARG B N 1
ATOM 8583 C CA . ARG B 1 549 ? -31.062 -17.047 9.523 1 94.94 549 ARG B CA 1
ATOM 8584 C C . ARG B 1 549 ? -30.75 -16.141 8.328 1 94.94 549 ARG B C 1
ATOM 8586 O O . ARG B 1 549 ? -31.578 -15.977 7.434 1 94.94 549 ARG B O 1
ATOM 8593 N N . ALA B 1 550 ? -29.578 -15.562 8.367 1 92.69 550 ALA B N 1
ATOM 8594 C CA . ALA B 1 550 ? -29.156 -14.672 7.285 1 92.69 550 ALA B CA 1
ATOM 8595 C C . ALA B 1 550 ? -28.438 -15.445 6.188 1 92.69 550 ALA B C 1
ATOM 8597 O O . ALA B 1 550 ? -28.047 -14.867 5.172 1 92.69 550 ALA B O 1
ATOM 8598 N N . GLY B 1 551 ? -28.219 -16.766 6.34 1 90.19 551 GLY B N 1
ATOM 8599 C CA . GLY B 1 551 ? -27.5 -17.578 5.379 1 90.19 551 GLY B CA 1
ATOM 8600 C C . GLY B 1 551 ? -26.078 -17.891 5.809 1 90.19 551 GLY B C 1
ATOM 8601 O O . GLY B 1 551 ? -25.656 -17.516 6.902 1 90.19 551 GLY B O 1
ATOM 8602 N N . LEU B 1 552 ? -25.328 -18.594 4.953 1 91.5 552 LEU B N 1
ATOM 8603 C CA . LEU B 1 552 ? -23.953 -18.969 5.238 1 91.5 552 LEU B CA 1
ATOM 8604 C C . LEU B 1 552 ? -22.969 -17.922 4.711 1 91.5 552 LEU B C 1
ATOM 8606 O O . LEU B 1 552 ? -23.156 -17.406 3.611 1 91.5 552 LEU B O 1
ATOM 8610 N N . ALA B 1 553 ? -22.047 -17.578 5.547 1 93.38 553 ALA B N 1
ATOM 8611 C CA . ALA B 1 553 ? -20.875 -16.859 5.012 1 93.38 553 ALA B CA 1
ATOM 8612 C C . ALA B 1 553 ? -20.016 -17.797 4.164 1 93.38 553 ALA B C 1
ATOM 8614 O O . ALA B 1 553 ? -19.672 -18.906 4.594 1 93.38 553 ALA B O 1
ATOM 8615 N N . ARG B 1 554 ? -19.703 -17.391 3.016 1 93.44 554 ARG B N 1
ATOM 8616 C CA . ARG B 1 554 ? -18.891 -18.188 2.117 1 93.44 554 ARG B CA 1
ATOM 8617 C C . ARG B 1 554 ? -17.578 -17.484 1.796 1 93.44 554 ARG B C 1
ATOM 8619 O O . ARG B 1 554 ? -17.562 -16.281 1.517 1 93.44 554 ARG B O 1
ATOM 8626 N N . TYR B 1 555 ? -16.547 -18.234 1.891 1 95.44 555 TYR B N 1
ATOM 8627 C CA . TYR B 1 555 ? -15.219 -17.766 1.52 1 95.44 555 TYR B CA 1
ATOM 8628 C C . TYR B 1 555 ? -14.5 -18.781 0.649 1 95.44 555 TYR B C 1
ATOM 8630 O O . TYR B 1 555 ? -14.742 -19.984 0.769 1 95.44 555 TYR B O 1
ATOM 8638 N N . HIS B 1 556 ? -13.672 -18.312 -0.243 1 96.25 556 HIS B N 1
ATOM 8639 C CA . HIS B 1 556 ? -12.742 -19.125 -1.014 1 96.25 556 HIS B CA 1
ATOM 8640 C C . HIS B 1 556 ? -11.352 -18.484 -1.045 1 96.25 556 HIS B C 1
ATOM 8642 O O . HIS B 1 556 ? -11.211 -17.312 -1.364 1 96.25 556 HIS B O 1
ATOM 8648 N N . PHE B 1 557 ? -10.352 -19.312 -0.684 1 97.56 557 PHE B N 1
ATOM 8649 C CA . PHE B 1 557 ? -8.977 -18.844 -0.691 1 97.56 557 PHE B CA 1
ATOM 8650 C C . PHE B 1 557 ? -8.078 -19.797 -1.462 1 97.56 557 PHE B C 1
ATOM 8652 O O . PHE B 1 557 ? -8.32 -21.016 -1.472 1 97.56 557 PHE B O 1
ATOM 8659 N N . SER B 1 558 ? -7.121 -19.234 -2.164 1 97.25 558 SER B N 1
ATOM 8660 C CA . SER B 1 558 ? -5.988 -20 -2.676 1 97.25 558 SER B CA 1
ATOM 8661 C C . SER B 1 558 ? -4.77 -19.859 -1.772 1 97.25 558 SER B C 1
ATOM 8663 O O . SER B 1 558 ? -4.348 -18.734 -1.465 1 97.25 558 SER B O 1
ATOM 8665 N N . ASP B 1 559 ? -4.238 -20.984 -1.327 1 96.56 559 ASP B N 1
ATOM 8666 C CA . ASP B 1 559 ? -3.162 -20.984 -0.34 1 96.56 559 ASP B CA 1
ATOM 8667 C C . ASP B 1 559 ? -1.956 -21.781 -0.848 1 96.56 559 ASP B C 1
ATOM 8669 O O . ASP B 1 559 ? -2.062 -22.969 -1.13 1 96.56 559 ASP B O 1
ATOM 8673 N N . SER B 1 560 ? -0.784 -21.141 -0.831 1 93.56 560 SER B N 1
ATOM 8674 C CA . SER B 1 560 ? 0.406 -21.781 -1.389 1 93.56 560 SER B CA 1
ATOM 8675 C C . SER B 1 560 ? 1.264 -22.406 -0.293 1 93.56 560 SER B C 1
ATOM 8677 O O . SER B 1 560 ? 2.4 -22.812 -0.543 1 93.56 560 SER B O 1
ATOM 8679 N N . HIS B 1 561 ? 0.789 -22.469 0.91 1 94.81 561 HIS B N 1
ATOM 8680 C CA . HIS B 1 561 ? 1.615 -22.938 2.021 1 94.81 561 HIS B CA 1
ATOM 8681 C C . HIS B 1 561 ? 1.062 -24.219 2.629 1 94.81 561 HIS B C 1
ATOM 8683 O O . HIS B 1 561 ? 1.824 -25.109 3.008 1 94.81 561 HIS B O 1
ATOM 8689 N N . VAL B 1 562 ? -0.218 -24.438 2.652 1 93.56 562 VAL B N 1
ATOM 8690 C CA . VAL B 1 562 ? -0.868 -25.562 3.311 1 93.56 562 VAL B CA 1
ATOM 8691 C C . VAL B 1 562 ? -0.639 -26.828 2.5 1 93.56 562 VAL B C 1
ATOM 8693 O O . VAL B 1 562 ? -0.826 -26.844 1.281 1 93.56 562 VAL B O 1
ATOM 8696 N N . ALA B 1 563 ? -0.218 -27.891 3.189 1 93.12 563 ALA B N 1
ATOM 8697 C CA . ALA B 1 563 ? -0.031 -29.203 2.578 1 93.12 563 ALA B CA 1
ATOM 8698 C C . ALA B 1 563 ? -1.031 -30.203 3.131 1 93.12 563 ALA B C 1
ATOM 8700 O O . ALA B 1 563 ? -1.356 -30.188 4.32 1 93.12 563 ALA B O 1
ATOM 8701 N N . LEU B 1 564 ? -1.48 -31.078 2.229 1 94.81 564 LEU B N 1
ATOM 8702 C CA . LEU B 1 564 ? -2.432 -32.094 2.682 1 94.81 564 LEU B CA 1
ATOM 8703 C C . LEU B 1 564 ? -1.765 -33.438 2.793 1 94.81 564 LEU B C 1
ATOM 8705 O O . LEU B 1 564 ? -2.357 -34.406 3.318 1 94.81 564 LEU B O 1
ATOM 8709 N N . SER B 1 565 ? -0.574 -33.5 2.293 1 90.88 565 SER B N 1
ATOM 8710 C CA . SER B 1 565 ? 0.173 -34.75 2.371 1 90.88 565 SER B CA 1
ATOM 8711 C C . SER B 1 565 ? 1.642 -34.5 2.695 1 90.88 565 SER B C 1
ATOM 8713 O O . SER B 1 565 ? 2.078 -33.344 2.768 1 90.88 565 SER B O 1
ATOM 8715 N N . GLY B 1 566 ? 2.297 -35.594 3.014 1 88.12 566 GLY B N 1
ATOM 8716 C CA . GLY B 1 566 ? 3.709 -35.469 3.334 1 88.12 566 GLY B CA 1
ATOM 8717 C C . GLY B 1 566 ? 3.959 -35.125 4.793 1 88.12 566 GLY B C 1
ATOM 8718 O O . GLY B 1 566 ? 3.041 -35.156 5.613 1 88.12 566 GLY B O 1
ATOM 8719 N N . PRO B 1 567 ? 5.211 -34.781 5.078 1 89 567 PRO B N 1
ATOM 8720 C CA . PRO B 1 567 ? 5.602 -34.594 6.477 1 89 567 PRO B CA 1
ATOM 8721 C C . PRO B 1 567 ? 4.922 -33.375 7.113 1 89 567 PRO B C 1
ATOM 8723 O O . PRO B 1 567 ? 4.828 -33.312 8.344 1 89 567 PRO B O 1
ATOM 8726 N N . THR B 1 568 ? 4.484 -32.469 6.332 1 93.62 568 THR B N 1
ATOM 8727 C CA . THR B 1 568 ? 3.855 -31.281 6.891 1 93.62 568 THR B CA 1
ATOM 8728 C C . THR B 1 568 ? 2.361 -31.266 6.574 1 93.62 568 THR B C 1
ATOM 8730 O O . THR B 1 568 ? 1.723 -30.219 6.637 1 93.62 568 THR B O 1
ATOM 8733 N N . GLY B 1 569 ? 1.83 -32.406 6.184 1 95.31 569 GLY B N 1
ATOM 8734 C CA . GLY B 1 569 ? 0.406 -32.531 5.906 1 95.31 569 GLY B CA 1
ATOM 8735 C C . GLY B 1 569 ? -0.463 -32.188 7.102 1 95.31 569 GLY B C 1
ATOM 8736 O O . GLY B 1 569 ? -0.118 -32.531 8.242 1 95.31 569 GLY B O 1
ATOM 8737 N N . VAL B 1 570 ? -1.63 -31.625 6.844 1 97.31 570 VAL B N 1
ATOM 8738 C CA . VAL B 1 570 ? -2.395 -31.062 7.949 1 97.31 570 VAL B CA 1
ATOM 8739 C C . VAL B 1 570 ? -3.635 -31.906 8.211 1 97.31 570 VAL B C 1
ATOM 8741 O O . VAL B 1 570 ? -4.43 -31.594 9.102 1 97.31 570 VAL B O 1
ATOM 8744 N N . ILE B 1 571 ? -3.855 -32.969 7.422 1 97.5 571 ILE B N 1
ATOM 8745 C CA . ILE B 1 571 ? -5.008 -33.812 7.68 1 97.5 571 ILE B CA 1
ATOM 8746 C C . ILE B 1 571 ? -4.918 -34.406 9.094 1 97.5 571 ILE B C 1
ATOM 8748 O O . ILE B 1 571 ? -3.863 -34.875 9.508 1 97.5 571 ILE B O 1
ATOM 8752 N N . GLY B 1 572 ? -5.98 -34.344 9.828 1 97.25 572 GLY B N 1
ATOM 8753 C CA . GLY B 1 572 ? -6.023 -34.781 11.219 1 97.25 572 GLY B CA 1
ATOM 8754 C C . GLY B 1 572 ? -5.91 -33.625 12.203 1 97.25 572 GLY B C 1
ATOM 8755 O O . GLY B 1 572 ? -6.289 -33.75 13.367 1 97.25 572 GLY B O 1
ATOM 8756 N N . LEU B 1 573 ? -5.414 -32.5 11.789 1 98.06 573 LEU B N 1
ATOM 8757 C CA . LEU B 1 573 ? -5.266 -31.328 12.664 1 98.06 573 LEU B CA 1
ATOM 8758 C C . LEU B 1 573 ? -6.562 -30.531 12.719 1 98.06 573 LEU B C 1
ATOM 8760 O O . LEU B 1 573 ? -7.387 -30.609 11.805 1 98.06 573 LEU B O 1
ATOM 8764 N N . PRO B 1 574 ? -6.75 -29.812 13.789 1 98.5 574 PRO B N 1
ATOM 8765 C CA . PRO B 1 574 ? -8.008 -29.078 13.953 1 98.5 574 PRO B CA 1
ATOM 8766 C C . PRO B 1 574 ? -7.941 -27.656 13.383 1 98.5 574 PRO B C 1
ATOM 8768 O O . PRO B 1 574 ? -6.922 -26.984 13.523 1 98.5 574 PRO B O 1
ATOM 8771 N N . ILE B 1 575 ? -9.016 -27.281 12.758 1 98.62 575 ILE B N 1
ATOM 8772 C CA . ILE B 1 575 ? -9.289 -25.875 12.484 1 98.62 575 ILE B CA 1
ATOM 8773 C C . ILE B 1 575 ? -9.922 -25.219 13.711 1 98.62 575 ILE B C 1
ATOM 8775 O O . ILE B 1 575 ? -10.875 -25.75 14.281 1 98.62 575 ILE B O 1
ATOM 8779 N N . VAL B 1 576 ? -9.398 -24.094 14.125 1 98.69 576 VAL B N 1
ATOM 8780 C CA . VAL B 1 576 ? -9.875 -23.391 15.312 1 98.69 576 VAL B CA 1
ATOM 8781 C C . VAL B 1 576 ? -10.289 -21.969 14.938 1 98.69 576 VAL B C 1
ATOM 8783 O O . VAL B 1 576 ? -9.531 -21.234 14.297 1 98.69 576 VAL B O 1
ATOM 8786 N N . PHE B 1 577 ? -11.516 -21.562 15.273 1 98.56 577 PHE B N 1
ATOM 8787 C CA . PHE B 1 577 ? -11.984 -20.188 15.141 1 98.56 577 PHE B CA 1
ATOM 8788 C C . PHE B 1 577 ? -11.906 -19.453 16.469 1 98.56 577 PHE B C 1
ATOM 8790 O O . PHE B 1 577 ? -12.25 -20.016 17.516 1 98.56 577 PHE B O 1
ATOM 8797 N N . HIS B 1 578 ? -11.438 -18.25 16.422 1 98.25 578 HIS B N 1
ATOM 8798 C CA . HIS B 1 578 ? -11.312 -17.422 17.609 1 98.25 578 HIS B CA 1
ATOM 8799 C C . HIS B 1 578 ? -12.477 -16.438 17.719 1 98.25 578 HIS B C 1
ATOM 8801 O O . HIS B 1 578 ? -13.289 -16.344 16.797 1 98.25 578 HIS B O 1
ATOM 8807 N N . GLU B 1 579 ? -12.492 -15.766 18.859 1 97.19 579 GLU B N 1
ATOM 8808 C CA . GLU B 1 579 ? -13.555 -14.812 19.141 1 97.19 579 GLU B CA 1
ATOM 8809 C C . GLU B 1 579 ? -13.5 -13.617 18.203 1 97.19 579 GLU B C 1
ATOM 8811 O O . GLU B 1 579 ? -12.461 -13.352 17.594 1 97.19 579 GLU B O 1
ATOM 8816 N N . SER B 1 580 ? -14.672 -12.953 18.047 1 96.62 580 SER B N 1
ATOM 8817 C CA . SER B 1 580 ? -14.812 -11.828 17.125 1 96.62 580 SER B CA 1
ATOM 8818 C C . SER B 1 580 ? -13.859 -10.695 17.484 1 96.62 580 SER B C 1
ATOM 8820 O O . SER B 1 580 ? -13.391 -10.609 18.625 1 96.62 580 SER B O 1
ATOM 8822 N N . HIS B 1 581 ? -13.555 -9.844 16.438 1 95.38 581 HIS B N 1
ATOM 8823 C CA . HIS B 1 581 ? -12.75 -8.633 16.578 1 95.38 581 HIS B CA 1
ATOM 8824 C C . HIS B 1 581 ? -11.336 -8.961 17.016 1 95.38 581 HIS B C 1
ATOM 8826 O O . HIS B 1 581 ? -10.781 -8.281 17.891 1 95.38 581 HIS B O 1
ATOM 8832 N N . PHE B 1 582 ? -10.805 -10.078 16.531 1 94.19 582 PHE B N 1
ATOM 8833 C CA . PHE B 1 582 ? -9.414 -10.5 16.641 1 94.19 582 PHE B CA 1
ATOM 8834 C C . PHE B 1 582 ? -9.078 -10.898 18.078 1 94.19 582 PHE B C 1
ATOM 8836 O O . PHE B 1 582 ? -7.906 -10.922 18.453 1 94.19 582 PHE B O 1
ATOM 8843 N N . ARG B 1 583 ? -10.078 -11.18 18.938 1 93.81 583 ARG B N 1
ATOM 8844 C CA . ARG B 1 583 ? -9.82 -11.539 20.328 1 93.81 583 ARG B CA 1
ATOM 8845 C C . ARG B 1 583 ? -9.352 -12.984 20.453 1 93.81 583 ARG B C 1
ATOM 8847 O O . ARG B 1 583 ? -9.633 -13.805 19.578 1 93.81 583 ARG B O 1
ATOM 8854 N N . MET B 1 584 ? -8.742 -13.391 21.422 1 93.06 584 MET B N 1
ATOM 8855 C CA . MET B 1 584 ? -7.902 -14.578 21.562 1 93.06 584 MET B CA 1
ATOM 8856 C C . MET B 1 584 ? -8.75 -15.812 21.875 1 93.06 584 MET B C 1
ATOM 8858 O O . MET B 1 584 ? -8.438 -16.906 21.422 1 93.06 584 MET B O 1
ATOM 8862 N N . PRO B 1 585 ? -9.844 -15.711 22.641 1 96.19 585 PRO B N 1
ATOM 8863 C CA . PRO B 1 585 ? -10.547 -16.938 23.047 1 96.19 585 PRO B CA 1
ATOM 8864 C C . PRO B 1 585 ? -10.977 -17.781 21.859 1 96.19 585 PRO B C 1
ATOM 8866 O O . PRO B 1 585 ? -11.289 -17.25 20.797 1 96.19 585 PRO B O 1
ATOM 8869 N N . ARG B 1 586 ? -10.938 -19.078 22.031 1 97.81 586 ARG B N 1
ATOM 8870 C CA . ARG B 1 586 ? -11.328 -20.062 21.031 1 97.81 586 ARG B CA 1
ATOM 8871 C C . ARG B 1 586 ? -12.812 -20.375 21.125 1 97.81 586 ARG B C 1
ATOM 8873 O O . ARG B 1 586 ? -13.32 -20.703 22.188 1 97.81 586 ARG B O 1
ATOM 8880 N N . VAL B 1 587 ? -13.5 -20.297 19.969 1 97.06 587 VAL B N 1
ATOM 8881 C CA . VAL B 1 587 ? -14.953 -20.375 20.078 1 97.06 587 VAL B CA 1
ATOM 8882 C C . VAL B 1 587 ? -15.453 -21.625 19.375 1 97.06 587 VAL B C 1
ATOM 8884 O O . VAL B 1 587 ? -16.578 -22.078 19.625 1 97.06 587 VAL B O 1
ATOM 8887 N N . ALA B 1 588 ? -14.688 -22.219 18.469 1 97.81 588 ALA B N 1
ATOM 8888 C CA . ALA B 1 588 ? -15.062 -23.453 17.781 1 97.81 588 ALA B CA 1
ATOM 8889 C C . ALA B 1 588 ? -13.836 -24.172 17.234 1 97.81 588 ALA B C 1
ATOM 8891 O O . ALA B 1 588 ? -12.859 -23.531 16.844 1 97.81 588 ALA B O 1
ATOM 8892 N N . CYS B 1 589 ? -13.867 -25.484 17.203 1 98.19 589 CYS B N 1
ATOM 8893 C CA . CYS B 1 589 ? -12.781 -26.25 16.625 1 98.19 589 CYS B CA 1
ATOM 8894 C C . CYS B 1 589 ? -13.281 -27.609 16.109 1 98.19 589 CYS B C 1
ATOM 8896 O O . CYS B 1 589 ? -14.289 -28.125 16.594 1 98.19 589 CYS B O 1
ATOM 8898 N N . ALA B 1 590 ? -12.688 -28.109 15.078 1 98.25 590 ALA B N 1
ATOM 8899 C CA . ALA B 1 590 ? -13 -29.406 14.477 1 98.25 590 ALA B CA 1
ATOM 8900 C C . ALA B 1 590 ? -11.805 -29.953 13.703 1 98.25 590 ALA B C 1
ATOM 8902 O O . ALA B 1 590 ? -11.102 -29.203 13.031 1 98.25 590 ALA B O 1
ATOM 8903 N N . ASN B 1 591 ? -11.555 -31.219 13.773 1 98.31 591 ASN B N 1
ATOM 8904 C CA . ASN B 1 591 ? -10.445 -31.844 13.062 1 98.31 591 ASN B CA 1
ATOM 8905 C C . ASN B 1 591 ? -10.727 -31.938 11.562 1 98.31 591 ASN B C 1
ATOM 8907 O O . ASN B 1 591 ? -11.859 -32.219 11.156 1 98.31 591 ASN B O 1
ATOM 8911 N N . LEU B 1 592 ? -9.695 -31.734 10.781 1 98.19 592 LEU B N 1
ATOM 8912 C CA . LEU B 1 592 ? -9.758 -32.031 9.352 1 98.19 592 LEU B CA 1
ATOM 8913 C C . LEU B 1 592 ? -9.75 -33.531 9.109 1 98.19 592 LEU B C 1
ATOM 8915 O O . LEU B 1 592 ? -8.859 -34.25 9.594 1 98.19 592 LEU B O 1
ATOM 8919 N N . LYS B 1 593 ? -10.641 -33.969 8.328 1 97.38 593 LYS B N 1
ATOM 8920 C CA . LYS B 1 593 ? -10.727 -35.375 7.957 1 97.38 593 LYS B CA 1
ATOM 8921 C C . LYS B 1 593 ? -10.672 -35.531 6.441 1 97.38 593 LYS B C 1
ATOM 8923 O O . LYS B 1 593 ? -11.242 -34.75 5.699 1 97.38 593 LYS B O 1
ATOM 8928 N N . ARG B 1 594 ? -10.062 -36.594 6.094 1 95.88 594 ARG B N 1
ATOM 8929 C CA . ARG B 1 594 ? -9.984 -36.875 4.668 1 95.88 594 ARG B CA 1
ATOM 8930 C C . ARG B 1 594 ? -11.359 -37.25 4.102 1 95.88 594 ARG B C 1
ATOM 8932 O O . ARG B 1 594 ? -12.133 -37.938 4.742 1 95.88 594 ARG B O 1
ATOM 8939 N N . LEU B 1 595 ? -11.625 -36.719 2.959 1 93.25 595 LEU B N 1
ATOM 8940 C CA . LEU B 1 595 ? -12.867 -37.062 2.266 1 93.25 595 LEU B CA 1
ATOM 8941 C C . LEU B 1 595 ? -12.656 -38.188 1.277 1 93.25 595 LEU B C 1
ATOM 8943 O O . LEU B 1 595 ? -11.586 -38.312 0.666 1 93.25 595 LEU B O 1
#

Solvent-accessible surface area (backbone atoms only — not comparable to full-atom values): 60302 Å² total; per-residue (Å²): 64,74,83,58,65,43,30,32,22,60,34,52,17,63,33,30,34,42,38,40,36,39,36,44,38,90,85,40,91,55,16,34,33,36,42,33,40,31,35,62,54,50,90,84,32,35,23,40,36,31,36,26,57,23,38,37,35,16,30,30,51,55,22,73,36,57,69,46,17,48,56,75,74,40,72,43,26,87,78,69,45,67,45,48,32,76,37,77,42,79,47,74,46,69,62,77,57,98,67,55,72,72,66,42,56,47,12,19,38,38,36,31,28,65,66,58,61,39,61,27,45,21,42,20,31,54,69,92,57,70,68,52,49,29,36,23,55,26,63,36,56,42,34,18,36,44,35,35,41,36,33,34,78,44,28,31,34,41,42,34,41,26,20,49,23,62,71,60,40,51,74,46,55,26,34,49,36,35,23,40,30,53,67,68,80,78,75,72,74,73,83,74,64,86,65,78,82,74,85,70,81,83,64,74,80,71,74,73,68,77,76,72,77,72,60,68,65,43,79,44,37,71,58,56,79,94,56,21,66,38,35,28,12,47,50,60,71,40,51,67,8,46,34,62,37,62,41,73,37,57,68,40,75,56,56,65,55,54,63,90,68,86,71,88,65,64,46,41,28,37,38,32,23,32,60,93,78,61,45,79,43,37,63,17,59,48,37,74,56,69,56,40,38,33,38,24,63,53,45,90,69,30,28,37,35,39,37,39,24,66,44,52,72,36,46,17,39,39,38,37,40,41,32,75,35,72,54,40,31,44,40,36,30,28,28,54,30,47,74,54,91,85,52,88,60,76,71,76,81,80,52,49,23,40,91,69,64,49,58,62,88,70,31,56,62,55,42,71,47,21,44,64,52,32,32,56,12,29,42,17,43,44,75,23,66,44,44,79,25,46,57,50,78,48,77,49,75,33,51,27,46,14,67,39,52,54,60,24,51,55,47,19,18,36,35,35,24,25,74,84,70,45,74,72,51,53,27,43,17,39,71,67,62,98,55,72,66,44,40,31,37,21,63,38,82,59,54,52,34,41,38,41,37,42,38,27,63,36,56,88,77,31,78,83,53,51,23,32,39,38,38,37,31,16,29,67,73,74,51,75,56,48,46,35,20,36,37,30,31,24,63,30,52,60,56,88,92,56,81,62,53,76,71,17,61,57,64,24,43,92,47,60,46,43,74,57,71,58,30,66,67,38,23,23,54,79,21,45,64,47,29,42,63,12,39,45,18,55,35,73,45,55,46,56,37,32,19,46,90,80,38,66,32,69,43,48,46,32,36,75,58,58,38,74,56,72,96,68,31,46,66,48,27,16,43,35,33,27,29,54,38,66,39,79,56,72,72,46,59,26,42,22,37,75,107,65,72,82,58,66,43,31,33,21,61,34,54,19,59,34,30,34,40,37,40,36,38,36,42,38,89,86,40,90,57,16,36,33,36,42,32,40,32,36,61,54,52,90,84,34,35,24,40,38,32,35,25,57,22,38,39,35,17,29,29,52,56,22,73,37,56,70,47,16,49,58,74,75,42,73,43,26,88,77,69,44,65,45,47,32,77,38,76,41,78,46,74,46,69,62,77,56,98,66,56,71,73,66,41,56,48,15,19,38,36,36,32,28,66,65,56,60,39,62,27,47,22,42,21,31,56,71,93,55,69,69,50,50,29,35,24,54,26,62,38,57,44,34,19,35,43,36,35,41,36,33,32,76,42,26,30,34,41,42,34,40,25,20,50,24,61,71,60,39,52,73,45,54,28,33,49,36,34,24,40,30,52,66,70,82,76,75,71,75,75,82,76,65,88,65,78,79,74,83,70,81,83,65,74,79,72,75,73,68,76,75,74,78,71,61,67,65,42,78,44,36,70,58,56,79,94,55,21,64,40,35,28,10,47,49,60,70,40,51,67,8,45,33,64,37,64,41,72,34,64,63,37,73,55,56,65,55,54,62,89,67,88,71,87,64,62,46,40,29,37,39,32,24,33,60,92,79,61,46,78,42,39,63,16,59,48,36,74,56,68,55,39,37,32,37,23,64,50,44,90,68,31,29,38,36,40,38,39,24,65,46,52,72,36,47,18,38,38,38,36,40,40,32,74,36,73,52,40,30,44,41,36,30,27,28,54,31,46,73,51,91,86,50,88,59,77,70,76,79,79,52,50,23,40,91,69,65,49,57,65,88,70,30,55,63,55,41,71,46,21,45,63,51,33,32,57,13,30,43,17,45,43,75,23,69,43,44,79,28,46,57,48,77,47,77,50,74,34,52,26,48,14,65,40,51,53,60,24,52,55,48,18,18,36,36,34,23,25,75,83,69,46,74,70,50,54,26,42,17,39,71,66,63,97,55,73,66,44,39,31,36,21,63,38,81,61,53,51,31,41,38,41,35,42,37,27,65,35,55,89,76,32,78,84,54,53,23,34,38,37,38,37,31,16,30,66,72,74,51,74,56,46,44,36,22,35,38,30,30,23,63,32,49,59,56,89,93,54,81,62,53,75,70,16,63,58,64,24,43,93,45,61,48,43,76,56,70,60,30,65,66,38,24,22,56,77,21,43,63,47,29,40,64,12,39,44,19,54,34,72,44,56,47,55,36,31,20,45,91,81,37,65,31,68,40,47,45,33,35,75,58,58,37,75,57,72,97,68,31,45,66,49,27,15,42,35,34,27,29,54,40,65,39,79,56,71,72,46,57,26,42,22,36,77,108

Secondary structure (DSSP, 8-state):
--TT--EEEEEEETTEEEEEEEEE-SSSSS-EEEEEEEESPPTT-EEEEEEESS---TTSS-TTSHHHH-SEEEE-HHHH--EESSS-EEEEE-PPPSS-GGGGTTPEEEEEETTT--EEEEEEE-TT---EEEEEEEE-SSEEEEEEEEE-SSEEEEEEEEEESSS--S-EEEEEEEEEE-----------------S-----------------EEEEE---GGGSEEEEESSTTSGGGEEEEEEESSS-TTTTTS-SSS-TTPEEEEEEEETTT--EEEEEEEEEPPPEEEEEE--TTTEEEEEEESSTTSPEEEEEEE---TTTEEEEEEBSS---TT-SSPPSP-PBP-TT---GGGPPSTTTS-GGGS-TTBHHHHH---TT-S-EEEEEEETT--SSSTT--TTSEEEEEETTS-EEEEEE-EE--SSPPEEEEEEEESSEEEEEEEEE--TTT-TTPPEEEEEEEEE-SSPPPEEEE-EEEBSSPPPTT---GGGG-SB--TT----STTHHHH-BTTBGGGS-TT-HHHHH--EEE-BGGG--EEEEEEESS-BSSSTTB-TTPEEEEEPTTT-S-EEEEEEEEE-/--TT--EEEEEEETTEEEEEEEEE-SSSTT-EEEEEEEESPPTT-EEEEEEESS---TTSS-TTSHHHH-SEEEE-HHHH--EESSS-EEEEE-PPPSS-GGGGTTPEEEEEETTT--EEEEEEE-TT---EEEEEEEE-SSEEEEEEEEE-SSEEEEEEEEEESSS--S-EEEEEEEEEE-----------------S-----------------EEEEE---GGGSEEEEESSTTSGGGEEEEEEESSS-TTTTTS-SSS-TTPEEEEEEEETTT--EEEEEEEEEPPPEEEEEE--TTTEEEEEEESSTTSPEEEEEEE---TTTEEEEEEBSS---TT-SSPPSP-PBP-TT---GGGSPSTTTS-GGGS-TTBHHHHH---TT-S-EEEEEEETT--SSSTT--TTSEEEEEETTS-EEEEEE-EE--SSPPEEEEEEEESSEEEEEEEEE--TTT-TTPPEEEEEEEEE-SSPPPEEEE-EEEBSSPPPTT---GGGG-SB--TT----STTHHHH-BTTBGGGS-TT-HHHHH--EEE-BGGG--EEEEEEESS-BSSSTTB-TTPEEEEEPTTT-S-EEEEEEEEE-

InterPro domains:
  IPR036423 Superoxide dismutase-like, copper/zinc binding domain superfamily [G3DSA:2.60.40.200] (287-435)
  IPR036423 Superoxide dismutase-like, copper/zinc binding domain superfamily [G3DSA:2.60.40.200] (436-595)
  IPR036423 Superoxide dismutase-like, copper/zinc binding domain superfamily [SSF49329] (298-429)
  IPR036423 Superoxide dismutase-like, copper/zinc binding domain superfamily [SSF49329] (440-592)
  IPR053257 Cu-only superoxide dismutase [PTHR20910] (302-580)

Organism: Amblyomma americanum (NCBI:txid6943)

Nearest PDB structures (foldseek):
  2r27-assembly1_B  TM=7.207E-01  e=1.142E-04  Homo sapiens
  7ypr-assembly2_D-3  TM=6.828E-01  e=4.938E-04  Ramazzottius varieornatus
  7fb6-assembly1_A  TM=6.849E-01  e=8.328E-04  Homo sapiens
  7b4p-assembly1_AAA  TM=6.283E-01  e=4.006E-04  Bacteroidetes bacterium GWA2_30_7
  4bd4-assembly5_E  TM=7.305E-01  e=3.793E-03  Homo sapiens

Radius of gyration: 32.5 Å; Cα contacts (8 Å, |Δi|>4): 3235; chains: 2; bounding box: 72×99×100 Å

pLDDT: mean 88.44, std 15.75, range [27.14, 98.75]

Foldseek 3Di:
DPLWFKWKWAWFPLQKGWMKIWTRDPPASQKIKIKTAMERDDVPWKWWKFWFFAAFFLLALCSPDCQNQPGGPGGCCVPFNIHDYPDMDMTMDNDHGPDGVLFQARHKMWIATPVPRGIIIGRIHRPPWDKWKKKWFWLDVFKTWMKIWMWTQFWIKIKTFMETQAPDQDKFKKFKFKWKFDDPPPPDDDPDDPDPPDPDDPPPDPDPPDPDDGGDTHTQAGADPVRGMAMYHSFHSGSRRMHMGMGGGRDTRCNSVPDPDPPPPIWMKMWIAGPVPRHTRTMTTMDTADKWKWKFAQDPAFGIKIWIGGRRNFFIKIKDKTAQCVLFWWFKWWAQFADDPPDPDDDDPRDHAAPVPADQVQQDAACSHGQSNHGLTGCCRHFHTPHPDRIDIGTDTHSSARCAAWSHSARTKIFTAGPVRHTDTIGGIHIDWPDDKWKKKWAFDPQKGWIKMKIWRDCVGGVQGKIKIKTWIAGAPPDFKFAFKFKWWADAFDDPPDWPPVVSPHHAAPNPGDCPPCLLVRQESSRPSSDRLTRPCSHPNGGIHGHCVVPIDMGMTIGRRAACDDPSHRQRTKMWIADGPHDHHTDGIGGMHID/DPLFFKWKWAWFPLQKGWMKIWTRDPPASQKIKIKTAMERDDVVWKWWKFWFFAAFFLLALCSPDCQNQPDGDGGCCVPFNIHDYPDMDMTMDNDHGPDGVLFQARHKMWIATPVPRGIIIGRIHRPPWDKWKKKWFWLDVFKTWMKIWMWTQFWIKIKTFMETQAPDQDKFKKFKFKWKFDDPPPPDDDPDDPPDPDPDDPPPPPDPPDPDDGGDTHTQAGADPVRGMAMYHSFHSGSRRMHMGIGGGRDTRCNRVPDPDPPPPIWMKMWIAGPVPRHTRTMTTMDTADKWKWKFAQDPAFGIKIWIGGRRNFFIKIKDKTAQPVLFWWFKWWPQFADDPPDPDDDDPRDHAAPVPADQVQQDAACSHGQSNHGLTGCCRHFHTPHPDRIDIGTDTHSSARCAAWSHSARTKIFTAGPVRHTDTIGGIHIDWPDDKWKKKWAFDPQKGWIKMKIWRDCVGGVQGWIKIKTWIAGAPPDFKFAFKFKWWADAFDDVPDWPVVVSPHHAAPNPGDCPPCLLVRQESSRPSSDRLTRPCSHPNGGIHGHCVVPIDMGMTIGRRAACDDPSHRQRTKMWIADGPHDHHTDGIGGMHID